Protein AF-A0A811NEN4-F1 (afdb_monomer_lite)

Foldseek 3Di:
DDPPPVVDDDWDWDFPDWDQDDDPRPWIKTKIFTWADQQRFDVRDDPQAEPQEIAGEPDIDIGTPVPDPDDADEDEPVRVLPDPDDDPRYHYYDWHAYRVPSATPPNDDDAAAPVRHDHRSVADWDAAPPVRGIHGQVSQVHDPVVRVVDPHDHGPVRVVVCVVVVVPPPVPPVVPVVVVVVVLVLLLLVLVLVVLVVVLVLLVVLLVVVVVPDDDDVVVVVVVVVVVVVVVVSVVSVVVSVVSVVVSVVVCVVSVPPPPPPPDDPPPVVVVVVVVVVVVVPDDPPDDDFDPPVVVVVVCCLLPDPFLWEFEAEEAAADEDPVLLLVVLCVLCVVPVDDDPPSVPDDLVVSLVVLCVSQVPDAEEAEQEHYEDPVSVVSVVSSRDTGSRSHYYYYHHLFVSNLVVGDPPRRDYDDQADLVRLLVLLLCLQQVVPPVSDQDPLCVVLSSVLSVLCRRVNVSSNLVSNVNNPPDSDNVVSVVCVVCVLVCCVPPPSNVVVLVVLVVLLVPDDPLLNLLLLVLLLDDAPDWAFLVRSLLVCVLLVSFDDPDDPDDSSRSSLVSVVVCVSSVQKPQDDADPVRHGTTIHGRNVSSSSSQVVCVSSLDEHEPDLAHQEYEDADPDDLDLDQRPAQHQEYAYHYQEDDPVSCVSCLVNLQQHQYDAPANHQDAADDLSVLNNQSHQYEHQHLYNHQEYDLSVLSNQNHQEYAHAHVDLAAHCHVCSQVDDDDPDRRANNNHQYYHYESHHADQEAEHDARRAQRHQEYEHYDRANHAYYEYPARRCQNHAEYHYYQNQRHQDDYPRCPRYNYYHYYPNYDPNHVVRDDD

Organism: NCBI:txid422564

Secondary structure (DSSP, 8-state):
-----TTSPPPEEEEEEEEE-STT---EEEEEEEEEPGGGSTT---TTS-TTB-EEEEEEEEEEGGG-----EEEEHHHHTT-SS--TTEEEE--EEETTTTEEESS---EETTTTEEPPTTS--EE-TTT--EE-GGGGT--HHHHTT-SS---HHHHHHHTTTHHHHTTHHHHHHHHHHHHHHHHHHHHHHHHHHHHHHHHHHHHHHTTTT---HHHHHHHHHHHHHHHHHHHHHHHHHHHHHHHHHHHHHHTT-----SSS--HHHHHHHHHHHHHTTS--S-----S-HHHHHHHHHHHH----S-EEEEE-----HHHHHHHHHHHHHTTTT-PPTTTTT--HHHHHHHHHHHHTTS--EEEE-S---STTHHHHHHHS---TTT-EEEEE-S-HHHHTTSPTT-B--PPPPPHHHHHHHHHHHHTTTSTT-PPPHHHHHHHHHHHHHHTT-HHHHHHHHHHHTTS-S-HHHHHHHHHTHHHHHHH-GGGHHHHHHHHHHHHTS-HHHHHHHHHHTTSPTT--EEHHHHHHHHHHHT-SPP--TTS-HHHHHHHHHHHHHTTTSSEEEEE-TTS-EEEEE--HHHHHHHHHHHHHTTS-EES-TTSSEEEE-TT---------SPPSEEEE--S---HHHHHHHGGG-TT--EEE-TT-------GGGGG-TT--EEEEEEE--S---GGGGG-TT--EEEEEESSSS--STTGGGG-----SS---TT--EEEEES---SSEEEE-TTS-TT--EEEEE--TT--EEEE-TTTTTT--EEEEE--TT--SPPTT-TT-SEEEE-SS--HHHHTTS--

Sequence (823 aa):
MRASDASKPPYVARVEAIEAAGSRGTNVRVRVRWYYRPEESIGGRRPFHGSKEVFLSDHYDVQSADTIEGKCNVHSFRSYTKLDSVNAEDFFCRFEYKSATGSFVPDRIAVFCKCEMPYNPDDLMIQCEECSDWFHPVCIGMTIKEAKKLEHFFCQTCTAENGKMVENSHEATAQSEEKLQLDLASQSLVRQAAHEAEDIVDEYIYLVGQMEGTNSFLKRALKQAAEVKRWRKLAAHAKFVEDCLKKITETKNRFDVSVADSRRDNSLSYSSRLQHLSEHSYLNDDVYFVGNKEEDKCLTEWLSDLRKDRTVISICGRIRAKDLLQKILLLLMAKSENIPDGLDTMDCMNLVELLRRYLKDRRYLIVLDDVWSRDSWPLLDSAFVKNDNGSRIIITTRIQAVASVADSNREMKLCLLPKEEAWTLFCQKVFSRLDDRSCPISLKTCAERIVGKCQGLPLALVALGSLLSYKEMDEHEWELFYRQLRWQLSSNPELSWVASVLNLSYNDLPSYLKNCFLYCGLFPEDYQIERKQLIRLWIAEGFVQDRGAEMTLADVATCYLKELADRSLLQVVDRNEYGRPKRFQMHDLVREITLTISKKEKFATAWDYRSRRVSVQKDGILMPVKISAQLRSIIVFVEEVSLSWFRDCYPSFRLLRVLSLRHCHIQKIPDNVSNLFDLHYLDLGYTLLKEIPRSIGKLSNLQTSCLGGGGTVAQKTVVWLQVKEGGGDYMLESLGHLNLYRCYDGTRLTFRARWFPVLKHLYLSSMGELKEVEIEDGTLRTLSRLELWGLKSLTSVPEGLKSLQQLCVGSMMPEEFKTRCPS

pLDDT: mean 74.01, std 16.28, range [27.59, 96.44]

Radius of gyration: 36.47 Å; chains: 1; bounding box: 88×73×122 Å

Structure (mmCIF, N/CA/C/O backbone):
data_AF-A0A811NEN4-F1
#
_entry.id   AF-A0A811NEN4-F1
#
loop_
_atom_site.group_PDB
_atom_site.id
_atom_site.type_symbol
_atom_site.label_atom_id
_atom_site.label_alt_id
_atom_site.label_comp_id
_atom_site.label_asym_id
_atom_site.label_entity_id
_atom_site.label_seq_id
_atom_site.pdbx_PDB_ins_code
_atom_site.Cartn_x
_atom_site.Cartn_y
_atom_site.Cartn_z
_atom_site.occupancy
_atom_site.B_iso_or_equiv
_atom_site.auth_seq_id
_atom_site.auth_comp_id
_atom_site.auth_asym_id
_atom_site.auth_atom_id
_atom_site.pdbx_PDB_model_num
ATOM 1 N N . MET A 1 1 ? -5.848 12.944 76.745 1.00 42.66 1 MET A N 1
ATOM 2 C CA . MET A 1 1 ? -5.472 11.923 75.738 1.00 42.66 1 MET A CA 1
ATOM 3 C C . MET A 1 1 ? -5.538 10.562 76.420 1.00 42.66 1 MET A C 1
ATOM 5 O O . MET A 1 1 ? -5.261 10.512 77.614 1.00 42.66 1 MET A O 1
ATOM 9 N N . ARG A 1 2 ? -5.962 9.488 75.736 1.00 31.95 2 ARG A N 1
ATOM 10 C CA . ARG A 1 2 ? -5.834 8.127 76.299 1.00 31.95 2 ARG A CA 1
ATOM 11 C C . ARG A 1 2 ? -4.346 7.758 76.337 1.00 31.95 2 ARG A C 1
ATOM 13 O O . ARG A 1 2 ? -3.599 8.237 75.489 1.00 31.95 2 ARG A O 1
ATOM 20 N N . ALA A 1 3 ? -3.931 6.959 77.319 1.00 36.97 3 ALA A N 1
ATOM 21 C CA . ALA A 1 3 ? -2.558 6.460 77.391 1.00 36.97 3 ALA A CA 1
ATOM 22 C C . ALA A 1 3 ? -2.198 5.675 76.117 1.00 36.97 3 ALA A C 1
ATOM 24 O O . ALA A 1 3 ? -3.088 5.092 75.490 1.00 36.97 3 ALA A O 1
ATOM 25 N N . SER A 1 4 ? -0.911 5.653 75.757 1.00 45.38 4 SER A N 1
ATOM 26 C CA . SER A 1 4 ? -0.390 4.812 74.680 1.00 45.38 4 SER A CA 1
ATOM 27 C C . SER A 1 4 ? -0.548 3.340 75.058 1.00 45.38 4 SER A C 1
ATOM 29 O O . SER A 1 4 ? 0.257 2.743 75.769 1.00 45.38 4 SER A O 1
ATOM 31 N N . ASP A 1 5 ? -1.649 2.761 74.598 1.00 45.56 5 ASP A N 1
ATOM 32 C CA . ASP A 1 5 ? -1.895 1.332 74.654 1.00 45.56 5 ASP A CA 1
ATOM 33 C C . ASP A 1 5 ? -0.898 0.655 73.707 1.00 45.56 5 ASP A C 1
ATOM 35 O O . ASP A 1 5 ? -1.106 0.632 72.496 1.00 45.56 5 ASP A O 1
ATOM 39 N N . ALA A 1 6 ? 0.210 0.144 74.255 1.00 53.62 6 ALA A N 1
ATOM 40 C CA . ALA A 1 6 ? 1.314 -0.453 73.496 1.00 53.62 6 ALA A CA 1
ATOM 41 C C . ALA A 1 6 ? 0.908 -1.695 72.670 1.00 53.62 6 ALA A C 1
ATOM 43 O O . ALA A 1 6 ? 1.726 -2.243 71.935 1.00 53.62 6 ALA A O 1
ATOM 44 N N . SER A 1 7 ? -0.350 -2.139 72.780 1.00 56.16 7 SER A N 1
ATOM 45 C CA . SER A 1 7 ? -0.958 -3.150 71.915 1.00 56.16 7 SER A CA 1
ATOM 46 C C . SER A 1 7 ? -1.476 -2.607 70.573 1.00 56.16 7 SER A C 1
ATOM 48 O O . SER A 1 7 ? -1.854 -3.403 69.711 1.00 56.16 7 SER A O 1
ATOM 50 N N . LYS A 1 8 ? -1.518 -1.280 70.370 1.00 62.53 8 LYS A N 1
ATOM 51 C CA . LYS A 1 8 ? -2.105 -0.645 69.178 1.00 62.53 8 LYS A CA 1
ATOM 52 C C . LYS A 1 8 ? -1.054 0.036 68.299 1.00 62.53 8 LYS A C 1
ATOM 54 O O . LYS A 1 8 ? -0.184 0.725 68.826 1.00 62.53 8 LYS A O 1
ATOM 59 N N . PRO A 1 9 ? -1.134 -0.121 66.964 1.00 74.69 9 PRO A N 1
ATOM 60 C CA . PRO A 1 9 ? -0.216 0.545 66.048 1.00 74.69 9 PRO A CA 1
ATOM 61 C C . PRO A 1 9 ? -0.449 2.066 66.047 1.00 74.69 9 PRO A C 1
ATOM 63 O O . PRO A 1 9 ? -1.585 2.502 66.251 1.00 74.69 9 PRO A O 1
ATOM 66 N N . PRO A 1 10 ? 0.582 2.878 65.756 1.00 82.81 10 PRO A N 1
ATOM 67 C CA . PRO A 1 10 ? 0.430 4.324 65.658 1.00 82.81 10 PRO A CA 1
ATOM 68 C C . PRO A 1 10 ? -0.527 4.720 64.524 1.00 82.81 10 PRO A C 1
ATOM 70 O O . PRO A 1 10 ? -0.660 4.023 63.504 1.00 82.81 10 PRO A O 1
ATOM 73 N N . TYR A 1 11 ? -1.200 5.855 64.714 1.00 88.31 11 TYR A N 1
ATOM 74 C CA . TYR A 1 11 ? -2.090 6.447 63.717 1.00 88.31 11 TYR A CA 1
ATOM 75 C C . TYR A 1 11 ? -1.283 7.073 62.577 1.00 88.31 11 TYR A C 1
ATOM 77 O O . TYR A 1 11 ? -0.233 7.675 62.797 1.00 88.31 11 TYR A O 1
ATOM 85 N N . VAL A 1 12 ? -1.796 6.965 61.352 1.00 92.50 12 VAL A N 1
ATOM 86 C CA . VAL A 1 12 ? -1.161 7.523 60.151 1.00 92.50 12 VAL A CA 1
ATOM 87 C C . VAL A 1 12 ? -1.943 8.758 59.710 1.00 92.50 12 VAL A C 1
ATOM 89 O O . VAL A 1 12 ? -3.172 8.736 59.661 1.00 92.50 12 VAL A O 1
ATOM 92 N N . ALA A 1 13 ? -1.252 9.846 59.373 1.00 92.69 13 ALA A N 1
ATOM 93 C CA . ALA A 1 13 ? -1.887 11.092 58.954 1.00 92.69 13 ALA A CA 1
ATOM 94 C C . ALA A 1 13 ? -1.098 11.799 57.850 1.00 92.69 13 ALA A C 1
ATOM 96 O O . ALA A 1 13 ? 0.132 11.765 57.822 1.00 92.69 13 ALA A O 1
ATOM 97 N N . ARG A 1 14 ? -1.810 12.489 56.955 1.00 93.25 14 ARG A N 1
ATOM 98 C CA . ARG A 1 14 ? -1.217 13.427 55.998 1.00 93.25 14 ARG A CA 1
ATOM 99 C C . ARG A 1 14 ? -1.163 14.812 56.636 1.00 93.25 14 ARG A C 1
ATOM 101 O O . ARG A 1 14 ? -2.200 15.327 57.045 1.00 93.25 14 ARG A O 1
ATOM 108 N N . VAL A 1 15 ? 0.017 15.424 56.703 1.00 91.56 15 VAL A N 1
ATOM 109 C CA . VAL A 1 15 ? 0.148 16.839 57.088 1.00 91.56 15 VAL A CA 1
ATOM 110 C C . VAL A 1 15 ? -0.318 17.696 55.912 1.00 91.56 15 VAL A C 1
ATOM 112 O O . VAL A 1 15 ? 0.259 17.625 54.831 1.00 91.56 15 VAL A O 1
ATOM 115 N N . GLU A 1 16 ? -1.375 18.478 56.120 1.00 92.56 16 GLU A N 1
ATOM 116 C CA . GLU A 1 16 ? -1.956 19.387 55.120 1.00 92.56 16 GLU A CA 1
ATOM 117 C C . GLU A 1 16 ? -1.360 20.798 55.243 1.00 92.56 16 GLU A C 1
ATOM 119 O O . GLU A 1 16 ? -1.141 21.477 54.244 1.00 92.56 16 GLU A O 1
ATOM 124 N N . ALA A 1 17 ? -1.086 21.248 56.474 1.00 88.12 17 ALA A N 1
ATOM 125 C CA . ALA A 1 17 ? -0.459 22.539 56.754 1.00 88.12 17 ALA A CA 1
ATOM 126 C C . ALA A 1 17 ? 0.275 22.530 58.104 1.00 88.12 17 ALA A C 1
ATOM 128 O O . ALA A 1 17 ? -0.083 21.781 59.015 1.00 88.12 17 ALA A O 1
ATOM 129 N N . ILE A 1 18 ? 1.268 23.409 58.248 1.00 87.56 18 ILE A N 1
ATOM 130 C CA . ILE A 1 18 ? 1.986 23.659 59.504 1.00 87.56 18 ILE A CA 1
ATOM 131 C C . ILE A 1 18 ? 1.724 25.114 59.913 1.00 87.56 18 ILE A C 1
ATOM 133 O O . ILE A 1 18 ? 2.054 26.040 59.175 1.00 87.56 18 ILE A O 1
ATOM 137 N N . GLU A 1 19 ? 1.117 25.316 61.081 1.00 81.62 19 GLU A N 1
ATOM 138 C CA . GLU A 1 19 ? 0.752 26.620 61.637 1.00 81.62 19 GLU A CA 1
ATOM 139 C C . GLU A 1 19 ? 1.678 26.980 62.812 1.00 81.62 19 GLU A C 1
ATOM 141 O O . GLU A 1 19 ? 1.660 26.339 63.867 1.00 81.62 19 GLU A O 1
ATOM 146 N N . ALA A 1 20 ? 2.471 28.042 62.663 1.00 69.44 20 ALA A N 1
ATOM 147 C CA . ALA A 1 20 ? 3.318 28.555 63.738 1.00 69.44 20 ALA A CA 1
ATOM 148 C C . ALA A 1 20 ? 2.523 29.475 64.685 1.00 69.44 20 ALA A C 1
ATOM 150 O O . ALA A 1 20 ? 2.120 30.574 64.297 1.00 69.44 20 ALA A O 1
ATOM 151 N N . ALA A 1 21 ? 2.327 29.070 65.946 1.00 56.94 21 ALA A N 1
ATOM 152 C CA . ALA A 1 21 ? 1.665 29.916 66.938 1.00 56.94 21 ALA A CA 1
ATOM 153 C C . ALA A 1 21 ? 2.646 30.906 67.602 1.00 56.94 21 ALA A C 1
ATOM 155 O O . ALA A 1 21 ? 3.243 30.631 68.643 1.00 56.94 21 ALA A O 1
ATOM 156 N N . GLY A 1 22 ? 2.745 32.106 67.027 1.00 57.94 22 GLY A N 1
ATOM 157 C CA . GLY A 1 22 ? 3.274 33.294 67.705 1.00 57.94 22 GLY A CA 1
ATOM 158 C C . GLY A 1 22 ? 4.802 33.422 67.805 1.00 57.94 22 GLY A C 1
ATOM 159 O O . GLY A 1 22 ? 5.580 32.506 67.542 1.00 57.94 22 GLY A O 1
ATOM 160 N N . SER A 1 23 ? 5.234 34.615 68.217 1.00 53.81 23 SER A N 1
ATOM 161 C CA . SER A 1 23 ? 6.602 35.156 68.116 1.00 53.81 23 SER A CA 1
ATOM 162 C C . SER A 1 23 ? 7.669 34.523 69.028 1.00 53.81 23 SER A C 1
ATOM 164 O O . SER A 1 23 ? 8.714 35.129 69.260 1.00 53.81 23 SER A O 1
ATOM 166 N N . ARG A 1 24 ? 7.435 33.312 69.551 1.00 57.03 24 ARG A N 1
ATOM 167 C CA . ARG A 1 24 ? 8.427 32.530 70.317 1.00 57.03 24 ARG A CA 1
ATOM 168 C C . ARG A 1 24 ? 8.561 31.063 69.889 1.00 57.03 24 ARG A C 1
ATOM 170 O O . ARG A 1 24 ? 9.381 30.363 70.466 1.00 57.03 24 ARG A O 1
ATOM 177 N N . GLY A 1 25 ? 7.814 30.595 68.883 1.00 55.84 25 GLY A N 1
ATOM 178 C CA . GLY A 1 25 ? 8.054 29.299 68.224 1.00 55.84 25 GLY A CA 1
ATOM 179 C C . GLY A 1 25 ? 7.797 28.025 69.049 1.00 55.84 25 GLY A C 1
ATOM 180 O O . GLY A 1 25 ? 7.968 26.935 68.521 1.00 55.84 25 GLY A O 1
ATOM 181 N N . THR A 1 26 ? 7.361 28.128 70.307 1.00 57.47 26 THR A N 1
ATOM 182 C CA . THR A 1 26 ? 7.236 26.994 71.246 1.00 57.47 26 THR A CA 1
ATOM 183 C C . THR A 1 26 ? 5.914 26.216 71.173 1.00 57.47 26 THR A C 1
ATOM 185 O O . THR A 1 26 ? 5.658 25.409 72.052 1.00 57.47 26 THR A O 1
ATOM 188 N N . ASN A 1 27 ? 5.051 26.475 70.186 1.00 68.38 27 ASN A N 1
ATOM 189 C CA . ASN A 1 27 ? 3.788 25.750 69.972 1.00 68.38 27 ASN A CA 1
ATOM 190 C C . ASN A 1 27 ? 3.493 25.664 68.464 1.00 68.38 27 ASN A C 1
ATOM 192 O O . ASN A 1 27 ? 2.690 26.428 67.922 1.00 68.38 27 ASN A O 1
ATOM 196 N N . VAL A 1 28 ? 4.179 24.768 67.754 1.00 82.31 28 VAL A N 1
ATOM 197 C CA . VAL A 1 28 ? 3.873 24.493 66.342 1.00 82.31 28 VAL A CA 1
ATOM 198 C C . VAL A 1 28 ? 2.681 23.544 66.281 1.00 82.31 28 VAL A C 1
ATOM 200 O O . VAL A 1 28 ? 2.727 22.453 66.845 1.00 82.31 28 VAL A O 1
ATOM 203 N N . ARG A 1 29 ? 1.616 23.947 65.585 1.00 85.81 29 ARG A N 1
ATOM 204 C CA . ARG A 1 29 ? 0.456 23.087 65.334 1.00 85.81 29 ARG A CA 1
ATOM 205 C C . ARG A 1 29 ? 0.494 22.573 63.905 1.00 85.81 29 ARG A C 1
ATOM 207 O O . ARG A 1 29 ? 0.883 23.294 62.991 1.00 85.81 29 ARG A O 1
ATOM 214 N N . VAL A 1 30 ? 0.054 21.342 63.703 1.00 89.69 30 VAL A N 1
ATOM 215 C CA . VAL A 1 30 ? -0.054 20.719 62.384 1.00 89.69 30 VAL A CA 1
ATOM 216 C C . VAL A 1 30 ? -1.512 20.413 62.086 1.00 89.69 30 VAL A C 1
ATOM 218 O O . VAL A 1 30 ? -2.204 19.784 62.886 1.00 89.69 30 VAL A O 1
ATOM 221 N N . ARG A 1 31 ? -1.989 20.871 60.929 1.00 91.44 31 ARG A N 1
ATOM 222 C CA . ARG A 1 31 ? -3.292 20.482 60.395 1.00 91.44 31 ARG A CA 1
ATOM 223 C C . ARG A 1 31 ? -3.114 19.165 59.663 1.00 91.44 31 ARG A C 1
ATOM 225 O O . ARG A 1 31 ? -2.307 19.082 58.735 1.00 91.44 31 ARG A O 1
ATOM 232 N N . VAL A 1 32 ? -3.853 18.150 60.082 1.00 92.50 32 VAL A N 1
ATOM 233 C CA . VAL A 1 32 ? -3.695 16.779 59.597 1.00 92.50 32 VAL A CA 1
ATOM 234 C C . VAL A 1 32 ? -4.996 16.237 59.018 1.00 92.50 32 VAL A C 1
ATOM 236 O O . VAL A 1 32 ? -6.083 16.617 59.449 1.00 92.50 32 VAL A O 1
ATOM 239 N N . ARG A 1 33 ? -4.874 15.345 58.034 1.00 94.06 33 ARG A N 1
ATOM 240 C CA . ARG A 1 33 ? -5.958 14.535 57.469 1.00 94.06 33 ARG A CA 1
ATOM 241 C C . ARG A 1 33 ? -5.674 13.076 57.819 1.00 94.06 33 ARG A C 1
ATOM 243 O O . ARG A 1 33 ? -4.631 12.544 57.428 1.00 94.06 33 ARG A O 1
ATOM 250 N N . TRP A 1 34 ? -6.546 12.450 58.604 1.00 93.56 34 TRP A N 1
ATOM 251 C CA . TRP A 1 34 ? -6.298 11.114 59.152 1.00 93.56 34 TRP A CA 1
ATOM 252 C C . TRP A 1 34 ? -6.450 10.020 58.091 1.00 93.56 34 TRP A C 1
ATOM 254 O O . TRP A 1 34 ? -7.363 10.060 57.258 1.00 93.56 34 TRP A O 1
ATOM 264 N N . TYR A 1 35 ? -5.588 9.009 58.155 1.00 94.50 35 TYR A N 1
ATOM 265 C CA . TYR A 1 35 ? -5.820 7.731 57.496 1.00 94.50 35 TYR A CA 1
ATOM 266 C C . TYR A 1 35 ? -6.438 6.743 58.483 1.00 94.50 35 TYR A C 1
ATOM 268 O O . TYR A 1 35 ? -6.008 6.661 59.631 1.00 94.50 35 TYR A O 1
ATOM 276 N N . TYR A 1 36 ? -7.415 5.973 58.013 1.00 92.75 36 TYR A N 1
ATOM 277 C CA . TYR A 1 36 ? -8.053 4.898 58.770 1.00 92.75 36 TYR A CA 1
ATOM 278 C C . TYR A 1 36 ? -7.525 3.558 58.276 1.00 92.75 36 TYR A C 1
ATOM 280 O O . TYR A 1 36 ? -7.415 3.335 57.069 1.00 92.75 36 TYR A O 1
ATOM 288 N N . ARG A 1 37 ? -7.218 2.644 59.188 1.00 91.88 37 ARG A N 1
ATOM 289 C CA . ARG A 1 37 ? -6.919 1.255 58.839 1.00 91.88 37 ARG A CA 1
ATOM 290 C C . ARG A 1 37 ? -8.229 0.508 58.529 1.00 91.88 37 ARG A C 1
ATOM 292 O O . ARG A 1 37 ? -9.285 0.894 59.035 1.00 91.88 37 ARG A O 1
ATOM 299 N N . PRO A 1 38 ? -8.209 -0.566 57.722 1.00 91.25 38 PRO A N 1
ATOM 300 C CA . PRO A 1 38 ? -9.391 -1.370 57.412 1.00 91.25 38 PRO A CA 1
ATOM 301 C C . PRO A 1 38 ? -10.269 -1.767 58.609 1.00 91.25 38 PRO A C 1
ATOM 303 O O . PRO A 1 38 ? -11.494 -1.738 58.521 1.00 91.25 38 PRO A O 1
ATOM 306 N N . GLU A 1 39 ? -9.645 -2.099 59.734 1.00 89.44 39 GLU A N 1
ATOM 307 C CA . GLU A 1 39 ? -10.255 -2.490 61.008 1.00 89.44 39 GLU A CA 1
ATOM 308 C C . GLU A 1 39 ? -11.041 -1.353 61.676 1.00 89.44 39 GLU A C 1
ATOM 310 O O . GLU A 1 39 ? -11.947 -1.609 62.464 1.00 89.44 39 GLU A O 1
ATOM 315 N N . GLU A 1 40 ? -10.694 -0.106 61.359 1.00 88.88 40 GLU A N 1
ATOM 316 C CA . GLU A 1 40 ? -11.267 1.122 61.920 1.00 88.88 40 GLU A CA 1
ATOM 317 C C . GLU A 1 40 ? -12.427 1.660 61.060 1.00 88.88 40 GLU A C 1
ATOM 319 O O . GLU A 1 40 ? -13.099 2.622 61.439 1.00 88.88 40 GLU A O 1
ATOM 324 N N . SER A 1 41 ? -12.668 1.052 59.892 1.00 88.00 41 SER A N 1
ATOM 325 C CA . SER A 1 41 ? -13.724 1.442 58.955 1.00 88.00 41 SER A CA 1
ATOM 326 C C . SER A 1 41 ? -15.080 0.793 59.270 1.00 88.00 41 SER A C 1
ATOM 328 O O . SER A 1 41 ? -15.162 -0.305 59.826 1.00 88.00 41 SER A O 1
ATOM 330 N N . ILE A 1 42 ? -16.173 1.452 58.873 1.00 79.62 42 ILE A N 1
ATOM 331 C CA . ILE A 1 42 ? -17.531 0.900 58.967 1.00 79.62 42 ILE A CA 1
ATOM 332 C C . ILE A 1 42 ? -17.635 -0.306 58.019 1.00 79.62 42 ILE A C 1
ATOM 334 O O . ILE A 1 42 ? -17.651 -0.165 56.798 1.00 79.62 42 ILE A O 1
ATOM 338 N N . GLY A 1 43 ? -17.688 -1.507 58.600 1.00 77.00 43 GLY A N 1
ATOM 339 C CA . GLY A 1 43 ? -17.637 -2.785 57.880 1.00 77.00 43 GLY A CA 1
ATOM 340 C C . GLY A 1 43 ? -16.344 -3.587 58.081 1.00 77.00 43 GLY A C 1
ATOM 341 O O . GLY A 1 43 ? -16.310 -4.750 57.684 1.00 77.00 43 GLY A O 1
ATOM 342 N N . GLY A 1 44 ? -15.327 -3.011 58.733 1.00 86.19 44 GLY A N 1
ATOM 343 C CA . GLY A 1 44 ? -14.110 -3.698 59.175 1.00 86.19 44 GLY A CA 1
ATOM 344 C C . GLY A 1 44 ? -13.184 -4.202 58.059 1.00 86.19 44 GLY A C 1
ATOM 345 O O . GLY A 1 44 ? -13.387 -3.965 56.863 1.00 86.19 44 GLY A O 1
ATOM 346 N N . ARG A 1 45 ? -12.129 -4.933 58.452 1.00 88.19 45 ARG A N 1
ATOM 347 C CA . ARG A 1 45 ? -11.204 -5.553 57.494 1.00 88.19 45 ARG A CA 1
ATOM 348 C C . ARG A 1 45 ? -11.911 -6.669 56.718 1.00 88.19 45 ARG A C 1
ATOM 350 O O . ARG A 1 45 ? -12.445 -7.604 57.307 1.00 88.19 45 ARG A O 1
ATOM 357 N N . ARG A 1 46 ? -11.848 -6.587 55.388 1.00 84.75 46 ARG A N 1
ATOM 358 C CA . ARG A 1 46 ? -12.318 -7.602 54.438 1.00 84.75 46 ARG A CA 1
ATOM 359 C C . ARG A 1 46 ? -11.130 -8.401 53.883 1.00 84.75 46 ARG A C 1
ATOM 361 O O . ARG A 1 46 ? -10.012 -7.886 53.928 1.00 84.75 46 ARG A O 1
ATOM 368 N N . PRO A 1 47 ? -11.345 -9.609 53.324 1.00 79.56 47 PRO A N 1
ATOM 369 C CA . PRO A 1 47 ? -10.256 -10.472 52.852 1.00 79.56 47 PRO A CA 1
ATOM 370 C C . PRO A 1 47 ? -9.345 -9.848 51.786 1.00 79.56 47 PRO A C 1
ATOM 372 O O . PRO A 1 47 ? -8.172 -10.182 51.736 1.00 79.56 47 PRO A O 1
ATOM 375 N N . PHE A 1 48 ? -9.860 -8.927 50.964 1.00 82.81 48 PHE A N 1
ATOM 376 C CA . PHE A 1 48 ? -9.092 -8.271 49.900 1.00 82.81 48 PHE A CA 1
ATOM 377 C C . PHE A 1 48 ? -8.247 -7.067 50.357 1.00 82.81 48 PHE A C 1
ATOM 379 O O . PHE A 1 48 ? -7.542 -6.471 49.539 1.00 82.81 48 PHE A O 1
ATOM 386 N N . HIS A 1 49 ? -8.352 -6.655 51.627 1.00 89.44 49 HIS A N 1
ATOM 387 C CA . HIS A 1 49 ? -7.583 -5.525 52.148 1.00 89.44 49 HIS A CA 1
ATOM 388 C C . HIS A 1 49 ? -6.162 -5.964 52.506 1.00 89.44 49 HIS A C 1
ATOM 390 O O . HIS A 1 49 ? -5.982 -6.834 53.364 1.00 89.44 49 HIS A O 1
ATOM 396 N N . GLY A 1 50 ? -5.160 -5.293 51.938 1.00 89.06 50 GLY A N 1
ATOM 397 C CA . GLY A 1 50 ? -3.752 -5.582 52.216 1.00 89.06 50 GLY A CA 1
ATOM 398 C C . GLY A 1 50 ? -3.348 -5.224 53.648 1.00 89.06 50 GLY A C 1
ATOM 399 O O . GLY A 1 50 ? -3.902 -4.317 54.277 1.00 89.06 50 GLY A O 1
ATOM 400 N N . SER A 1 51 ? -2.366 -5.931 54.195 1.00 89.12 51 SER A N 1
ATOM 401 C CA . SER A 1 51 ? -1.822 -5.734 55.547 1.00 89.12 51 SER A CA 1
ATOM 402 C C . SER A 1 51 ? -1.292 -4.312 55.780 1.00 89.12 51 SER A C 1
ATOM 404 O O . SER A 1 51 ? -1.437 -3.763 56.872 1.00 89.12 51 SER A O 1
ATOM 406 N N . LYS A 1 52 ? -0.742 -3.692 54.730 1.00 91.94 52 LYS A N 1
ATOM 407 C CA . LYS A 1 52 ? -0.241 -2.308 54.690 1.00 91.94 52 LYS A CA 1
ATOM 408 C C . LYS A 1 52 ? -1.246 -1.286 54.137 1.00 91.94 52 LYS A C 1
ATOM 410 O O . LYS A 1 52 ? -0.874 -0.139 53.888 1.00 91.94 52 LYS A O 1
ATOM 415 N N . GLU A 1 53 ? -2.502 -1.677 53.934 1.00 93.12 53 GLU A N 1
ATOM 416 C CA . GLU A 1 53 ? -3.533 -0.792 53.387 1.00 93.12 53 GLU A CA 1
ATOM 417 C C . GLU A 1 53 ? -4.049 0.200 54.439 1.00 93.12 53 GLU A C 1
ATOM 419 O O . GLU A 1 53 ? -4.300 -0.162 55.592 1.00 93.12 53 GLU A O 1
ATOM 424 N N . VAL A 1 54 ? -4.218 1.455 54.027 1.00 94.56 54 VAL A N 1
ATOM 425 C CA . VAL A 1 54 ? -4.814 2.545 54.806 1.00 94.56 54 VAL A CA 1
ATOM 426 C C . VAL A 1 54 ? -5.711 3.395 53.900 1.00 94.56 54 VAL A C 1
ATOM 428 O O . VAL A 1 54 ? -5.452 3.531 52.707 1.00 94.56 54 VAL A O 1
ATOM 431 N N . PHE A 1 55 ? -6.772 3.984 54.444 1.00 93.75 55 PHE A N 1
ATOM 432 C CA . PHE A 1 55 ? -7.765 4.750 53.688 1.00 93.75 55 PHE A CA 1
ATOM 433 C C . PHE A 1 55 ? -7.700 6.229 54.043 1.00 93.75 55 PHE A C 1
ATOM 435 O O . PHE A 1 55 ? -7.810 6.590 55.215 1.00 93.75 55 PHE A O 1
ATOM 442 N N . LEU A 1 56 ? -7.550 7.096 53.043 1.00 93.56 56 LEU A N 1
ATOM 443 C CA . LEU A 1 56 ? -7.498 8.538 53.268 1.00 93.56 56 LEU A CA 1
ATOM 444 C C . LEU A 1 56 ? -8.897 9.057 53.613 1.00 93.56 56 LEU A C 1
ATOM 446 O O . LEU A 1 56 ? -9.780 9.078 52.755 1.00 93.56 56 LEU A O 1
ATOM 450 N N . SER A 1 57 ? -9.121 9.462 54.862 1.00 93.19 57 SER A N 1
ATOM 451 C CA . SER A 1 57 ? -10.462 9.853 55.306 1.00 93.19 57 SER A CA 1
ATOM 452 C C . SER A 1 57 ? -10.804 11.310 54.997 1.00 93.19 57 SER A C 1
ATOM 454 O O . SER A 1 57 ? -9.933 12.103 54.659 1.00 93.19 57 SER A O 1
ATOM 456 N N . ASP A 1 58 ? -12.063 11.711 55.132 1.00 89.56 58 ASP A N 1
ATOM 457 C CA . ASP A 1 58 ? -12.483 13.120 55.201 1.00 89.56 58 ASP A CA 1
ATOM 458 C C . ASP A 1 58 ? -12.344 13.750 56.607 1.00 89.56 58 ASP A C 1
ATOM 460 O O . ASP A 1 58 ? -12.762 14.889 56.816 1.00 89.56 58 ASP A O 1
ATOM 464 N N . HIS A 1 59 ? -11.723 13.051 57.563 1.00 90.94 59 HIS A N 1
ATOM 465 C CA . HIS A 1 59 ? -11.499 13.544 58.920 1.00 90.94 59 HIS A CA 1
ATOM 466 C C . HIS A 1 59 ? -10.236 14.421 58.983 1.00 90.94 59 HIS A C 1
ATOM 468 O O . HIS A 1 59 ? -9.108 13.941 58.833 1.00 90.94 59 HIS A O 1
ATOM 474 N N . TYR A 1 60 ? -10.444 15.714 59.237 1.00 91.88 60 TYR A N 1
ATOM 475 C CA . TYR A 1 60 ? -9.392 16.704 59.478 1.00 91.88 60 TYR A CA 1
ATOM 476 C C . TYR A 1 60 ? -9.315 17.085 60.955 1.00 91.88 60 TYR A C 1
ATOM 478 O O . TYR A 1 60 ? -10.345 17.232 61.609 1.00 91.88 60 TYR A O 1
ATOM 486 N N . ASP A 1 61 ? -8.101 17.320 61.447 1.00 91.56 61 ASP A N 1
ATOM 487 C CA . ASP A 1 61 ? -7.825 17.650 62.847 1.00 91.56 61 ASP A CA 1
ATOM 488 C C . ASP A 1 61 ? -6.602 18.585 62.973 1.00 91.56 61 ASP A C 1
ATOM 490 O O . ASP A 1 61 ? -5.902 18.851 61.988 1.00 91.56 61 ASP A O 1
ATOM 494 N N . VAL A 1 62 ? -6.340 19.111 64.174 1.00 89.69 62 VAL A N 1
ATOM 495 C CA . VAL A 1 62 ? -5.184 19.967 64.485 1.00 89.69 62 VAL A CA 1
ATOM 496 C C . VAL A 1 62 ? -4.460 19.438 65.723 1.00 89.69 62 VAL A C 1
ATOM 498 O O . VAL A 1 62 ? -4.996 19.473 66.827 1.00 89.69 62 VAL A O 1
ATOM 501 N N . GLN A 1 63 ? -3.215 18.995 65.543 1.00 87.19 63 GLN A N 1
ATOM 502 C CA . GLN A 1 63 ? -2.390 18.370 66.585 1.00 87.19 63 GLN A CA 1
ATOM 503 C C . GLN A 1 63 ? -1.125 19.192 66.888 1.00 87.19 63 GLN A C 1
ATOM 505 O O . GLN A 1 63 ? -0.764 20.082 66.112 1.00 87.19 63 GLN A O 1
ATOM 510 N N . SER A 1 64 ? -0.447 18.930 68.015 1.00 86.44 64 SER A N 1
ATOM 511 C CA . SER A 1 64 ? 0.884 19.519 68.266 1.00 86.44 64 SER A CA 1
ATOM 512 C C . SER A 1 64 ? 1.935 18.816 67.413 1.00 86.44 64 SER A C 1
ATOM 514 O O . SER A 1 64 ? 1.865 17.604 67.226 1.00 86.44 64 SER A O 1
ATOM 516 N N . ALA A 1 65 ? 2.952 19.537 66.943 1.00 85.31 65 ALA A N 1
ATOM 517 C CA . ALA A 1 65 ? 4.084 18.914 66.257 1.00 85.31 65 ALA A CA 1
ATOM 518 C C . ALA A 1 65 ? 4.820 17.884 67.144 1.00 85.31 65 ALA A C 1
ATOM 520 O O . ALA A 1 65 ? 5.351 16.906 66.626 1.00 85.31 65 ALA A O 1
ATOM 521 N N . ASP A 1 66 ? 4.782 18.052 68.472 1.00 83.81 66 ASP A N 1
ATOM 522 C CA . ASP A 1 66 ? 5.411 17.139 69.442 1.00 83.81 66 ASP A CA 1
ATOM 523 C C . ASP A 1 66 ? 4.755 15.747 69.504 1.00 83.81 66 ASP A C 1
ATOM 525 O O . ASP A 1 66 ? 5.310 14.839 70.117 1.00 83.81 66 ASP A O 1
ATOM 529 N N . THR A 1 67 ? 3.573 15.556 68.899 1.00 84.12 67 THR A N 1
ATOM 530 C CA . THR A 1 67 ? 2.897 14.246 68.843 1.00 84.12 67 THR A CA 1
ATOM 531 C C . THR A 1 67 ? 3.282 13.421 67.611 1.00 84.12 67 THR A C 1
ATOM 533 O O . THR A 1 67 ? 2.692 12.367 67.382 1.00 84.12 67 THR A O 1
ATOM 536 N N . ILE A 1 68 ? 4.213 13.896 66.777 1.00 86.00 68 ILE A N 1
ATOM 537 C CA . ILE A 1 68 ? 4.665 13.186 65.574 1.00 86.00 68 ILE A CA 1
ATOM 538 C C . ILE A 1 68 ? 5.794 12.219 65.951 1.00 86.00 68 ILE A C 1
ATOM 540 O O . ILE A 1 68 ? 6.924 12.636 66.191 1.00 86.00 68 ILE A O 1
ATOM 544 N N . GLU A 1 69 ? 5.498 10.918 65.962 1.00 86.62 69 GLU A N 1
ATOM 545 C CA . GLU A 1 69 ? 6.473 9.870 66.311 1.00 86.62 69 GLU A CA 1
ATOM 546 C C . GLU A 1 69 ? 7.514 9.610 65.204 1.00 86.62 69 GLU A C 1
ATOM 548 O O . GLU A 1 69 ? 8.650 9.238 65.492 1.00 86.62 69 GLU A O 1
ATOM 553 N N . GLY A 1 70 ? 7.155 9.814 63.931 1.00 88.00 70 GLY A N 1
ATOM 554 C CA . GLY A 1 70 ? 8.043 9.552 62.798 1.00 88.00 70 GLY A CA 1
ATOM 555 C C . GLY A 1 70 ? 7.412 9.835 61.433 1.00 88.00 70 GLY A C 1
ATOM 556 O O . GLY A 1 70 ? 6.253 10.238 61.330 1.00 88.00 70 GLY A O 1
ATOM 557 N N . LYS A 1 71 ? 8.194 9.623 60.366 1.00 90.00 71 LYS A N 1
ATOM 558 C CA . LYS A 1 71 ? 7.742 9.731 58.971 1.00 90.00 71 LYS A CA 1
ATOM 559 C C . LYS A 1 71 ? 7.559 8.337 58.369 1.00 90.00 71 LYS A C 1
ATOM 561 O O . LYS A 1 71 ? 8.522 7.583 58.288 1.00 90.00 71 LYS A O 1
ATOM 566 N N . CYS A 1 72 ? 6.371 8.081 57.830 1.00 92.56 72 CYS A N 1
ATOM 567 C CA . CYS A 1 72 ? 6.079 6.951 56.948 1.00 92.56 72 CYS A CA 1
ATOM 568 C C . CYS A 1 72 ? 5.773 7.425 55.514 1.00 92.56 72 CYS A C 1
ATOM 570 O O . CYS A 1 72 ? 5.598 8.624 55.268 1.00 92.56 72 CYS A O 1
ATOM 572 N N . ASN A 1 73 ? 5.710 6.491 54.562 1.00 92.19 73 ASN A N 1
ATOM 573 C CA . ASN A 1 73 ? 5.284 6.758 53.189 1.00 92.19 73 ASN A CA 1
ATOM 574 C C . ASN A 1 73 ? 3.924 6.096 52.941 1.00 92.19 73 ASN A C 1
ATOM 576 O O . ASN A 1 73 ? 3.768 4.902 53.182 1.00 92.19 73 ASN A O 1
ATOM 580 N N . VAL A 1 74 ? 2.957 6.842 52.401 1.00 93.44 74 VAL A N 1
ATOM 581 C CA . VAL A 1 74 ? 1.702 6.264 51.896 1.00 93.44 74 VAL A CA 1
ATOM 582 C C . VAL A 1 74 ? 1.697 6.371 50.377 1.00 93.44 74 VAL A C 1
ATOM 584 O O . VAL A 1 74 ? 1.582 7.459 49.813 1.00 93.44 74 VAL A O 1
ATOM 587 N N . HIS A 1 75 ? 1.858 5.231 49.717 1.00 93.25 75 HIS A N 1
ATOM 588 C CA . HIS A 1 75 ? 1.917 5.108 48.265 1.00 93.25 75 HIS A CA 1
ATOM 589 C C . HIS A 1 75 ? 0.515 5.042 47.650 1.00 93.25 75 HIS A C 1
ATOM 591 O O . HIS A 1 75 ? -0.438 4.580 48.280 1.00 93.25 75 HIS A O 1
ATOM 597 N N . SER A 1 76 ? 0.383 5.425 46.376 1.00 89.94 76 SER A N 1
ATOM 598 C CA . SER A 1 76 ? -0.784 4.991 45.595 1.00 89.94 76 SER A CA 1
ATOM 599 C C . SER A 1 76 ? -0.734 3.471 45.423 1.00 89.94 76 SER A C 1
ATOM 601 O O . SER A 1 76 ? 0.360 2.913 45.304 1.00 89.94 76 SER A O 1
ATOM 603 N N . PHE A 1 77 ? -1.885 2.798 45.341 1.00 87.50 77 PHE A N 1
ATOM 604 C CA . PHE A 1 77 ? -1.927 1.346 45.117 1.00 87.50 77 PHE A CA 1
ATOM 605 C C . PHE A 1 77 ? -1.039 0.893 43.937 1.00 87.50 77 PHE A C 1
ATOM 607 O O . PHE A 1 77 ? -0.242 -0.029 44.081 1.00 87.50 77 PHE A O 1
ATOM 614 N N . ARG A 1 78 ? -1.080 1.617 42.806 1.00 84.31 78 ARG A N 1
ATOM 615 C CA . ARG A 1 78 ? -0.271 1.330 41.604 1.00 84.31 78 ARG A CA 1
ATOM 616 C C . ARG A 1 78 ? 1.232 1.568 41.796 1.00 84.31 78 ARG A C 1
ATOM 618 O O . ARG A 1 78 ? 2.036 0.933 41.115 1.00 84.31 78 ARG A O 1
ATOM 625 N N . SER A 1 79 ? 1.615 2.506 42.663 1.00 86.25 79 SER A N 1
ATOM 626 C CA . SER A 1 79 ? 3.019 2.745 43.025 1.00 86.25 79 SER A CA 1
ATOM 627 C C . SER A 1 79 ? 3.530 1.635 43.942 1.00 86.25 79 SER A C 1
ATOM 629 O O . SER A 1 79 ? 4.615 1.113 43.718 1.00 86.25 79 SER A O 1
ATOM 631 N N . TYR A 1 80 ? 2.717 1.233 44.921 1.00 90.12 80 TYR A N 1
ATOM 632 C CA . TYR A 1 80 ? 3.047 0.191 45.890 1.00 90.12 80 TYR A CA 1
ATOM 633 C C . TYR A 1 80 ? 3.273 -1.174 45.225 1.00 90.12 80 TYR A C 1
ATOM 635 O O . TYR A 1 80 ? 4.283 -1.820 45.481 1.00 90.12 80 TYR A O 1
ATOM 643 N N . THR A 1 81 ? 2.411 -1.571 44.279 1.00 84.06 81 THR A N 1
ATOM 644 C CA . THR A 1 81 ? 2.555 -2.825 43.506 1.00 84.06 81 THR A CA 1
ATOM 645 C C . THR A 1 81 ? 3.796 -2.886 42.600 1.00 84.06 81 THR A C 1
ATOM 647 O O . THR A 1 81 ? 3.988 -3.881 41.909 1.00 84.06 81 THR A O 1
ATOM 650 N N . LYS A 1 82 ? 4.601 -1.818 42.534 1.00 84.62 82 LYS A N 1
ATOM 651 C CA . LYS A 1 82 ? 5.837 -1.729 41.739 1.00 84.62 82 LYS A CA 1
ATOM 652 C C . LYS A 1 82 ? 7.106 -1.620 42.593 1.00 84.62 82 LYS A C 1
ATOM 654 O O . LYS A 1 82 ? 8.176 -1.415 42.032 1.00 84.62 82 LYS A O 1
ATOM 659 N N . LEU A 1 83 ? 6.997 -1.680 43.920 1.00 83.38 83 LEU A N 1
ATOM 660 C CA . LEU A 1 83 ? 8.161 -1.629 44.800 1.00 83.38 83 LEU A CA 1
ATOM 661 C C . LEU A 1 83 ? 8.916 -2.964 44.745 1.00 83.38 83 LEU A C 1
ATOM 663 O O . LEU A 1 83 ? 8.329 -4.009 45.014 1.00 83.38 83 LEU A O 1
ATOM 667 N N . ASP A 1 84 ? 10.221 -2.919 44.461 1.00 79.12 84 ASP A N 1
ATOM 668 C CA . ASP A 1 84 ? 11.096 -4.105 44.490 1.00 79.12 84 ASP A CA 1
ATOM 669 C C . ASP A 1 84 ? 11.169 -4.736 45.897 1.00 79.12 84 ASP A C 1
ATOM 671 O O . ASP A 1 84 ? 11.386 -5.939 46.050 1.00 79.12 84 ASP A O 1
ATOM 675 N N . SER A 1 85 ? 10.969 -3.921 46.938 1.00 82.81 85 SER A N 1
ATOM 676 C CA . SER A 1 85 ? 10.799 -4.347 48.327 1.00 82.81 85 SER A CA 1
ATOM 677 C C . SER A 1 85 ? 9.946 -3.346 49.117 1.00 82.81 85 SER A C 1
ATOM 679 O O . SER A 1 85 ? 10.034 -2.134 48.924 1.00 82.81 85 SER A O 1
ATOM 681 N N . VAL A 1 86 ? 9.109 -3.859 50.023 1.00 86.25 86 VAL A N 1
ATOM 682 C CA . VAL A 1 86 ? 8.249 -3.064 50.916 1.00 86.25 86 VAL A CA 1
ATOM 683 C C . VAL A 1 86 ? 8.920 -2.933 52.283 1.00 86.25 86 VAL A C 1
ATOM 685 O O . VAL A 1 86 ? 9.234 -3.946 52.911 1.00 86.25 86 VAL A O 1
ATOM 688 N N . ASN A 1 87 ? 9.111 -1.706 52.778 1.00 87.31 87 ASN A N 1
ATOM 689 C CA . ASN A 1 87 ? 9.688 -1.471 54.105 1.00 87.31 87 ASN A CA 1
ATOM 690 C C . ASN A 1 87 ? 8.616 -1.460 55.211 1.00 87.31 87 ASN A C 1
ATOM 692 O O . ASN A 1 87 ? 7.411 -1.420 54.961 1.00 87.31 87 ASN A O 1
ATOM 696 N N . ALA A 1 88 ? 9.051 -1.451 56.476 1.00 85.19 88 ALA A N 1
ATOM 697 C CA . ALA A 1 88 ? 8.143 -1.366 57.624 1.00 85.19 88 ALA A CA 1
ATOM 698 C C . ALA A 1 88 ? 7.248 -0.107 57.588 1.00 85.19 88 ALA A C 1
ATOM 700 O O . ALA A 1 88 ? 6.060 -0.201 57.901 1.00 85.19 88 ALA A O 1
ATOM 701 N N . GLU A 1 89 ? 7.796 1.016 57.121 1.00 88.62 89 GLU A N 1
ATOM 702 C CA . GLU A 1 89 ? 7.139 2.329 57.059 1.00 88.62 89 GLU A CA 1
ATOM 703 C C . GLU A 1 89 ? 6.432 2.625 55.722 1.00 88.62 89 GLU A C 1
ATOM 705 O O . GLU A 1 89 ? 5.970 3.747 55.508 1.00 88.62 89 GLU A O 1
ATOM 710 N N . ASP A 1 90 ? 6.351 1.649 54.811 1.00 92.00 90 ASP A N 1
ATOM 711 C CA . ASP A 1 90 ? 5.601 1.787 53.562 1.00 92.00 90 ASP A CA 1
ATOM 712 C C . ASP A 1 90 ? 4.172 1.250 53.730 1.00 92.00 90 ASP A C 1
ATOM 714 O O . ASP A 1 90 ? 3.942 0.075 54.024 1.00 92.00 90 ASP A O 1
ATOM 718 N N . PHE A 1 91 ? 3.204 2.135 53.506 1.00 94.25 91 PHE A N 1
ATOM 719 C CA . PHE A 1 91 ? 1.771 1.859 53.455 1.00 94.25 91 PHE A CA 1
ATOM 720 C C . PHE A 1 91 ? 1.229 2.178 52.060 1.00 94.25 91 PHE A C 1
ATOM 722 O O . PHE A 1 91 ? 1.890 2.851 51.266 1.00 94.25 91 PHE A O 1
ATOM 729 N N . PHE A 1 92 ? 0.003 1.757 51.754 1.00 94.75 92 PHE A N 1
ATOM 730 C CA . PHE A 1 92 ? -0.660 2.160 50.514 1.00 94.75 92 PHE A CA 1
ATOM 731 C C . PHE A 1 92 ? -2.117 2.549 50.714 1.00 94.75 92 PHE A C 1
ATOM 733 O O . PHE A 1 92 ? -2.798 2.046 51.604 1.00 94.75 92 PHE A O 1
ATOM 740 N N . CYS A 1 93 ? -2.593 3.433 49.842 1.00 91.50 93 CYS A N 1
ATOM 741 C CA . CYS A 1 93 ? -3.973 3.887 49.807 1.00 91.50 93 CYS A CA 1
ATOM 742 C C . CYS A 1 93 ? -4.602 3.586 48.443 1.00 91.50 93 CYS A C 1
ATOM 744 O O . CYS A 1 93 ? -4.039 3.906 47.389 1.00 91.50 93 CYS A O 1
ATOM 746 N N . ARG A 1 94 ? -5.784 2.964 48.481 1.00 87.31 94 ARG A N 1
ATOM 747 C CA . ARG A 1 94 ? -6.597 2.608 47.307 1.00 87.31 94 ARG A CA 1
ATOM 748 C C . ARG A 1 94 ? -7.894 3.413 47.213 1.00 87.31 94 ARG A C 1
ATOM 750 O O . ARG A 1 94 ? -8.321 3.737 46.111 1.00 87.31 94 ARG A O 1
ATOM 757 N N . PHE A 1 95 ? -8.483 3.745 48.360 1.00 87.50 95 PHE A N 1
ATOM 758 C CA . PHE A 1 95 ? -9.779 4.409 48.471 1.00 87.50 95 PHE A CA 1
ATOM 759 C C . PHE A 1 95 ? -9.688 5.662 49.346 1.00 87.50 95 PHE A C 1
ATOM 761 O O . PHE A 1 95 ? -8.979 5.664 50.358 1.00 87.50 95 PHE A O 1
ATOM 768 N N . GLU A 1 96 ? -10.474 6.690 49.023 1.00 88.81 96 GLU A N 1
ATOM 769 C CA . GLU A 1 96 ? -10.872 7.675 50.032 1.00 88.81 96 GLU A CA 1
ATOM 770 C C . GLU A 1 96 ? -12.055 7.137 50.846 1.00 88.81 96 GLU A C 1
ATOM 772 O O . GLU A 1 96 ? -12.977 6.540 50.290 1.00 88.81 96 GLU A O 1
ATOM 777 N N . TYR A 1 97 ? -12.042 7.370 52.158 1.00 91.75 97 TYR A N 1
ATOM 778 C CA . TYR A 1 97 ? -13.068 6.912 53.097 1.00 91.75 97 TYR A CA 1
ATOM 779 C C . TYR A 1 97 ? -13.868 8.094 53.655 1.00 91.75 97 TYR A C 1
ATOM 781 O O . TYR A 1 97 ? -13.312 9.048 54.197 1.00 91.75 97 TYR A O 1
ATOM 789 N N . LYS A 1 98 ? -15.193 8.048 53.538 1.00 89.38 98 LYS A N 1
ATOM 790 C CA . LYS A 1 98 ? -16.086 9.066 54.098 1.00 89.38 98 LYS A CA 1
ATOM 791 C C . LYS A 1 98 ? -16.500 8.649 55.500 1.00 89.38 98 LYS A C 1
ATOM 793 O O . LYS A 1 98 ? -17.447 7.887 55.682 1.00 89.38 98 LYS A O 1
ATOM 798 N N . SER A 1 99 ? -15.774 9.139 56.499 1.00 84.25 99 SER A N 1
ATOM 799 C CA . SER A 1 99 ? -15.926 8.758 57.908 1.00 84.25 99 SER A CA 1
ATOM 800 C C . SER A 1 99 ? -17.334 9.015 58.457 1.00 84.25 99 SER A C 1
ATOM 802 O O . SER A 1 99 ? -17.802 8.259 59.305 1.00 84.25 99 SER A O 1
ATOM 804 N N . ALA A 1 100 ? -18.034 10.025 57.930 1.00 81.81 100 ALA A N 1
ATOM 805 C CA . ALA A 1 100 ? -19.404 10.367 58.308 1.00 81.81 100 ALA A CA 1
ATOM 806 C C . ALA A 1 100 ? -20.488 9.428 57.735 1.00 81.81 100 ALA A C 1
ATOM 808 O O . ALA A 1 100 ? -21.584 9.368 58.288 1.00 81.81 100 ALA A O 1
ATOM 809 N N . THR A 1 101 ? -20.220 8.715 56.634 1.00 84.19 101 THR A N 1
ATOM 810 C CA . THR A 1 101 ? -21.213 7.875 55.925 1.00 84.19 101 THR A CA 1
ATOM 811 C C . THR A 1 101 ? -20.810 6.405 55.801 1.00 84.19 101 THR A C 1
ATOM 813 O O . THR A 1 101 ? -21.641 5.578 55.437 1.00 84.19 101 THR A O 1
ATOM 816 N N . GLY A 1 102 ? -19.545 6.067 56.061 1.00 83.00 102 GLY A N 1
ATOM 817 C CA . GLY A 1 102 ? -18.980 4.738 55.826 1.00 83.00 102 GLY A CA 1
ATOM 818 C C . GLY A 1 102 ? -18.733 4.400 54.350 1.00 83.00 102 GLY A C 1
ATOM 819 O O . GLY A 1 102 ? -18.390 3.261 54.044 1.00 83.00 102 GLY A O 1
ATOM 820 N N . SER A 1 103 ? -18.918 5.351 53.426 1.00 85.88 103 SER A N 1
ATOM 821 C CA . SER A 1 103 ? -18.771 5.111 51.984 1.00 85.88 103 SER A CA 1
ATOM 822 C C . SER A 1 103 ? -17.327 5.277 51.501 1.00 85.88 103 SER A C 1
ATOM 824 O O . SER A 1 103 ? -16.543 6.023 52.087 1.00 85.88 103 SER A O 1
ATOM 826 N N . PHE A 1 104 ? -16.998 4.631 50.384 1.00 85.00 104 PHE A N 1
ATOM 827 C CA . PHE A 1 104 ? -15.674 4.663 49.761 1.00 85.00 104 PHE A CA 1
ATOM 828 C C . PHE A 1 104 ? -15.722 5.317 48.376 1.00 85.00 104 PHE A C 1
ATOM 830 O O . PHE A 1 104 ? -16.753 5.275 47.705 1.00 85.00 104 PHE A O 1
ATOM 837 N N . VAL A 1 105 ? -14.609 5.924 47.957 1.00 81.94 105 VAL A N 1
ATOM 838 C CA . VAL A 1 105 ? -14.426 6.488 46.610 1.00 81.94 105 VAL A CA 1
ATOM 839 C C . VAL A 1 105 ? -13.129 5.928 46.003 1.00 81.94 105 VAL A C 1
ATOM 841 O O . VAL A 1 105 ? -12.080 6.070 46.640 1.00 81.94 105 VAL A O 1
ATOM 844 N N . PRO A 1 106 ? -13.155 5.332 44.792 1.00 78.25 106 PRO A N 1
ATOM 845 C CA . PRO A 1 106 ? -14.342 5.035 43.977 1.00 78.25 106 PRO A CA 1
ATOM 846 C C . PRO A 1 106 ? -15.261 3.978 44.622 1.00 78.25 106 PRO A C 1
ATOM 848 O O . PRO A 1 106 ? -14.816 3.178 45.442 1.00 78.25 106 PRO A O 1
ATOM 851 N N . ASP A 1 107 ? -16.541 3.982 44.242 1.00 72.50 107 ASP A N 1
ATOM 852 C CA . ASP A 1 107 ? -17.571 3.042 44.721 1.00 72.50 107 ASP A CA 1
ATOM 853 C C . ASP A 1 107 ? -17.511 1.673 44.017 1.00 72.50 107 ASP A C 1
ATOM 855 O O . ASP A 1 107 ? -18.011 0.675 44.536 1.00 72.50 107 ASP A O 1
ATOM 859 N N . ARG A 1 108 ? -16.878 1.622 42.839 1.00 69.88 108 ARG A N 1
ATOM 860 C CA . ARG A 1 108 ? -16.654 0.419 42.029 1.00 69.88 108 ARG A CA 1
ATOM 861 C C . ARG A 1 108 ? -15.171 0.232 41.753 1.00 69.88 108 ARG A C 1
ATOM 863 O O . ARG A 1 108 ? -14.435 1.195 41.545 1.00 69.88 108 ARG A O 1
ATOM 870 N N . ILE A 1 109 ? -14.734 -1.022 41.704 1.00 72.62 109 ILE A N 1
ATOM 871 C CA . ILE A 1 109 ? -13.353 -1.384 41.391 1.00 72.62 109 ILE A CA 1
ATOM 872 C C . ILE A 1 109 ? -13.312 -2.700 40.615 1.00 72.62 109 ILE A C 1
ATOM 874 O O . ILE A 1 109 ? -14.231 -3.510 40.724 1.00 72.62 109 ILE A O 1
ATOM 878 N N . ALA A 1 110 ? -12.251 -2.909 39.836 1.00 71.62 110 ALA A N 1
ATOM 879 C CA . ALA A 1 110 ? -12.024 -4.175 39.152 1.00 71.62 110 ALA A CA 1
ATOM 880 C C . ALA A 1 110 ? -11.905 -5.320 40.170 1.00 71.62 110 ALA A C 1
ATOM 882 O O . ALA A 1 110 ? -11.101 -5.256 41.109 1.00 71.62 110 ALA A O 1
ATOM 883 N N . VAL A 1 111 ? -12.717 -6.352 39.963 1.00 79.00 111 VAL A N 1
ATOM 884 C CA . VAL A 1 111 ? -12.681 -7.611 40.705 1.00 79.00 111 VAL A CA 1
ATOM 885 C C . VAL A 1 111 ? -11.996 -8.678 39.861 1.00 79.00 111 VAL A C 1
ATOM 887 O O . VAL A 1 111 ? -12.029 -8.626 38.633 1.00 79.00 111 VAL A O 1
ATOM 890 N N . PHE A 1 112 ? -11.360 -9.633 40.526 1.00 74.75 112 PHE A N 1
ATOM 891 C CA . PHE A 1 112 ? -10.592 -10.698 39.899 1.00 74.75 112 PHE A CA 1
ATOM 892 C C . PHE A 1 112 ? -10.943 -12.034 40.560 1.00 74.75 112 PHE A C 1
ATOM 894 O O . PHE A 1 112 ? -11.370 -12.075 41.720 1.00 74.75 112 PHE A O 1
ATOM 901 N N . CYS A 1 113 ? -10.707 -13.131 39.836 1.00 79.25 113 CYS A N 1
ATOM 902 C CA . CYS A 1 113 ? -11.097 -14.494 40.196 1.00 79.25 113 CYS A CA 1
ATOM 903 C C . CYS A 1 113 ? -12.624 -14.687 40.320 1.00 79.25 113 CYS A C 1
ATOM 905 O O . CYS A 1 113 ? -13.392 -13.760 40.565 1.00 79.25 113 CYS A O 1
ATOM 907 N N . LYS A 1 114 ? -13.074 -15.946 40.258 1.00 77.62 114 LYS A N 1
ATOM 908 C CA . LYS A 1 114 ? -14.476 -16.356 40.483 1.00 77.62 114 LYS A CA 1
ATOM 909 C C . LYS A 1 114 ? -15.034 -16.066 41.891 1.00 77.62 114 LYS A C 1
ATOM 911 O O . LYS A 1 114 ? -16.137 -16.492 42.207 1.00 77.62 114 LYS A O 1
ATOM 916 N N . CYS A 1 115 ? -14.254 -15.432 42.767 1.00 77.62 115 CYS A N 1
ATOM 917 C CA . CYS A 1 115 ? -14.718 -14.930 44.060 1.00 77.62 115 CYS A CA 1
ATOM 918 C C . CYS A 1 115 ? -15.171 -13.463 44.010 1.00 77.62 115 CYS A C 1
ATOM 920 O O . CYS A 1 115 ? -15.601 -12.958 45.041 1.00 77.62 115 CYS A O 1
ATOM 922 N N . GLU A 1 116 ? -15.033 -12.787 42.860 1.00 79.69 116 GLU A N 1
ATOM 923 C CA . GLU A 1 116 ? -15.433 -11.388 42.649 1.00 79.69 116 GLU A CA 1
ATOM 924 C C . GLU A 1 116 ? -14.836 -10.428 43.697 1.00 79.69 116 GLU A C 1
ATOM 926 O O . GLU A 1 116 ? -15.477 -9.490 44.169 1.00 79.69 116 GLU A O 1
ATOM 931 N N . MET A 1 117 ? -13.569 -10.656 44.063 1.00 78.19 117 MET A N 1
ATOM 932 C CA . MET A 1 117 ? -12.852 -9.829 45.038 1.00 78.19 117 MET A CA 1
ATOM 933 C C . MET A 1 117 ? -11.843 -8.910 44.337 1.00 78.19 117 MET A C 1
ATOM 935 O O . MET A 1 117 ? -11.193 -9.333 43.379 1.00 78.19 117 MET A O 1
ATOM 939 N N . PRO A 1 118 ? -11.656 -7.663 44.806 1.00 81.19 118 PRO A N 1
ATOM 940 C CA . PRO A 1 118 ? -10.552 -6.812 44.364 1.00 81.19 118 PRO A CA 1
ATOM 941 C C . PRO A 1 118 ? -9.191 -7.474 44.625 1.00 81.19 118 PRO A C 1
ATOM 943 O O . PRO A 1 118 ? -9.034 -8.215 45.593 1.00 81.19 118 PRO A O 1
ATOM 946 N N . TYR A 1 119 ? -8.183 -7.169 43.806 1.00 83.31 119 TYR A N 1
ATOM 947 C CA . TYR A 1 119 ? -6.835 -7.726 43.982 1.00 83.31 119 TYR A CA 1
ATOM 948 C C . TYR A 1 119 ? -6.210 -7.304 45.326 1.00 83.31 119 TYR A C 1
ATOM 950 O O . TYR A 1 119 ? -6.163 -6.109 45.640 1.00 83.31 119 TYR A O 1
ATOM 958 N N . ASN A 1 120 ? -5.711 -8.265 46.106 1.00 86.38 120 ASN A N 1
ATOM 959 C CA . ASN A 1 120 ? -4.907 -8.027 47.305 1.00 86.38 120 ASN A CA 1
ATOM 960 C C . ASN A 1 120 ? -3.414 -8.159 46.943 1.00 86.38 120 ASN A C 1
ATOM 962 O O . ASN A 1 120 ? -3.017 -9.233 46.497 1.00 86.38 120 ASN A O 1
ATOM 966 N N . PRO A 1 121 ? -2.573 -7.121 47.126 1.00 83.56 121 PRO A N 1
ATOM 967 C CA . PRO A 1 121 ? -1.161 -7.175 46.736 1.00 83.56 121 PRO A CA 1
ATOM 968 C C . PRO A 1 121 ? -0.321 -8.142 47.584 1.00 83.56 121 PRO A C 1
ATOM 970 O O . PRO A 1 121 ? 0.792 -8.474 47.184 1.00 83.56 121 PRO A O 1
ATOM 973 N N . ASP A 1 122 ? -0.837 -8.582 48.735 1.00 83.75 122 ASP A N 1
ATOM 974 C CA . ASP A 1 122 ? -0.165 -9.550 49.606 1.00 83.75 122 ASP A CA 1
ATOM 975 C C . ASP A 1 122 ? -0.430 -11.012 49.178 1.00 83.75 122 ASP A C 1
ATOM 977 O O . ASP A 1 122 ? 0.284 -11.921 49.612 1.00 83.75 122 ASP A O 1
ATOM 981 N N . ASP A 1 123 ? -1.438 -11.252 48.327 1.00 83.75 123 ASP A N 1
ATOM 982 C CA . ASP A 1 123 ? -1.869 -12.587 47.905 1.00 83.75 123 ASP A CA 1
ATOM 983 C C . ASP A 1 123 ? -1.316 -12.974 46.525 1.00 83.75 123 ASP A C 1
ATOM 985 O O . ASP A 1 123 ? -1.309 -12.194 45.573 1.00 83.75 123 ASP A O 1
ATOM 989 N N . LEU A 1 124 ? -0.901 -14.238 46.385 1.00 81.94 124 LEU A N 1
ATOM 990 C CA . LEU A 1 124 ? -0.500 -14.782 45.088 1.00 81.94 124 LEU A CA 1
ATOM 991 C C . LEU A 1 124 ? -1.730 -14.980 44.192 1.00 81.94 124 LEU A C 1
ATOM 993 O O . LEU A 1 124 ? -2.654 -15.710 44.551 1.00 81.94 124 LEU A O 1
ATOM 997 N N . MET A 1 125 ? -1.670 -14.420 42.988 1.00 84.69 125 MET A N 1
ATOM 998 C CA . MET A 1 125 ? -2.609 -14.659 41.892 1.00 84.69 125 MET A CA 1
ATOM 999 C C . MET A 1 125 ? -1.896 -15.369 40.738 1.00 84.69 125 MET A C 1
ATOM 1001 O O . MET A 1 125 ? -0.714 -15.126 40.498 1.00 84.69 125 MET A O 1
ATOM 1005 N N . ILE A 1 126 ? -2.610 -16.238 40.021 1.00 83.38 126 ILE A N 1
ATOM 1006 C CA . ILE A 1 126 ? -2.121 -16.935 38.824 1.00 83.38 126 ILE A CA 1
ATOM 1007 C C . ILE A 1 126 ? -3.046 -16.643 37.636 1.00 83.38 126 ILE A C 1
ATOM 1009 O O . ILE A 1 126 ? -4.269 -16.667 37.787 1.00 83.38 126 ILE A O 1
ATOM 1013 N N . GLN A 1 127 ? -2.478 -16.321 36.474 1.00 85.44 127 GLN A N 1
ATOM 1014 C CA . GLN A 1 127 ? -3.236 -15.982 35.267 1.00 85.44 127 GLN A CA 1
ATOM 1015 C C . GLN A 1 127 ? -3.486 -17.231 34.420 1.00 85.44 127 GLN A C 1
ATOM 1017 O O . GLN A 1 127 ? -2.563 -18.007 34.188 1.00 85.44 127 GLN A O 1
ATOM 1022 N N . CYS A 1 128 ? -4.724 -17.431 33.972 1.00 80.19 128 CYS A N 1
ATOM 1023 C CA . CYS A 1 128 ? -5.066 -18.443 32.975 1.00 80.19 128 CYS A CA 1
ATOM 1024 C C . CYS A 1 128 ? -4.549 -17.999 31.604 1.00 80.19 128 CYS A C 1
ATOM 1026 O O . CYS A 1 128 ? -4.874 -16.898 31.168 1.00 80.19 128 CYS A O 1
ATOM 1028 N N . GLU A 1 129 ? -3.787 -18.840 30.912 1.00 77.00 129 GLU A N 1
ATOM 1029 C CA . GLU A 1 129 ? -3.170 -18.462 29.633 1.00 77.00 129 GLU A CA 1
ATOM 1030 C C . GLU A 1 129 ? -4.173 -18.370 28.473 1.00 77.00 129 GLU A C 1
ATOM 1032 O O . GLU A 1 129 ? -3.968 -17.582 27.556 1.00 77.00 129 GLU A O 1
ATOM 1037 N N . GLU A 1 130 ? -5.288 -19.107 28.540 1.00 71.12 130 GLU A N 1
ATOM 1038 C CA . GLU A 1 130 ? -6.339 -19.080 27.511 1.00 71.12 130 GLU A CA 1
ATOM 1039 C C . GLU A 1 130 ? -7.241 -17.840 27.653 1.00 71.12 130 GLU A C 1
ATOM 1041 O O . GLU A 1 130 ? -7.285 -16.982 26.775 1.00 71.12 130 GLU A O 1
ATOM 1046 N N . CYS A 1 131 ? -7.949 -17.704 28.783 1.00 76.06 131 CYS A N 1
ATOM 1047 C CA . CYS A 1 131 ? -8.907 -16.609 28.985 1.00 76.06 131 CYS A CA 1
ATOM 1048 C C . CYS A 1 131 ? -8.291 -15.323 29.565 1.00 76.06 131 CYS A C 1
ATOM 1050 O O . CYS A 1 131 ? -8.994 -14.332 29.724 1.00 76.06 131 CYS A O 1
ATOM 1052 N N . SER A 1 132 ? -6.995 -15.315 29.902 1.00 76.44 132 SER A N 1
ATOM 1053 C CA . SER A 1 132 ? -6.292 -14.193 30.555 1.00 76.44 132 SER A CA 1
ATOM 1054 C C . SER A 1 132 ? -6.840 -13.756 31.929 1.00 76.44 132 SER A C 1
ATOM 1056 O O . SER A 1 132 ? -6.311 -12.807 32.516 1.00 76.44 132 SER A O 1
ATOM 1058 N N . ASP A 1 133 ? -7.834 -14.451 32.491 1.00 80.75 133 ASP A N 1
ATOM 1059 C CA . ASP A 1 133 ? -8.362 -14.182 33.833 1.00 80.75 133 ASP A CA 1
ATOM 1060 C C . ASP A 1 133 ? -7.373 -14.572 34.939 1.00 80.75 133 ASP A C 1
ATOM 1062 O O . ASP A 1 133 ? -6.650 -15.566 34.846 1.00 80.75 133 ASP A O 1
ATOM 1066 N N . TRP A 1 134 ? -7.401 -13.826 36.042 1.00 84.88 134 TRP A N 1
ATOM 1067 C CA . TRP A 1 134 ? -6.561 -14.068 37.215 1.00 84.88 134 TRP A CA 1
ATOM 1068 C C . TRP A 1 134 ? -7.319 -14.799 38.321 1.00 84.88 134 TRP A C 1
ATOM 1070 O O . TRP A 1 134 ? -8.442 -14.429 38.656 1.00 84.88 134 TRP A O 1
ATOM 1080 N N . PHE A 1 135 ? -6.683 -15.795 38.938 1.00 85.44 135 PHE A N 1
ATOM 1081 C CA . PHE A 1 135 ? -7.275 -16.652 39.962 1.00 85.44 135 PHE A CA 1
ATOM 1082 C C . PHE A 1 135 ? -6.413 -16.730 41.223 1.00 85.44 135 PHE A C 1
ATOM 1084 O O . PHE A 1 135 ? -5.197 -16.907 41.152 1.00 85.44 135 PHE A O 1
ATOM 1091 N N . HIS A 1 136 ? -7.048 -16.692 42.396 1.00 84.75 136 HIS A N 1
ATOM 1092 C CA . HIS A 1 136 ? -6.390 -17.082 43.643 1.00 84.75 136 HIS A CA 1
ATOM 1093 C C . HIS A 1 136 ? -6.221 -18.614 43.636 1.00 84.75 136 HIS A C 1
ATOM 1095 O O . HIS A 1 136 ? -7.231 -19.302 43.437 1.00 84.75 136 HIS A O 1
ATOM 1101 N N . PRO A 1 137 ? -5.028 -19.180 43.915 1.00 84.75 137 PRO A N 1
ATOM 1102 C CA . PRO A 1 137 ? -4.805 -20.630 43.936 1.00 84.75 137 PRO A CA 1
ATOM 1103 C C . PRO A 1 137 ? -5.840 -21.389 44.780 1.00 84.75 137 PRO A C 1
ATOM 1105 O O . PRO A 1 137 ? -6.406 -22.386 44.338 1.00 84.75 137 PRO A O 1
ATOM 1108 N N . VAL A 1 138 ? -6.193 -20.857 45.954 1.00 82.06 138 VAL A N 1
ATOM 1109 C CA . VAL A 1 138 ? -7.175 -21.485 46.851 1.00 82.06 138 VAL A CA 1
ATOM 1110 C C . VAL A 1 138 ? -8.569 -21.565 46.215 1.00 82.06 138 VAL A C 1
ATOM 1112 O O . VAL A 1 138 ? -9.243 -22.584 46.347 1.00 82.06 138 VAL A O 1
ATOM 1115 N N . CYS A 1 139 ? -9.001 -20.543 45.466 1.00 81.12 139 CYS A N 1
ATOM 1116 C CA . CYS A 1 139 ? -10.309 -20.551 44.802 1.00 81.12 139 CYS A CA 1
ATOM 1117 C C . CYS A 1 139 ? -10.420 -21.656 43.739 1.00 81.12 139 CYS A C 1
ATOM 1119 O O . CYS A 1 139 ? -11.508 -22.188 43.517 1.00 81.12 139 CYS A O 1
ATOM 1121 N N . ILE A 1 140 ? -9.314 -22.013 43.084 1.00 81.88 140 ILE A N 1
ATOM 1122 C CA . ILE A 1 140 ? -9.243 -23.077 42.068 1.00 81.88 140 ILE A CA 1
ATOM 1123 C C . ILE A 1 140 ? -8.841 -24.446 42.650 1.00 81.88 140 ILE A C 1
ATOM 1125 O O . ILE A 1 140 ? -8.647 -25.389 41.889 1.00 81.88 140 ILE A O 1
ATOM 1129 N N . GLY A 1 141 ? -8.758 -24.580 43.980 1.00 79.56 141 GLY A N 1
ATOM 1130 C CA . GLY A 1 141 ? -8.441 -25.844 44.657 1.00 79.56 141 GLY A CA 1
ATOM 1131 C C . GLY A 1 141 ? -6.951 -26.201 44.695 1.00 79.56 141 GLY A C 1
ATOM 1132 O O . GLY A 1 141 ? -6.614 -27.368 44.862 1.00 79.56 141 GLY A O 1
ATOM 1133 N N . MET A 1 142 ? -6.066 -25.214 44.540 1.00 81.62 142 MET A N 1
ATOM 1134 C CA . MET A 1 142 ? -4.613 -25.374 44.436 1.00 81.62 142 MET A CA 1
ATOM 1135 C C . MET A 1 142 ? -3.889 -24.694 45.606 1.00 81.62 142 MET A C 1
ATOM 1137 O O . MET A 1 142 ? -4.288 -23.627 46.079 1.00 81.62 142 MET A O 1
ATOM 1141 N N . THR A 1 143 ? -2.780 -25.266 46.075 1.00 85.44 143 THR A N 1
ATOM 1142 C CA . THR A 1 143 ? -1.945 -24.625 47.099 1.00 85.44 143 THR A CA 1
ATOM 1143 C C . THR A 1 143 ? -0.971 -23.612 46.489 1.00 85.44 143 THR A C 1
ATOM 1145 O O . THR A 1 143 ? -0.495 -23.753 45.364 1.00 85.44 143 THR A O 1
ATOM 1148 N N . ILE A 1 144 ? -0.568 -22.610 47.278 1.00 80.12 144 ILE A N 1
ATOM 1149 C CA . ILE A 1 144 ? 0.443 -21.608 46.879 1.00 80.12 144 ILE A CA 1
ATOM 1150 C C . ILE A 1 144 ? 1.783 -22.270 46.485 1.00 80.12 144 ILE A C 1
ATOM 1152 O O . ILE A 1 144 ? 2.515 -21.744 45.649 1.00 80.12 144 ILE A O 1
ATOM 1156 N N . LYS A 1 145 ? 2.117 -23.435 47.063 1.00 82.25 145 LYS A N 1
ATOM 1157 C CA . LYS A 1 145 ? 3.345 -24.186 46.740 1.00 82.25 145 LYS A CA 1
ATOM 1158 C C . LYS A 1 145 ? 3.282 -24.901 45.389 1.00 82.25 145 LYS A C 1
ATOM 1160 O O . LYS A 1 145 ? 4.336 -25.132 44.805 1.00 82.25 145 LYS A O 1
ATOM 1165 N N . GLU A 1 146 ? 2.091 -25.265 44.925 1.00 76.94 146 GLU A N 1
ATOM 1166 C CA . GLU A 1 146 ? 1.871 -25.824 43.587 1.00 76.94 146 GLU A CA 1
ATOM 1167 C C . GLU A 1 146 ? 1.833 -24.699 42.555 1.00 76.94 146 GLU A C 1
ATOM 1169 O O . GLU A 1 146 ? 2.581 -24.758 41.587 1.00 76.94 146 GLU A O 1
ATOM 1174 N N . ALA A 1 147 ? 1.093 -23.617 42.826 1.00 81.12 147 ALA A N 1
ATOM 1175 C CA . ALA A 1 147 ? 1.026 -22.447 41.947 1.00 81.12 147 ALA A CA 1
ATOM 1176 C C . ALA A 1 147 ? 2.415 -21.858 41.628 1.00 81.12 147 ALA A C 1
ATOM 1178 O O . ALA A 1 147 ? 2.697 -21.537 40.482 1.00 81.12 147 ALA A O 1
ATOM 1179 N N . LYS A 1 148 ? 3.327 -21.791 42.613 1.00 78.44 148 LYS A N 1
ATOM 1180 C CA . LYS A 1 148 ? 4.720 -21.334 42.411 1.00 78.44 148 LYS A CA 1
ATOM 1181 C C . LYS A 1 148 ? 5.621 -22.294 41.616 1.00 78.44 148 LYS A C 1
ATOM 1183 O O . LYS A 1 148 ? 6.782 -21.964 41.394 1.00 78.44 148 LYS A O 1
ATOM 1188 N N . LYS A 1 149 ? 5.138 -23.485 41.252 1.00 79.44 149 LYS A N 1
ATOM 1189 C CA . LYS A 1 149 ? 5.854 -24.480 40.432 1.00 79.44 149 LYS A CA 1
ATOM 1190 C C . LYS A 1 149 ? 5.265 -24.637 39.030 1.00 79.44 149 LYS A C 1
ATOM 1192 O O . LYS A 1 149 ? 5.798 -25.425 38.255 1.00 79.44 149 LYS A O 1
ATOM 1197 N N . LEU A 1 150 ? 4.164 -23.954 38.727 1.00 72.94 150 LEU A N 1
ATOM 1198 C CA . LEU A 1 150 ? 3.563 -23.974 37.402 1.00 72.94 150 LEU A CA 1
ATOM 1199 C C . LEU A 1 150 ? 4.281 -22.971 36.501 1.00 72.94 150 LEU A C 1
ATOM 1201 O O . LEU A 1 150 ? 4.382 -21.796 36.843 1.00 72.94 150 LEU A O 1
ATOM 1205 N N . GLU A 1 151 ? 4.754 -23.448 35.352 1.00 69.19 151 GLU A N 1
ATOM 1206 C CA . GLU A 1 151 ? 5.203 -22.587 34.250 1.00 69.19 151 GLU A CA 1
ATOM 1207 C C . GLU A 1 151 ? 4.010 -22.112 33.403 1.00 69.19 151 GLU A C 1
ATOM 1209 O O . GLU A 1 151 ? 4.035 -20.993 32.908 1.00 69.19 151 GLU A O 1
ATOM 1214 N N . HIS A 1 152 ? 2.947 -22.926 33.330 1.00 70.62 152 HIS A N 1
ATOM 1215 C CA . HIS A 1 152 ? 1.714 -22.684 32.573 1.00 70.62 152 HIS A CA 1
ATOM 1216 C C . HIS A 1 152 ? 0.476 -23.011 33.424 1.00 70.62 152 HIS A C 1
ATOM 1218 O O . HIS A 1 152 ? 0.504 -23.951 34.229 1.00 70.62 152 HIS A O 1
ATOM 1224 N N . PHE A 1 153 ? -0.628 -22.277 33.248 1.00 81.31 153 PHE A N 1
ATOM 1225 C CA . PHE A 1 153 ? -1.874 -22.501 33.993 1.00 81.31 153 PHE A CA 1
ATOM 1226 C C . PHE A 1 153 ? -3.139 -22.265 33.152 1.00 81.31 153 PHE A C 1
ATOM 1228 O O . PHE A 1 153 ? -3.269 -21.264 32.454 1.00 81.31 153 PHE A O 1
ATOM 1235 N N . PHE A 1 154 ? -4.118 -23.162 33.307 1.00 79.31 154 PHE A N 1
ATOM 1236 C CA . PHE A 1 154 ? -5.440 -23.086 32.683 1.00 79.31 154 PHE A CA 1
ATOM 1237 C C . PHE A 1 154 ? -6.536 -23.268 33.741 1.00 79.31 154 PHE A C 1
ATOM 1239 O O . PHE A 1 154 ? -6.454 -24.162 34.586 1.00 79.31 154 PHE A O 1
ATOM 1246 N N . CYS A 1 155 ? -7.575 -22.430 33.710 1.00 76.94 155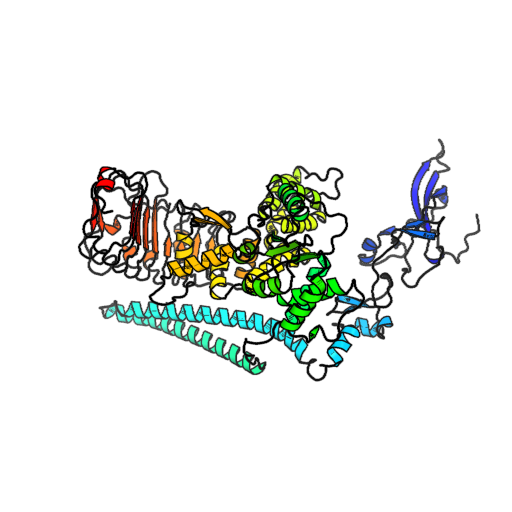 CYS A N 1
ATOM 1247 C CA . CYS A 1 155 ? -8.656 -22.469 34.695 1.00 76.94 155 CYS A CA 1
ATOM 1248 C C . CYS A 1 155 ? -9.645 -23.618 34.432 1.00 76.94 155 CYS A C 1
ATOM 1250 O O . CYS A 1 155 ? -9.821 -24.041 33.292 1.00 76.94 155 CYS A O 1
ATOM 1252 N N . GLN A 1 156 ? -10.353 -24.074 35.476 1.00 72.44 156 GLN A N 1
ATOM 1253 C CA . GLN A 1 156 ? -11.285 -25.213 35.396 1.00 72.44 156 GLN A CA 1
ATOM 1254 C C . GLN A 1 156 ? -12.331 -25.097 34.276 1.00 72.44 156 GLN A C 1
ATOM 1256 O O . GLN A 1 156 ? -12.714 -26.123 33.726 1.00 72.44 156 GLN A O 1
ATOM 1261 N N . THR A 1 157 ? -12.778 -23.890 33.914 1.00 68.44 157 THR A N 1
ATOM 1262 C CA . THR A 1 157 ? -13.708 -23.678 32.793 1.00 68.44 157 THR A CA 1
ATOM 1263 C C . THR A 1 157 ? -13.039 -24.018 31.457 1.00 68.44 157 THR A C 1
ATOM 1265 O O . THR A 1 157 ? -13.540 -24.865 30.721 1.00 68.44 157 THR A O 1
ATOM 1268 N N . CYS A 1 158 ? -11.842 -23.473 31.210 1.00 63.44 158 CYS A N 1
ATOM 1269 C CA . CYS A 1 158 ? -11.019 -23.785 30.035 1.00 63.44 158 CYS A CA 1
ATOM 1270 C C . CYS A 1 158 ? -10.570 -25.264 30.014 1.00 63.44 158 CYS A C 1
ATOM 1272 O O . CYS A 1 158 ? -10.394 -25.856 28.950 1.00 63.44 158 CYS A O 1
ATOM 1274 N N . THR A 1 159 ? -10.410 -25.904 31.180 1.00 64.31 159 THR A N 1
ATOM 1275 C CA . THR A 1 159 ? -10.139 -27.351 31.273 1.00 64.31 159 THR A CA 1
ATOM 1276 C C . THR A 1 159 ? -11.385 -28.199 30.977 1.00 64.31 159 THR A C 1
ATOM 1278 O O . THR A 1 159 ? -11.281 -29.248 30.346 1.00 64.31 159 THR A O 1
ATOM 1281 N N . ALA A 1 160 ? -12.572 -27.765 31.414 1.00 53.53 160 ALA A N 1
ATOM 1282 C CA . ALA A 1 160 ? -13.820 -28.516 31.272 1.00 53.53 160 ALA A CA 1
ATOM 1283 C C . ALA A 1 160 ? -14.388 -28.479 29.845 1.00 53.53 160 ALA A C 1
ATOM 1285 O O . ALA A 1 160 ? -14.924 -29.489 29.389 1.00 53.53 160 ALA A O 1
ATOM 1286 N N . GLU A 1 161 ? -14.224 -27.370 29.119 1.00 45.66 161 GLU A N 1
ATOM 1287 C CA . GLU A 1 161 ? -14.572 -27.292 27.692 1.00 45.66 161 GLU A CA 1
ATOM 1288 C C . GLU A 1 161 ? -13.699 -28.233 26.848 1.00 45.66 161 GLU A C 1
ATOM 1290 O O . GLU A 1 161 ? -14.207 -28.941 25.976 1.00 45.66 161 GLU A O 1
ATOM 1295 N N . ASN A 1 162 ? -12.416 -28.364 27.201 1.00 41.38 162 ASN A N 1
ATOM 1296 C CA . ASN A 1 162 ? -11.530 -29.382 26.636 1.00 41.38 162 ASN A CA 1
ATOM 1297 C C . ASN A 1 162 ? -11.942 -30.821 27.018 1.00 41.38 162 ASN A C 1
ATOM 1299 O O . ASN A 1 162 ? -11.708 -31.750 26.248 1.00 41.38 162 ASN A O 1
ATOM 1303 N N . GLY A 1 163 ? -12.615 -31.028 28.156 1.00 40.03 163 GLY A N 1
ATOM 1304 C CA . GLY A 1 163 ? -12.960 -32.346 28.710 1.00 40.03 163 GLY A CA 1
ATOM 1305 C C . GLY A 1 163 ? -13.772 -33.282 27.799 1.00 40.03 163 GLY A C 1
ATOM 1306 O O . GLY A 1 163 ? -13.699 -34.496 27.968 1.00 40.03 163 GLY A O 1
ATOM 1307 N N . LYS A 1 164 ? -14.503 -32.762 26.800 1.00 36.31 164 LYS A N 1
ATOM 1308 C CA . LYS A 1 164 ? -15.199 -33.582 25.780 1.00 36.31 164 LYS A CA 1
ATOM 1309 C C . LYS A 1 164 ? -14.353 -33.909 24.538 1.00 36.31 164 LYS A C 1
ATOM 1311 O O . LYS A 1 164 ? -14.830 -34.617 23.657 1.00 36.31 164 LYS A O 1
ATOM 1316 N N . MET A 1 165 ? -13.113 -33.425 24.472 1.00 36.41 165 MET A N 1
ATOM 1317 C CA . MET A 1 165 ? -12.131 -33.696 23.408 1.00 36.41 165 MET A CA 1
ATOM 1318 C C . MET A 1 165 ? -10.814 -34.303 23.949 1.00 36.41 165 MET A C 1
ATOM 1320 O O . MET A 1 165 ? -9.897 -34.576 23.175 1.00 36.41 165 MET A O 1
ATOM 1324 N N . VAL A 1 166 ? -10.719 -34.532 25.266 1.00 33.78 166 VAL A N 1
ATOM 1325 C CA . VAL A 1 166 ? -9.448 -34.665 26.008 1.00 33.78 166 VAL A CA 1
ATOM 1326 C C . VAL A 1 166 ? -8.660 -35.966 25.805 1.00 33.78 166 VAL A C 1
ATOM 1328 O O . VAL A 1 166 ? -7.464 -35.970 26.080 1.00 33.78 166 VAL A O 1
ATOM 1331 N N . GLU A 1 167 ? -9.242 -37.029 25.240 1.00 30.70 167 GLU A N 1
ATOM 1332 C CA . GLU A 1 167 ? -8.446 -38.203 24.821 1.00 30.70 167 GLU A CA 1
ATOM 1333 C C . GLU A 1 167 ? -7.678 -37.984 23.501 1.00 30.70 167 GLU A C 1
ATOM 1335 O O . GLU A 1 167 ? -6.764 -38.747 23.208 1.00 30.70 167 GLU A O 1
ATOM 1340 N N . ASN A 1 168 ? -7.979 -36.923 22.734 1.00 33.91 168 ASN A N 1
ATOM 1341 C CA . ASN A 1 168 ? -7.332 -36.631 21.443 1.00 33.91 168 ASN A CA 1
ATOM 1342 C C . ASN A 1 168 ? -6.565 -35.290 21.392 1.00 33.91 168 ASN A C 1
ATOM 1344 O O . ASN A 1 168 ? -5.972 -34.985 20.358 1.00 33.91 168 ASN A O 1
ATOM 1348 N N . SER A 1 169 ? -6.591 -34.453 22.442 1.00 36.50 169 SER A N 1
ATOM 1349 C CA . SER A 1 169 ? -6.151 -33.047 22.334 1.00 36.50 169 SER A CA 1
ATOM 1350 C C . SER A 1 169 ? -4.876 -32.650 23.089 1.00 36.50 169 SER A C 1
ATOM 1352 O O . SER A 1 169 ? -4.272 -31.647 22.715 1.00 36.50 169 SER A O 1
ATOM 1354 N N . HIS A 1 170 ? -4.402 -33.411 24.083 1.00 34.22 170 HIS A N 1
ATOM 1355 C CA . HIS A 1 170 ? -3.206 -33.013 24.849 1.00 34.22 170 HIS A CA 1
ATOM 1356 C C . HIS A 1 170 ? -1.871 -33.184 24.102 1.00 34.22 170 HIS A C 1
ATOM 1358 O O . HIS A 1 170 ? -0.919 -32.473 24.413 1.00 34.22 170 HIS A O 1
ATOM 1364 N N . GLU A 1 171 ? -1.800 -34.038 23.076 1.00 30.27 171 GLU A N 1
ATOM 1365 C CA . GLU A 1 171 ? -0.711 -33.956 22.088 1.00 30.27 171 GLU A CA 1
ATOM 1366 C C . GLU A 1 171 ? -0.941 -32.805 21.093 1.00 30.27 171 GLU A C 1
ATOM 1368 O O . GLU A 1 171 ? 0.014 -32.188 20.629 1.00 30.27 171 GLU A O 1
ATOM 1373 N N . ALA A 1 172 ? -2.200 -32.469 20.795 1.00 31.59 172 ALA A N 1
ATOM 1374 C CA . ALA A 1 172 ? -2.564 -31.581 19.697 1.00 31.59 172 ALA A CA 1
ATOM 1375 C C . ALA A 1 172 ? -2.318 -30.086 19.962 1.00 31.59 172 ALA A C 1
ATOM 1377 O O . ALA A 1 172 ? -2.023 -29.380 19.005 1.00 31.59 172 ALA A O 1
ATOM 1378 N N . THR A 1 173 ? -2.422 -29.567 21.195 1.00 34.38 173 THR A N 1
ATOM 1379 C CA . THR A 1 173 ? -2.229 -28.120 21.461 1.00 34.38 173 THR A CA 1
ATOM 1380 C C . THR A 1 173 ? -0.764 -27.700 21.504 1.00 34.38 173 THR A C 1
ATOM 1382 O O . THR A 1 173 ? -0.417 -26.721 20.842 1.00 34.38 173 THR A O 1
ATOM 1385 N N . ALA A 1 174 ? 0.108 -28.473 22.162 1.00 32.66 174 ALA A N 1
ATOM 1386 C CA . ALA A 1 174 ? 1.558 -28.284 22.060 1.00 32.66 174 ALA A CA 1
ATOM 1387 C C . ALA A 1 174 ? 2.013 -28.456 20.603 1.00 32.66 174 ALA A C 1
ATOM 1389 O O . ALA A 1 174 ? 2.678 -27.578 20.052 1.00 32.66 174 ALA A O 1
ATOM 1390 N N . GLN A 1 175 ? 1.520 -29.504 19.926 1.00 34.12 175 GLN A N 1
ATOM 1391 C CA . GLN A 1 175 ? 1.689 -29.627 18.482 1.00 34.12 175 GLN A CA 1
ATOM 1392 C C . GLN A 1 175 ? 1.056 -28.468 17.708 1.00 34.12 175 GLN A C 1
ATOM 1394 O O . GLN A 1 175 ? 1.517 -28.238 16.610 1.00 34.12 175 GLN A O 1
ATOM 1399 N N . SER A 1 176 ? 0.047 -27.726 18.181 1.00 35.78 176 SER A N 1
ATOM 1400 C CA . SER A 1 176 ? -0.619 -26.676 17.385 1.00 35.78 176 SER A CA 1
ATOM 1401 C C . SER A 1 176 ? 0.154 -25.363 17.344 1.00 35.78 176 SER A C 1
ATOM 1403 O O . SER A 1 176 ? 0.230 -24.753 16.280 1.00 35.78 176 SER A O 1
ATOM 1405 N N . GLU A 1 177 ? 0.772 -24.947 18.452 1.00 33.28 177 GLU A N 1
ATOM 1406 C CA . GLU A 1 177 ? 1.668 -23.789 18.457 1.00 33.28 177 GLU A CA 1
ATOM 1407 C C . GLU A 1 177 ? 3.012 -24.145 17.831 1.00 33.28 177 GLU A C 1
ATOM 1409 O O . GLU A 1 177 ? 3.524 -23.385 17.006 1.00 33.28 177 GLU A O 1
ATOM 1414 N N . GLU A 1 178 ? 3.532 -25.342 18.125 1.00 38.06 178 GLU A N 1
ATOM 1415 C CA . GLU A 1 178 ? 4.715 -25.871 17.456 1.00 38.06 178 GLU A CA 1
ATOM 1416 C C . GLU A 1 178 ? 4.456 -26.000 15.943 1.00 38.06 178 GLU A C 1
ATOM 1418 O O . GLU A 1 178 ? 5.287 -25.552 15.164 1.00 38.06 178 GLU A O 1
ATOM 1423 N N . LYS A 1 179 ? 3.271 -26.452 15.499 1.00 38.50 179 LYS A N 1
ATOM 1424 C CA . LYS A 1 179 ? 2.827 -26.497 14.086 1.00 38.50 179 LYS A CA 1
ATOM 1425 C C . LYS A 1 179 ? 2.517 -25.129 13.501 1.00 38.50 179 LYS A C 1
ATOM 1427 O O . LYS A 1 179 ? 2.783 -24.951 12.328 1.00 38.50 179 LYS A O 1
ATOM 1432 N N . LEU A 1 180 ? 2.053 -24.133 14.255 1.00 40.34 180 LEU A N 1
ATOM 1433 C CA . LEU A 1 180 ? 1.917 -22.754 13.759 1.00 40.34 180 LEU A CA 1
ATOM 1434 C C . LEU A 1 180 ? 3.287 -22.104 13.535 1.00 40.34 180 LEU A C 1
ATOM 1436 O O . LEU A 1 180 ? 3.497 -21.430 12.522 1.00 40.34 180 LEU A O 1
ATOM 1440 N N . GLN A 1 181 ? 4.242 -22.335 14.438 1.00 41.50 181 GLN A N 1
ATOM 1441 C CA . GLN A 1 181 ? 5.625 -21.895 14.268 1.00 41.50 181 GLN A CA 1
ATOM 1442 C C . GLN A 1 181 ? 6.340 -22.696 13.168 1.00 41.50 181 GLN A C 1
ATOM 1444 O O . GLN A 1 181 ? 7.013 -22.089 12.332 1.00 41.50 181 GLN A O 1
ATOM 1449 N N . LEU A 1 182 ? 6.138 -24.018 13.086 1.00 49.34 182 LEU A N 1
ATOM 1450 C CA . LEU A 1 182 ? 6.632 -24.865 11.997 1.00 49.34 182 LEU A CA 1
ATOM 1451 C C . LEU A 1 182 ? 5.965 -24.543 10.662 1.00 49.34 182 LEU A C 1
ATOM 1453 O O . LEU A 1 182 ? 6.655 -24.611 9.656 1.00 49.34 182 LEU A O 1
ATOM 1457 N N . ASP A 1 183 ? 4.689 -24.170 10.606 1.00 48.72 183 ASP A N 1
ATOM 1458 C CA . ASP A 1 183 ? 3.997 -23.791 9.371 1.00 48.72 183 ASP A CA 1
ATOM 1459 C C . ASP A 1 183 ? 4.500 -22.431 8.897 1.00 48.72 183 ASP A C 1
ATOM 1461 O O . ASP A 1 183 ? 4.802 -22.268 7.718 1.00 48.72 183 ASP A O 1
ATOM 1465 N N . LEU A 1 184 ? 4.689 -21.457 9.793 1.00 50.38 184 LEU A N 1
ATOM 1466 C CA . LEU A 1 184 ? 5.320 -20.181 9.447 1.00 50.38 184 LEU A CA 1
ATOM 1467 C C . LEU A 1 184 ? 6.781 -20.370 9.003 1.00 50.38 184 LEU A C 1
ATOM 1469 O O . LEU A 1 184 ? 7.198 -19.783 7.999 1.00 50.38 184 LEU A O 1
ATOM 1473 N N . ALA A 1 185 ? 7.548 -21.221 9.691 1.00 57.59 185 ALA A N 1
ATOM 1474 C CA . ALA A 1 185 ? 8.915 -21.564 9.310 1.00 57.59 185 ALA A CA 1
ATOM 1475 C C . ALA A 1 185 ? 8.954 -22.308 7.965 1.00 57.59 185 ALA A C 1
ATOM 1477 O O . ALA A 1 185 ? 9.698 -21.905 7.070 1.00 57.59 185 ALA A O 1
ATOM 1478 N N . SER A 1 186 ? 8.102 -23.316 7.771 1.00 61.28 186 SER A N 1
ATOM 1479 C CA . SER A 1 186 ? 7.985 -24.117 6.546 1.00 61.28 186 SER A CA 1
ATOM 1480 C C . SER A 1 186 ? 7.508 -23.276 5.373 1.00 61.28 186 SER A C 1
ATOM 1482 O O . SER A 1 186 ? 8.097 -23.349 4.303 1.00 61.28 186 SER A O 1
ATOM 1484 N N . GLN A 1 187 ? 6.528 -22.391 5.558 1.00 65.75 187 GLN A N 1
ATOM 1485 C CA . GLN A 1 187 ? 6.136 -21.423 4.535 1.00 65.75 187 GLN A CA 1
ATOM 1486 C C . GLN A 1 187 ? 7.278 -20.449 4.201 1.00 65.75 187 GLN A C 1
ATOM 1488 O O . GLN A 1 187 ? 7.390 -20.012 3.055 1.00 65.75 187 GLN A O 1
ATOM 1493 N N . SER A 1 188 ? 8.128 -20.073 5.164 1.00 68.00 188 SER A N 1
ATOM 1494 C CA . SER A 1 188 ? 9.307 -19.238 4.884 1.00 68.00 188 SER A CA 1
ATOM 1495 C C . SER A 1 188 ? 10.386 -20.006 4.103 1.00 68.00 188 SER A C 1
ATOM 1497 O O . SER A 1 188 ? 10.964 -19.459 3.163 1.00 68.00 188 SER A O 1
ATOM 1499 N N . LEU A 1 189 ? 10.586 -21.290 4.423 1.00 71.81 189 LEU A N 1
ATOM 1500 C CA . LEU A 1 189 ? 11.505 -22.204 3.741 1.00 71.81 189 LEU A CA 1
ATOM 1501 C C . LEU A 1 189 ? 11.024 -22.551 2.327 1.00 71.81 189 LEU A C 1
ATOM 1503 O O . LEU A 1 189 ? 11.824 -22.533 1.401 1.00 71.81 189 LEU A O 1
ATOM 1507 N N . VAL A 1 190 ? 9.724 -22.786 2.129 1.00 76.81 190 VAL A N 1
ATOM 1508 C CA . VAL A 1 190 ? 9.110 -23.019 0.812 1.00 76.81 190 VAL A CA 1
ATOM 1509 C C . VAL A 1 190 ? 9.232 -21.776 -0.070 1.00 76.81 190 VAL A C 1
ATOM 1511 O O . VAL A 1 190 ? 9.644 -21.900 -1.221 1.00 76.81 190 VAL A O 1
ATOM 1514 N N . ARG A 1 191 ? 8.962 -20.568 0.459 1.00 77.94 191 ARG A N 1
ATOM 1515 C CA . ARG A 1 191 ? 9.213 -19.311 -0.278 1.00 77.94 191 ARG A CA 1
ATOM 1516 C C . ARG A 1 191 ? 10.693 -19.167 -0.656 1.00 77.94 191 ARG A C 1
ATOM 1518 O O . ARG A 1 191 ? 10.992 -18.786 -1.783 1.00 77.94 191 ARG A O 1
ATOM 1525 N N . GLN A 1 192 ? 11.619 -19.483 0.254 1.00 76.94 192 GLN A N 1
ATOM 1526 C CA . GLN A 1 192 ? 13.056 -19.433 -0.034 1.00 76.94 192 GLN A CA 1
ATOM 1527 C C . GLN A 1 192 ? 13.462 -20.450 -1.115 1.00 76.94 192 GLN A C 1
ATOM 1529 O O . GLN A 1 192 ? 14.111 -20.064 -2.082 1.00 76.94 192 GLN A O 1
ATOM 1534 N N . ALA A 1 193 ? 13.035 -21.709 -1.001 1.00 78.00 193 ALA A N 1
ATOM 1535 C CA . ALA A 1 193 ? 13.320 -22.753 -1.983 1.00 78.00 193 ALA A CA 1
ATOM 1536 C C . ALA A 1 193 ? 12.747 -22.413 -3.371 1.00 78.00 193 ALA A C 1
ATOM 1538 O O . ALA A 1 193 ? 13.421 -22.628 -4.375 1.00 78.00 193 ALA A O 1
ATOM 1539 N N . ALA A 1 194 ? 11.549 -21.821 -3.436 1.00 81.00 194 ALA A N 1
ATOM 1540 C CA . ALA A 1 194 ? 10.964 -21.331 -4.684 1.00 81.00 194 ALA A CA 1
ATOM 1541 C C . ALA A 1 194 ? 11.799 -20.197 -5.307 1.00 81.00 194 ALA A C 1
ATOM 1543 O O . ALA A 1 194 ? 12.120 -20.253 -6.491 1.00 81.00 194 ALA A O 1
ATOM 1544 N N . HIS A 1 195 ? 12.216 -19.204 -4.513 1.00 79.94 195 HIS A N 1
ATOM 1545 C CA . HIS A 1 195 ? 13.087 -18.121 -4.986 1.00 79.94 195 HIS A CA 1
ATOM 1546 C C . HIS A 1 195 ? 14.446 -18.628 -5.495 1.00 79.94 195 HIS A C 1
ATOM 1548 O O . HIS A 1 195 ? 14.947 -18.141 -6.507 1.00 79.94 195 HIS A O 1
ATOM 1554 N N . GLU A 1 196 ? 15.049 -19.601 -4.811 1.00 80.12 196 GLU A N 1
ATOM 1555 C CA . GLU A 1 196 ? 16.318 -20.199 -5.232 1.00 80.12 196 GLU A CA 1
ATOM 1556 C C . GLU A 1 196 ? 16.155 -21.063 -6.492 1.00 80.12 196 GLU A C 1
ATOM 1558 O O . GLU A 1 196 ? 17.018 -21.021 -7.367 1.00 80.12 196 GLU A O 1
ATOM 1563 N N . ALA A 1 197 ? 15.033 -21.777 -6.640 1.00 79.94 197 ALA A N 1
ATOM 1564 C CA . ALA A 1 197 ? 14.694 -22.502 -7.863 1.00 79.94 197 ALA A CA 1
ATOM 1565 C C . ALA A 1 197 ? 14.526 -21.560 -9.071 1.00 79.94 197 ALA A C 1
ATOM 1567 O O . ALA A 1 197 ? 15.088 -21.833 -10.129 1.00 79.94 197 ALA A O 1
ATOM 1568 N N . GLU A 1 198 ? 13.827 -20.429 -8.913 1.00 81.81 198 GLU A N 1
ATOM 1569 C CA . GLU A 1 198 ? 13.749 -19.377 -9.942 1.00 81.81 198 GLU A CA 1
ATOM 1570 C C . GLU A 1 198 ? 15.142 -18.851 -10.322 1.00 81.81 198 GLU A C 1
ATOM 1572 O O . GLU A 1 198 ? 15.462 -18.734 -11.502 1.00 81.81 198 GLU A O 1
ATOM 1577 N N . ASP A 1 199 ? 15.995 -18.556 -9.332 1.00 82.69 199 ASP A N 1
ATOM 1578 C CA . ASP A 1 199 ? 17.352 -18.057 -9.583 1.00 82.69 199 ASP A CA 1
ATOM 1579 C C . ASP A 1 199 ? 18.228 -19.094 -10.314 1.00 82.69 199 ASP A C 1
ATOM 1581 O O . ASP A 1 199 ? 19.052 -18.722 -11.151 1.00 82.69 199 ASP A O 1
ATOM 1585 N N . ILE A 1 200 ? 18.038 -20.392 -10.048 1.00 80.44 200 ILE A N 1
ATOM 1586 C CA . ILE A 1 200 ? 18.699 -21.486 -10.777 1.00 80.44 200 ILE A CA 1
ATOM 1587 C C . ILE A 1 200 ? 18.197 -21.574 -12.221 1.00 80.44 200 ILE A C 1
ATOM 1589 O O . ILE A 1 200 ? 19.014 -21.740 -13.125 1.00 80.44 200 ILE A O 1
ATOM 1593 N N . VAL A 1 201 ? 16.884 -21.471 -12.453 1.00 80.06 201 VAL A N 1
ATOM 1594 C CA . VAL A 1 201 ? 16.298 -21.523 -13.804 1.00 80.06 201 VAL A CA 1
ATOM 1595 C C . VAL A 1 201 ? 16.786 -20.347 -14.648 1.00 80.06 201 VAL A C 1
ATOM 1597 O O . VAL A 1 201 ? 17.266 -20.554 -15.762 1.00 80.06 201 VAL A O 1
ATOM 1600 N N . ASP A 1 202 ? 16.769 -19.131 -14.109 1.00 80.44 202 ASP A N 1
ATOM 1601 C CA . ASP A 1 202 ? 17.207 -17.949 -14.854 1.00 80.44 202 ASP A CA 1
ATOM 1602 C C . ASP A 1 202 ? 18.740 -17.932 -15.053 1.00 80.44 202 ASP A C 1
ATOM 1604 O O . ASP A 1 202 ? 19.228 -17.572 -16.129 1.00 80.44 202 ASP A O 1
ATOM 1608 N N . GLU A 1 203 ? 19.530 -18.408 -14.074 1.00 78.00 203 GLU A N 1
ATOM 1609 C CA . GLU A 1 203 ? 20.975 -18.609 -14.268 1.00 78.00 203 GLU A CA 1
ATOM 1610 C C . GLU A 1 203 ? 21.275 -19.721 -15.297 1.00 78.00 203 GLU A C 1
ATOM 1612 O O . GLU A 1 203 ? 22.222 -19.580 -16.077 1.00 78.00 203 GLU A O 1
ATOM 1617 N N . TYR A 1 204 ? 20.471 -20.788 -15.353 1.00 79.44 204 TYR A N 1
ATOM 1618 C CA . TYR A 1 204 ? 20.567 -21.839 -16.371 1.00 79.44 204 TYR A CA 1
ATOM 1619 C C . TYR A 1 204 ? 20.305 -21.283 -17.774 1.00 79.44 204 TYR A C 1
ATOM 1621 O O . TYR A 1 204 ? 21.153 -21.439 -18.654 1.00 79.44 204 TYR A O 1
ATOM 1629 N N . ILE A 1 205 ? 19.179 -20.585 -17.972 1.00 75.25 205 ILE A N 1
ATOM 1630 C CA . ILE A 1 205 ? 18.791 -19.983 -19.259 1.00 75.25 205 ILE A CA 1
ATOM 1631 C C . ILE A 1 205 ? 19.892 -19.029 -19.748 1.00 75.25 205 ILE A C 1
ATOM 1633 O O . ILE A 1 205 ? 20.332 -19.123 -20.895 1.00 75.25 205 ILE A O 1
ATOM 1637 N N . TYR A 1 206 ? 20.424 -18.185 -18.858 1.00 75.56 206 TYR A N 1
ATOM 1638 C CA . TYR A 1 206 ? 21.561 -17.309 -19.154 1.00 75.56 206 TYR A CA 1
ATOM 1639 C C . TYR A 1 206 ? 22.815 -18.071 -19.615 1.00 75.56 206 TYR A C 1
ATOM 1641 O O . TYR A 1 206 ? 23.506 -17.635 -20.539 1.00 75.56 206 TYR A O 1
ATOM 1649 N N . LEU A 1 207 ? 23.156 -19.190 -18.964 1.00 73.69 207 LEU A N 1
ATOM 1650 C CA . LEU A 1 207 ? 24.333 -19.985 -19.330 1.00 73.69 207 LEU A CA 1
ATOM 1651 C C . LEU A 1 207 ? 24.142 -20.723 -20.660 1.00 73.69 207 LEU A C 1
ATOM 1653 O O . LEU A 1 207 ? 25.099 -20.807 -21.429 1.00 73.69 207 LEU A O 1
ATOM 1657 N N . VAL A 1 208 ? 22.931 -21.207 -20.955 1.00 69.81 208 VAL A N 1
ATOM 1658 C CA . VAL A 1 208 ? 22.589 -21.815 -22.252 1.00 69.81 208 VAL A CA 1
ATOM 1659 C C . VAL A 1 208 ? 22.697 -20.787 -23.378 1.00 69.81 208 VAL A C 1
ATOM 1661 O O . VAL A 1 208 ? 23.455 -21.015 -24.322 1.00 69.81 208 VAL A O 1
ATOM 1664 N N . GLY A 1 209 ? 22.076 -19.611 -23.232 1.00 67.19 209 GLY A N 1
ATOM 1665 C CA . GLY A 1 209 ? 22.147 -18.540 -24.235 1.00 67.19 209 GLY A CA 1
ATOM 1666 C C . GLY A 1 209 ? 23.574 -18.041 -24.523 1.00 67.19 209 GLY A C 1
ATOM 1667 O O . GLY A 1 209 ? 23.869 -17.585 -25.625 1.00 67.19 209 GLY A O 1
ATOM 1668 N N . GLN A 1 210 ? 24.516 -18.179 -23.579 1.00 65.75 210 GLN A N 1
ATOM 1669 C CA . GLN A 1 210 ? 25.930 -17.855 -23.826 1.00 65.75 210 GLN A CA 1
ATOM 1670 C C . GLN A 1 210 ? 26.707 -18.900 -24.639 1.00 65.75 210 GLN A C 1
ATOM 1672 O O . GLN A 1 210 ? 27.796 -18.575 -25.129 1.00 65.75 210 GLN A O 1
ATOM 1677 N N . MET A 1 211 ? 26.209 -20.133 -24.768 1.00 57.88 211 MET A N 1
ATOM 1678 C CA . MET A 1 211 ? 26.892 -21.189 -25.523 1.00 57.88 211 MET A CA 1
ATOM 1679 C C . MET A 1 211 ? 26.615 -21.100 -27.028 1.00 57.88 211 MET A C 1
ATOM 1681 O O . MET A 1 211 ? 27.521 -21.367 -27.819 1.00 57.88 211 MET A O 1
ATOM 1685 N N . GLU A 1 212 ? 25.425 -20.645 -27.425 1.00 53.44 212 GLU A N 1
ATOM 1686 C CA . GLU A 1 212 ? 25.004 -20.548 -28.833 1.00 53.44 212 GLU A CA 1
ATOM 1687 C C . GLU A 1 212 ? 25.787 -19.482 -29.632 1.00 53.44 212 GLU A C 1
ATOM 1689 O O . GLU A 1 212 ? 25.927 -19.589 -30.848 1.00 53.44 212 GLU A O 1
ATOM 1694 N N . GLY A 1 213 ? 26.386 -18.492 -28.959 1.00 51.72 213 GLY A N 1
ATOM 1695 C CA . GLY A 1 213 ? 27.055 -17.344 -29.591 1.00 51.72 213 GLY A CA 1
ATOM 1696 C C . GLY A 1 213 ? 28.586 -17.407 -29.755 1.00 51.72 213 GLY A C 1
ATOM 1697 O O . GLY A 1 213 ? 29.210 -16.346 -29.811 1.00 51.72 213 GLY A O 1
ATOM 1698 N N . THR A 1 214 ? 29.254 -18.576 -29.762 1.00 46.44 214 THR A N 1
ATOM 1699 C CA . THR A 1 214 ? 30.746 -18.631 -29.740 1.00 46.44 214 THR A CA 1
ATOM 1700 C C . THR A 1 214 ? 31.433 -19.487 -30.824 1.00 46.44 214 THR A C 1
ATOM 1702 O O . THR A 1 214 ? 31.790 -20.646 -30.624 1.00 46.44 214 THR A O 1
ATOM 1705 N N . ASN A 1 215 ? 31.773 -18.849 -31.951 1.00 44.16 215 ASN A N 1
ATOM 1706 C CA . ASN A 1 215 ? 32.390 -19.479 -33.135 1.00 44.16 215 ASN A CA 1
ATOM 1707 C C . ASN A 1 215 ? 33.937 -19.631 -33.123 1.00 44.16 215 ASN A C 1
ATOM 1709 O O . ASN A 1 215 ? 34.537 -19.708 -34.194 1.00 44.16 215 ASN A O 1
ATOM 1713 N N . SER A 1 216 ? 34.641 -19.672 -31.976 1.00 49.69 216 SER A N 1
ATOM 1714 C CA . SER A 1 216 ? 36.106 -19.915 -31.999 1.00 49.69 216 SER A CA 1
ATOM 1715 C C . SER A 1 216 ? 36.685 -20.798 -30.882 1.00 49.69 216 SER A C 1
ATOM 1717 O O . SER A 1 216 ? 36.404 -20.650 -29.692 1.00 49.69 216 SER A O 1
ATOM 1719 N N . PHE A 1 217 ? 37.555 -21.724 -31.301 1.00 44.28 217 PHE A N 1
ATOM 1720 C CA . PHE A 1 217 ? 38.067 -22.857 -30.517 1.00 44.28 217 PHE A CA 1
ATOM 1721 C C . PHE A 1 217 ? 38.873 -22.446 -29.269 1.00 44.28 217 PHE A C 1
ATOM 1723 O O . PHE A 1 217 ? 38.646 -22.967 -28.180 1.00 44.28 217 PHE A O 1
ATOM 1730 N N . LEU A 1 218 ? 39.760 -21.451 -29.389 1.00 40.59 218 LEU A N 1
ATOM 1731 C CA . LEU A 1 218 ? 40.598 -20.988 -28.272 1.00 40.59 218 LEU A CA 1
ATOM 1732 C C . LEU A 1 218 ? 39.801 -20.235 -27.191 1.00 40.59 218 LEU A C 1
ATOM 1734 O O . LEU A 1 218 ? 40.103 -20.363 -26.004 1.00 40.59 218 LEU A O 1
ATOM 1738 N N . LYS A 1 219 ? 38.739 -19.503 -27.568 1.00 49.00 219 LYS A N 1
ATOM 1739 C CA . LYS A 1 219 ? 37.819 -18.893 -26.591 1.00 49.00 219 LYS A CA 1
ATOM 1740 C C . LYS A 1 219 ? 36.989 -19.955 -25.868 1.00 49.00 219 LYS A C 1
ATOM 1742 O O . LYS A 1 219 ? 36.721 -19.797 -24.681 1.00 49.00 219 LYS A O 1
ATOM 1747 N N . ARG A 1 220 ? 36.628 -21.040 -26.563 1.00 48.22 220 ARG A N 1
ATOM 1748 C CA . ARG A 1 220 ? 35.828 -22.160 -26.044 1.00 48.22 220 ARG A CA 1
ATOM 1749 C C . ARG A 1 220 ? 36.553 -22.923 -24.926 1.00 48.22 220 ARG A C 1
ATOM 1751 O O . ARG A 1 220 ? 35.955 -23.134 -23.879 1.00 48.22 220 ARG A O 1
ATOM 1758 N N . ALA A 1 221 ? 37.844 -23.229 -25.080 1.00 44.69 221 ALA A N 1
ATOM 1759 C CA . ALA A 1 221 ? 38.626 -23.943 -24.059 1.00 44.69 221 ALA A CA 1
ATOM 1760 C C . ALA A 1 221 ? 38.818 -23.145 -22.747 1.00 44.69 221 ALA A C 1
ATOM 1762 O O . ALA A 1 221 ? 38.638 -23.683 -21.654 1.00 44.69 221 ALA A O 1
ATOM 1763 N N . LEU A 1 222 ? 39.132 -21.844 -22.833 1.00 45.22 222 LEU A N 1
ATOM 1764 C CA . LEU A 1 222 ? 39.301 -20.993 -21.643 1.00 45.22 222 LEU A CA 1
ATOM 1765 C C . LEU A 1 222 ? 37.961 -20.626 -20.979 1.00 45.22 222 LEU A C 1
ATOM 1767 O O . LEU A 1 222 ? 37.894 -20.550 -19.750 1.00 45.22 222 LEU A O 1
ATOM 1771 N N . LYS A 1 223 ? 36.877 -20.467 -21.756 1.00 50.47 223 LYS A N 1
ATOM 1772 C CA . LYS A 1 223 ? 35.512 -20.359 -21.211 1.00 50.47 223 LYS A CA 1
ATOM 1773 C C . LYS A 1 223 ? 35.098 -21.633 -20.476 1.00 50.47 223 LYS A C 1
ATOM 1775 O O . LYS A 1 223 ? 34.646 -21.526 -19.340 1.00 50.47 223 LYS A O 1
ATOM 1780 N N . GLN A 1 224 ? 35.333 -22.816 -21.053 1.00 49.34 224 GLN A N 1
ATOM 1781 C CA . GLN A 1 224 ? 34.940 -24.104 -20.468 1.00 49.34 224 GLN A CA 1
ATOM 1782 C C . GLN A 1 224 ? 35.432 -24.297 -19.026 1.00 49.34 224 GLN A C 1
ATOM 1784 O O . GLN A 1 224 ? 34.662 -24.763 -18.194 1.00 49.34 224 GLN A O 1
ATOM 1789 N N . ALA A 1 225 ? 36.658 -23.896 -18.674 1.00 48.97 225 ALA A N 1
ATOM 1790 C CA . ALA A 1 225 ? 37.149 -24.034 -17.296 1.00 48.97 225 ALA A CA 1
ATOM 1791 C C . ALA A 1 225 ? 36.388 -23.141 -16.287 1.00 48.97 225 ALA A C 1
ATOM 1793 O O . ALA A 1 225 ? 36.042 -23.583 -15.186 1.00 48.97 225 ALA A O 1
ATOM 1794 N N . ALA A 1 226 ? 36.090 -21.893 -16.661 1.00 51.88 226 ALA A N 1
ATOM 1795 C CA . ALA A 1 226 ? 35.313 -20.970 -15.831 1.00 51.88 226 ALA A CA 1
ATOM 1796 C C . ALA A 1 226 ? 33.818 -21.342 -15.796 1.00 51.88 226 ALA A C 1
ATOM 1798 O O . ALA A 1 226 ? 33.172 -21.240 -14.752 1.00 51.88 226 ALA A O 1
ATOM 1799 N N . GLU A 1 227 ? 33.279 -21.819 -16.917 1.00 57.66 227 GLU A N 1
ATOM 1800 C CA . GLU A 1 227 ? 31.896 -22.265 -17.067 1.00 57.66 227 GLU A CA 1
ATOM 1801 C C . GLU A 1 227 ? 31.652 -23.577 -16.316 1.00 57.66 227 GLU A C 1
ATOM 1803 O O . GLU A 1 227 ? 30.679 -23.647 -15.579 1.00 57.66 227 GLU A O 1
ATOM 1808 N N . VAL A 1 228 ? 32.554 -24.567 -16.345 1.00 62.44 228 VAL A N 1
ATOM 1809 C CA . VAL A 1 228 ? 32.463 -25.779 -15.498 1.00 62.44 228 VAL A CA 1
ATOM 1810 C C . VAL A 1 228 ? 32.382 -25.413 -14.013 1.00 62.44 228 VAL A C 1
ATOM 1812 O O . VAL A 1 228 ? 31.646 -26.050 -13.261 1.00 62.44 228 VAL A O 1
ATOM 1815 N N . LYS A 1 229 ? 33.074 -24.355 -13.571 1.00 65.00 229 LYS A N 1
ATOM 1816 C CA . LYS A 1 229 ? 32.971 -23.857 -12.191 1.00 65.00 229 LYS A CA 1
ATOM 1817 C C . LYS A 1 229 ? 31.595 -23.232 -11.896 1.00 65.00 229 LYS A C 1
ATOM 1819 O O . LYS A 1 229 ? 31.096 -23.399 -10.786 1.00 65.00 229 LYS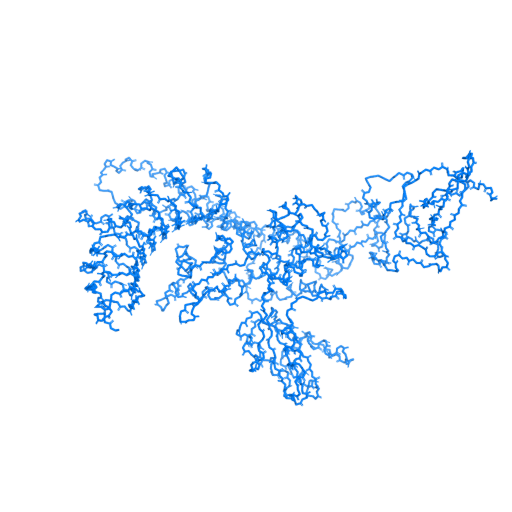 A O 1
ATOM 1824 N N . ARG A 1 230 ? 30.958 -22.579 -12.880 1.00 67.12 230 ARG A N 1
ATOM 1825 C CA . ARG A 1 230 ? 29.569 -22.080 -12.791 1.00 67.12 230 ARG A CA 1
ATOM 1826 C C . ARG A 1 230 ? 28.547 -23.218 -12.817 1.00 67.12 230 ARG A C 1
ATOM 1828 O O . ARG A 1 230 ? 27.716 -23.273 -11.925 1.00 67.12 230 ARG A O 1
ATOM 1835 N N . TRP A 1 231 ? 28.664 -24.167 -13.744 1.00 71.50 231 TRP A N 1
ATOM 1836 C CA . TRP A 1 231 ? 27.812 -25.359 -13.833 1.00 71.50 231 TRP A CA 1
ATOM 1837 C C . TRP A 1 231 ? 27.874 -26.214 -12.560 1.00 71.50 231 TRP A C 1
ATOM 1839 O O . TRP A 1 231 ? 26.838 -26.631 -12.053 1.00 71.50 231 TRP A O 1
ATOM 1849 N N . ARG A 1 232 ? 29.063 -26.400 -11.968 1.00 73.31 232 ARG A N 1
ATOM 1850 C CA . ARG A 1 232 ? 29.210 -27.048 -10.650 1.00 73.31 232 ARG A CA 1
ATOM 1851 C C . ARG A 1 232 ? 28.549 -26.253 -9.522 1.00 73.31 232 ARG A C 1
ATOM 1853 O O . ARG A 1 232 ? 27.964 -26.865 -8.635 1.00 73.31 232 ARG A O 1
ATOM 1860 N N . LYS A 1 233 ? 28.617 -24.916 -9.545 1.00 75.31 233 LYS A N 1
ATOM 1861 C CA . LYS A 1 233 ? 27.919 -24.064 -8.567 1.00 75.31 233 LYS A CA 1
ATOM 1862 C C . LYS A 1 233 ? 26.397 -24.170 -8.724 1.00 75.31 233 LYS A C 1
ATOM 1864 O O . LYS A 1 233 ? 25.709 -24.330 -7.724 1.00 75.31 233 LYS A O 1
ATOM 1869 N N . LEU A 1 234 ? 25.897 -24.143 -9.959 1.00 75.62 234 LEU A N 1
ATOM 1870 C CA . LEU A 1 234 ? 24.482 -24.311 -10.286 1.00 75.62 234 LEU A CA 1
ATOM 1871 C C . LEU A 1 234 ? 23.965 -25.677 -9.813 1.00 75.62 234 LEU A C 1
ATOM 1873 O O . LEU A 1 234 ? 22.950 -25.742 -9.132 1.00 75.62 234 LEU A O 1
ATOM 1877 N N . ALA A 1 235 ? 24.707 -26.754 -10.086 1.00 75.50 235 ALA A N 1
ATOM 1878 C CA . ALA A 1 235 ? 24.383 -28.097 -9.607 1.00 75.50 235 ALA A CA 1
ATOM 1879 C C . ALA A 1 235 ? 24.420 -28.205 -8.070 1.00 75.50 235 ALA A C 1
ATOM 1881 O O . ALA A 1 235 ? 23.580 -28.879 -7.483 1.00 75.50 235 ALA A O 1
ATOM 1882 N N . ALA A 1 236 ? 25.353 -27.516 -7.401 1.00 77.75 236 ALA A N 1
ATOM 1883 C CA . ALA A 1 236 ? 25.398 -27.458 -5.939 1.00 77.75 236 ALA A CA 1
ATOM 1884 C C . ALA A 1 236 ? 24.212 -26.675 -5.342 1.00 77.75 236 ALA A C 1
ATOM 1886 O O . ALA A 1 236 ? 23.659 -27.103 -4.334 1.00 77.75 236 ALA A O 1
ATOM 1887 N N . HIS A 1 237 ? 23.788 -25.572 -5.971 1.00 76.94 237 HIS A N 1
ATOM 1888 C CA . HIS A 1 237 ? 22.569 -24.847 -5.595 1.00 76.94 237 HIS A CA 1
ATOM 1889 C C . HIS A 1 237 ? 21.308 -25.695 -5.842 1.00 76.94 237 HIS A C 1
ATOM 1891 O O . HIS A 1 237 ? 20.464 -25.794 -4.960 1.00 76.94 237 HIS A O 1
ATOM 1897 N N . ALA A 1 238 ? 21.196 -26.364 -6.994 1.00 77.75 238 ALA A N 1
ATOM 1898 C CA . ALA A 1 238 ? 20.076 -27.257 -7.295 1.00 77.75 238 ALA A CA 1
ATOM 1899 C C . ALA A 1 238 ? 19.977 -28.408 -6.288 1.00 77.75 238 ALA A C 1
ATOM 1901 O O . ALA A 1 238 ? 18.890 -28.694 -5.794 1.00 77.75 238 ALA A O 1
ATOM 1902 N N . LYS A 1 239 ? 21.116 -28.995 -5.903 1.00 80.50 239 LYS A N 1
ATOM 1903 C CA . LYS A 1 239 ? 21.169 -29.997 -4.837 1.00 80.50 239 LYS A CA 1
ATOM 1904 C C . LYS A 1 239 ? 20.771 -29.424 -3.471 1.00 80.50 239 LYS A C 1
ATOM 1906 O O . LYS A 1 239 ? 20.075 -30.097 -2.725 1.00 80.50 239 LYS A O 1
ATOM 1911 N N . PHE A 1 240 ? 21.156 -28.189 -3.145 1.00 79.31 240 PHE A N 1
ATOM 1912 C CA . PHE A 1 240 ? 20.702 -27.531 -1.915 1.00 79.31 240 PHE A CA 1
ATOM 1913 C C . PHE A 1 240 ? 19.176 -27.339 -1.898 1.00 79.31 240 PHE A C 1
ATOM 1915 O O . PHE A 1 240 ? 18.542 -27.664 -0.897 1.00 79.31 240 PHE A O 1
ATOM 1922 N N . VAL A 1 241 ? 18.572 -26.902 -3.010 1.00 79.56 241 VAL A N 1
ATOM 1923 C CA . VAL A 1 241 ? 17.107 -26.811 -3.146 1.00 79.56 241 VAL A CA 1
ATOM 1924 C C . VAL A 1 241 ? 16.457 -28.193 -3.024 1.00 79.56 241 VAL A C 1
ATOM 1926 O O . VAL A 1 241 ? 15.471 -28.334 -2.306 1.00 79.56 241 VAL A O 1
ATOM 1929 N N . GLU A 1 242 ? 17.025 -29.227 -3.649 1.00 80.38 242 GLU A N 1
ATOM 1930 C CA . GLU A 1 242 ? 16.564 -30.616 -3.524 1.00 80.38 242 GLU A CA 1
ATOM 1931 C C . GLU A 1 242 ? 16.618 -31.111 -2.065 1.00 80.38 242 GLU A C 1
ATOM 1933 O O . GLU A 1 242 ? 15.640 -31.662 -1.563 1.00 80.38 242 GLU A O 1
ATOM 1938 N N . ASP A 1 243 ? 17.720 -30.865 -1.353 1.00 79.75 243 ASP A N 1
ATOM 1939 C CA . ASP A 1 243 ? 17.900 -31.236 0.054 1.00 79.75 243 ASP A CA 1
ATOM 1940 C C . ASP A 1 243 ? 16.974 -30.421 0.987 1.00 79.75 243 ASP A C 1
ATOM 1942 O O . ASP A 1 243 ? 16.475 -30.945 1.984 1.00 79.75 243 ASP A O 1
ATOM 1946 N N . CYS A 1 244 ? 16.675 -29.159 0.658 1.00 74.56 244 CYS A N 1
ATOM 1947 C CA . CYS A 1 244 ? 15.663 -28.350 1.344 1.00 74.56 244 CYS A CA 1
ATOM 1948 C C . CYS A 1 244 ? 14.239 -28.871 1.110 1.00 74.56 244 CYS A C 1
ATOM 1950 O O . CYS A 1 244 ? 13.473 -28.981 2.067 1.00 74.56 244 CYS A O 1
ATOM 1952 N N . LEU A 1 245 ? 13.881 -29.232 -0.126 1.00 78.81 245 LEU A N 1
ATOM 1953 C CA . LEU A 1 245 ? 12.579 -29.819 -0.453 1.00 78.81 245 LEU A CA 1
ATOM 1954 C C . LEU A 1 245 ? 12.401 -31.198 0.194 1.00 78.81 245 LEU A C 1
ATOM 1956 O O . LEU A 1 245 ? 11.316 -31.489 0.701 1.00 78.81 245 LEU A O 1
ATOM 1960 N N . LYS A 1 246 ? 13.461 -32.018 0.254 1.00 79.62 246 LYS A N 1
ATOM 1961 C CA . LYS A 1 246 ? 13.471 -33.278 1.014 1.00 79.62 246 LYS A CA 1
ATOM 1962 C C . LYS A 1 246 ? 13.208 -33.031 2.489 1.00 79.62 246 LYS A C 1
ATOM 1964 O O . LYS A 1 246 ? 12.254 -33.597 3.002 1.00 79.62 246 LYS A O 1
ATOM 1969 N N . LYS A 1 247 ? 13.936 -32.112 3.136 1.00 74.56 247 LYS A N 1
ATOM 1970 C CA . LYS A 1 247 ? 13.682 -31.736 4.540 1.00 74.56 247 LYS A CA 1
ATOM 1971 C C . LYS A 1 247 ? 12.250 -31.259 4.768 1.00 74.56 247 LYS A C 1
ATOM 1973 O O . LYS A 1 247 ? 11.609 -31.735 5.692 1.00 74.56 247 LYS A O 1
ATOM 1978 N N . ILE A 1 248 ? 11.716 -30.381 3.914 1.00 70.44 248 ILE A N 1
ATOM 1979 C CA . ILE A 1 248 ? 10.314 -29.932 4.004 1.00 70.44 248 ILE A CA 1
ATOM 1980 C C . ILE A 1 248 ? 9.346 -31.121 3.879 1.00 70.44 248 ILE A C 1
ATOM 1982 O O . ILE A 1 248 ? 8.369 -31.195 4.618 1.00 70.44 248 ILE A O 1
ATOM 1986 N N . THR A 1 249 ? 9.620 -32.070 2.981 1.00 69.50 249 THR A N 1
ATOM 1987 C CA . THR A 1 249 ? 8.787 -33.266 2.772 1.00 69.50 249 THR A CA 1
ATOM 1988 C C . THR A 1 249 ? 8.894 -34.249 3.943 1.00 69.50 249 THR A C 1
ATOM 1990 O O . THR A 1 249 ? 7.882 -34.769 4.398 1.00 69.50 249 THR A O 1
ATOM 1993 N N . GLU A 1 250 ? 10.093 -34.462 4.484 1.00 70.94 250 GLU A N 1
ATOM 1994 C CA . GLU A 1 250 ? 10.352 -35.265 5.684 1.00 70.94 250 GLU A CA 1
ATOM 1995 C C . GLU A 1 250 ? 9.660 -34.662 6.910 1.00 70.94 250 GLU A C 1
ATOM 1997 O O . GLU A 1 250 ? 8.974 -35.379 7.632 1.00 70.94 250 GLU A O 1
ATOM 2002 N N . THR A 1 251 ? 9.755 -33.344 7.111 1.00 62.19 251 THR A N 1
ATOM 2003 C CA . THR A 1 251 ? 9.014 -32.612 8.147 1.00 62.19 251 THR A CA 1
ATOM 2004 C C . THR A 1 251 ? 7.503 -32.760 7.947 1.00 62.19 251 THR A C 1
ATOM 2006 O O . THR A 1 251 ? 6.810 -33.154 8.880 1.00 62.19 251 THR A O 1
ATOM 2009 N N . LYS A 1 252 ? 6.982 -32.543 6.731 1.00 64.56 252 LYS A N 1
ATOM 2010 C CA . LYS A 1 252 ? 5.551 -32.707 6.423 1.00 64.56 252 LYS A CA 1
ATOM 2011 C C . LYS A 1 252 ? 5.043 -34.118 6.750 1.00 64.56 252 LYS A C 1
ATOM 2013 O O . LYS A 1 252 ? 3.985 -34.256 7.359 1.00 64.56 252 LYS A O 1
ATOM 2018 N N . ASN A 1 253 ? 5.800 -35.143 6.359 1.00 64.25 253 ASN A N 1
ATOM 2019 C CA . ASN A 1 253 ? 5.457 -36.549 6.583 1.00 64.25 253 ASN A CA 1
ATOM 2020 C C . ASN A 1 253 ? 5.598 -36.954 8.061 1.00 64.25 253 ASN A C 1
ATOM 2022 O O . ASN A 1 253 ? 4.878 -37.830 8.525 1.00 64.25 253 ASN A O 1
ATOM 2026 N N . ARG A 1 254 ? 6.512 -36.321 8.809 1.00 54.81 254 ARG A N 1
ATOM 2027 C CA . ARG A 1 254 ? 6.747 -36.578 10.240 1.00 54.81 254 ARG A CA 1
ATOM 2028 C C . ARG A 1 254 ? 5.670 -35.987 11.156 1.00 54.81 254 ARG A C 1
ATOM 2030 O O . ARG A 1 254 ? 5.497 -36.494 12.256 1.00 54.81 254 ARG A O 1
ATOM 2037 N N . PHE A 1 255 ? 4.967 -34.945 10.712 1.00 52.44 255 PHE A N 1
ATOM 2038 C CA . PHE A 1 255 ? 3.922 -34.245 11.476 1.00 52.44 255 PHE A CA 1
ATOM 2039 C C . PHE A 1 255 ? 2.506 -34.419 10.888 1.00 52.44 255 PHE A C 1
ATOM 2041 O O . PHE A 1 255 ? 1.630 -33.588 11.137 1.00 52.44 255 PHE A O 1
ATOM 2048 N N . ASP A 1 256 ? 2.319 -35.462 10.067 1.00 42.03 256 ASP A N 1
ATOM 2049 C CA . ASP A 1 256 ? 1.089 -35.842 9.350 1.00 42.03 256 ASP A CA 1
ATOM 2050 C C . ASP A 1 256 ? 0.199 -34.653 8.946 1.00 42.03 256 ASP A C 1
ATOM 2052 O O . ASP A 1 256 ? -0.972 -34.519 9.318 1.00 42.03 256 ASP A O 1
ATOM 2056 N N . VAL A 1 257 ? 0.790 -33.721 8.188 1.00 46.81 257 VAL A N 1
ATOM 2057 C CA . VAL A 1 257 ? 0.054 -32.583 7.624 1.00 46.81 257 VAL A CA 1
ATOM 2058 C C . VAL A 1 257 ? -0.744 -33.074 6.419 1.00 46.81 257 VAL A C 1
ATOM 2060 O O . VAL A 1 257 ? -0.398 -32.826 5.254 1.00 46.81 257 VAL A O 1
ATOM 2063 N N . SER A 1 258 ? -1.818 -33.804 6.722 1.00 35.31 258 SER A N 1
ATOM 2064 C CA . SER A 1 258 ? -2.856 -34.151 5.766 1.00 35.31 258 SER A CA 1
ATOM 2065 C C . SER A 1 258 ? -3.363 -32.871 5.104 1.00 35.31 258 SER A C 1
ATOM 2067 O O . SER A 1 258 ? -3.677 -31.868 5.751 1.00 35.31 258 SER A O 1
ATOM 2069 N N . VAL A 1 259 ? -3.391 -32.879 3.771 1.00 37.88 259 VAL A N 1
ATOM 2070 C CA . VAL A 1 259 ? -3.987 -31.784 3.006 1.00 37.88 259 VAL A CA 1
ATOM 2071 C C . VAL A 1 259 ? -5.493 -31.959 3.125 1.00 37.88 259 VAL A C 1
ATOM 2073 O O . VAL A 1 259 ? -6.113 -32.615 2.291 1.00 37.88 259 VAL A O 1
ATOM 2076 N N . ALA A 1 260 ? -6.065 -31.404 4.194 1.00 29.84 260 ALA A N 1
ATOM 2077 C CA . ALA A 1 260 ? -7.498 -31.201 4.283 1.00 29.84 260 ALA A CA 1
ATOM 2078 C C . ALA A 1 260 ? -7.923 -30.401 3.048 1.00 29.84 260 ALA A C 1
ATOM 2080 O O . ALA A 1 260 ? -7.427 -29.296 2.801 1.00 29.84 260 ALA A O 1
ATOM 2081 N N . ASP A 1 261 ? -8.788 -31.007 2.238 1.00 29.11 261 ASP A N 1
ATOM 2082 C CA . ASP A 1 261 ? -9.252 -30.423 0.991 1.00 29.11 261 ASP A CA 1
ATOM 2083 C C . ASP A 1 261 ? -9.883 -29.060 1.309 1.00 29.11 261 ASP A C 1
ATOM 2085 O O . ASP A 1 261 ? -10.767 -28.960 2.163 1.00 29.11 261 ASP A O 1
ATOM 2089 N N . SER A 1 262 ? -9.403 -27.985 0.677 1.00 32.25 262 SER A N 1
ATOM 2090 C CA . SER A 1 262 ? -9.678 -26.595 1.097 1.00 32.25 262 SER A CA 1
ATOM 2091 C C . SER A 1 262 ? -11.063 -26.099 0.646 1.00 32.25 262 SER A C 1
ATOM 2093 O O . SER A 1 262 ? -11.240 -24.993 0.133 1.00 32.25 262 SER A O 1
ATOM 2095 N N . ARG A 1 263 ? -12.068 -26.963 0.831 1.00 33.72 263 ARG A N 1
ATOM 2096 C CA . ARG A 1 263 ? -13.476 -26.804 0.467 1.00 33.72 263 ARG A CA 1
ATOM 2097 C C . ARG A 1 263 ? -14.435 -27.421 1.499 1.00 33.72 263 ARG A C 1
ATOM 2099 O O . ARG A 1 263 ? -15.403 -28.065 1.099 1.00 33.72 263 ARG A O 1
ATOM 2106 N N . ARG A 1 264 ? -14.228 -27.166 2.800 1.00 34.00 264 ARG A N 1
ATOM 2107 C CA . ARG A 1 264 ? -15.317 -26.972 3.789 1.00 34.00 264 ARG A CA 1
ATOM 2108 C C . ARG A 1 264 ? -14.818 -26.418 5.130 1.00 34.00 264 ARG A C 1
ATOM 2110 O O . ARG A 1 264 ? -13.711 -26.702 5.560 1.00 34.00 264 ARG A O 1
ATOM 2117 N N . ASP A 1 265 ? -15.685 -25.606 5.731 1.00 33.00 265 ASP A N 1
ATOM 2118 C CA . ASP A 1 265 ? -15.825 -25.321 7.164 1.00 33.00 265 ASP A CA 1
ATOM 2119 C C . ASP A 1 265 ? -14.611 -24.800 7.950 1.00 33.00 265 ASP A C 1
ATOM 2121 O O . ASP A 1 265 ? -14.189 -25.360 8.954 1.00 33.00 265 ASP A O 1
ATOM 2125 N N . ASN A 1 266 ? -14.167 -23.596 7.572 1.00 29.06 266 ASN A N 1
ATOM 2126 C CA . ASN A 1 266 ? -13.374 -22.707 8.436 1.00 29.06 266 ASN A CA 1
ATOM 2127 C C . ASN A 1 266 ? -14.243 -21.631 9.146 1.00 29.06 266 ASN A C 1
ATOM 2129 O O . ASN A 1 266 ? -13.736 -20.614 9.616 1.00 29.06 266 ASN A O 1
ATOM 2133 N N . SER A 1 267 ? -15.570 -21.807 9.171 1.00 34.84 267 SER A N 1
ATOM 2134 C CA . SER A 1 267 ? -16.546 -20.795 9.616 1.00 34.84 267 SER A CA 1
ATOM 2135 C C . SER A 1 267 ? -16.670 -20.656 11.137 1.00 34.84 267 SER A C 1
ATOM 2137 O O . SER A 1 267 ? -16.931 -19.556 11.615 1.00 34.84 267 SER A O 1
ATOM 2139 N N . LEU A 1 268 ? -16.462 -21.732 11.902 1.00 31.66 268 LEU A N 1
ATOM 2140 C CA . LEU A 1 268 ? -16.699 -21.730 13.354 1.00 31.66 268 LEU A CA 1
ATOM 2141 C C . LEU A 1 268 ? -15.543 -21.099 14.153 1.00 31.66 268 LEU A C 1
ATOM 2143 O O . LEU A 1 268 ? -15.792 -20.322 15.067 1.00 31.66 268 LEU A O 1
ATOM 2147 N N . SER A 1 269 ? -14.286 -21.318 13.747 1.00 30.75 269 SER A N 1
ATOM 2148 C CA . SER A 1 269 ? -13.099 -20.680 14.359 1.00 30.75 269 SER A CA 1
ATOM 2149 C C . SER A 1 269 ? -13.043 -19.156 14.130 1.00 30.75 269 SER A C 1
ATOM 2151 O O . SER A 1 269 ? -12.519 -18.399 14.949 1.00 30.75 269 SER A O 1
ATOM 2153 N N . TYR A 1 270 ? -13.624 -18.682 13.023 1.00 33.44 270 TYR A N 1
ATOM 2154 C CA . TYR A 1 270 ? -13.628 -17.264 12.653 1.00 33.44 270 TYR A CA 1
ATOM 2155 C C . TYR A 1 270 ? -14.626 -16.429 13.477 1.00 33.44 270 TYR A C 1
ATOM 2157 O O . TYR A 1 270 ? -14.405 -15.234 13.676 1.00 33.44 270 TYR A O 1
ATOM 2165 N N . SER A 1 271 ? -15.702 -17.047 13.985 1.00 30.22 271 SER A N 1
ATOM 2166 C CA . SER A 1 271 ? -16.732 -16.359 14.777 1.00 30.22 271 SER A CA 1
ATOM 2167 C C . SER A 1 271 ? -16.218 -15.943 16.159 1.00 30.22 271 SER A C 1
ATOM 2169 O O . SER A 1 271 ? -16.386 -14.788 16.553 1.00 30.22 271 SER A O 1
ATOM 2171 N N . SER A 1 272 ? -15.526 -16.839 16.871 1.00 27.59 272 SER A N 1
ATOM 2172 C CA . SER A 1 272 ? -15.094 -16.608 18.259 1.00 27.59 272 SER A CA 1
ATOM 2173 C C . SER A 1 272 ? -14.139 -15.414 18.393 1.00 27.59 272 SER A C 1
ATOM 2175 O O . SER A 1 272 ? -14.269 -14.607 19.307 1.00 27.59 272 SER A O 1
ATOM 2177 N N . ARG A 1 273 ? -13.231 -15.217 17.423 1.00 30.72 273 ARG A N 1
ATOM 2178 C CA . ARG A 1 273 ? -12.299 -14.068 17.415 1.00 30.72 273 ARG A CA 1
ATOM 2179 C C . ARG A 1 273 ? -12.957 -12.731 17.052 1.00 30.72 273 ARG A C 1
ATOM 2181 O O . ARG A 1 273 ? -12.376 -11.682 17.313 1.00 30.72 273 ARG A O 1
ATOM 2188 N N . LEU A 1 274 ? -14.146 -12.745 16.445 1.00 33.75 274 LEU A N 1
ATOM 2189 C CA . LEU A 1 274 ? -14.913 -11.530 16.145 1.00 33.75 274 LEU A CA 1
ATOM 2190 C C . LEU A 1 274 ? -15.777 -11.069 17.324 1.00 33.75 274 LEU A C 1
ATOM 2192 O O . LEU A 1 274 ? -16.154 -9.899 17.368 1.00 33.75 274 LEU A O 1
ATOM 2196 N N . GLN A 1 275 ? -16.070 -11.952 18.281 1.00 32.75 275 GLN A N 1
ATOM 2197 C CA . GLN A 1 275 ? -16.912 -11.636 19.433 1.00 32.75 275 GLN A CA 1
ATOM 2198 C C . GLN A 1 275 ? -16.238 -10.575 20.325 1.00 32.75 275 GLN A C 1
ATOM 2200 O O . GLN A 1 275 ? -16.814 -9.504 20.529 1.00 32.75 275 GLN A O 1
ATOM 2205 N N . HIS A 1 276 ? -14.957 -10.766 20.662 1.00 31.58 276 HIS A N 1
ATOM 2206 C CA . HIS A 1 276 ? -14.148 -9.794 21.417 1.00 31.58 276 HIS A CA 1
ATOM 2207 C C . HIS A 1 276 ? -13.899 -8.452 20.703 1.00 31.58 276 HIS A C 1
ATOM 2209 O O . HIS A 1 276 ? -13.671 -7.436 21.354 1.00 31.58 276 HIS A O 1
ATOM 2215 N N . LEU A 1 277 ? -13.981 -8.393 19.367 1.00 36.19 277 LEU A N 1
ATOM 2216 C CA . LEU A 1 277 ? -13.902 -7.115 18.641 1.00 36.19 277 LEU A CA 1
ATOM 2217 C C . LEU A 1 277 ? -15.223 -6.333 18.683 1.00 36.19 277 LEU A C 1
ATOM 2219 O O . LEU A 1 277 ? -15.205 -5.114 18.533 1.00 36.19 277 LEU A O 1
ATOM 2223 N N . SER A 1 278 ? -16.357 -7.007 18.907 1.00 35.16 278 SER A N 1
ATOM 2224 C CA . SER A 1 278 ? -17.653 -6.338 19.081 1.00 35.16 278 SER A CA 1
ATOM 2225 C C . SER A 1 278 ? -17.855 -5.781 20.493 1.00 35.16 278 SER A C 1
ATOM 2227 O O . SER A 1 278 ? -18.534 -4.771 20.659 1.00 35.16 278 SER A O 1
ATOM 2229 N N . GLU A 1 279 ? -17.212 -6.362 21.505 1.00 30.09 279 GLU A N 1
ATOM 2230 C CA . GLU A 1 279 ? -17.318 -5.908 22.900 1.00 30.09 279 GLU A CA 1
ATOM 2231 C C . GLU A 1 279 ? -16.661 -4.532 23.119 1.00 30.09 279 GLU A C 1
ATOM 2233 O O . GLU A 1 279 ? -17.200 -3.702 23.847 1.00 30.09 279 GLU A O 1
ATOM 2238 N N . HIS A 1 280 ? -15.595 -4.211 22.377 1.00 34.81 280 HIS A N 1
ATOM 2239 C CA . HIS A 1 280 ? -14.991 -2.871 22.347 1.00 34.81 280 HIS A CA 1
ATOM 2240 C C . HIS A 1 280 ? -15.810 -1.813 21.576 1.00 34.81 280 HIS A C 1
ATOM 2242 O O . HIS A 1 280 ? -15.393 -0.656 21.510 1.00 34.81 280 HIS A O 1
ATOM 2248 N N . SER A 1 281 ? -16.964 -2.175 20.995 1.00 35.06 281 SER A N 1
ATOM 2249 C CA . SER A 1 281 ? -17.861 -1.226 20.312 1.00 35.06 281 SER A CA 1
ATOM 2250 C C . SER A 1 281 ? -18.947 -0.622 21.215 1.00 35.06 281 SER A C 1
ATOM 2252 O O . SER A 1 281 ? -19.634 0.308 20.792 1.00 35.06 281 SER A O 1
ATOM 2254 N N . TYR A 1 282 ? -19.068 -1.073 22.471 1.00 33.00 282 TYR A N 1
ATOM 2255 C CA . TYR A 1 282 ? -19.880 -0.383 23.474 1.00 33.00 282 TYR A CA 1
ATOM 2256 C C . TYR A 1 282 ? -19.145 0.875 23.943 1.00 33.00 282 TYR A C 1
ATOM 2258 O O . TYR A 1 282 ? -18.244 0.843 24.778 1.00 33.00 282 TYR A O 1
ATOM 2266 N N . LEU A 1 283 ? -19.520 1.985 23.312 1.00 34.84 283 LEU A N 1
ATOM 2267 C CA . LEU A 1 283 ? -18.992 3.323 23.538 1.00 34.84 283 LEU A CA 1
ATOM 2268 C C . LEU A 1 283 ? -19.165 3.715 25.017 1.00 34.84 283 LEU A C 1
ATOM 2270 O O . LEU A 1 283 ? -20.285 3.731 25.520 1.00 34.84 283 LEU A O 1
ATOM 2274 N N . ASN A 1 284 ? -18.072 4.091 25.688 1.00 31.27 284 ASN A N 1
ATOM 2275 C CA . ASN A 1 284 ? -18.157 4.887 26.917 1.00 31.27 284 ASN A CA 1
ATOM 2276 C C . ASN A 1 284 ? -18.816 6.242 26.595 1.00 31.27 284 ASN A C 1
ATOM 2278 O O . ASN A 1 284 ? -18.587 6.778 25.511 1.00 31.27 284 ASN A O 1
ATOM 2282 N N . ASP A 1 285 ? -19.541 6.842 27.541 1.00 31.16 285 ASP A N 1
ATOM 2283 C CA . ASP A 1 285 ? -20.338 8.065 27.315 1.00 31.16 285 ASP A CA 1
ATOM 2284 C C . ASP A 1 285 ? -19.529 9.329 26.896 1.00 31.16 285 ASP A C 1
ATOM 2286 O O . ASP A 1 285 ? -20.109 10.321 26.461 1.00 31.16 285 ASP A O 1
ATOM 2290 N N . ASP A 1 286 ? -18.189 9.298 26.942 1.00 37.38 286 ASP A N 1
ATOM 2291 C CA . ASP A 1 286 ? -17.273 10.412 26.611 1.00 37.38 286 ASP A CA 1
ATOM 2292 C C . ASP A 1 286 ? -16.766 10.432 25.141 1.00 37.38 286 ASP A C 1
ATOM 2294 O O . ASP A 1 286 ? -15.597 10.741 24.846 1.00 37.38 286 ASP A O 1
ATOM 2298 N N . VAL A 1 287 ? -17.613 10.087 24.164 1.00 42.16 287 VAL A N 1
ATOM 2299 C CA . VAL A 1 287 ? -17.225 10.100 22.737 1.00 42.16 287 VAL A CA 1
ATOM 2300 C C . VAL A 1 287 ? -17.483 11.461 22.086 1.00 42.16 287 VAL A C 1
ATOM 2302 O O . VAL A 1 287 ? -18.548 11.746 21.548 1.00 42.16 287 VAL A O 1
ATOM 2305 N N . TYR A 1 288 ? -16.437 12.289 22.069 1.00 49.06 288 TYR A N 1
ATOM 2306 C CA . TYR A 1 288 ? -16.374 13.513 21.265 1.00 49.06 288 TYR A CA 1
ATOM 2307 C C . TYR A 1 288 ? -16.487 13.194 19.767 1.00 49.06 288 TYR A C 1
ATOM 2309 O O . TYR A 1 288 ? -15.603 12.555 19.192 1.00 49.06 288 TYR A O 1
ATOM 2317 N N . PHE A 1 289 ? -17.568 13.663 19.143 1.00 54.34 289 PHE A N 1
ATOM 2318 C CA . PHE A 1 289 ? -17.809 13.557 17.705 1.00 54.34 289 PHE A CA 1
ATOM 2319 C C . PHE A 1 289 ? -17.266 14.807 16.995 1.00 54.34 289 PHE A C 1
ATOM 2321 O O . PHE A 1 289 ? -17.614 15.933 17.356 1.00 54.34 289 PHE A O 1
ATOM 2328 N N . VAL A 1 290 ? -16.402 14.622 15.994 1.00 54.12 290 VAL A N 1
ATOM 2329 C CA . VAL A 1 290 ? -15.791 15.709 15.211 1.00 54.12 290 VAL A CA 1
ATOM 2330 C C . VAL A 1 290 ? -15.937 15.388 13.726 1.00 54.12 290 VAL A C 1
ATOM 2332 O O . VAL A 1 290 ? -15.573 14.296 13.294 1.00 54.12 290 VAL A O 1
ATOM 2335 N N . GLY A 1 291 ? -16.453 16.355 12.966 1.00 55.19 291 GLY A N 1
ATOM 2336 C CA . GLY A 1 291 ? -16.744 16.227 11.536 1.00 55.19 291 GLY A CA 1
ATOM 2337 C C . GLY A 1 291 ? -18.100 15.598 11.214 1.00 55.19 291 GLY A C 1
ATOM 2338 O O . GLY A 1 291 ? -18.947 15.433 12.092 1.00 55.19 291 GLY A O 1
ATOM 2339 N N . ASN A 1 292 ? -18.304 15.283 9.931 1.00 54.22 292 ASN A N 1
ATOM 2340 C CA . ASN A 1 292 ? -19.496 14.627 9.366 1.00 54.22 292 ASN A CA 1
ATOM 2341 C C . ASN A 1 292 ? -20.850 15.324 9.643 1.00 54.22 292 ASN A C 1
ATOM 2343 O O . ASN A 1 292 ? -21.891 14.670 9.694 1.00 54.22 292 ASN A O 1
ATOM 2347 N N . LYS A 1 293 ? -20.870 16.650 9.854 1.00 61.69 293 LYS A N 1
ATOM 2348 C CA . LYS A 1 293 ? -22.102 17.392 10.204 1.00 61.69 293 LYS A CA 1
ATOM 2349 C C . LYS A 1 293 ? -23.133 17.438 9.074 1.00 61.69 293 LYS A C 1
ATOM 2351 O O . LYS A 1 293 ? -24.329 17.509 9.350 1.00 61.69 293 LYS A O 1
ATOM 2356 N N . GLU A 1 294 ? -22.692 17.440 7.817 1.00 60.22 294 GLU A N 1
ATOM 2357 C CA . GLU A 1 294 ? -23.608 17.428 6.671 1.00 60.22 294 GLU A CA 1
ATOM 2358 C C . GLU A 1 294 ? -24.166 16.023 6.432 1.00 60.22 294 GLU A C 1
ATOM 2360 O O . GLU A 1 294 ? -25.354 15.872 6.155 1.00 60.22 294 GLU A O 1
ATOM 2365 N N . GLU A 1 295 ? -23.343 14.993 6.624 1.00 61.62 295 GLU A N 1
ATOM 2366 C CA . GLU A 1 295 ? -23.724 13.586 6.590 1.00 61.62 295 GLU A CA 1
ATOM 2367 C C . GLU A 1 295 ? -24.721 13.244 7.702 1.00 61.62 295 GLU A C 1
ATOM 2369 O O . GLU A 1 295 ? -25.752 12.641 7.420 1.00 61.62 295 GLU A O 1
ATOM 2374 N N . ASP A 1 296 ? -24.475 13.677 8.941 1.00 57.75 296 ASP A N 1
ATOM 2375 C CA . ASP A 1 296 ? -25.390 13.493 10.075 1.00 57.75 296 ASP A CA 1
ATOM 2376 C C . ASP A 1 296 ? -26.744 14.178 9.828 1.00 57.75 296 ASP A C 1
ATOM 2378 O O . ASP A 1 296 ? -27.809 13.581 10.012 1.00 57.75 296 ASP A O 1
ATOM 2382 N N . LYS A 1 297 ? -26.719 15.402 9.282 1.00 62.94 297 LYS A N 1
ATOM 2383 C CA . LYS A 1 297 ? -27.928 16.109 8.847 1.00 62.94 297 LYS A CA 1
ATOM 2384 C C . LYS A 1 297 ? -28.669 15.349 7.739 1.00 62.94 297 LYS A C 1
ATOM 2386 O O . LYS A 1 297 ? -29.874 15.142 7.860 1.00 62.94 297 LYS A O 1
ATOM 2391 N N . CYS A 1 298 ? -27.975 14.895 6.693 1.00 66.00 298 CYS A N 1
ATOM 2392 C CA . CYS A 1 298 ? -28.581 14.130 5.598 1.00 66.00 298 CYS A CA 1
ATOM 2393 C C . CYS A 1 298 ? -29.164 12.796 6.088 1.00 66.00 298 CYS A C 1
ATOM 2395 O O . CYS A 1 298 ? -30.280 12.440 5.716 1.00 66.00 298 CYS A O 1
ATOM 2397 N N . LEU A 1 299 ? -28.454 12.071 6.960 1.00 64.38 299 LEU A N 1
ATOM 2398 C CA . LEU A 1 299 ? -28.937 10.823 7.551 1.00 64.38 299 LEU A CA 1
ATOM 2399 C C . LEU A 1 299 ? -30.175 11.072 8.422 1.00 64.38 299 LEU A C 1
ATOM 2401 O O . LEU A 1 299 ? -31.159 10.340 8.313 1.00 64.38 299 LEU A O 1
ATOM 2405 N N . THR A 1 300 ? -30.160 12.138 9.224 1.00 65.38 300 THR A N 1
ATOM 2406 C CA . THR A 1 300 ? -31.297 12.566 10.048 1.00 65.38 300 THR A CA 1
ATOM 2407 C C . THR A 1 300 ? -32.511 12.920 9.188 1.00 65.38 300 THR A C 1
ATOM 2409 O O . THR A 1 300 ? -33.613 12.451 9.479 1.00 65.38 300 THR A O 1
ATOM 2412 N N . GLU A 1 301 ? -32.333 13.671 8.096 1.00 75.31 301 GLU A N 1
ATOM 2413 C CA . GLU A 1 301 ? -33.396 13.971 7.124 1.00 75.31 301 GLU A CA 1
ATOM 2414 C C . GLU A 1 301 ? -33.941 12.690 6.466 1.00 75.31 301 GLU A C 1
ATOM 2416 O O . GLU A 1 301 ? -35.155 12.503 6.373 1.00 75.31 301 GLU A O 1
ATOM 2421 N N . TRP A 1 302 ? -33.072 11.754 6.072 1.00 73.25 302 TRP A N 1
ATOM 2422 C CA . TRP A 1 302 ? -33.476 10.500 5.428 1.00 73.25 302 TRP A CA 1
ATOM 2423 C C . TRP A 1 302 ? -34.209 9.530 6.364 1.00 73.25 302 TRP A C 1
ATOM 2425 O O . TRP A 1 302 ? -35.114 8.816 5.916 1.00 73.25 302 TRP A O 1
ATOM 2435 N N . LEU A 1 303 ? -33.838 9.494 7.646 1.00 67.69 303 LEU A N 1
ATOM 2436 C CA . LEU A 1 303 ? -34.506 8.692 8.675 1.00 67.69 303 LEU A CA 1
ATOM 2437 C C . LEU A 1 303 ? -35.823 9.325 9.144 1.00 67.69 303 LEU A C 1
ATOM 2439 O O . LEU A 1 303 ? -36.771 8.593 9.443 1.00 67.69 303 LEU A O 1
ATOM 2443 N N . SER A 1 304 ? -35.899 10.659 9.156 1.00 70.69 304 SER A N 1
ATOM 2444 C CA . SER A 1 304 ? -37.086 11.431 9.561 1.00 70.69 304 SER A CA 1
ATOM 2445 C C . SER A 1 304 ? -38.112 11.633 8.440 1.00 70.69 304 SER A C 1
ATOM 2447 O O . SER A 1 304 ? -39.197 12.152 8.696 1.00 70.69 304 SER A O 1
ATOM 2449 N N . ASP A 1 305 ? -37.792 11.224 7.210 1.00 71.88 305 ASP A N 1
ATOM 2450 C CA . ASP A 1 305 ? -38.683 11.313 6.053 1.00 71.88 305 ASP A CA 1
ATOM 2451 C C . ASP A 1 305 ? -40.061 10.677 6.337 1.00 71.88 305 ASP A C 1
ATOM 2453 O O . ASP A 1 305 ? -40.154 9.527 6.776 1.00 71.88 305 ASP A O 1
ATOM 2457 N N . LEU A 1 306 ? -41.130 11.425 6.041 1.00 70.44 306 LEU A N 1
ATOM 2458 C CA . LEU A 1 306 ? -42.538 11.050 6.223 1.00 70.44 306 LEU A CA 1
ATOM 2459 C C . LEU A 1 306 ? -43.027 9.974 5.236 1.00 70.44 306 LEU A C 1
ATOM 2461 O O . LEU A 1 306 ? -44.159 9.494 5.352 1.00 70.44 306 LEU A O 1
ATOM 2465 N N . ARG A 1 307 ? -42.191 9.586 4.267 1.00 71.75 307 ARG A N 1
ATOM 2466 C CA . ARG A 1 307 ? -42.427 8.469 3.347 1.00 71.75 307 ARG A CA 1
ATOM 2467 C C . ARG A 1 307 ? -42.815 7.180 4.071 1.00 71.75 307 ARG A C 1
ATOM 2469 O O . ARG A 1 307 ? -42.069 6.664 4.907 1.00 71.75 307 ARG A O 1
ATOM 2476 N N . LYS A 1 308 ? -43.986 6.651 3.715 1.00 72.19 308 LYS A N 1
ATOM 2477 C CA . LYS A 1 308 ? -44.533 5.403 4.264 1.00 72.19 308 LYS A CA 1
ATOM 2478 C C . LYS A 1 308 ? -43.843 4.161 3.704 1.00 72.19 308 LYS A C 1
ATOM 2480 O O . LYS A 1 308 ? -43.750 3.166 4.416 1.00 72.19 308 LYS A O 1
ATOM 2485 N N . ASP A 1 309 ? -43.318 4.243 2.484 1.00 78.62 309 ASP A N 1
ATOM 2486 C CA . ASP A 1 309 ? -42.545 3.192 1.829 1.00 78.62 309 ASP A CA 1
ATOM 2487 C C . ASP A 1 309 ? -41.269 2.822 2.613 1.00 78.62 309 ASP A C 1
ATOM 2489 O O . ASP A 1 309 ? -40.647 3.651 3.287 1.00 78.62 309 ASP A O 1
ATOM 2493 N N . ARG A 1 310 ? -40.881 1.541 2.528 1.00 85.88 310 ARG A N 1
ATOM 2494 C CA . ARG A 1 310 ? -39.688 0.985 3.184 1.00 85.88 310 ARG A CA 1
ATOM 2495 C C . ARG A 1 310 ? -38.409 1.376 2.435 1.00 85.88 310 ARG A C 1
ATOM 2497 O O . ARG A 1 310 ? -38.049 0.709 1.464 1.00 85.88 310 ARG A O 1
ATOM 2504 N N . THR A 1 311 ? -37.697 2.381 2.937 1.00 81.12 311 THR A N 1
ATOM 2505 C CA . THR A 1 311 ? -36.476 2.925 2.315 1.00 81.12 311 THR A CA 1
ATOM 2506 C C . THR A 1 311 ? -35.199 2.174 2.707 1.00 81.12 311 THR A C 1
ATOM 2508 O O . THR A 1 311 ? -35.016 1.818 3.875 1.00 81.12 311 THR A O 1
ATOM 2511 N N . VAL A 1 312 ? -34.290 2.005 1.746 1.00 79.81 312 VAL A N 1
ATOM 2512 C CA . VAL A 1 312 ? -32.934 1.463 1.901 1.00 79.81 312 VAL A CA 1
ATOM 2513 C C . VAL A 1 312 ? -31.906 2.582 1.718 1.00 79.81 312 VAL A C 1
ATOM 2515 O O . VAL A 1 312 ? -31.811 3.195 0.656 1.00 79.81 312 VAL A O 1
ATOM 2518 N N . ILE A 1 313 ? -31.120 2.825 2.762 1.00 77.25 313 ILE A N 1
ATOM 2519 C CA . ILE A 1 313 ? -29.993 3.760 2.801 1.00 77.25 313 ILE A CA 1
ATOM 2520 C C . ILE A 1 313 ? -28.708 2.933 2.773 1.00 77.25 313 ILE A C 1
ATOM 2522 O O . ILE A 1 313 ? -28.609 1.970 3.531 1.00 77.25 313 ILE A O 1
ATOM 2526 N N . SER A 1 314 ? -27.715 3.305 1.962 1.00 72.12 314 SER A N 1
ATOM 2527 C CA . SER A 1 314 ? -26.365 2.736 2.077 1.00 72.12 314 SER A CA 1
ATOM 2528 C C . SER A 1 314 ? -25.354 3.800 2.475 1.00 72.12 314 SER A C 1
ATOM 2530 O O . SER A 1 314 ? -25.177 4.797 1.790 1.00 72.12 314 SER A O 1
ATOM 2532 N N . ILE A 1 315 ? -24.654 3.523 3.562 1.00 61.44 315 ILE A N 1
ATOM 2533 C CA . ILE A 1 315 ? -23.416 4.136 4.043 1.00 61.44 315 ILE A CA 1
ATOM 2534 C C . ILE A 1 315 ? -22.275 3.136 3.705 1.00 61.44 315 ILE A C 1
ATOM 2536 O O . ILE A 1 315 ? -22.551 2.049 3.182 1.00 61.44 315 ILE A O 1
ATOM 2540 N N . CYS A 1 316 ? -20.996 3.434 3.978 1.00 52.34 316 CYS A N 1
ATOM 2541 C CA . CYS A 1 316 ? -19.874 2.544 3.623 1.00 52.34 316 CYS A CA 1
ATOM 2542 C C . CYS A 1 316 ? -19.008 1.984 4.802 1.00 52.34 316 CYS A C 1
ATOM 2544 O O . CYS A 1 316 ? -18.216 2.732 5.368 1.00 52.34 316 CYS A O 1
ATOM 2546 N N . GLY A 1 317 ? -19.084 0.660 5.106 1.00 43.66 317 GLY A N 1
ATOM 2547 C CA . GLY A 1 317 ? -18.357 -0.151 6.146 1.00 43.66 317 GLY A CA 1
ATOM 2548 C C . GLY A 1 317 ? -18.454 -1.713 5.950 1.00 43.66 317 GLY A C 1
ATOM 2549 O O . GLY A 1 317 ? -19.332 -2.125 5.241 1.00 43.66 317 GLY A O 1
ATOM 2550 N N . ARG A 1 318 ? -17.565 -2.600 6.470 1.00 36.75 318 ARG A N 1
ATOM 2551 C CA . ARG A 1 318 ? -17.225 -4.059 6.171 1.00 36.75 318 ARG A CA 1
ATOM 2552 C C . ARG A 1 318 ? -18.324 -5.222 6.152 1.00 36.75 318 ARG A C 1
ATOM 2554 O O . ARG A 1 318 ? -18.961 -5.232 5.119 1.00 36.75 318 ARG A O 1
ATOM 2561 N N . ILE A 1 319 ? -18.376 -6.246 7.075 1.00 29.34 319 ILE A N 1
ATOM 2562 C CA . ILE A 1 319 ? -19.093 -7.583 7.416 1.00 29.34 319 ILE A CA 1
ATOM 2563 C C . ILE A 1 319 ? -20.017 -8.459 6.458 1.00 29.34 319 ILE A C 1
ATOM 2565 O O . ILE A 1 319 ? -20.223 -8.196 5.282 1.00 29.34 319 ILE A O 1
ATOM 2569 N N . ARG A 1 320 ? -20.501 -9.652 6.886 1.00 34.44 320 ARG A N 1
ATOM 2570 C CA . ARG A 1 320 ? -21.132 -10.711 6.040 1.00 34.44 320 ARG A CA 1
ATOM 2571 C C . ARG A 1 320 ? -22.564 -11.132 6.442 1.00 34.44 320 ARG A C 1
ATOM 2573 O O . ARG A 1 320 ? -22.938 -11.155 7.606 1.00 34.44 320 ARG A O 1
ATOM 2580 N N . ALA A 1 321 ? -23.353 -11.538 5.440 1.00 37.72 321 ALA A N 1
ATOM 2581 C CA . ALA A 1 321 ? -24.821 -11.603 5.496 1.00 37.72 321 ALA A CA 1
ATOM 2582 C C . ALA A 1 321 ? -25.478 -12.839 6.155 1.00 37.72 321 ALA A C 1
ATOM 2584 O O . ALA A 1 321 ? -26.688 -12.809 6.374 1.00 37.72 321 ALA A O 1
ATOM 2585 N N . LYS A 1 322 ? -24.750 -13.932 6.440 1.00 36.47 322 LYS A N 1
ATOM 2586 C CA . LYS A 1 322 ? -25.365 -15.153 7.007 1.00 36.47 322 LYS A CA 1
ATOM 2587 C C . LYS A 1 322 ? -25.577 -15.025 8.519 1.00 36.47 322 LYS A C 1
ATOM 2589 O O . LYS A 1 322 ? -26.697 -15.177 8.995 1.00 36.47 322 LYS A O 1
ATOM 2594 N N . ASP A 1 323 ? -24.523 -14.644 9.234 1.00 41.88 323 ASP A N 1
ATOM 2595 C CA . ASP A 1 323 ? -24.528 -14.449 10.693 1.00 41.88 323 ASP A CA 1
ATOM 2596 C C . ASP A 1 323 ? -25.432 -13.267 11.100 1.00 41.88 323 ASP A C 1
ATOM 2598 O O . ASP A 1 323 ? -25.988 -13.216 12.197 1.00 41.88 323 ASP A O 1
ATOM 2602 N N . LEU A 1 324 ? -25.623 -12.329 10.167 1.00 45.22 324 LEU A N 1
ATOM 2603 C CA . LEU A 1 324 ? -26.471 -11.150 10.298 1.00 45.22 324 LEU A CA 1
ATOM 2604 C C . LEU A 1 324 ? -27.960 -11.501 10.460 1.00 45.22 324 LEU A C 1
ATOM 2606 O O . LEU A 1 324 ? -28.635 -10.886 11.280 1.00 45.22 324 LEU A O 1
ATOM 2610 N N . LEU A 1 325 ? -28.473 -12.508 9.742 1.00 40.62 325 LEU A N 1
ATOM 2611 C CA . LEU A 1 325 ? -29.878 -12.930 9.857 1.00 40.62 325 LEU A CA 1
ATOM 2612 C C . LEU A 1 325 ? -30.185 -13.531 11.238 1.00 40.62 325 LEU A C 1
ATOM 2614 O O . LEU A 1 325 ? -31.195 -13.169 11.839 1.00 40.62 325 LEU A O 1
ATOM 2618 N N . GLN A 1 326 ? -29.296 -14.376 11.774 1.00 41.53 326 GLN A N 1
ATOM 2619 C CA . GLN A 1 326 ? -29.426 -14.915 13.136 1.00 41.53 326 GLN A CA 1
ATOM 2620 C C . GLN A 1 326 ? -29.274 -13.821 14.203 1.00 41.53 326 GLN A C 1
ATOM 2622 O O . GLN A 1 326 ? -30.110 -13.737 15.102 1.00 41.53 326 GLN A O 1
ATOM 2627 N N . LYS A 1 327 ? -28.280 -12.926 14.087 1.00 50.66 327 LYS A N 1
ATOM 2628 C CA . LYS A 1 327 ? -28.095 -11.813 15.040 1.00 50.66 327 LYS A CA 1
ATOM 2629 C C . LYS A 1 327 ? -29.271 -10.834 15.053 1.00 50.66 327 LYS A C 1
ATOM 2631 O O . LYS A 1 327 ? -29.717 -10.450 16.130 1.00 50.66 327 LYS A O 1
ATOM 2636 N N . ILE A 1 328 ? -29.802 -10.457 13.888 1.00 51.66 328 ILE A N 1
ATOM 2637 C CA . ILE A 1 328 ? -30.990 -9.593 13.792 1.00 51.66 328 ILE A CA 1
ATOM 2638 C C . ILE A 1 328 ? -32.198 -10.277 14.433 1.00 51.66 328 ILE A C 1
ATOM 2640 O O . ILE A 1 328 ? -32.920 -9.639 15.193 1.00 51.66 328 ILE A O 1
ATOM 2644 N N . LEU A 1 329 ? -32.404 -11.571 14.174 1.00 45.22 329 LEU A N 1
ATOM 2645 C CA . LEU A 1 329 ? -33.516 -12.321 14.751 1.00 45.22 329 LEU A CA 1
ATOM 2646 C C . LEU A 1 329 ? -33.410 -12.407 16.285 1.00 45.22 329 LEU A C 1
ATOM 2648 O O . LEU A 1 329 ? -34.379 -12.088 16.971 1.00 45.22 329 LEU A O 1
ATOM 2652 N N . LEU A 1 330 ? -32.227 -12.724 16.824 1.00 49.25 330 LEU A N 1
ATOM 2653 C CA . LEU A 1 330 ? -31.954 -12.732 18.267 1.00 49.25 330 LEU A CA 1
ATOM 2654 C C . LEU A 1 330 ? -32.191 -11.354 18.909 1.00 49.25 330 LEU A C 1
ATOM 2656 O O . LEU A 1 330 ? -32.911 -11.259 19.900 1.00 49.25 330 LEU A O 1
ATOM 2660 N N . LEU A 1 331 ? -31.666 -10.272 18.324 1.00 52.94 331 LEU A N 1
ATOM 2661 C CA . LEU A 1 331 ? -31.842 -8.904 18.841 1.00 52.94 331 LEU A CA 1
ATOM 2662 C C . LEU A 1 331 ? -33.299 -8.410 18.768 1.00 52.94 331 LEU A C 1
ATOM 2664 O O . LEU A 1 331 ? -33.730 -7.625 19.617 1.00 52.94 331 LEU A O 1
ATOM 2668 N N . LEU A 1 332 ? -34.066 -8.859 17.770 1.00 51.78 332 LEU A N 1
ATOM 2669 C CA . LEU A 1 332 ? -35.481 -8.515 17.607 1.00 51.78 332 LEU A CA 1
ATOM 2670 C C . LEU A 1 332 ? -36.418 -9.353 18.492 1.00 51.78 332 LEU A C 1
ATOM 2672 O O . LEU A 1 332 ? -37.471 -8.840 18.879 1.00 51.78 332 LEU A O 1
ATOM 2676 N N . MET A 1 333 ? -36.057 -10.604 18.808 1.00 47.22 333 MET A N 1
ATOM 2677 C CA . MET A 1 333 ? -36.873 -11.534 19.607 1.00 47.22 333 MET A CA 1
ATOM 2678 C C . MET A 1 333 ? -36.526 -11.542 21.102 1.00 47.22 333 MET A C 1
ATOM 2680 O O . MET A 1 333 ? -37.411 -11.781 21.923 1.00 47.22 333 MET A O 1
ATOM 2684 N N . ALA A 1 334 ? -35.303 -11.160 21.491 1.00 48.16 334 ALA A N 1
ATOM 2685 C CA . ALA A 1 334 ? -34.938 -10.931 22.895 1.00 48.16 334 ALA A CA 1
ATOM 2686 C C . ALA A 1 334 ? -35.773 -9.817 23.567 1.00 48.16 334 ALA A C 1
ATOM 2688 O O . ALA A 1 334 ? -35.853 -9.752 24.789 1.00 48.16 334 ALA A O 1
ATOM 2689 N N . LYS A 1 335 ? -36.435 -8.959 22.775 1.00 48.38 335 LYS A N 1
ATOM 2690 C CA . LYS A 1 335 ? -37.396 -7.943 23.246 1.00 48.38 335 LYS A CA 1
ATOM 2691 C C . LYS A 1 335 ? -38.863 -8.410 23.252 1.00 48.38 335 LYS A C 1
ATOM 2693 O O . LYS A 1 335 ? -39.739 -7.588 23.507 1.00 48.38 335 LYS A O 1
ATOM 2698 N N . SER A 1 336 ? -39.161 -9.675 22.934 1.00 46.72 336 SER A N 1
ATOM 2699 C CA . SER A 1 336 ? -40.541 -10.185 22.800 1.00 46.72 336 SER A CA 1
ATOM 2700 C C . SER A 1 336 ? -40.815 -11.538 23.478 1.00 46.72 336 SER A C 1
ATOM 2702 O O . SER A 1 336 ? -41.791 -12.197 23.121 1.00 46.72 336 SER A O 1
ATOM 2704 N N . GLU A 1 337 ? -39.957 -11.960 24.415 1.00 46.91 337 GLU A N 1
ATOM 2705 C CA . GLU A 1 337 ? -40.110 -13.136 25.306 1.00 46.91 337 GLU A CA 1
ATOM 2706 C C . GLU A 1 337 ? -40.392 -14.505 24.642 1.00 46.91 337 GLU A C 1
ATOM 2708 O O . GLU A 1 337 ? -40.657 -15.482 25.331 1.00 46.91 337 GLU A O 1
ATOM 2713 N N . ASN A 1 338 ? -40.300 -14.619 23.315 1.00 55.00 338 ASN A N 1
ATOM 2714 C CA . ASN A 1 338 ? -40.527 -15.864 22.577 1.00 55.00 338 ASN A CA 1
ATOM 2715 C C . ASN A 1 338 ? -39.445 -16.047 21.509 1.00 55.00 338 ASN A C 1
ATOM 2717 O O . ASN A 1 338 ? -39.532 -15.477 20.420 1.00 55.00 338 ASN A O 1
ATOM 2721 N N . ILE A 1 339 ? -38.431 -16.848 21.835 1.00 54.94 339 ILE A N 1
ATOM 2722 C CA . ILE A 1 339 ? -37.396 -17.313 20.904 1.00 54.94 339 ILE A CA 1
ATOM 2723 C C . ILE A 1 339 ? -37.741 -18.767 20.538 1.00 54.94 339 ILE A C 1
ATOM 2725 O O . ILE A 1 339 ? -37.891 -19.576 21.452 1.00 54.94 339 ILE A O 1
ATOM 2729 N N . PRO A 1 340 ? -37.897 -19.125 19.250 1.00 58.28 340 PRO A N 1
ATOM 2730 C CA . PRO A 1 340 ? -38.142 -20.512 18.852 1.00 58.28 340 PRO A CA 1
ATOM 2731 C C . PRO A 1 340 ? -36.941 -21.427 19.127 1.00 58.28 340 PRO A C 1
ATOM 2733 O O . PRO A 1 340 ? -35.811 -21.090 18.766 1.00 58.28 340 PRO A O 1
ATOM 2736 N N . ASP A 1 341 ? -37.197 -22.614 19.681 1.00 54.09 341 ASP A N 1
ATOM 2737 C CA . ASP A 1 341 ? -36.177 -23.652 19.855 1.00 54.09 341 ASP A CA 1
ATOM 2738 C C . ASP A 1 341 ? -35.554 -24.066 18.508 1.00 54.09 341 ASP A C 1
ATOM 2740 O O . ASP A 1 341 ? -36.242 -24.211 17.493 1.00 54.09 341 ASP A O 1
ATOM 2744 N N . GLY A 1 342 ? -34.237 -24.293 18.498 1.00 59.47 342 GLY A N 1
ATOM 2745 C CA . GLY A 1 342 ? -33.515 -24.810 17.328 1.00 59.47 342 GLY A CA 1
ATOM 2746 C C . GLY A 1 342 ? -33.121 -23.776 16.264 1.00 59.47 342 GLY A C 1
ATOM 2747 O O . GLY A 1 342 ? -32.724 -24.180 15.168 1.00 59.47 342 GLY A O 1
ATOM 2748 N N . LEU A 1 343 ? -33.175 -22.472 16.574 1.00 56.66 343 LEU A N 1
ATOM 2749 C CA . LEU A 1 343 ? -32.755 -21.343 15.715 1.00 56.66 343 LEU A CA 1
ATOM 2750 C C . LEU A 1 343 ? -31.413 -21.565 14.980 1.00 56.66 343 LEU A C 1
ATOM 2752 O O . LEU A 1 343 ? -31.232 -21.143 13.835 1.00 56.66 343 LEU A O 1
ATOM 2756 N N . ASP A 1 344 ? -30.483 -22.246 15.647 1.00 51.00 344 ASP A N 1
ATOM 2757 C CA . ASP A 1 344 ? -29.112 -22.510 15.192 1.00 51.00 344 ASP A CA 1
ATOM 2758 C C . ASP A 1 344 ? -29.043 -23.577 14.086 1.00 51.00 344 ASP A C 1
ATOM 2760 O O . ASP A 1 344 ? -28.060 -23.670 13.352 1.00 51.00 344 ASP A O 1
ATOM 2764 N N . THR A 1 345 ? -30.106 -24.378 13.967 1.00 59.94 345 THR A N 1
ATOM 2765 C CA . THR A 1 345 ? -30.224 -25.532 13.059 1.00 59.94 345 THR A CA 1
ATOM 2766 C C . THR A 1 345 ? -31.207 -25.310 11.905 1.00 59.94 345 THR A C 1
ATOM 2768 O O . THR A 1 345 ? -31.280 -26.142 11.000 1.00 59.94 345 THR A O 1
ATOM 2771 N N . MET A 1 346 ? -31.951 -24.196 11.901 1.00 65.12 346 MET A N 1
ATOM 2772 C CA . MET A 1 346 ? -32.893 -23.868 10.826 1.00 65.12 346 MET A CA 1
ATOM 2773 C C . MET A 1 346 ? -32.179 -23.524 9.513 1.00 65.12 346 MET A C 1
ATOM 2775 O O . MET A 1 346 ? -31.149 -22.848 9.491 1.00 65.12 346 MET A O 1
ATOM 2779 N N . ASP A 1 347 ? -32.774 -23.931 8.389 1.00 70.81 347 ASP A N 1
ATOM 2780 C CA . ASP A 1 347 ? -32.318 -23.484 7.076 1.00 70.81 347 ASP A CA 1
ATOM 2781 C C . ASP A 1 347 ? -32.653 -22.003 6.808 1.00 70.81 347 ASP A C 1
ATOM 2783 O O . ASP A 1 347 ? -33.516 -21.383 7.438 1.00 70.81 347 ASP A O 1
ATOM 2787 N N . CYS A 1 348 ? -31.966 -21.429 5.818 1.00 64.00 348 CYS A N 1
ATOM 2788 C CA . CYS A 1 348 ? -32.102 -20.017 5.476 1.00 64.00 348 CYS A CA 1
ATOM 2789 C C . CYS A 1 348 ? -33.511 -19.618 5.000 1.00 64.00 348 CYS A C 1
ATOM 2791 O O . CYS A 1 348 ? -33.886 -18.463 5.182 1.00 64.00 348 CYS A O 1
ATOM 2793 N N . MET A 1 349 ? -34.293 -20.516 4.390 1.00 73.31 349 MET A N 1
ATOM 2794 C CA . MET A 1 349 ? -35.636 -20.187 3.891 1.00 73.31 349 MET A CA 1
ATOM 2795 C C . MET A 1 349 ? -36.643 -20.093 5.038 1.00 73.31 349 MET A C 1
ATOM 2797 O O . MET A 1 349 ? -37.468 -19.178 5.059 1.00 73.31 349 MET A O 1
ATOM 2801 N N . ASN A 1 350 ? -36.527 -20.981 6.026 1.00 74.31 350 ASN A N 1
ATOM 2802 C CA . ASN A 1 350 ? -37.318 -20.922 7.252 1.00 74.31 350 ASN A CA 1
ATOM 2803 C C . ASN A 1 350 ? -37.002 -19.659 8.077 1.00 74.31 350 ASN A C 1
ATOM 2805 O O . ASN A 1 350 ? -37.926 -18.987 8.540 1.00 74.31 350 ASN A O 1
ATOM 2809 N N . LEU A 1 351 ? -35.728 -19.255 8.168 1.00 72.44 351 LEU A N 1
ATOM 2810 C CA . LEU A 1 351 ? -35.333 -17.981 8.792 1.00 72.44 351 LEU A CA 1
ATOM 2811 C C . LEU A 1 351 ? -35.928 -16.755 8.068 1.00 72.44 351 LEU A C 1
ATOM 2813 O O . LEU A 1 351 ? -36.409 -15.829 8.724 1.00 72.44 351 LEU A O 1
ATOM 2817 N N . VAL A 1 352 ? -35.946 -16.753 6.727 1.00 75.88 352 VAL A N 1
ATOM 2818 C CA . VAL A 1 352 ? -36.575 -15.690 5.916 1.00 75.88 352 VAL A CA 1
ATOM 2819 C C . VAL A 1 352 ? -38.082 -15.595 6.183 1.00 75.88 352 VAL A C 1
ATOM 2821 O O . VAL A 1 352 ? -38.595 -14.495 6.388 1.00 75.88 352 VAL A O 1
ATOM 2824 N N . GLU A 1 353 ? -38.800 -16.719 6.207 1.00 79.00 353 GLU A N 1
ATOM 2825 C CA . GLU A 1 353 ? -40.252 -16.744 6.445 1.00 79.00 353 GLU A CA 1
ATOM 2826 C C . GLU A 1 353 ? -40.620 -16.320 7.880 1.00 79.00 353 GLU A C 1
ATOM 2828 O O . GLU A 1 353 ? -41.606 -15.608 8.091 1.00 79.00 353 GLU A O 1
ATOM 2833 N N . LEU A 1 354 ? -39.798 -16.676 8.871 1.00 78.75 354 LEU A N 1
ATOM 2834 C CA . LEU A 1 354 ? -39.977 -16.243 10.258 1.00 78.75 354 LEU A CA 1
ATOM 2835 C C . LEU A 1 354 ? -39.794 -14.718 10.407 1.00 78.75 354 LEU A C 1
ATOM 2837 O O . LEU A 1 354 ? -40.650 -14.045 10.990 1.00 78.75 354 LEU A O 1
ATOM 2841 N N . LEU A 1 355 ? -38.731 -14.157 9.812 1.00 79.19 355 LEU A N 1
ATOM 2842 C CA . LEU A 1 355 ? -38.495 -12.706 9.746 1.00 79.19 355 LEU A CA 1
ATOM 2843 C C . LEU A 1 355 ? -39.640 -11.973 9.046 1.00 79.19 355 LEU A C 1
ATOM 2845 O O . LEU A 1 355 ? -40.107 -10.947 9.545 1.00 79.19 355 LEU A O 1
ATOM 2849 N N . ARG A 1 356 ? -40.143 -12.527 7.934 1.00 82.06 356 ARG A N 1
ATOM 2850 C CA . ARG A 1 356 ? -41.300 -11.974 7.221 1.00 82.06 356 ARG A CA 1
ATOM 2851 C C . ARG A 1 356 ? -42.514 -11.838 8.125 1.00 82.06 356 ARG A C 1
ATOM 2853 O O . ARG A 1 356 ? -43.099 -10.760 8.204 1.00 82.06 356 ARG A O 1
ATOM 2860 N N . ARG A 1 357 ? -42.882 -12.912 8.827 1.00 80.81 357 ARG A N 1
ATOM 2861 C CA . ARG A 1 357 ? -44.039 -12.915 9.737 1.00 80.81 357 ARG A CA 1
ATOM 2862 C C . ARG A 1 357 ? -43.874 -11.916 10.877 1.00 80.81 357 ARG A C 1
ATOM 2864 O O . ARG A 1 357 ? -44.825 -11.209 11.188 1.00 80.81 357 ARG A O 1
ATOM 2871 N N . TYR A 1 358 ? -42.678 -11.819 11.457 1.00 80.44 358 TYR A N 1
ATOM 2872 C CA . TYR A 1 358 ? -42.415 -10.911 12.575 1.00 80.44 358 TYR A CA 1
ATOM 2873 C C . TYR A 1 358 ? -42.464 -9.425 12.178 1.00 80.44 358 TYR A C 1
ATOM 2875 O O . TYR A 1 358 ? -42.989 -8.597 12.927 1.00 80.44 358 TYR A O 1
ATOM 2883 N N . LEU A 1 359 ? -41.932 -9.079 11.000 1.00 83.25 359 LEU A N 1
ATOM 2884 C CA . LEU A 1 359 ? -41.802 -7.692 10.538 1.00 83.25 359 LEU A CA 1
ATOM 2885 C C . LEU A 1 359 ? -43.038 -7.149 9.809 1.00 83.25 359 LEU A C 1
ATOM 2887 O O . LEU A 1 359 ? -43.172 -5.930 9.699 1.00 83.25 359 LEU A O 1
ATOM 2891 N N . LYS A 1 360 ? -43.930 -8.023 9.322 1.00 83.31 360 LYS A N 1
ATOM 2892 C CA . LYS A 1 360 ? -45.060 -7.687 8.438 1.00 83.31 360 LYS A CA 1
ATOM 2893 C C . LYS A 1 360 ? -45.822 -6.425 8.855 1.00 83.31 360 LYS A C 1
ATOM 2895 O O . LYS A 1 360 ? -45.892 -5.474 8.079 1.00 83.31 360 LYS A O 1
ATOM 2900 N N . ASP A 1 361 ? -46.316 -6.397 10.089 1.00 81.44 361 ASP A N 1
ATOM 2901 C CA . ASP A 1 361 ? -47.215 -5.350 10.590 1.00 81.44 361 ASP A CA 1
ATOM 2902 C C . ASP A 1 361 ? -46.504 -4.350 11.530 1.00 81.44 361 ASP A C 1
ATOM 2904 O O . ASP A 1 361 ? -47.147 -3.606 12.267 1.00 81.44 361 ASP A O 1
ATOM 2908 N N . ARG A 1 362 ? -45.159 -4.314 11.520 1.00 82.00 362 ARG A N 1
ATOM 2909 C CA . ARG A 1 362 ? -44.339 -3.451 12.392 1.00 82.00 362 ARG A CA 1
ATOM 2910 C C . ARG A 1 362 ? -43.602 -2.367 11.604 1.00 82.00 362 ARG A C 1
ATOM 2912 O O . ARG A 1 362 ? -43.108 -2.623 10.508 1.00 82.00 362 ARG A O 1
ATOM 2919 N N . ARG A 1 363 ? -43.438 -1.179 12.195 1.00 81.56 363 ARG A N 1
ATOM 2920 C CA . ARG A 1 363 ? -42.392 -0.229 11.777 1.00 81.56 363 ARG A CA 1
ATOM 2921 C C . ARG A 1 363 ? -41.056 -0.717 12.325 1.00 81.56 363 ARG A C 1
ATOM 2923 O O . ARG A 1 363 ? -40.951 -0.961 13.525 1.00 81.56 363 ARG A O 1
ATOM 2930 N N . TYR A 1 364 ? -40.045 -0.837 11.471 1.00 82.56 364 TYR A N 1
ATOM 2931 C CA . TYR A 1 364 ? -38.710 -1.274 11.881 1.00 82.56 364 TYR A CA 1
ATOM 2932 C C . TYR A 1 364 ? -37.607 -0.355 11.349 1.00 82.56 364 TYR A C 1
ATOM 2934 O O . TYR A 1 364 ? -37.713 0.204 10.258 1.00 82.56 364 TYR A O 1
ATOM 2942 N N . LEU A 1 365 ? -36.534 -0.233 12.132 1.00 79.94 365 LEU A N 1
ATOM 2943 C CA . LEU A 1 365 ? -35.235 0.275 11.703 1.00 79.94 365 LEU A CA 1
ATOM 2944 C C . LEU A 1 365 ? -34.249 -0.884 11.842 1.00 79.94 365 LEU A C 1
ATOM 2946 O O . LEU A 1 365 ? -34.067 -1.398 12.944 1.00 79.94 365 LEU A O 1
ATOM 2950 N N . ILE A 1 366 ? -33.655 -1.315 10.734 1.00 79.75 366 ILE A N 1
ATOM 2951 C CA . ILE A 1 366 ? -32.662 -2.392 10.717 1.00 79.75 366 ILE A CA 1
ATOM 2952 C C . ILE A 1 366 ? -31.349 -1.815 10.205 1.00 79.75 366 ILE A C 1
ATOM 2954 O O . ILE A 1 366 ? -31.289 -1.301 9.090 1.00 79.75 366 ILE A O 1
ATOM 2958 N N . VAL A 1 367 ? -30.300 -1.915 11.017 1.00 72.31 367 VAL A N 1
ATOM 2959 C CA . VAL A 1 367 ? -28.934 -1.606 10.595 1.00 72.31 367 VAL A CA 1
ATOM 2960 C C . VAL A 1 367 ? -28.282 -2.922 10.197 1.00 72.31 367 VAL A C 1
ATOM 2962 O O . VAL A 1 367 ? -27.926 -3.741 11.042 1.00 72.31 367 VAL A O 1
ATOM 2965 N N . LEU A 1 368 ? -28.176 -3.139 8.890 1.00 72.38 368 LEU A N 1
ATOM 2966 C CA . LEU A 1 368 ? -27.258 -4.102 8.306 1.00 72.38 368 LEU A CA 1
ATOM 2967 C C . LEU A 1 368 ? -25.882 -3.459 8.362 1.00 72.38 368 LEU A C 1
ATOM 2969 O O . LEU A 1 368 ? -25.397 -2.911 7.367 1.00 72.38 368 LEU A O 1
ATOM 2973 N N . ASP A 1 369 ? -25.298 -3.472 9.557 1.00 62.47 369 ASP A N 1
ATOM 2974 C CA . ASP A 1 369 ? -23.910 -3.092 9.660 1.00 62.47 369 ASP A CA 1
ATOM 2975 C C . ASP A 1 369 ? -23.126 -4.098 8.823 1.00 62.47 369 ASP A C 1
ATOM 2977 O O . ASP A 1 369 ? -23.129 -5.300 9.099 1.00 62.47 369 ASP A O 1
ATOM 2981 N N . ASP A 1 370 ? -22.464 -3.546 7.813 1.00 61.38 370 ASP A N 1
ATOM 2982 C CA . ASP A 1 370 ? -21.166 -3.987 7.366 1.00 61.38 370 ASP A CA 1
ATOM 2983 C C . ASP A 1 370 ? -21.497 -5.231 6.440 1.00 61.38 370 ASP A C 1
ATOM 2985 O O . ASP A 1 370 ? -21.680 -6.352 6.895 1.00 61.38 370 ASP A O 1
ATOM 2989 N N . VAL A 1 371 ? -21.715 -5.023 5.109 1.00 64.94 371 VAL A N 1
ATOM 2990 C CA . VAL A 1 371 ? -22.121 -6.023 4.055 1.00 64.94 371 VAL A CA 1
ATOM 2991 C C . VAL A 1 371 ? -21.125 -6.191 2.865 1.00 64.94 371 VAL A C 1
ATOM 2993 O O . VAL A 1 371 ? -20.831 -5.227 2.156 1.00 64.94 371 VAL A O 1
ATOM 2996 N N . TRP A 1 372 ? -20.675 -7.426 2.534 1.00 61.81 372 TRP A N 1
ATOM 2997 C CA . TRP A 1 372 ? -19.645 -7.700 1.478 1.00 61.81 372 TRP A CA 1
ATOM 2998 C C . TRP A 1 372 ? -20.148 -8.119 0.088 1.00 61.81 372 TRP A C 1
ATOM 3000 O O . TRP A 1 372 ? -19.384 -8.001 -0.868 1.00 61.81 372 TRP A O 1
ATOM 3010 N N . SER A 1 373 ? -21.351 -8.680 -0.064 1.00 65.88 373 SER A N 1
ATOM 3011 C CA . SER A 1 373 ? -21.800 -9.196 -1.370 1.00 65.88 373 SER A CA 1
ATOM 3012 C C . SER A 1 373 ? -23.161 -8.658 -1.776 1.00 65.88 373 SER A C 1
ATOM 3014 O O . SER A 1 373 ? -24.110 -8.629 -0.990 1.00 65.88 373 SER A O 1
ATOM 3016 N N . ARG A 1 374 ? -23.261 -8.286 -3.055 1.00 73.94 374 ARG A N 1
ATOM 3017 C CA . ARG A 1 374 ? -24.524 -7.926 -3.698 1.00 73.94 374 ARG A CA 1
ATOM 3018 C C . ARG A 1 374 ? -25.443 -9.145 -3.812 1.00 73.94 374 ARG A C 1
ATOM 3020 O O . ARG A 1 374 ? -26.655 -8.996 -3.710 1.00 73.94 374 ARG A O 1
ATOM 3027 N N . ASP A 1 375 ? -24.876 -10.342 -3.947 1.00 74.38 375 ASP A N 1
ATOM 3028 C CA . ASP A 1 375 ? -25.616 -11.588 -4.181 1.00 74.38 375 ASP A CA 1
ATOM 3029 C C . ASP A 1 375 ? -26.424 -12.032 -2.951 1.00 74.38 375 ASP A C 1
ATOM 3031 O O . ASP A 1 375 ? -27.417 -12.742 -3.081 1.00 74.38 375 ASP A O 1
ATOM 3035 N N . SER A 1 376 ? -26.046 -11.572 -1.752 1.00 70.69 376 SER A N 1
ATOM 3036 C CA . SER A 1 376 ? -26.847 -11.754 -0.535 1.00 70.69 376 SER A CA 1
ATOM 3037 C C . SER A 1 376 ? -28.060 -10.823 -0.447 1.00 70.69 376 SER A C 1
ATOM 3039 O O . SER A 1 376 ? -28.995 -11.124 0.296 1.00 70.69 376 SER A O 1
ATOM 3041 N N . TRP A 1 377 ? -28.086 -9.707 -1.186 1.00 82.06 377 TRP A N 1
ATOM 3042 C CA . TRP A 1 377 ? -29.170 -8.731 -1.058 1.00 82.06 377 TRP A CA 1
ATOM 3043 C C . TRP A 1 377 ? -30.552 -9.261 -1.470 1.00 82.06 377 TRP A C 1
ATOM 3045 O O . TRP A 1 377 ? -31.482 -9.029 -0.707 1.00 82.06 377 TRP A O 1
ATOM 3055 N N . PRO A 1 378 ? -30.749 -10.003 -2.580 1.00 81.00 378 PRO A N 1
ATOM 3056 C CA . PRO A 1 378 ? -32.073 -10.521 -2.941 1.00 81.00 378 PRO A CA 1
ATOM 3057 C C . PRO A 1 378 ? -32.724 -11.379 -1.845 1.00 81.00 378 PRO A C 1
ATOM 3059 O O . PRO A 1 378 ? -33.936 -11.310 -1.648 1.00 81.00 378 PRO A O 1
ATOM 3062 N N . LEU A 1 379 ? -31.924 -12.146 -1.093 1.00 75.50 379 LEU A N 1
ATOM 3063 C CA . LEU A 1 379 ? -32.404 -12.935 0.044 1.00 75.50 379 LEU A CA 1
ATOM 3064 C C . LEU A 1 379 ? -32.828 -12.024 1.210 1.00 75.50 379 LEU A C 1
ATOM 3066 O O . LEU A 1 379 ? -33.928 -12.174 1.740 1.00 75.50 379 LEU A O 1
ATOM 3070 N N . LEU A 1 380 ? -31.989 -11.045 1.562 1.00 79.38 380 LEU A N 1
ATOM 3071 C CA . LEU A 1 380 ? -32.254 -10.060 2.617 1.00 79.38 380 LEU A CA 1
ATOM 3072 C C . LEU A 1 380 ? -33.474 -9.173 2.294 1.00 79.38 380 LEU A C 1
ATOM 3074 O O . LEU A 1 380 ? -34.372 -9.034 3.122 1.00 79.38 380 LEU A O 1
ATOM 3078 N N . ASP A 1 381 ? -33.563 -8.644 1.070 1.00 83.56 381 ASP A N 1
ATOM 3079 C CA . ASP A 1 381 ? -34.704 -7.860 0.577 1.00 83.56 381 ASP A CA 1
ATOM 3080 C C . ASP A 1 381 ? -36.008 -8.657 0.617 1.00 83.56 381 ASP A C 1
ATOM 3082 O O . ASP A 1 381 ? -37.073 -8.094 0.870 1.00 83.56 381 ASP A O 1
ATOM 3086 N N . SER A 1 382 ? -35.926 -9.975 0.396 1.00 81.06 382 SER A N 1
ATOM 3087 C CA . SER A 1 382 ? -37.081 -10.852 0.530 1.00 81.06 382 SER A CA 1
ATOM 3088 C C . SER A 1 382 ? -37.541 -10.969 1.988 1.00 81.06 382 SER A C 1
ATOM 3090 O O . SER A 1 382 ? -38.749 -10.920 2.220 1.00 81.06 382 SER A O 1
ATOM 3092 N N . ALA A 1 383 ? -36.621 -11.061 2.957 1.00 81.00 383 ALA A N 1
ATOM 3093 C CA . ALA A 1 383 ? -36.926 -11.199 4.385 1.00 81.00 383 ALA A CA 1
ATOM 3094 C C . ALA A 1 383 ? -37.541 -9.928 4.994 1.00 81.00 383 ALA A C 1
ATOM 3096 O O . ALA A 1 383 ? -38.498 -9.999 5.767 1.00 81.00 383 ALA A O 1
ATOM 3097 N N . PHE A 1 384 ? -37.014 -8.757 4.630 1.00 85.12 384 PHE A N 1
ATOM 3098 C CA . PHE A 1 384 ? -37.446 -7.474 5.183 1.00 85.12 384 PHE A CA 1
ATOM 3099 C C . PHE A 1 384 ? -38.693 -6.945 4.460 1.00 85.12 384 PHE A C 1
ATOM 3101 O O . PHE A 1 384 ? -38.600 -6.228 3.460 1.00 85.12 384 PHE A O 1
ATOM 3108 N N . VAL A 1 385 ? -39.878 -7.303 4.973 1.00 80.81 385 VAL A N 1
ATOM 3109 C CA . VAL A 1 385 ? -41.185 -7.001 4.354 1.00 80.81 385 VAL A CA 1
ATOM 3110 C C . VAL A 1 385 ? -41.322 -5.525 3.985 1.00 80.81 385 VAL A C 1
ATOM 3112 O O . VAL A 1 385 ? -41.253 -4.648 4.846 1.00 80.81 385 VAL A O 1
ATOM 3115 N N . LYS A 1 386 ? -41.579 -5.251 2.703 1.00 82.12 386 LYS A N 1
ATOM 3116 C CA . LYS A 1 386 ? -41.970 -3.926 2.210 1.00 82.12 386 LYS A CA 1
ATOM 3117 C C . LYS A 1 386 ? -43.386 -3.631 2.714 1.00 82.12 386 LYS A C 1
ATOM 3119 O O . LYS A 1 386 ? -44.349 -4.169 2.179 1.00 82.12 386 LYS A O 1
ATOM 3124 N N . ASN A 1 387 ? -43.481 -2.840 3.781 1.00 78.69 387 ASN A N 1
ATOM 3125 C CA . ASN A 1 387 ? -44.730 -2.385 4.383 1.00 78.69 387 ASN A CA 1
ATOM 3126 C C . ASN A 1 387 ? -44.802 -0.851 4.401 1.00 78.69 387 ASN A C 1
ATOM 3128 O O . ASN A 1 387 ? -43.772 -0.178 4.425 1.00 78.69 387 ASN A O 1
ATOM 3132 N N . ASP A 1 388 ? -46.020 -0.309 4.438 1.00 82.62 388 ASP A N 1
ATOM 3133 C CA . ASP A 1 388 ? -46.281 1.140 4.402 1.00 82.62 388 ASP A CA 1
ATOM 3134 C C . ASP A 1 388 ? -46.218 1.794 5.801 1.00 82.62 388 ASP A C 1
ATOM 3136 O O . ASP A 1 388 ? -46.913 2.767 6.103 1.00 82.62 388 ASP A O 1
ATOM 3140 N N . ASN A 1 389 ? -45.378 1.236 6.678 1.00 82.94 389 ASN A N 1
ATOM 3141 C CA . ASN A 1 389 ? -45.236 1.637 8.080 1.00 82.94 389 ASN A CA 1
ATOM 3142 C C . ASN A 1 389 ? -44.075 2.625 8.315 1.00 82.94 389 ASN A C 1
ATOM 3144 O O . ASN A 1 389 ? -43.740 2.912 9.464 1.00 82.94 389 ASN A O 1
ATOM 3148 N N . GLY A 1 390 ? -43.436 3.143 7.260 1.00 80.56 390 GLY A N 1
ATOM 3149 C CA . GLY A 1 390 ? -42.284 4.047 7.373 1.00 80.56 390 GLY A CA 1
ATOM 3150 C C . GLY A 1 390 ? -41.032 3.345 7.908 1.00 80.56 390 GLY A C 1
ATOM 3151 O O . GLY A 1 390 ? -40.312 3.897 8.748 1.00 80.56 390 GLY A O 1
ATOM 3152 N N . SER A 1 391 ? -40.820 2.100 7.475 1.00 87.31 391 SER A N 1
ATOM 3153 C CA . SER A 1 391 ? -39.682 1.260 7.862 1.00 87.31 391 SER A CA 1
ATOM 3154 C C . SER A 1 391 ? -38.398 1.681 7.133 1.00 87.31 391 SER A C 1
ATOM 3156 O O . SER A 1 391 ? -38.442 2.230 6.028 1.00 87.31 391 SER A O 1
ATOM 3158 N N . ARG A 1 392 ? -37.234 1.461 7.747 1.00 82.75 392 ARG A N 1
ATOM 3159 C CA . ARG A 1 392 ? -35.928 1.916 7.242 1.00 82.75 392 ARG A CA 1
ATOM 3160 C C . ARG A 1 392 ? -34.887 0.806 7.370 1.00 82.75 392 ARG A C 1
ATOM 3162 O O . ARG A 1 392 ? -34.836 0.108 8.382 1.00 82.75 392 ARG A O 1
ATOM 3169 N N . ILE A 1 393 ? -34.043 0.664 6.354 1.00 85.81 393 ILE A N 1
ATOM 3170 C CA . ILE A 1 393 ? -32.868 -0.210 6.376 1.00 85.81 393 ILE A CA 1
ATOM 3171 C C . ILE A 1 393 ? -31.642 0.666 6.137 1.00 85.81 393 ILE A C 1
ATOM 3173 O O . ILE A 1 393 ? -31.598 1.383 5.140 1.00 85.81 393 ILE A O 1
ATOM 3177 N N . ILE A 1 394 ? -30.662 0.607 7.034 1.00 78.94 394 ILE A N 1
ATOM 3178 C CA . ILE A 1 394 ? -29.326 1.171 6.820 1.00 78.94 394 ILE A CA 1
ATOM 3179 C C . ILE A 1 394 ? -28.401 0.007 6.483 1.00 78.94 394 ILE A C 1
ATOM 3181 O O . ILE A 1 394 ? -28.358 -0.969 7.221 1.00 78.94 394 ILE A O 1
ATOM 3185 N N . ILE A 1 395 ? -27.668 0.109 5.384 1.00 77.44 395 ILE A N 1
ATOM 3186 C CA . ILE A 1 395 ? -26.566 -0.779 5.019 1.00 77.44 395 ILE A CA 1
ATOM 3187 C C . ILE A 1 395 ? -25.276 0.004 5.243 1.00 77.44 395 ILE A C 1
ATOM 3189 O O . ILE A 1 395 ? -25.194 1.143 4.800 1.00 77.44 395 ILE A O 1
ATOM 3193 N N . THR A 1 396 ? -24.250 -0.572 5.859 1.00 66.69 396 THR A N 1
ATOM 3194 C CA . THR A 1 396 ? -22.868 -0.095 5.667 1.00 66.69 396 THR A CA 1
ATOM 3195 C C . THR A 1 396 ? -22.150 -1.099 4.745 1.00 66.69 396 THR A C 1
ATOM 3197 O O . THR A 1 396 ? -22.311 -2.304 4.894 1.00 66.69 396 THR A O 1
ATOM 3200 N N . THR A 1 397 ? -21.419 -0.654 3.710 1.00 66.38 397 THR A N 1
ATOM 3201 C CA . THR A 1 397 ? -20.603 -1.549 2.837 1.00 66.38 397 THR A CA 1
ATOM 3202 C C . THR A 1 397 ? -19.249 -0.963 2.395 1.00 66.38 397 THR A C 1
ATOM 3204 O O . THR A 1 397 ? -19.169 0.190 2.004 1.00 66.38 397 THR A O 1
ATOM 3207 N N . ARG A 1 398 ? -18.146 -1.723 2.353 1.00 59.22 398 ARG A N 1
ATOM 3208 C CA . ARG A 1 398 ? -16.898 -1.217 1.716 1.00 59.22 398 ARG A CA 1
ATOM 3209 C C . ARG A 1 398 ? -16.906 -1.283 0.184 1.00 59.22 398 ARG A C 1
ATOM 3211 O O . ARG A 1 398 ? -15.930 -0.866 -0.431 1.00 59.22 398 ARG A O 1
ATOM 3218 N N . ILE A 1 399 ? -17.954 -1.832 -0.433 1.00 59.28 399 ILE A N 1
ATOM 3219 C CA . ILE A 1 399 ? -17.957 -2.219 -1.847 1.00 59.28 399 ILE A CA 1
ATOM 3220 C C . ILE A 1 399 ? -19.021 -1.426 -2.609 1.00 59.28 399 ILE A C 1
ATOM 3222 O O . ILE A 1 399 ? -20.218 -1.591 -2.391 1.00 59.28 399 ILE A O 1
ATOM 3226 N N . GLN A 1 400 ? -18.588 -0.625 -3.587 1.00 68.38 400 GLN A N 1
ATOM 3227 C CA . GLN A 1 400 ? -19.463 0.234 -4.400 1.00 68.38 400 GLN A CA 1
ATOM 3228 C C . GLN A 1 400 ? -20.630 -0.526 -5.067 1.00 68.38 400 GLN A C 1
ATOM 3230 O O . GLN A 1 400 ? -21.731 0.003 -5.187 1.00 68.38 400 GLN A O 1
ATOM 3235 N N . ALA A 1 401 ? -20.411 -1.780 -5.478 1.00 67.75 401 ALA A N 1
ATOM 3236 C CA . ALA A 1 401 ? -21.444 -2.625 -6.087 1.00 67.75 401 ALA A CA 1
ATOM 3237 C C . ALA A 1 401 ? -22.534 -3.089 -5.099 1.00 67.75 401 ALA A C 1
ATOM 3239 O O . ALA A 1 401 ? -23.627 -3.466 -5.523 1.00 67.75 401 ALA A O 1
ATOM 3240 N N . VAL A 1 402 ? -22.245 -3.072 -3.795 1.00 71.94 402 VAL A N 1
ATOM 3241 C CA . VAL A 1 402 ? -23.242 -3.252 -2.732 1.00 71.94 402 VAL A CA 1
ATOM 3242 C C . VAL A 1 402 ? -23.894 -1.908 -2.414 1.00 71.94 402 VAL A C 1
ATOM 3244 O O . VAL A 1 402 ? -25.103 -1.869 -2.248 1.00 71.94 402 VAL A O 1
ATOM 3247 N N . ALA A 1 403 ? -23.148 -0.797 -2.419 1.00 72.12 403 ALA A N 1
ATOM 3248 C CA . ALA A 1 403 ? -23.705 0.530 -2.131 1.00 72.12 403 ALA A CA 1
ATOM 3249 C C . ALA A 1 403 ? -24.804 0.932 -3.134 1.00 72.12 403 ALA A C 1
ATOM 3251 O O . ALA A 1 403 ? -25.852 1.442 -2.740 1.00 72.12 403 ALA A O 1
ATOM 3252 N N . SER A 1 404 ? -24.639 0.544 -4.408 1.00 80.00 404 SER A N 1
ATOM 3253 C CA . SER A 1 404 ? -25.632 0.722 -5.484 1.00 80.00 404 SER A CA 1
ATOM 3254 C C . SER A 1 404 ? -26.957 -0.045 -5.307 1.00 80.00 404 SER A C 1
ATOM 3256 O O . SER A 1 404 ? -27.775 -0.083 -6.224 1.00 80.00 404 SER A O 1
ATOM 3258 N N . VAL A 1 405 ? -27.148 -0.726 -4.174 1.00 82.38 405 VAL A N 1
ATOM 3259 C CA . VAL A 1 405 ? -28.412 -1.351 -3.756 1.00 82.38 405 VAL A CA 1
ATOM 3260 C C . VAL A 1 405 ? -29.355 -0.346 -3.078 1.00 82.38 405 VAL A C 1
ATOM 3262 O O . VAL A 1 405 ? -30.556 -0.605 -3.014 1.00 82.38 405 VAL A O 1
ATOM 3265 N N . ALA A 1 406 ? -28.833 0.779 -2.578 1.00 79.69 406 ALA A N 1
ATOM 3266 C CA . ALA A 1 406 ? -29.636 1.833 -1.965 1.00 79.69 406 ALA A CA 1
ATOM 3267 C C . ALA A 1 406 ? -30.703 2.392 -2.918 1.00 79.69 406 ALA A C 1
ATOM 3269 O O . ALA A 1 406 ? -30.532 2.402 -4.141 1.00 79.69 406 ALA A O 1
ATOM 3270 N N . ASP A 1 407 ? -31.780 2.929 -2.344 1.00 80.81 407 ASP A N 1
ATOM 3271 C CA . ASP A 1 407 ? -32.757 3.687 -3.121 1.00 80.81 407 ASP A CA 1
ATOM 3272 C C . ASP A 1 407 ? -32.113 4.956 -3.710 1.00 80.81 407 ASP A C 1
ATOM 3274 O O . ASP A 1 407 ? -31.093 5.460 -3.227 1.00 80.81 407 ASP A O 1
ATOM 3278 N N . SER A 1 408 ? -32.702 5.498 -4.778 1.00 78.69 408 SER A N 1
ATOM 3279 C CA . SER A 1 408 ? -32.128 6.633 -5.509 1.00 78.69 408 SER A CA 1
ATOM 3280 C C . SER A 1 408 ? -31.825 7.824 -4.588 1.00 78.69 408 SER A C 1
ATOM 3282 O O . SER A 1 408 ? -32.693 8.290 -3.850 1.00 78.69 408 SER A O 1
ATOM 3284 N N . ASN A 1 409 ? -30.589 8.328 -4.662 1.00 76.06 409 ASN A N 1
ATOM 3285 C CA . ASN A 1 409 ? -30.040 9.399 -3.818 1.00 76.06 409 ASN A CA 1
ATOM 3286 C C . ASN A 1 409 ? -29.983 9.085 -2.302 1.00 76.06 409 ASN A C 1
ATOM 3288 O O . ASN A 1 409 ? -29.885 10.011 -1.503 1.00 76.06 409 ASN A O 1
ATOM 3292 N N . ARG A 1 410 ? -30.011 7.804 -1.898 1.00 80.56 410 ARG A N 1
ATOM 3293 C CA . ARG A 1 410 ? -29.797 7.336 -0.508 1.00 80.56 410 ARG A CA 1
ATOM 3294 C C . ARG A 1 410 ? -28.439 6.641 -0.312 1.00 80.56 410 ARG A C 1
ATOM 3296 O O . ARG A 1 410 ? -28.261 5.879 0.638 1.00 80.56 410 ARG A O 1
ATOM 3303 N N . GLU A 1 411 ? -27.493 6.871 -1.222 1.00 77.38 411 GLU A N 1
ATOM 3304 C CA . GLU A 1 411 ? -26.103 6.424 -1.092 1.00 77.38 411 GLU A CA 1
ATOM 3305 C C . GLU A 1 411 ? -25.260 7.549 -0.470 1.00 77.38 411 GLU A C 1
ATOM 3307 O O . GLU A 1 411 ? -25.160 8.643 -1.023 1.00 77.38 411 GLU A O 1
ATOM 3312 N N . MET A 1 412 ? -24.653 7.278 0.683 1.00 66.38 412 MET A N 1
ATOM 3313 C CA . MET A 1 412 ? -23.794 8.187 1.432 1.00 66.38 412 MET A CA 1
ATOM 3314 C C . MET A 1 412 ? -22.363 7.665 1.438 1.00 66.38 412 MET A C 1
ATOM 3316 O O . MET A 1 412 ? -22.053 6.613 2.004 1.00 66.38 412 MET A O 1
ATOM 3320 N N . LYS A 1 413 ? -21.463 8.447 0.849 1.00 65.62 413 LYS A N 1
ATOM 3321 C CA . LYS A 1 413 ? -20.041 8.134 0.816 1.00 65.62 413 LYS A CA 1
ATOM 3322 C C . LYS A 1 413 ? -19.301 8.915 1.896 1.00 65.62 413 LYS A C 1
ATOM 3324 O O . LYS A 1 413 ? -18.998 10.087 1.708 1.00 65.62 413 LYS A O 1
ATOM 3329 N N . LEU A 1 414 ? -18.973 8.233 2.992 1.00 64.75 414 LEU A N 1
ATOM 3330 C CA . LEU A 1 414 ? -18.134 8.795 4.050 1.00 64.75 414 LEU A CA 1
ATOM 3331 C C . LEU A 1 414 ? -16.767 9.208 3.488 1.00 64.75 414 LEU A C 1
ATOM 3333 O O . LEU A 1 414 ? -16.111 8.434 2.780 1.00 64.75 414 LEU A O 1
ATOM 3337 N N . CYS A 1 415 ? -16.350 10.428 3.813 1.00 64.69 415 CYS A N 1
ATOM 3338 C CA . CYS A 1 415 ? -15.070 10.995 3.407 1.00 64.69 415 CYS A CA 1
ATOM 3339 C C . CYS A 1 415 ? -14.021 10.890 4.529 1.00 64.69 415 CYS A C 1
ATOM 3341 O O . CYS A 1 415 ? -14.328 10.574 5.677 1.00 64.69 415 CYS A O 1
ATOM 3343 N N . LEU A 1 416 ? -12.755 11.130 4.182 1.00 69.44 416 LEU A N 1
ATOM 3344 C CA . LEU A 1 416 ? -11.698 11.357 5.172 1.00 69.44 416 LEU A CA 1
ATOM 3345 C C . LEU A 1 416 ? -11.902 12.743 5.797 1.00 69.44 416 LEU A C 1
ATOM 3347 O O . LEU A 1 416 ? -12.314 13.667 5.094 1.00 69.44 416 LEU A O 1
ATOM 3351 N N . LEU A 1 417 ? -11.583 12.900 7.084 1.00 71.69 417 LEU A N 1
ATOM 3352 C CA . LEU A 1 417 ? -11.726 14.186 7.764 1.00 71.69 417 LEU A CA 1
ATOM 3353 C C . LEU A 1 417 ? -10.828 15.253 7.107 1.00 71.69 417 LEU A C 1
ATOM 3355 O O . LEU A 1 417 ? -9.634 14.997 6.897 1.00 71.69 417 LEU A O 1
ATOM 3359 N N . PRO A 1 418 ? -11.352 16.463 6.836 1.00 80.00 418 PRO A N 1
ATOM 3360 C CA . PRO A 1 418 ? -10.549 17.632 6.495 1.00 80.00 418 PRO A CA 1
ATOM 3361 C C . PRO A 1 418 ? -9.431 17.866 7.516 1.00 80.00 418 PRO A C 1
ATOM 3363 O O . PRO A 1 418 ? -9.578 17.546 8.694 1.00 80.00 418 PRO A O 1
ATOM 3366 N N . LYS A 1 419 ? -8.318 18.478 7.090 1.00 85.62 419 LYS A N 1
ATOM 3367 C CA . LYS A 1 419 ? -7.129 18.667 7.947 1.00 85.62 419 LYS A CA 1
ATOM 3368 C C . LYS A 1 419 ? -7.437 19.341 9.290 1.00 85.62 419 LYS A C 1
ATOM 3370 O O . LYS A 1 419 ? -6.867 18.939 10.297 1.00 85.62 419 LYS A O 1
ATOM 3375 N N . GLU A 1 420 ? -8.335 20.323 9.312 1.00 87.25 420 GLU A N 1
ATOM 3376 C CA . GLU A 1 420 ? -8.721 21.044 10.533 1.00 87.25 420 GLU A CA 1
ATOM 3377 C C . GLU A 1 420 ? -9.554 20.178 11.491 1.00 87.25 420 GLU A C 1
ATOM 3379 O O . GLU A 1 420 ? -9.324 20.189 12.701 1.00 87.25 420 GLU A O 1
ATOM 3384 N N . GLU A 1 421 ? -10.471 19.363 10.964 1.00 81.88 421 GLU A N 1
ATOM 3385 C CA . GLU A 1 421 ? -11.275 18.425 11.757 1.00 81.88 421 GLU A CA 1
ATOM 3386 C C . GLU A 1 421 ? -10.422 17.257 12.267 1.00 81.88 421 GLU A C 1
ATOM 3388 O O . GLU A 1 421 ? -10.510 16.885 13.435 1.00 81.88 421 GLU A O 1
ATOM 3393 N N . ALA A 1 422 ? -9.527 16.738 11.423 1.00 84.12 422 ALA A N 1
ATOM 3394 C CA . ALA A 1 422 ? -8.547 15.717 11.779 1.00 84.12 422 ALA A CA 1
ATOM 3395 C C . ALA A 1 422 ? -7.599 16.188 12.895 1.00 84.12 422 ALA A C 1
ATOM 3397 O O . ALA A 1 422 ? -7.354 15.456 13.855 1.00 84.12 422 ALA A O 1
ATOM 3398 N N . TRP A 1 423 ? -7.103 17.426 12.789 1.00 90.50 423 TRP A N 1
ATOM 3399 C CA . TRP A 1 423 ? -6.303 18.083 13.821 1.00 90.50 423 TRP A CA 1
ATOM 3400 C C . TRP A 1 423 ? -7.090 18.251 15.123 1.00 90.50 423 TRP A C 1
ATOM 3402 O O . TRP A 1 423 ? -6.610 17.868 16.188 1.00 90.50 423 TRP A O 1
ATOM 3412 N N . THR A 1 424 ? -8.328 18.744 15.034 1.00 87.12 424 THR A N 1
ATOM 3413 C CA . THR A 1 424 ? -9.212 18.943 16.192 1.00 87.12 424 THR A CA 1
ATOM 3414 C C . THR A 1 424 ? -9.485 17.628 16.925 1.00 87.12 424 THR A C 1
ATOM 3416 O O . THR A 1 424 ? -9.314 17.562 18.141 1.00 87.12 424 THR A O 1
ATOM 3419 N N . LEU A 1 425 ? -9.840 16.562 16.198 1.00 81.19 425 LEU A N 1
ATOM 3420 C CA . LEU A 1 425 ? -10.079 15.231 16.762 1.00 81.19 425 LEU A CA 1
ATOM 3421 C C . LEU A 1 425 ? -8.829 14.665 17.454 1.00 81.19 425 LEU A C 1
ATOM 3423 O O . LEU A 1 425 ? -8.924 14.107 18.548 1.00 81.19 425 LEU A O 1
ATOM 3427 N N . PHE A 1 426 ? -7.655 14.825 16.837 1.00 86.44 426 PHE A N 1
ATOM 3428 C CA . PHE A 1 426 ? -6.389 14.384 17.420 1.00 86.44 426 PHE A CA 1
ATOM 3429 C C . PHE A 1 426 ? -6.055 15.155 18.701 1.00 86.44 426 PHE A C 1
ATOM 3431 O O . PHE A 1 426 ? -5.799 14.535 19.734 1.00 86.44 426 PHE A O 1
ATOM 3438 N N . CYS A 1 427 ? -6.127 16.490 18.673 1.00 88.75 427 CYS A N 1
ATOM 3439 C CA . CYS A 1 427 ? -5.870 17.323 19.847 1.00 88.75 427 CYS A CA 1
ATOM 3440 C C . CYS A 1 427 ? -6.811 16.987 21.010 1.00 88.75 427 CYS A C 1
ATOM 3442 O O . CYS A 1 427 ? -6.343 16.783 22.128 1.00 88.75 427 CYS A O 1
ATOM 3444 N N . GLN A 1 428 ? -8.110 16.823 20.743 1.00 83.50 428 GLN A N 1
ATOM 3445 C CA . GLN A 1 428 ? -9.096 16.446 21.761 1.00 83.50 428 GLN A CA 1
ATOM 3446 C C . GLN A 1 428 ? -8.815 15.091 22.426 1.00 83.50 428 GLN A C 1
ATOM 3448 O O . GLN A 1 428 ? -9.202 14.903 23.581 1.00 83.50 428 GLN A O 1
ATOM 3453 N N . LYS A 1 429 ? -8.168 14.146 21.726 1.00 79.88 429 LYS A N 1
ATOM 3454 C CA . LYS A 1 429 ? -7.796 12.840 22.291 1.00 79.88 429 LYS A CA 1
ATOM 3455 C C . LYS A 1 429 ? -6.456 12.877 23.023 1.00 79.88 429 LYS A C 1
ATOM 3457 O O . LYS A 1 429 ? -6.402 12.413 24.163 1.00 79.88 429 LYS A O 1
ATOM 3462 N N . VAL A 1 430 ? -5.411 13.472 22.439 1.00 86.12 430 VAL A N 1
ATOM 3463 C CA . VAL A 1 430 ? -4.087 13.531 23.088 1.00 86.12 430 VAL A CA 1
ATOM 3464 C C . VAL A 1 430 ? -4.084 14.459 24.298 1.00 86.12 430 VAL A C 1
ATOM 3466 O O . VAL A 1 430 ? -3.675 14.066 25.388 1.00 86.12 430 VAL A O 1
ATOM 3469 N N . PHE A 1 431 ? -4.572 15.686 24.123 1.00 87.31 431 PHE A N 1
ATOM 3470 C CA . PHE A 1 431 ? -4.516 16.749 25.127 1.00 87.31 431 PHE A CA 1
ATOM 3471 C C . PHE A 1 431 ? -5.756 16.759 26.027 1.00 87.31 431 PHE A C 1
ATOM 3473 O O . PHE A 1 431 ? -6.084 17.772 26.629 1.00 87.31 431 PHE A O 1
ATOM 3480 N N . SER A 1 432 ? -6.427 15.612 26.171 1.00 80.75 432 SER A N 1
ATOM 3481 C CA . SER A 1 432 ? -7.620 15.425 27.013 1.00 80.75 432 SER A CA 1
ATOM 3482 C C . SER A 1 432 ? -7.413 15.777 28.496 1.00 80.75 432 SER A C 1
ATOM 3484 O O . SER A 1 432 ? -8.392 16.003 29.203 1.00 80.75 432 SER A O 1
ATOM 3486 N N . ARG A 1 433 ? -6.153 15.851 28.953 1.00 77.94 433 ARG A N 1
ATOM 3487 C CA . ARG A 1 433 ? -5.737 16.277 30.303 1.00 77.94 433 ARG A CA 1
ATOM 3488 C C . ARG A 1 433 ? -5.482 17.785 30.454 1.00 77.94 433 ARG A C 1
ATOM 3490 O O . ARG A 1 433 ? -5.216 18.216 31.570 1.00 77.94 433 ARG A O 1
ATOM 3497 N N . LEU A 1 434 ? -5.483 18.559 29.367 1.00 80.88 434 LEU A N 1
ATOM 3498 C CA . LEU A 1 434 ? -5.335 20.018 29.400 1.00 80.88 434 LEU A CA 1
ATOM 3499 C C . LEU A 1 434 ? -6.722 20.668 29.348 1.00 80.88 434 LEU A C 1
ATOM 3501 O O . LEU A 1 434 ? -7.576 20.225 28.581 1.00 80.88 434 LEU A O 1
ATOM 3505 N N . ASP A 1 435 ? -6.939 21.731 30.123 1.00 73.94 435 ASP A N 1
ATOM 3506 C CA . ASP A 1 435 ? -8.249 22.397 30.215 1.00 73.94 435 ASP A CA 1
ATOM 3507 C C . ASP A 1 435 ? -8.707 22.998 28.874 1.00 73.94 435 ASP A C 1
ATOM 3509 O O . ASP A 1 435 ? -9.892 22.966 28.542 1.00 73.94 435 ASP A O 1
ATOM 3513 N N . ASP A 1 436 ? -7.766 23.502 28.071 1.00 78.69 436 ASP A N 1
ATOM 3514 C CA . ASP A 1 436 ? -8.011 24.048 26.731 1.00 78.69 436 ASP A CA 1
ATOM 3515 C C . ASP A 1 436 ? -7.960 22.987 25.614 1.00 78.69 436 ASP A C 1
ATOM 3517 O O . ASP A 1 436 ? -8.343 23.262 24.474 1.00 78.69 436 ASP A O 1
ATOM 3521 N N . ARG A 1 437 ? -7.472 21.779 25.935 1.00 78.88 437 ARG A N 1
ATOM 3522 C CA . ARG A 1 437 ? -7.183 20.660 25.018 1.00 78.88 437 ARG A CA 1
ATOM 3523 C C . ARG A 1 437 ? -6.381 21.062 23.777 1.00 78.88 437 ARG A C 1
ATOM 3525 O O . ARG A 1 437 ? -6.496 20.425 22.725 1.00 78.88 437 ARG A O 1
ATOM 3532 N N . SER A 1 438 ? -5.579 22.120 23.885 1.00 84.69 438 SER A N 1
ATOM 3533 C CA . SER A 1 438 ? -4.787 22.631 22.771 1.00 84.69 438 SER A CA 1
ATOM 3534 C C . SER A 1 438 ? -3.438 21.916 22.683 1.00 84.69 438 SER A C 1
ATOM 3536 O O . SER A 1 438 ? -2.961 21.310 23.640 1.00 84.69 438 SER A O 1
ATOM 3538 N N . CYS A 1 439 ? -2.818 21.943 21.502 1.00 87.25 439 CYS A N 1
ATOM 3539 C CA . CYS A 1 439 ? -1.472 21.404 21.340 1.00 87.25 439 CYS A CA 1
ATOM 3540 C C . CYS A 1 439 ? -0.435 22.412 21.861 1.00 87.25 439 CYS A C 1
ATOM 3542 O O . CYS A 1 439 ? -0.368 23.519 21.313 1.00 87.25 439 CYS A O 1
ATOM 3544 N N . PRO A 1 440 ? 0.446 22.034 22.810 1.00 88.25 440 PRO A N 1
ATOM 3545 C CA . PRO A 1 440 ? 1.604 22.841 23.171 1.00 88.25 440 PRO A CA 1
ATOM 3546 C C . PRO A 1 440 ? 2.456 23.171 21.940 1.00 88.25 440 PRO A C 1
ATOM 3548 O O . PRO A 1 440 ? 2.647 22.330 21.057 1.00 88.25 440 PRO A O 1
ATOM 3551 N N . ILE A 1 441 ? 2.993 24.393 21.890 1.00 86.94 441 ILE A N 1
ATOM 3552 C CA . ILE A 1 441 ? 3.735 24.908 20.725 1.00 86.94 441 ILE A CA 1
ATOM 3553 C C . ILE A 1 441 ? 4.967 24.044 20.407 1.00 86.94 441 ILE A C 1
ATOM 3555 O O . ILE A 1 441 ? 5.240 23.802 19.235 1.00 86.94 441 ILE A O 1
ATOM 3559 N N . SER A 1 442 ? 5.658 23.527 21.429 1.00 86.94 442 SER A N 1
ATOM 3560 C CA . SER A 1 442 ? 6.798 22.605 21.290 1.00 86.94 442 SER A CA 1
ATOM 3561 C C . SER A 1 442 ? 6.435 21.308 20.560 1.00 86.94 442 SER A C 1
ATOM 3563 O O . SER A 1 442 ? 7.182 20.838 19.709 1.00 86.94 442 SER A O 1
ATOM 3565 N N . LEU A 1 443 ? 5.260 20.743 20.842 1.00 89.31 443 LEU A N 1
ATOM 3566 C CA . LEU A 1 443 ? 4.818 19.480 20.247 1.00 89.31 443 LEU A CA 1
ATOM 3567 C C . LEU A 1 443 ? 4.171 19.653 18.873 1.00 89.31 443 LEU A C 1
ATOM 3569 O O . LEU A 1 443 ? 4.073 18.678 18.126 1.00 89.31 443 LEU A O 1
ATOM 3573 N N . LYS A 1 444 ? 3.741 20.872 18.522 1.00 90.50 444 LYS A N 1
ATOM 3574 C CA . LYS A 1 444 ? 2.910 21.145 17.342 1.00 90.50 444 LYS A CA 1
ATOM 3575 C C . LYS A 1 444 ? 3.499 20.576 16.050 1.00 90.50 444 LYS A C 1
ATOM 3577 O O . LYS A 1 444 ? 2.801 19.864 15.338 1.00 90.50 444 LYS A O 1
ATOM 3582 N N . THR A 1 445 ? 4.787 20.792 15.790 1.00 90.19 445 THR A N 1
ATOM 3583 C CA . THR A 1 445 ? 5.468 20.293 14.581 1.00 90.19 445 THR A CA 1
ATOM 3584 C C . THR A 1 445 ? 5.470 18.760 14.489 1.00 90.19 445 THR A C 1
ATOM 3586 O O . THR A 1 445 ? 5.326 18.194 13.403 1.00 90.19 445 THR A O 1
ATOM 3589 N N . CYS A 1 446 ? 5.627 18.059 15.617 1.00 88.94 446 CYS A N 1
ATOM 3590 C CA . CYS A 1 446 ? 5.617 16.595 15.649 1.00 88.94 446 CYS A CA 1
ATOM 3591 C C . CYS A 1 446 ? 4.183 16.045 15.564 1.00 88.94 446 CYS A C 1
ATOM 3593 O O . CYS A 1 446 ? 3.904 15.147 14.768 1.00 88.94 446 CYS A O 1
ATOM 3595 N N . ALA A 1 447 ? 3.249 16.658 16.295 1.00 90.12 447 ALA A N 1
ATOM 3596 C CA . ALA A 1 447 ? 1.820 16.379 16.216 1.00 90.12 447 ALA A CA 1
ATOM 3597 C C . ALA A 1 447 ? 1.283 16.524 14.779 1.00 90.12 447 ALA A C 1
ATOM 3599 O O . ALA A 1 447 ? 0.594 15.630 14.293 1.00 90.12 447 ALA A O 1
ATOM 3600 N N . GLU A 1 448 ? 1.642 17.595 14.061 1.00 91.31 448 GLU A N 1
ATOM 3601 C CA . GLU A 1 448 ? 1.216 17.830 12.673 1.00 91.31 448 GLU A CA 1
ATOM 3602 C C . GLU A 1 448 ? 1.724 16.734 11.722 1.00 91.31 448 GLU A C 1
ATOM 3604 O O . GLU A 1 448 ? 0.995 16.310 10.823 1.00 91.31 448 GLU A O 1
ATOM 3609 N N . ARG A 1 449 ? 2.930 16.196 11.955 1.00 88.69 449 ARG A N 1
ATOM 3610 C CA . ARG A 1 449 ? 3.472 15.048 11.202 1.00 88.69 449 ARG A CA 1
ATOM 3611 C C . ARG A 1 449 ? 2.722 13.746 11.509 1.00 88.69 449 ARG A C 1
ATOM 3613 O O . ARG A 1 449 ? 2.445 12.976 10.589 1.00 88.69 449 ARG A O 1
ATOM 3620 N N . ILE A 1 450 ? 2.344 13.508 12.767 1.00 88.19 450 ILE A N 1
ATOM 3621 C CA . ILE A 1 450 ? 1.558 12.329 13.186 1.00 88.19 450 ILE A CA 1
ATOM 3622 C C . ILE A 1 450 ? 0.125 12.388 12.622 1.00 88.19 450 ILE A C 1
ATOM 3624 O O . ILE A 1 450 ? -0.372 11.399 12.078 1.00 88.19 450 ILE A O 1
ATOM 3628 N N . VAL A 1 451 ? -0.524 13.554 12.672 1.00 89.19 451 VAL A N 1
ATOM 3629 C CA . VAL A 1 451 ? -1.837 13.790 12.042 1.00 89.19 451 VAL A CA 1
ATOM 3630 C C . VAL A 1 451 ? -1.741 13.662 10.520 1.00 89.19 451 VAL A C 1
ATOM 3632 O O . VAL A 1 451 ? -2.605 13.036 9.904 1.00 89.19 451 VAL A O 1
ATOM 3635 N N . GLY A 1 452 ? -0.654 14.163 9.922 1.00 86.00 452 GLY A N 1
ATOM 3636 C CA . GLY A 1 452 ? -0.331 13.989 8.506 1.00 86.00 452 GLY A CA 1
ATOM 3637 C C . GLY A 1 452 ? -0.326 12.520 8.082 1.00 86.00 452 GLY A C 1
ATOM 3638 O O . GLY A 1 452 ? -1.044 12.163 7.152 1.00 86.00 452 GLY A O 1
ATOM 3639 N N . LYS A 1 453 ? 0.373 11.650 8.828 1.00 83.12 453 LYS A N 1
ATOM 3640 C CA . LYS A 1 453 ? 0.398 10.188 8.606 1.00 83.12 453 LYS A CA 1
ATOM 3641 C C . LYS A 1 453 ? -0.983 9.531 8.631 1.00 83.12 453 LYS A C 1
ATOM 3643 O O . LYS A 1 453 ? -1.211 8.547 7.926 1.00 83.12 453 LYS A O 1
ATOM 3648 N N . CYS A 1 454 ? -1.906 10.058 9.432 1.00 80.00 454 CYS A N 1
ATOM 3649 C CA . CYS A 1 454 ? -3.268 9.540 9.513 1.00 80.00 454 CYS A CA 1
ATOM 3650 C C . CYS A 1 454 ? -4.149 9.945 8.324 1.00 80.00 454 CYS A C 1
ATOM 3652 O O . CYS A 1 454 ? -5.209 9.351 8.167 1.00 80.00 454 CYS A O 1
ATOM 3654 N N . GLN A 1 455 ? -3.750 10.936 7.513 1.00 78.25 455 GLN A N 1
ATOM 3655 C CA . GLN A 1 455 ? -4.446 11.383 6.291 1.00 78.25 455 GLN A CA 1
ATOM 3656 C C . GLN A 1 455 ? -5.975 11.571 6.471 1.00 78.25 455 GLN A C 1
ATOM 3658 O O . GLN A 1 455 ? -6.758 11.304 5.565 1.00 78.25 455 GLN A O 1
ATOM 3663 N N . GLY A 1 456 ? -6.411 12.030 7.652 1.00 70.31 456 GLY A N 1
ATOM 3664 C CA . GLY A 1 456 ? -7.828 12.258 7.973 1.00 70.31 456 GLY A CA 1
ATOM 3665 C C . GLY A 1 456 ? -8.636 11.015 8.377 1.00 70.31 456 GLY A C 1
ATOM 3666 O O . GLY A 1 456 ? -9.847 11.119 8.547 1.00 70.31 456 GLY A O 1
ATOM 3667 N N . LEU A 1 457 ? -8.015 9.843 8.556 1.00 73.06 457 LEU A N 1
ATOM 3668 C CA . LEU A 1 457 ? -8.694 8.622 9.001 1.00 73.06 457 LEU A CA 1
ATOM 3669 C C . LEU A 1 457 ? -9.039 8.702 10.510 1.00 73.06 457 LEU A C 1
ATOM 3671 O O . LEU A 1 457 ? -8.122 8.579 11.331 1.00 73.06 457 LEU A O 1
ATOM 3675 N N . PRO A 1 458 ? -10.324 8.834 10.917 1.00 68.81 458 PRO A N 1
ATOM 3676 C CA . PRO A 1 458 ? -10.701 9.076 12.320 1.00 68.81 458 PRO A CA 1
ATOM 3677 C C . PRO A 1 458 ? -10.181 7.990 13.260 1.00 68.81 458 PRO A C 1
ATOM 3679 O O . PRO A 1 458 ? -9.648 8.263 14.331 1.00 68.81 458 PRO A O 1
ATOM 3682 N N . LEU A 1 459 ? -10.284 6.743 12.804 1.00 69.75 459 LEU A N 1
ATOM 3683 C CA . LEU A 1 459 ? -9.914 5.550 13.549 1.00 69.75 459 LEU A CA 1
ATOM 3684 C C . LEU A 1 459 ? -8.418 5.523 13.910 1.00 69.75 459 LEU A C 1
ATOM 3686 O O . LEU A 1 459 ? -8.057 5.110 15.008 1.00 69.75 459 LEU A O 1
ATOM 3690 N N . ALA A 1 460 ? -7.550 6.016 13.020 1.00 70.31 460 ALA A N 1
ATOM 3691 C CA . ALA A 1 460 ? -6.117 6.120 13.281 1.00 70.31 460 ALA A CA 1
ATOM 3692 C C . ALA A 1 460 ? -5.757 7.342 14.137 1.00 70.31 460 ALA A C 1
ATOM 3694 O O . ALA A 1 460 ? -4.902 7.233 15.015 1.00 70.31 460 ALA A O 1
ATOM 3695 N N . LEU A 1 461 ? -6.436 8.476 13.923 1.00 72.62 461 LEU A N 1
ATOM 3696 C CA . LEU A 1 461 ? -6.277 9.683 14.744 1.00 72.62 461 LEU A CA 1
ATOM 3697 C C . LEU A 1 461 ? -6.619 9.396 16.211 1.00 72.62 461 LEU A C 1
ATOM 3699 O O . LEU A 1 461 ? -5.866 9.785 17.099 1.00 72.62 461 LEU A O 1
ATOM 3703 N N . VAL A 1 462 ? -7.706 8.659 16.464 1.00 70.38 462 VAL A N 1
ATOM 3704 C CA . VAL A 1 462 ? -8.082 8.212 17.812 1.00 70.38 462 VAL A CA 1
ATOM 3705 C C . VAL A 1 462 ? -7.086 7.183 18.353 1.00 70.38 462 VAL A C 1
ATOM 3707 O O . VAL A 1 462 ? -6.663 7.326 19.493 1.00 70.38 462 VAL A O 1
ATOM 3710 N N . ALA A 1 463 ? -6.656 6.189 17.566 1.00 68.25 463 ALA A N 1
ATOM 3711 C CA . ALA A 1 463 ? -5.712 5.165 18.032 1.00 68.25 463 ALA A CA 1
ATOM 3712 C C . ALA A 1 463 ? -4.355 5.751 18.468 1.00 68.25 463 ALA A C 1
ATOM 3714 O O . ALA A 1 463 ? -3.909 5.533 19.596 1.00 68.25 463 ALA A O 1
ATOM 3715 N N . LEU A 1 464 ? -3.711 6.530 17.590 1.00 80.19 464 LEU A N 1
ATOM 3716 C CA . LEU A 1 464 ? -2.438 7.184 17.905 1.00 80.19 464 LEU A CA 1
ATOM 3717 C C . LEU A 1 464 ? -2.627 8.279 18.960 1.00 80.19 464 LEU A C 1
ATOM 3719 O O . LEU A 1 464 ? -1.770 8.442 19.825 1.00 80.19 464 LEU A O 1
ATOM 3723 N N . GLY A 1 465 ? -3.755 8.996 18.919 1.00 80.06 465 GLY A N 1
ATOM 3724 C CA . GLY A 1 465 ? -4.067 10.058 19.869 1.00 80.06 465 GLY A CA 1
ATOM 3725 C C . GLY A 1 465 ? -4.240 9.547 21.302 1.00 80.06 465 GLY A C 1
ATOM 3726 O O . GLY A 1 465 ? -3.634 10.077 22.232 1.00 80.06 465 GLY A O 1
ATOM 3727 N N . SER A 1 466 ? -4.997 8.462 21.479 1.00 73.00 466 SER A N 1
ATOM 3728 C CA . SER A 1 466 ? -5.139 7.778 22.766 1.00 73.00 466 SER A CA 1
ATOM 3729 C C . SER A 1 466 ? -3.791 7.271 23.277 1.00 73.00 466 SER A C 1
ATOM 3731 O O . SER A 1 466 ? -3.453 7.539 24.426 1.00 73.00 466 SER A O 1
ATOM 3733 N N . LEU A 1 467 ? -2.975 6.624 22.434 1.00 78.12 467 LEU A N 1
ATOM 3734 C CA . LEU A 1 467 ? -1.654 6.131 22.843 1.00 78.12 467 LEU A CA 1
ATOM 3735 C C . LEU A 1 467 ? -0.715 7.264 23.303 1.00 78.12 467 LEU A C 1
ATOM 3737 O O . LEU A 1 467 ? -0.036 7.128 24.321 1.00 78.12 467 LEU A O 1
ATOM 3741 N N . LEU A 1 468 ? -0.707 8.394 22.591 1.00 82.81 468 LEU A N 1
ATOM 3742 C CA . LEU A 1 468 ? 0.095 9.571 22.942 1.00 82.81 468 LEU A CA 1
ATOM 3743 C C . LEU A 1 468 ? -0.424 10.303 24.187 1.00 82.81 468 LEU A C 1
ATOM 3745 O O . LEU A 1 468 ? 0.372 10.913 24.892 1.00 82.81 468 LEU A O 1
ATOM 3749 N N . SER A 1 469 ? -1.712 10.186 24.533 1.00 82.69 469 SER A N 1
ATOM 3750 C CA . SER A 1 469 ? -2.255 10.758 25.780 1.00 82.69 469 SER A CA 1
ATOM 3751 C C . SER A 1 469 ? -1.626 10.166 27.055 1.00 82.69 469 SER A C 1
ATOM 3753 O O . SER A 1 469 ? -1.697 10.767 28.129 1.00 82.69 469 SER A O 1
ATOM 3755 N N . TYR A 1 470 ? -0.988 8.991 26.955 1.00 76.88 470 TYR A N 1
ATOM 3756 C CA . TYR A 1 470 ? -0.244 8.353 28.046 1.00 76.88 470 TYR A CA 1
ATOM 3757 C C . TYR A 1 470 ? 1.249 8.713 28.085 1.00 76.88 470 TYR A C 1
ATOM 3759 O O . TYR A 1 470 ? 1.925 8.303 29.029 1.00 76.88 470 TYR A O 1
ATOM 3767 N N . LYS A 1 471 ? 1.762 9.445 27.089 1.00 77.81 471 LYS A N 1
ATOM 3768 C CA . LYS A 1 471 ? 3.166 9.864 26.990 1.00 77.81 471 LYS A CA 1
ATOM 3769 C C . LYS A 1 471 ? 3.433 11.184 27.704 1.00 77.81 471 LYS A C 1
ATOM 3771 O O . LYS A 1 471 ? 2.500 11.913 28.047 1.00 77.81 471 LYS A O 1
ATOM 3776 N N . GLU A 1 472 ? 4.706 11.478 27.952 1.00 80.56 472 GLU A N 1
ATOM 3777 C CA . GLU A 1 472 ? 5.090 12.792 28.456 1.00 80.56 472 GLU A CA 1
ATOM 3778 C C . GLU A 1 472 ? 4.969 13.827 27.327 1.00 80.56 472 GLU A C 1
ATOM 3780 O O . GLU A 1 472 ? 5.000 13.506 26.134 1.00 80.56 472 GLU A O 1
ATOM 3785 N N . MET A 1 473 ? 4.770 15.095 27.691 1.00 83.81 473 MET A N 1
ATOM 3786 C CA . MET A 1 473 ? 4.631 16.185 26.718 1.00 83.81 473 MET A CA 1
ATOM 3787 C C . MET A 1 473 ? 6.000 16.746 26.314 1.00 83.81 473 MET A C 1
ATOM 3789 O O . MET A 1 473 ? 6.243 17.949 26.380 1.00 83.81 473 MET A O 1
ATOM 3793 N N . ASP A 1 474 ? 6.884 15.837 25.904 1.00 84.94 474 ASP A N 1
ATOM 3794 C CA . ASP A 1 474 ? 8.257 16.099 25.485 1.00 84.94 474 ASP A CA 1
ATOM 3795 C C . ASP A 1 474 ? 8.444 15.884 23.971 1.00 84.94 474 ASP A C 1
ATOM 3797 O O . ASP A 1 474 ? 7.977 14.903 23.388 1.00 84.94 474 ASP A O 1
ATOM 3801 N N . GLU A 1 475 ? 9.153 16.812 23.324 1.00 87.06 475 GLU A N 1
ATOM 3802 C CA . GLU A 1 475 ? 9.369 16.793 21.872 1.00 87.06 475 GLU A CA 1
ATOM 3803 C C . GLU A 1 475 ? 10.251 15.609 21.441 1.00 87.06 475 GLU A C 1
ATOM 3805 O O . GLU A 1 475 ? 10.022 15.020 20.380 1.00 87.06 475 GLU A O 1
ATOM 3810 N N . HIS A 1 476 ? 11.227 15.215 22.268 1.00 85.38 476 HIS A N 1
ATOM 3811 C CA . HIS A 1 476 ? 12.133 14.116 21.951 1.00 85.38 476 HIS A CA 1
ATOM 3812 C C . HIS A 1 476 ? 11.441 12.751 22.062 1.00 85.38 476 HIS A C 1
ATOM 3814 O O . HIS A 1 476 ? 11.616 11.919 21.168 1.00 85.38 476 HIS A O 1
ATOM 3820 N N . GLU A 1 477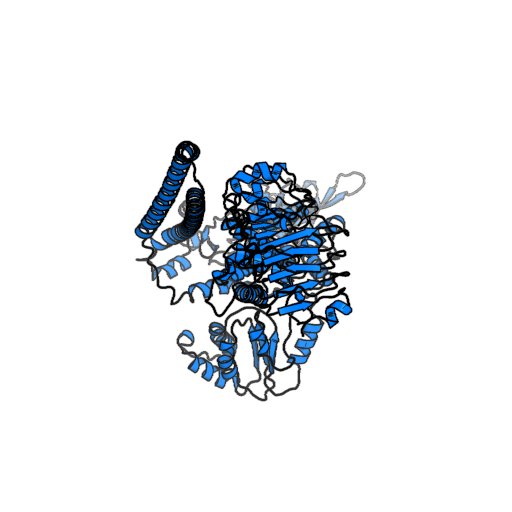 ? 10.610 12.521 23.087 1.00 85.06 477 GLU A N 1
ATOM 3821 C CA . GLU A 1 477 ? 9.802 11.297 23.184 1.00 85.06 477 GLU A CA 1
ATOM 3822 C C . GLU A 1 477 ? 8.841 11.167 21.989 1.00 85.06 477 GLU A C 1
ATOM 3824 O O . GLU A 1 477 ? 8.725 10.089 21.396 1.00 85.06 477 GLU A O 1
ATOM 3829 N N . TRP A 1 478 ? 8.197 12.263 21.577 1.00 89.44 478 TRP A N 1
ATOM 3830 C CA . TRP A 1 478 ? 7.282 12.263 20.433 1.00 89.44 478 TRP A CA 1
ATOM 3831 C C . TRP A 1 478 ? 7.998 12.045 19.094 1.00 89.44 478 TRP A C 1
ATOM 3833 O O . TRP A 1 478 ? 7.519 11.275 18.260 1.00 89.44 478 TRP A O 1
ATOM 3843 N N . GLU A 1 479 ? 9.163 12.662 18.875 1.00 86.50 479 GLU A N 1
ATOM 3844 C CA . GLU A 1 479 ? 9.989 12.410 17.685 1.00 86.50 479 GLU A CA 1
ATOM 3845 C C . GLU A 1 479 ? 10.518 10.964 17.661 1.00 86.50 479 GLU A C 1
ATOM 3847 O O . GLU A 1 479 ? 10.544 10.330 16.601 1.00 86.50 479 GLU A O 1
ATOM 3852 N N . LEU A 1 480 ? 10.885 10.395 18.817 1.00 84.81 480 LEU A N 1
ATOM 3853 C CA . LEU A 1 480 ? 11.267 8.986 18.932 1.00 84.81 480 LEU A CA 1
ATOM 3854 C C . LEU A 1 480 ? 10.087 8.061 18.597 1.00 84.81 480 LEU A C 1
ATOM 3856 O O . LEU A 1 480 ? 10.256 7.116 17.823 1.00 84.81 480 LEU A O 1
ATOM 3860 N N . PHE A 1 481 ? 8.891 8.358 19.114 1.00 85.69 481 PHE A N 1
ATOM 3861 C CA . PHE A 1 481 ? 7.661 7.641 18.777 1.00 85.69 481 PHE A CA 1
ATOM 3862 C C . PHE A 1 481 ? 7.366 7.701 17.272 1.00 85.69 481 PHE A C 1
ATOM 3864 O O . PHE A 1 481 ? 7.155 6.657 16.653 1.00 85.69 481 PHE A O 1
ATOM 3871 N N . TYR A 1 482 ? 7.426 8.891 16.661 1.00 84.38 482 TYR A N 1
ATOM 3872 C CA . TYR A 1 482 ? 7.222 9.076 15.221 1.00 84.38 482 TYR A CA 1
ATOM 3873 C C . TYR A 1 482 ? 8.216 8.246 14.396 1.00 84.38 482 TYR A C 1
ATOM 3875 O O . TYR A 1 482 ? 7.818 7.509 13.492 1.00 84.38 482 TYR A O 1
ATOM 3883 N N . ARG A 1 483 ? 9.512 8.286 14.741 1.00 82.12 483 ARG A N 1
ATOM 3884 C CA . ARG A 1 483 ? 10.556 7.471 14.085 1.00 82.12 483 ARG A CA 1
ATOM 3885 C C . ARG A 1 483 ? 10.318 5.969 14.227 1.00 82.12 483 ARG A C 1
ATOM 3887 O O . ARG A 1 483 ? 10.694 5.201 13.343 1.00 82.12 483 ARG A O 1
ATOM 3894 N N . GLN A 1 484 ? 9.695 5.545 15.323 1.00 83.38 484 GLN A N 1
ATOM 3895 C CA . GLN A 1 484 ? 9.375 4.148 15.607 1.00 83.38 484 GLN A CA 1
ATOM 3896 C C . GLN A 1 484 ? 7.965 3.730 15.162 1.00 83.38 484 GLN A C 1
ATOM 3898 O O . GLN A 1 484 ? 7.608 2.572 15.371 1.00 83.38 484 GLN A O 1
ATOM 3903 N N . LEU A 1 485 ? 7.177 4.596 14.509 1.00 81.44 485 LEU A N 1
ATOM 3904 C CA . LEU A 1 485 ? 5.757 4.354 14.207 1.00 81.44 485 LEU A CA 1
ATOM 3905 C C . LEU A 1 485 ? 5.493 3.008 13.504 1.00 81.44 485 LEU A C 1
ATOM 3907 O O . LEU A 1 485 ? 4.529 2.323 13.833 1.00 81.44 485 LEU A O 1
ATOM 3911 N N . ARG A 1 486 ? 6.390 2.568 12.608 1.00 75.62 486 ARG A N 1
ATOM 3912 C CA . ARG A 1 486 ? 6.348 1.227 11.983 1.00 75.62 486 ARG A CA 1
ATOM 3913 C C . ARG A 1 486 ? 6.345 0.091 13.004 1.00 75.62 486 ARG A C 1
ATOM 3915 O O . ARG A 1 486 ? 5.539 -0.826 12.903 1.00 75.62 486 ARG A O 1
ATOM 3922 N N . TRP A 1 487 ? 7.261 0.158 13.970 1.00 78.50 487 TRP A N 1
ATOM 3923 C CA . TRP A 1 487 ? 7.392 -0.838 15.030 1.00 78.50 487 TRP A CA 1
ATOM 3924 C C . TRP A 1 487 ? 6.243 -0.737 16.035 1.00 78.50 487 TRP A C 1
ATOM 3926 O O . TRP A 1 487 ? 5.748 -1.761 16.492 1.00 78.50 487 TRP A O 1
ATOM 3936 N N . GLN A 1 488 ? 5.772 0.479 16.330 1.00 78.50 488 GLN A N 1
ATOM 3937 C CA . GLN A 1 488 ? 4.597 0.692 17.177 1.00 78.50 488 GLN A CA 1
ATOM 3938 C C . GLN A 1 488 ? 3.359 0.029 16.552 1.00 78.50 488 GLN A C 1
ATOM 3940 O O . GLN A 1 488 ? 2.697 -0.763 17.209 1.00 78.50 488 GLN A O 1
ATOM 3945 N N . LEU A 1 489 ? 3.098 0.246 15.258 1.00 74.88 489 LEU A N 1
ATOM 3946 C CA . LEU A 1 489 ? 2.004 -0.424 14.546 1.00 74.88 489 LEU A CA 1
ATOM 3947 C C . LEU A 1 489 ? 2.167 -1.954 14.507 1.00 74.88 489 LEU A C 1
ATOM 3949 O O . LEU A 1 489 ? 1.175 -2.665 14.601 1.00 74.88 489 LEU A O 1
ATOM 3953 N N . SER A 1 490 ? 3.388 -2.482 14.360 1.00 70.06 490 SER A N 1
ATOM 3954 C CA . SER A 1 490 ? 3.600 -3.934 14.243 1.00 70.06 490 SER A CA 1
ATOM 3955 C C . SER A 1 490 ? 3.615 -4.697 15.568 1.00 70.06 490 SER A C 1
ATOM 3957 O O . SER A 1 490 ? 3.378 -5.903 15.559 1.00 70.06 490 SER A O 1
ATOM 3959 N N . SER A 1 491 ? 3.974 -4.027 16.667 1.00 72.25 491 SER A N 1
ATOM 3960 C CA . SER A 1 491 ? 4.427 -4.682 17.905 1.00 72.25 491 SER A CA 1
ATOM 3961 C C . SER A 1 491 ? 3.764 -4.156 19.181 1.00 72.25 491 SER A C 1
ATOM 3963 O O . SER A 1 491 ? 3.938 -4.770 20.229 1.00 72.25 491 SER A O 1
ATOM 3965 N N . ASN A 1 492 ? 3.047 -3.027 19.138 1.00 69.81 492 ASN A N 1
ATOM 3966 C CA . ASN A 1 492 ? 2.383 -2.470 20.318 1.00 69.81 492 ASN A CA 1
ATOM 3967 C C . ASN A 1 492 ? 0.979 -3.092 20.488 1.00 69.81 492 ASN A C 1
ATOM 3969 O O . ASN A 1 492 ? 0.164 -2.962 19.568 1.00 69.81 492 ASN A O 1
ATOM 3973 N N . PRO A 1 493 ? 0.656 -3.719 21.639 1.00 69.69 493 PRO A N 1
ATOM 3974 C CA . PRO A 1 493 ? -0.671 -4.281 21.903 1.00 69.69 493 PRO A CA 1
ATOM 3975 C C . PRO A 1 493 ? -1.821 -3.284 21.693 1.00 69.69 493 PRO A C 1
ATOM 3977 O O . PRO A 1 493 ? -2.825 -3.643 21.082 1.00 69.69 493 PRO A O 1
ATOM 3980 N N . GLU A 1 494 ? -1.643 -2.016 22.073 1.00 63.59 494 GLU A N 1
ATOM 3981 C CA . GLU A 1 494 ? -2.663 -0.956 21.957 1.00 63.59 494 GLU A CA 1
ATOM 3982 C C . GLU A 1 494 ? -2.994 -0.583 20.499 1.00 63.59 494 GLU A C 1
ATOM 3984 O O . GLU A 1 494 ? -4.072 -0.068 20.203 1.00 63.59 494 GLU A O 1
ATOM 3989 N N . LEU A 1 495 ? -2.075 -0.853 19.562 1.00 67.62 495 LEU A N 1
ATOM 3990 C CA . LEU A 1 495 ? -2.258 -0.631 18.119 1.00 67.62 495 LEU A CA 1
ATOM 3991 C C . LEU A 1 495 ? -2.467 -1.938 17.339 1.00 67.62 495 LEU A C 1
ATOM 3993 O O . LEU A 1 495 ? -2.694 -1.906 16.124 1.00 67.62 495 LEU A O 1
ATOM 3997 N N . SER A 1 496 ? -2.436 -3.087 18.023 1.00 65.38 496 SER A N 1
ATOM 3998 C CA . SER A 1 496 ? -2.554 -4.416 17.414 1.00 65.38 496 SER A CA 1
ATOM 3999 C C . SER A 1 496 ? -3.844 -4.585 16.611 1.00 65.38 496 SER A C 1
ATOM 4001 O O . SER A 1 496 ? -3.842 -5.244 15.570 1.00 65.38 496 SER A O 1
ATOM 4003 N N . TRP A 1 497 ? -4.935 -3.938 17.026 1.00 62.09 497 TRP A N 1
ATOM 4004 C CA . TRP A 1 497 ? -6.214 -3.959 16.321 1.00 62.09 497 TRP A CA 1
ATOM 4005 C C . TRP A 1 497 ? -6.186 -3.123 15.028 1.00 62.09 497 TRP A C 1
ATOM 4007 O O . TRP A 1 497 ? -6.737 -3.567 14.022 1.00 62.09 497 TRP A O 1
ATOM 4017 N N . VAL A 1 498 ? -5.478 -1.982 14.986 1.00 65.31 498 VAL A N 1
ATOM 4018 C CA . VAL A 1 498 ? -5.273 -1.189 13.751 1.00 65.31 498 VAL A CA 1
ATOM 4019 C C . VAL A 1 498 ? -4.510 -2.030 12.730 1.00 65.31 498 VAL A C 1
ATOM 4021 O O . VAL A 1 498 ? -4.924 -2.159 11.572 1.00 65.31 498 VAL A O 1
ATOM 4024 N N . ALA A 1 499 ? -3.429 -2.669 13.184 1.00 66.50 499 ALA A N 1
ATOM 4025 C CA . ALA A 1 499 ? -2.664 -3.603 12.373 1.00 66.50 499 ALA A CA 1
ATOM 4026 C C . ALA A 1 499 ? -3.504 -4.812 11.946 1.00 66.50 499 ALA A C 1
ATOM 4028 O O . ALA A 1 499 ? -3.434 -5.216 10.790 1.00 66.50 499 ALA A O 1
ATOM 4029 N N . SER A 1 500 ? -4.353 -5.351 12.821 1.00 64.62 500 SER A N 1
ATOM 4030 C CA . SER A 1 500 ? -5.227 -6.491 12.519 1.00 64.62 500 SER A CA 1
ATOM 4031 C C . SER A 1 500 ? -6.302 -6.154 11.486 1.00 64.62 500 SER A C 1
ATOM 4033 O O . SER A 1 500 ? -6.486 -6.914 10.540 1.00 64.62 500 SER A O 1
ATOM 4035 N N . VAL A 1 501 ? -6.967 -4.997 11.575 1.00 63.47 501 VAL A N 1
ATOM 4036 C CA . VAL A 1 501 ? -7.985 -4.556 10.598 1.00 63.47 501 VAL A CA 1
ATOM 4037 C C . VAL A 1 501 ? -7.399 -4.422 9.187 1.00 63.47 501 VAL A C 1
ATOM 4039 O O . VAL A 1 501 ? -8.067 -4.760 8.196 1.00 63.47 501 VAL A O 1
ATOM 4042 N N . LEU A 1 502 ? -6.149 -3.964 9.088 1.00 67.88 502 LEU A N 1
ATOM 4043 C CA . LEU A 1 502 ? -5.422 -3.810 7.830 1.00 67.88 502 LEU A CA 1
ATOM 4044 C C . LEU A 1 502 ? -4.798 -5.138 7.353 1.00 67.88 502 LEU A C 1
ATOM 4046 O O . LEU A 1 502 ? -4.954 -5.480 6.182 1.00 67.88 502 LEU A O 1
ATOM 4050 N N . ASN A 1 503 ? -4.248 -5.963 8.250 1.00 69.50 503 ASN A N 1
ATOM 4051 C CA . ASN A 1 503 ? -3.786 -7.328 7.956 1.00 69.50 503 ASN A CA 1
ATOM 4052 C C . ASN A 1 503 ? -4.923 -8.239 7.468 1.00 69.50 503 ASN A C 1
ATOM 4054 O O . ASN A 1 503 ? -4.730 -8.983 6.514 1.00 69.50 503 ASN A O 1
ATOM 4058 N N . LEU A 1 504 ? -6.127 -8.150 8.047 1.00 64.69 504 LEU A N 1
ATOM 4059 C CA . LEU A 1 504 ? -7.323 -8.851 7.555 1.00 64.69 504 LEU A CA 1
ATOM 4060 C C . LEU A 1 504 ? -7.630 -8.472 6.100 1.00 64.69 504 LEU A C 1
ATOM 4062 O O . LEU A 1 504 ? -7.981 -9.324 5.291 1.00 64.69 504 LEU A O 1
ATOM 4066 N N . SER A 1 505 ? -7.434 -7.201 5.743 1.00 66.25 505 SER A N 1
ATOM 4067 C CA . SER A 1 505 ? -7.644 -6.714 4.374 1.00 66.25 505 SER A CA 1
ATOM 4068 C C . SER A 1 505 ? -6.606 -7.266 3.386 1.00 66.25 505 SER A C 1
ATOM 4070 O O . SER A 1 505 ? -6.946 -7.477 2.227 1.00 66.25 505 SER A O 1
ATOM 4072 N N . TYR A 1 506 ? -5.375 -7.542 3.836 1.00 79.06 506 TYR A N 1
ATOM 4073 C CA . TYR A 1 506 ? -4.344 -8.249 3.061 1.00 79.06 506 TYR A CA 1
ATOM 4074 C C . TYR A 1 506 ? -4.575 -9.769 3.005 1.00 79.06 506 TYR A C 1
ATOM 4076 O O . TYR A 1 506 ? -4.344 -10.404 1.974 1.00 79.06 506 TYR A O 1
ATOM 4084 N N . ASN A 1 507 ? -5.041 -10.374 4.098 1.00 72.81 507 ASN A N 1
ATOM 4085 C CA . ASN A 1 507 ? -5.281 -11.812 4.173 1.00 72.81 507 ASN A CA 1
ATOM 4086 C C . ASN A 1 507 ? -6.385 -12.246 3.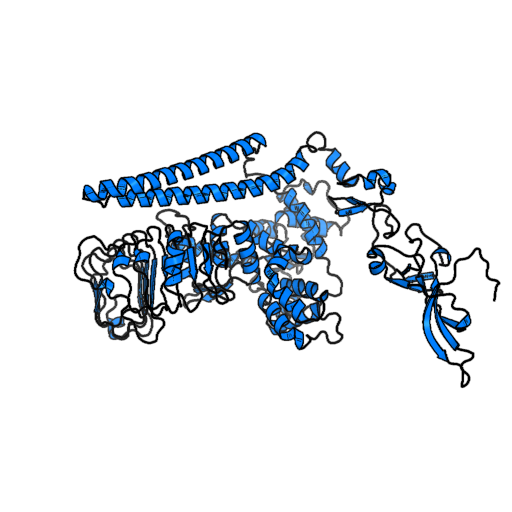201 1.00 72.81 507 ASN A C 1
ATOM 4088 O O . ASN A 1 507 ? -6.160 -13.205 2.459 1.00 72.81 507 ASN A O 1
ATOM 4092 N N . ASP A 1 508 ? -7.469 -11.468 3.116 1.00 72.19 508 ASP A N 1
ATOM 4093 C CA . ASP A 1 508 ? -8.590 -11.651 2.181 1.00 72.19 508 ASP A CA 1
ATOM 4094 C C . ASP A 1 508 ? -8.275 -11.252 0.719 1.00 72.19 508 ASP A C 1
ATOM 4096 O O . ASP A 1 508 ? -9.136 -11.384 -0.158 1.00 72.19 508 ASP A O 1
ATOM 4100 N N . LEU A 1 509 ? -7.060 -10.779 0.401 1.00 75.50 509 LEU A N 1
ATOM 4101 C CA . LEU A 1 509 ? -6.661 -10.609 -1.000 1.00 75.50 509 LEU A CA 1
ATOM 4102 C C . LEU A 1 509 ? -6.471 -11.974 -1.684 1.00 75.50 509 LEU A C 1
ATOM 4104 O O . LEU A 1 509 ? -5.774 -12.839 -1.146 1.00 75.50 509 LEU A O 1
ATOM 4108 N N . PRO A 1 510 ? -6.977 -12.155 -2.918 1.00 78.31 510 PRO A N 1
ATOM 4109 C CA . PRO A 1 510 ? -6.583 -13.270 -3.771 1.00 78.31 510 PRO A CA 1
ATOM 4110 C C . PRO A 1 510 ? -5.061 -13.335 -3.953 1.00 78.31 510 PRO A C 1
ATOM 4112 O O . PRO A 1 510 ? -4.391 -12.302 -4.031 1.00 78.31 510 PRO A O 1
ATOM 4115 N N . SER A 1 511 ? -4.509 -14.543 -4.084 1.00 83.56 511 SER A N 1
ATOM 4116 C CA . SER A 1 511 ? -3.060 -14.771 -4.219 1.00 83.56 511 SER A CA 1
ATOM 4117 C C . SER A 1 511 ? -2.417 -13.958 -5.351 1.00 83.56 511 SER A C 1
ATOM 4119 O O . SER A 1 511 ? -1.334 -13.407 -5.163 1.00 83.56 511 SER A O 1
ATOM 4121 N N . TYR A 1 512 ? -3.112 -13.795 -6.482 1.00 84.69 512 TYR A N 1
ATOM 4122 C CA . TYR A 1 512 ? -2.647 -13.006 -7.630 1.00 84.69 512 TYR A CA 1
ATOM 4123 C C . TYR A 1 512 ? -2.539 -11.490 -7.361 1.00 84.69 512 TYR A C 1
ATOM 4125 O O . TYR A 1 512 ? -1.818 -10.794 -8.073 1.00 84.69 512 TYR A O 1
ATOM 4133 N N . LEU A 1 513 ? -3.200 -10.963 -6.320 1.00 87.88 513 LEU A N 1
ATOM 4134 C CA . LEU A 1 513 ? -3.081 -9.554 -5.921 1.00 87.88 513 LEU A CA 1
ATOM 4135 C C . LEU A 1 513 ? -2.035 -9.299 -4.839 1.00 87.88 513 LEU A C 1
ATOM 4137 O O . LEU A 1 513 ? -1.574 -8.163 -4.737 1.00 87.88 513 LEU A O 1
ATOM 4141 N N . LYS A 1 514 ? -1.640 -10.300 -4.039 1.00 90.50 514 LYS A N 1
ATOM 4142 C CA . LYS A 1 514 ? -0.763 -10.069 -2.874 1.00 90.50 514 LYS A CA 1
ATOM 4143 C C . LYS A 1 514 ? 0.578 -9.457 -3.279 1.00 90.50 514 LYS A C 1
ATOM 4145 O O . LYS A 1 514 ? 0.934 -8.403 -2.762 1.00 90.50 514 LYS A O 1
ATOM 4150 N N . ASN A 1 515 ? 1.253 -10.023 -4.281 1.00 92.62 515 ASN A N 1
ATOM 4151 C CA . ASN A 1 515 ? 2.507 -9.467 -4.806 1.00 92.62 515 ASN A CA 1
ATOM 4152 C C . ASN A 1 515 ? 2.319 -8.057 -5.393 1.00 92.62 515 ASN A C 1
ATOM 4154 O O . ASN A 1 515 ? 3.125 -7.170 -5.123 1.00 92.62 515 ASN A O 1
ATOM 4158 N N . CYS A 1 516 ? 1.235 -7.830 -6.143 1.00 95.06 516 CYS A N 1
ATOM 4159 C CA . CYS A 1 516 ? 0.907 -6.528 -6.730 1.00 95.06 516 CYS A CA 1
ATOM 4160 C C . CYS A 1 516 ? 0.723 -5.443 -5.651 1.00 95.06 516 CYS A C 1
ATOM 4162 O O . CYS A 1 516 ? 1.283 -4.352 -5.768 1.00 95.06 516 CYS A O 1
ATOM 4164 N N . PHE A 1 517 ? -0.009 -5.768 -4.580 1.00 93.75 517 PHE A N 1
ATOM 4165 C CA . PHE A 1 517 ? -0.242 -4.903 -3.423 1.00 93.75 517 PHE A CA 1
ATOM 4166 C C . PHE A 1 517 ? 1.040 -4.642 -2.619 1.00 93.75 517 PHE A C 1
ATOM 4168 O O . PHE A 1 517 ? 1.368 -3.482 -2.370 1.00 93.75 517 PHE A O 1
ATOM 4175 N N . LEU A 1 518 ? 1.810 -5.686 -2.279 1.00 93.06 518 LEU A N 1
ATOM 4176 C CA . LEU A 1 518 ? 3.094 -5.534 -1.579 1.00 93.06 518 LEU A CA 1
ATOM 4177 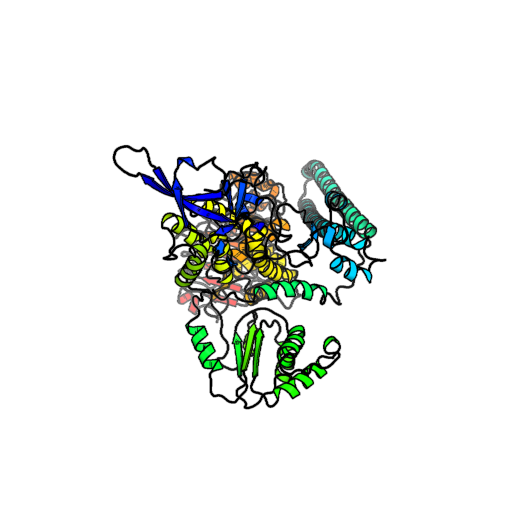C C . LEU A 1 518 ? 4.069 -4.642 -2.362 1.00 93.06 518 LEU A C 1
ATOM 4179 O O . LEU A 1 518 ? 4.776 -3.823 -1.775 1.00 93.06 518 LEU A O 1
ATOM 4183 N N . TYR A 1 519 ? 4.070 -4.749 -3.693 1.00 94.81 519 TYR A N 1
ATOM 4184 C CA . TYR A 1 519 ? 4.914 -3.936 -4.564 1.00 94.81 519 TYR A CA 1
ATOM 4185 C C . TYR A 1 519 ? 4.550 -2.444 -4.546 1.00 94.81 519 TYR A C 1
ATOM 4187 O O . TYR A 1 519 ? 5.436 -1.599 -4.653 1.00 94.81 519 TYR A O 1
ATOM 4195 N N . CYS A 1 520 ? 3.277 -2.084 -4.341 1.00 94.06 520 CYS A N 1
ATOM 4196 C CA . CYS A 1 520 ? 2.879 -0.684 -4.150 1.00 94.06 520 CYS A CA 1
ATOM 4197 C C . CYS A 1 520 ? 3.494 -0.054 -2.888 1.00 94.06 520 CYS A C 1
ATOM 4199 O O . CYS A 1 520 ? 3.739 1.151 -2.876 1.00 94.06 520 CYS A O 1
ATOM 4201 N N . GLY A 1 521 ? 3.823 -0.852 -1.865 1.00 91.44 521 GLY A N 1
ATOM 4202 C CA . GLY A 1 521 ? 4.511 -0.375 -0.662 1.00 91.44 521 GLY A CA 1
ATOM 4203 C C . GLY A 1 521 ? 5.940 0.134 -0.906 1.00 91.44 521 GLY A C 1
ATOM 4204 O O . GLY A 1 521 ? 6.488 0.832 -0.056 1.00 91.44 521 GLY A O 1
ATOM 4205 N N . LEU A 1 522 ? 6.548 -0.176 -2.061 1.00 91.31 522 LEU A N 1
ATOM 4206 C CA . LEU A 1 522 ? 7.895 0.284 -2.424 1.00 91.31 522 LEU A CA 1
ATOM 4207 C C . LEU A 1 522 ? 7.965 1.745 -2.874 1.00 91.31 522 LEU A C 1
ATOM 4209 O O . LEU A 1 522 ? 9.062 2.297 -2.940 1.00 91.31 522 LEU A O 1
ATOM 4213 N N . PHE A 1 523 ? 6.844 2.387 -3.189 1.00 91.81 523 PHE A N 1
ATOM 4214 C CA . PHE A 1 523 ? 6.852 3.800 -3.561 1.00 91.81 523 PHE A CA 1
ATOM 4215 C C . PHE A 1 523 ? 7.039 4.692 -2.310 1.00 91.81 523 PHE A C 1
ATOM 4217 O O . PHE A 1 523 ? 6.792 4.235 -1.189 1.00 91.81 523 PHE A O 1
ATOM 4224 N N . PRO A 1 524 ? 7.530 5.938 -2.437 1.00 88.94 524 PRO A N 1
ATOM 4225 C CA . PRO A 1 524 ? 7.596 6.887 -1.325 1.00 88.94 524 PRO A CA 1
ATOM 4226 C C . PRO A 1 524 ? 6.217 7.211 -0.732 1.00 88.94 524 PRO A C 1
ATOM 4228 O O . PRO A 1 524 ? 5.182 6.916 -1.329 1.00 88.94 524 PRO A O 1
ATOM 4231 N N . GLU A 1 525 ? 6.219 7.835 0.444 1.00 85.00 525 GLU A N 1
ATOM 4232 C CA . GLU A 1 525 ? 5.025 8.481 1.006 1.00 85.00 525 GLU A CA 1
ATOM 4233 C C . GLU A 1 525 ? 4.500 9.563 0.054 1.00 85.00 525 GLU A C 1
ATOM 4235 O O . GLU A 1 525 ? 5.271 10.160 -0.702 1.00 85.00 525 GLU A O 1
ATOM 4240 N N . ASP A 1 526 ? 3.176 9.731 0.030 1.00 82.88 526 ASP A N 1
ATOM 4241 C CA . ASP A 1 526 ? 2.437 10.621 -0.880 1.00 82.88 526 ASP A CA 1
ATOM 4242 C C . ASP A 1 526 ? 2.729 10.475 -2.396 1.00 82.88 526 ASP A C 1
ATOM 4244 O O . ASP A 1 526 ? 2.290 11.292 -3.214 1.00 82.88 526 ASP A O 1
ATOM 4248 N N . TYR A 1 527 ? 3.435 9.421 -2.824 1.00 89.38 527 TYR A N 1
ATOM 4249 C CA . TYR A 1 527 ? 3.824 9.266 -4.223 1.00 89.38 527 TYR A CA 1
ATOM 4250 C C . TYR A 1 527 ? 2.624 8.925 -5.117 1.00 89.38 527 TYR A C 1
ATOM 4252 O O . TYR A 1 527 ? 2.002 7.868 -4.994 1.00 89.38 527 TYR A O 1
ATOM 4260 N N . GLN A 1 528 ? 2.342 9.798 -6.086 1.00 92.62 528 GLN A N 1
ATOM 4261 C CA . GLN A 1 528 ? 1.283 9.596 -7.076 1.00 92.62 528 GLN A CA 1
ATOM 4262 C C . GLN A 1 528 ? 1.747 8.647 -8.194 1.00 92.62 528 GLN A C 1
ATOM 4264 O O . GLN A 1 528 ? 2.270 9.074 -9.226 1.00 92.62 528 GLN A O 1
ATOM 4269 N N . ILE A 1 529 ? 1.536 7.347 -8.001 1.00 93.12 529 ILE A N 1
ATOM 4270 C CA . ILE A 1 529 ? 1.943 6.291 -8.930 1.00 93.12 529 ILE A CA 1
ATOM 4271 C C . ILE A 1 529 ? 1.135 6.390 -10.232 1.00 93.12 529 ILE A C 1
ATOM 4273 O O . ILE A 1 529 ? -0.096 6.303 -10.223 1.00 93.12 529 ILE A O 1
ATOM 4277 N N . GLU A 1 530 ? 1.803 6.518 -11.380 1.00 91.19 530 GLU A N 1
ATOM 4278 C CA . GLU A 1 530 ? 1.120 6.546 -12.677 1.00 91.19 530 GLU A CA 1
ATOM 4279 C C . GLU A 1 530 ? 0.590 5.159 -13.068 1.00 91.19 530 GLU A C 1
ATOM 4281 O O . GLU A 1 530 ? 1.331 4.174 -13.098 1.00 91.19 530 GLU A O 1
ATOM 4286 N N . ARG A 1 531 ? -0.681 5.076 -13.489 1.00 91.31 531 ARG A N 1
ATOM 4287 C CA . ARG A 1 531 ? -1.326 3.810 -13.881 1.00 91.31 531 ARG A CA 1
ATOM 4288 C C . ARG A 1 531 ? -0.524 3.024 -14.922 1.00 91.31 531 ARG A C 1
ATOM 4290 O O . ARG A 1 531 ? -0.353 1.816 -14.784 1.00 91.31 531 ARG A O 1
ATOM 4297 N N . LYS A 1 532 ? -0.049 3.702 -15.978 1.00 88.19 532 LYS A N 1
ATOM 4298 C CA . LYS A 1 532 ? 0.737 3.060 -17.050 1.00 88.19 532 LYS A CA 1
ATOM 4299 C C . LYS A 1 532 ? 2.073 2.519 -16.515 1.00 88.19 532 LYS A C 1
ATOM 4301 O O . LYS A 1 532 ? 2.519 1.485 -16.997 1.00 88.19 532 LYS A O 1
ATOM 4306 N N . GLN A 1 533 ? 2.697 3.197 -15.548 1.00 91.06 533 GLN A N 1
ATOM 4307 C CA . GLN A 1 533 ? 3.968 2.793 -14.940 1.00 91.06 533 GLN A CA 1
ATOM 4308 C C . GLN A 1 533 ? 3.779 1.537 -14.079 1.00 91.06 533 GLN A C 1
ATOM 4310 O O . GLN A 1 533 ? 4.450 0.537 -14.315 1.00 91.06 533 GLN A O 1
ATOM 4315 N N . LEU A 1 534 ? 2.815 1.555 -13.151 1.00 94.94 534 LEU A N 1
ATOM 4316 C CA . LEU A 1 534 ? 2.563 0.443 -12.226 1.00 94.94 534 LEU A CA 1
ATOM 4317 C C . LEU A 1 534 ? 2.213 -0.864 -12.950 1.00 94.94 534 LEU A C 1
ATOM 4319 O O . LEU A 1 534 ? 2.782 -1.907 -12.642 1.00 94.94 534 LEU A O 1
ATOM 4323 N N . ILE A 1 535 ? 1.354 -0.790 -13.973 1.00 93.62 535 ILE A N 1
ATOM 4324 C CA . ILE A 1 535 ? 1.009 -1.939 -14.824 1.00 93.62 535 ILE A CA 1
ATOM 4325 C C . ILE A 1 535 ? 2.261 -2.549 -15.469 1.00 93.62 535 ILE A C 1
ATOM 4327 O O . ILE A 1 535 ? 2.447 -3.761 -15.429 1.00 93.62 535 ILE A O 1
ATOM 4331 N N . ARG A 1 536 ? 3.141 -1.721 -16.047 1.00 92.88 536 ARG A N 1
ATOM 4332 C CA . ARG A 1 536 ? 4.366 -2.195 -16.714 1.00 92.88 536 ARG A CA 1
ATOM 4333 C C . ARG A 1 536 ? 5.355 -2.822 -15.730 1.00 92.88 536 ARG A C 1
ATOM 4335 O O . ARG A 1 536 ? 5.995 -3.805 -16.085 1.00 92.88 536 ARG A O 1
ATOM 4342 N N . LEU A 1 537 ? 5.442 -2.295 -14.508 1.00 95.31 537 LEU A N 1
ATOM 4343 C CA . LEU A 1 537 ? 6.269 -2.865 -13.442 1.00 95.31 537 LEU A CA 1
ATOM 4344 C C . LEU A 1 537 ? 5.759 -4.249 -13.005 1.00 95.31 537 LEU A C 1
ATOM 4346 O O . LEU A 1 537 ? 6.545 -5.189 -12.950 1.00 95.31 537 LEU A O 1
ATOM 4350 N N . TRP A 1 538 ? 4.450 -4.412 -12.776 1.00 96.44 538 TRP A N 1
ATOM 4351 C CA . TRP A 1 538 ? 3.864 -5.718 -12.433 1.00 96.44 538 TRP A CA 1
ATOM 4352 C C . TRP A 1 538 ? 4.011 -6.762 -13.550 1.00 96.44 538 TRP A C 1
ATOM 4354 O O . TRP A 1 538 ? 4.209 -7.941 -13.257 1.00 96.44 538 TRP A O 1
ATOM 4364 N N . ILE A 1 539 ? 3.934 -6.344 -14.820 1.00 93.12 539 ILE A N 1
ATOM 4365 C CA . ILE A 1 539 ? 4.187 -7.221 -15.976 1.00 93.12 539 ILE A CA 1
ATOM 4366 C C . ILE A 1 539 ? 5.657 -7.659 -16.004 1.00 93.12 539 ILE A C 1
ATOM 4368 O O . ILE A 1 539 ? 5.929 -8.850 -16.098 1.00 93.12 539 ILE A O 1
ATOM 4372 N N . ALA A 1 540 ? 6.598 -6.722 -15.860 1.00 93.50 540 ALA A N 1
ATOM 4373 C CA . ALA A 1 540 ? 8.034 -7.008 -15.888 1.00 93.50 540 ALA A CA 1
ATOM 4374 C C . ALA A 1 540 ? 8.501 -7.918 -14.736 1.00 93.50 540 ALA A C 1
ATOM 4376 O O . ALA A 1 540 ? 9.374 -8.764 -14.928 1.00 93.50 540 ALA A O 1
ATOM 4377 N N . GLU A 1 541 ? 7.887 -7.774 -13.559 1.00 92.56 541 GLU A N 1
ATOM 4378 C CA . GLU A 1 541 ? 8.058 -8.665 -12.404 1.00 92.56 541 GLU A CA 1
ATOM 4379 C C . GLU A 1 541 ? 7.473 -10.073 -12.616 1.00 92.56 541 GLU A C 1
ATOM 4381 O O . GLU A 1 541 ? 7.901 -11.019 -11.954 1.00 92.56 541 GLU A O 1
ATOM 4386 N N . GLY A 1 542 ? 6.513 -10.231 -13.534 1.00 91.25 542 GLY A N 1
ATOM 4387 C CA . GLY A 1 542 ? 5.793 -11.486 -13.764 1.00 91.25 542 GLY A CA 1
ATOM 4388 C C . GLY A 1 542 ? 4.630 -11.737 -12.795 1.00 91.25 542 GLY A C 1
ATOM 4389 O O . GLY A 1 542 ? 4.217 -12.878 -12.620 1.00 91.25 542 GLY A O 1
ATOM 4390 N N . PHE A 1 543 ? 4.083 -10.700 -12.147 1.00 93.69 543 PHE A N 1
ATOM 4391 C CA . PHE A 1 543 ? 2.937 -10.853 -11.230 1.00 93.69 543 PHE A CA 1
ATOM 4392 C C . PHE A 1 543 ? 1.593 -11.024 -11.947 1.00 93.69 543 PHE A C 1
ATOM 4394 O O . PHE A 1 543 ? 0.601 -11.416 -11.332 1.00 93.69 543 PHE A O 1
ATOM 4401 N N . VAL A 1 544 ? 1.541 -10.682 -13.232 1.00 93.56 544 VAL A N 1
ATOM 4402 C CA . VAL A 1 544 ? 0.314 -10.685 -14.024 1.00 93.56 544 VAL A CA 1
ATOM 4403 C C . VAL A 1 544 ? 0.165 -12.027 -14.724 1.00 93.56 544 VAL A C 1
ATOM 4405 O O . VAL A 1 544 ? 1.026 -12.420 -15.505 1.00 93.56 544 VAL A O 1
ATOM 4408 N N . GLN A 1 545 ? -0.940 -12.716 -14.455 1.00 89.62 545 GLN A N 1
ATOM 4409 C CA . GLN A 1 545 ? -1.245 -13.996 -15.087 1.00 89.62 545 GLN A CA 1
ATOM 4410 C C . GLN A 1 545 ? -1.624 -13.801 -16.558 1.00 89.62 545 GLN A C 1
ATOM 4412 O O . GLN A 1 545 ? -2.483 -12.971 -16.870 1.00 89.62 545 GLN A O 1
ATOM 4417 N N . ASP A 1 546 ? -1.045 -14.615 -17.438 1.00 87.06 546 ASP A N 1
ATOM 4418 C CA . ASP A 1 546 ? -1.586 -14.812 -18.781 1.00 87.06 546 ASP A CA 1
ATOM 4419 C C . ASP A 1 546 ? -2.931 -15.553 -18.673 1.00 87.06 546 ASP A C 1
ATOM 4421 O O . ASP A 1 546 ? -3.063 -16.526 -17.926 1.00 87.06 546 ASP A O 1
ATOM 4425 N N . ARG A 1 547 ? -3.948 -15.047 -19.373 1.00 84.00 547 ARG A N 1
ATOM 4426 C CA . ARG A 1 547 ? -5.313 -15.597 -19.403 1.00 84.00 547 ARG A CA 1
ATOM 4427 C C . ARG A 1 547 ? -5.717 -16.074 -20.802 1.00 84.00 547 ARG A C 1
ATOM 4429 O O . ARG A 1 547 ? -6.892 -16.341 -21.035 1.00 84.00 547 ARG A O 1
ATOM 4436 N N . GLY A 1 548 ? -4.754 -16.211 -21.712 1.00 79.19 548 GLY A N 1
ATOM 4437 C CA . GLY A 1 548 ? -4.975 -16.605 -23.097 1.00 79.19 548 GLY A CA 1
ATOM 4438 C C . GLY A 1 548 ? -5.207 -15.416 -24.031 1.00 79.19 548 GLY A C 1
ATOM 4439 O O . GLY A 1 548 ? -5.227 -14.256 -23.626 1.00 79.19 548 GLY A O 1
ATOM 4440 N N . ALA A 1 549 ? -5.386 -15.724 -25.317 1.00 75.31 549 ALA A N 1
ATOM 4441 C CA . ALA A 1 549 ? -5.295 -14.755 -26.413 1.00 75.31 549 ALA A CA 1
ATOM 4442 C C . ALA A 1 549 ? -6.332 -13.610 -26.396 1.00 75.31 549 ALA A C 1
ATOM 4444 O O . ALA A 1 549 ? -6.137 -12.619 -27.098 1.00 75.31 549 ALA A O 1
ATOM 4445 N N . GLU A 1 550 ? -7.416 -13.725 -25.623 1.00 77.81 550 GLU A N 1
ATOM 4446 C CA . GLU A 1 550 ? -8.496 -12.727 -25.567 1.00 77.81 550 GLU A CA 1
ATOM 4447 C C . GLU A 1 550 ? -8.152 -11.478 -24.736 1.00 77.81 550 GLU A C 1
ATOM 4449 O O . GLU A 1 550 ? -8.703 -10.406 -24.986 1.00 77.81 550 GLU A O 1
ATOM 4454 N N . MET A 1 551 ? -7.248 -11.586 -23.754 1.00 81.62 551 MET A N 1
ATOM 4455 C CA . MET A 1 551 ? -6.875 -10.478 -22.866 1.00 81.62 551 MET A CA 1
ATOM 4456 C C . MET A 1 551 ? -5.373 -10.222 -22.906 1.00 81.62 551 MET A C 1
ATOM 4458 O O . MET A 1 551 ? -4.572 -11.134 -22.721 1.00 81.62 551 MET A O 1
ATOM 4462 N N . THR A 1 552 ? -4.957 -8.960 -23.044 1.00 86.25 552 THR A N 1
ATOM 4463 C CA . THR A 1 552 ? -3.538 -8.634 -22.867 1.00 86.25 552 THR A CA 1
ATOM 4464 C C . THR A 1 552 ? -3.176 -8.593 -21.381 1.00 86.25 552 THR A C 1
ATOM 4466 O O . THR A 1 552 ? -4.001 -8.250 -20.530 1.00 86.25 552 THR A O 1
ATOM 4469 N N . LEU A 1 553 ? -1.903 -8.837 -21.051 1.00 88.75 553 LEU A N 1
ATOM 4470 C CA . LEU A 1 553 ? -1.391 -8.650 -19.685 1.00 88.75 553 LEU A CA 1
ATOM 4471 C C . LEU A 1 553 ? -1.663 -7.225 -19.153 1.00 88.75 553 LEU A C 1
ATOM 4473 O O . LEU A 1 553 ? -1.902 -7.038 -17.964 1.00 88.75 553 LEU A O 1
ATOM 4477 N N . ALA A 1 554 ? -1.698 -6.205 -20.018 1.00 88.25 554 ALA A N 1
ATOM 4478 C CA . ALA A 1 554 ? -2.031 -4.840 -19.607 1.00 88.25 554 ALA A CA 1
ATOM 4479 C C . ALA A 1 554 ? -3.508 -4.680 -19.192 1.00 88.25 554 ALA A C 1
ATOM 4481 O O . ALA A 1 554 ? -3.808 -3.867 -18.311 1.00 88.25 554 ALA A O 1
ATOM 4482 N N . ASP A 1 555 ? -4.416 -5.464 -19.775 1.00 87.31 555 ASP A N 1
ATOM 4483 C CA . ASP A 1 555 ? -5.835 -5.485 -19.409 1.00 87.31 555 ASP A CA 1
ATOM 4484 C C . ASP A 1 555 ? -6.041 -6.244 -18.095 1.00 87.31 555 ASP A C 1
ATOM 4486 O O . ASP A 1 555 ? -6.671 -5.711 -17.181 1.00 87.31 555 ASP A O 1
ATOM 4490 N N . VAL A 1 556 ? -5.414 -7.419 -17.938 1.00 90.50 556 VAL A N 1
ATOM 4491 C CA . VAL A 1 556 ? -5.429 -8.188 -16.677 1.00 90.50 556 VAL A CA 1
ATOM 4492 C C . VAL A 1 556 ? -4.878 -7.345 -15.517 1.00 90.50 556 VAL A C 1
ATOM 4494 O O . VAL A 1 556 ? -5.519 -7.227 -14.473 1.00 90.50 556 VAL A O 1
ATOM 4497 N N . ALA A 1 557 ? -3.747 -6.664 -15.717 1.00 92.56 557 ALA A N 1
ATOM 4498 C CA . ALA A 1 557 ? -3.177 -5.742 -14.734 1.00 92.56 557 ALA A CA 1
ATOM 4499 C C . ALA A 1 557 ? -4.072 -4.518 -14.455 1.00 92.56 557 ALA A C 1
ATOM 4501 O O . ALA A 1 557 ? -4.112 -4.015 -13.331 1.00 92.56 557 ALA A O 1
ATOM 4502 N N . THR A 1 558 ? -4.820 -4.034 -15.455 1.00 89.50 558 THR A N 1
ATOM 4503 C CA . THR A 1 558 ? -5.810 -2.961 -15.257 1.00 89.50 558 THR A CA 1
ATOM 4504 C C . THR A 1 558 ? -6.979 -3.445 -14.393 1.00 89.50 558 THR A C 1
ATOM 4506 O O . THR A 1 558 ? -7.426 -2.699 -13.520 1.00 89.50 558 THR A O 1
ATOM 4509 N N . CYS A 1 559 ? -7.436 -4.690 -14.571 1.00 85.62 559 CYS A N 1
ATOM 4510 C CA . CYS A 1 559 ? -8.414 -5.320 -13.682 1.00 85.62 559 CYS A CA 1
ATOM 4511 C C . CYS A 1 559 ? -7.877 -5.438 -12.249 1.00 85.62 559 CYS A C 1
ATOM 4513 O O . CYS A 1 559 ? -8.575 -5.030 -11.328 1.00 85.62 559 CYS A O 1
ATOM 4515 N N . TYR A 1 560 ? -6.634 -5.895 -12.057 1.00 91.44 560 TYR A N 1
ATOM 4516 C CA . TYR A 1 560 ? -6.010 -6.000 -10.728 1.00 91.44 560 TYR A CA 1
ATOM 4517 C C . TYR A 1 560 ? -5.939 -4.646 -10.007 1.00 91.44 560 TYR A C 1
ATOM 4519 O O . TYR A 1 560 ? -6.246 -4.540 -8.821 1.00 91.44 560 TYR A O 1
ATOM 4527 N N . LEU A 1 561 ? -5.570 -3.585 -10.730 1.00 89.81 561 LEU A N 1
ATOM 4528 C CA . LEU A 1 561 ? -5.476 -2.242 -10.163 1.00 89.81 561 LEU A CA 1
ATOM 4529 C C . LEU A 1 561 ? -6.849 -1.663 -9.797 1.00 89.81 561 LEU A C 1
ATOM 4531 O O . LEU A 1 561 ? -6.988 -1.039 -8.746 1.00 89.81 561 LEU A O 1
ATOM 4535 N N . LYS A 1 562 ? -7.867 -1.899 -10.637 1.00 79.12 562 LYS A N 1
ATOM 4536 C CA . LYS A 1 562 ? -9.261 -1.588 -10.296 1.00 79.12 562 LYS A CA 1
ATOM 4537 C C . LYS A 1 562 ? -9.683 -2.354 -9.040 1.00 79.12 562 LYS A C 1
ATOM 4539 O O . LYS A 1 562 ? -10.243 -1.760 -8.133 1.00 79.12 562 LYS A O 1
ATOM 4544 N N . GLU A 1 563 ? -9.363 -3.639 -8.962 1.00 79.44 563 GLU A N 1
ATOM 4545 C CA . GLU A 1 563 ? -9.767 -4.515 -7.866 1.00 79.44 563 GLU A CA 1
ATOM 4546 C C . GLU A 1 563 ? -9.162 -4.116 -6.500 1.00 79.44 563 GLU A C 1
ATOM 4548 O O . GLU A 1 563 ? -9.829 -4.236 -5.467 1.00 79.44 563 GLU A O 1
ATOM 4553 N N . LEU A 1 564 ? -7.929 -3.593 -6.486 1.00 82.25 564 LEU A N 1
ATOM 4554 C CA . LEU A 1 564 ? -7.305 -2.997 -5.295 1.00 82.25 564 LEU A CA 1
ATOM 4555 C C . LEU A 1 564 ? -7.929 -1.643 -4.911 1.00 82.25 564 LEU A C 1
ATOM 4557 O O . LEU A 1 564 ? -8.060 -1.343 -3.723 1.00 82.25 564 LEU A O 1
ATOM 4561 N N . ALA A 1 565 ? -8.333 -0.836 -5.895 1.00 76.62 565 ALA A N 1
ATOM 4562 C CA . ALA A 1 565 ? -8.989 0.449 -5.656 1.00 76.62 565 ALA A CA 1
ATOM 4563 C C . ALA A 1 565 ? -10.439 0.290 -5.167 1.00 76.62 565 ALA A C 1
ATOM 4565 O O . ALA A 1 565 ? -10.844 0.972 -4.231 1.00 76.62 565 ALA A O 1
ATOM 4566 N N . ASP A 1 566 ? -11.185 -0.671 -5.719 1.00 63.19 566 ASP A N 1
ATOM 4567 C CA . ASP A 1 566 ? -12.544 -1.029 -5.290 1.00 63.19 566 ASP A CA 1
ATOM 4568 C C . ASP A 1 566 ? -12.565 -1.643 -3.867 1.00 63.19 566 ASP A C 1
ATOM 4570 O O . ASP A 1 566 ? -13.609 -1.675 -3.223 1.00 63.19 566 ASP A O 1
ATOM 4574 N N . ARG A 1 567 ? -11.408 -2.100 -3.354 1.00 66.62 567 ARG A N 1
ATOM 4575 C CA . ARG A 1 567 ? -11.182 -2.510 -1.949 1.00 66.62 567 ARG A CA 1
ATOM 4576 C C . ARG A 1 567 ? -10.670 -1.380 -1.043 1.00 66.62 567 ARG A C 1
ATOM 4578 O O . ARG A 1 567 ? -10.354 -1.637 0.119 1.00 66.62 567 ARG A O 1
ATOM 4585 N N . SER A 1 568 ? -10.539 -0.157 -1.559 1.00 70.12 568 SER A N 1
ATOM 4586 C CA . SER A 1 568 ? -9.967 1.006 -0.861 1.00 70.12 568 SER A CA 1
ATOM 4587 C C . SER A 1 568 ? -8.521 0.818 -0.366 1.00 70.12 568 SER A C 1
ATOM 4589 O O . SER A 1 568 ? -8.081 1.515 0.546 1.00 70.12 568 SER A O 1
ATOM 4591 N N . LEU A 1 569 ? -7.755 -0.099 -0.975 1.00 78.62 569 LEU A N 1
ATOM 4592 C CA . LEU A 1 569 ? -6.328 -0.307 -0.678 1.00 78.62 569 LEU A CA 1
ATOM 4593 C C . LEU A 1 569 ? -5.415 0.649 -1.463 1.00 78.62 569 LEU A C 1
ATOM 4595 O O . LEU A 1 569 ? -4.275 0.887 -1.065 1.00 78.62 569 LEU A O 1
ATOM 4599 N N . LEU A 1 570 ? -5.923 1.204 -2.566 1.00 82.62 570 LEU A N 1
ATOM 4600 C CA . LEU A 1 570 ? -5.298 2.266 -3.352 1.00 82.62 570 LEU A CA 1
ATOM 4601 C C . LEU A 1 570 ? -6.333 3.356 -3.639 1.00 82.62 570 LEU A C 1
ATOM 4603 O O . LEU A 1 570 ? -7.422 3.074 -4.136 1.00 82.62 570 LEU A O 1
ATOM 4607 N N . GLN A 1 571 ? -5.985 4.606 -3.358 1.00 81.50 571 GLN A N 1
ATOM 4608 C CA . GLN A 1 571 ? -6.821 5.768 -3.642 1.00 81.50 571 GLN A CA 1
ATOM 4609 C C . GLN A 1 571 ? -6.593 6.235 -5.086 1.00 81.50 571 GLN A C 1
ATOM 4611 O O . GLN A 1 571 ? -5.463 6.218 -5.575 1.00 81.50 571 GLN A O 1
ATOM 4616 N N . VAL A 1 572 ? -7.653 6.665 -5.777 1.00 80.56 572 VAL A N 1
ATOM 4617 C CA . VAL A 1 572 ? -7.561 7.287 -7.111 1.00 80.56 572 VAL A CA 1
ATOM 4618 C C . VAL A 1 572 ? -7.377 8.791 -6.934 1.00 80.56 572 VAL A C 1
ATOM 4620 O O . VAL A 1 572 ? -8.283 9.448 -6.431 1.00 80.56 572 VAL A O 1
ATOM 4623 N N . VAL A 1 573 ? -6.234 9.325 -7.371 1.00 84.06 573 VAL A N 1
ATOM 4624 C CA . VAL A 1 573 ? -5.878 10.743 -7.176 1.00 84.06 573 VAL A CA 1
ATOM 4625 C C . VAL A 1 573 ? -6.390 11.614 -8.320 1.00 84.06 573 VAL A C 1
ATOM 4627 O O . VAL A 1 573 ? -7.038 12.629 -8.089 1.00 84.06 573 VAL A O 1
ATOM 4630 N N . ASP A 1 574 ? -6.130 11.211 -9.567 1.00 81.19 574 ASP A N 1
ATOM 4631 C CA . ASP A 1 574 ? -6.630 11.898 -10.759 1.00 81.19 574 ASP A CA 1
ATOM 4632 C C . ASP A 1 574 ? -7.263 10.920 -11.761 1.00 81.19 574 ASP A C 1
ATOM 4634 O O . ASP A 1 574 ? -6.987 9.712 -11.804 1.00 81.19 574 ASP A O 1
ATOM 4638 N N . ARG A 1 575 ? -8.158 11.462 -12.588 1.00 82.44 575 ARG A N 1
ATOM 4639 C CA . ARG A 1 575 ? -8.779 10.775 -13.724 1.00 82.44 575 ARG A CA 1
ATOM 4640 C C . ARG A 1 575 ? -8.421 11.525 -15.001 1.00 82.44 575 ARG A C 1
ATOM 4642 O O . ARG A 1 575 ? -8.165 12.725 -14.974 1.00 82.44 575 ARG A O 1
ATOM 4649 N N . ASN A 1 576 ? -8.355 10.808 -16.117 1.00 75.75 576 ASN A N 1
ATOM 4650 C CA . ASN A 1 576 ? -8.205 11.435 -17.426 1.00 75.75 576 ASN A CA 1
ATOM 4651 C C . ASN A 1 576 ? -9.551 11.976 -17.943 1.00 75.75 576 ASN A C 1
ATOM 4653 O O . ASN A 1 576 ? -10.598 11.737 -17.346 1.00 75.75 576 ASN A O 1
ATOM 4657 N N . GLU A 1 577 ? -9.515 12.643 -19.097 1.00 71.38 577 GLU A N 1
ATOM 4658 C CA . GLU A 1 577 ? -10.678 13.212 -19.807 1.00 71.38 577 GLU A CA 1
ATOM 4659 C C . GLU A 1 577 ? -11.811 12.196 -20.060 1.00 71.38 577 GLU A C 1
ATOM 4661 O O . GLU A 1 577 ? -12.974 12.565 -20.157 1.00 71.38 577 GLU A O 1
ATOM 4666 N N . TYR A 1 578 ? -11.487 10.899 -20.093 1.00 66.19 578 TYR A N 1
ATOM 4667 C CA . TYR A 1 578 ? -12.422 9.785 -20.286 1.00 66.19 578 TYR A CA 1
ATOM 4668 C C . TYR A 1 578 ? -12.910 9.172 -18.956 1.00 66.19 578 TYR A C 1
ATOM 4670 O O . TYR A 1 578 ? -13.350 8.022 -18.923 1.00 66.19 578 TYR A O 1
ATOM 4678 N N . GLY A 1 579 ? -12.732 9.874 -17.831 1.00 62.31 579 GLY A N 1
ATOM 4679 C CA . GLY A 1 579 ? -13.115 9.428 -16.487 1.00 62.31 579 GLY A CA 1
ATOM 4680 C C . GLY A 1 579 ? -12.310 8.243 -15.931 1.00 62.31 579 GLY A C 1
ATOM 4681 O O . GLY A 1 579 ? -12.596 7.769 -14.826 1.00 62.31 579 GLY A O 1
ATOM 4682 N N . ARG A 1 580 ? -11.294 7.739 -16.646 1.00 74.00 580 ARG A N 1
ATOM 4683 C CA . ARG A 1 580 ? -10.489 6.583 -16.215 1.00 74.00 580 ARG A CA 1
ATOM 4684 C C . ARG A 1 580 ? -9.399 7.027 -15.231 1.00 74.00 580 ARG A C 1
ATOM 4686 O O . ARG A 1 580 ? -8.732 8.024 -15.511 1.00 74.00 580 ARG A O 1
ATOM 4693 N N . PRO A 1 581 ? -9.144 6.285 -14.136 1.00 79.88 581 PRO A N 1
ATOM 4694 C CA . PRO A 1 581 ? -8.030 6.562 -13.230 1.00 79.88 581 PRO A CA 1
ATOM 4695 C C . PRO A 1 581 ? -6.689 6.701 -13.963 1.00 79.88 581 PRO A C 1
ATOM 4697 O O . PRO A 1 581 ? -6.361 5.901 -14.853 1.00 79.88 581 PRO A O 1
ATOM 4700 N N . LYS A 1 582 ? -5.917 7.721 -13.589 1.00 83.56 582 LYS A N 1
ATOM 4701 C CA . LYS A 1 582 ? -4.629 8.060 -14.205 1.00 83.56 582 LYS A CA 1
ATOM 4702 C C . LYS A 1 582 ? -3.474 7.917 -13.209 1.00 83.56 582 LYS A C 1
ATOM 4704 O O . LYS A 1 582 ? -2.466 7.311 -13.584 1.00 83.56 582 LYS A O 1
ATOM 4709 N N . ARG A 1 583 ? -3.648 8.344 -11.957 1.00 89.19 583 ARG A N 1
ATOM 4710 C CA . ARG A 1 583 ? -2.711 8.151 -10.840 1.00 89.19 583 ARG A CA 1
ATOM 4711 C C . ARG A 1 583 ? -3.396 7.568 -9.612 1.00 89.19 583 ARG A C 1
ATOM 4713 O O . ARG A 1 583 ? -4.576 7.816 -9.358 1.00 89.19 583 ARG A O 1
ATOM 4720 N N . PHE A 1 584 ? -2.614 6.814 -8.853 1.00 89.88 584 PHE A N 1
ATOM 4721 C CA . PHE A 1 584 ? -3.021 6.145 -7.626 1.00 89.88 584 PHE A CA 1
ATOM 4722 C C . PHE A 1 584 ? -2.055 6.483 -6.491 1.00 89.88 584 PHE A C 1
ATOM 4724 O O . PHE A 1 584 ? -0.877 6.727 -6.737 1.00 89.88 584 PHE A O 1
ATOM 4731 N N . GLN A 1 585 ? -2.543 6.452 -5.257 1.00 89.56 585 GLN A N 1
ATOM 4732 C CA . GLN A 1 585 ? -1.749 6.666 -4.049 1.00 89.56 585 GLN A CA 1
ATOM 4733 C C . GLN A 1 585 ? -2.111 5.594 -3.018 1.00 89.56 585 GLN A C 1
ATOM 4735 O O . GLN A 1 585 ? -3.283 5.256 -2.845 1.00 89.56 585 GLN A O 1
ATOM 4740 N N . MET A 1 586 ? -1.106 5.030 -2.352 1.00 88.06 586 MET A N 1
ATOM 4741 C CA . MET A 1 586 ? -1.318 4.175 -1.185 1.00 88.06 586 MET A CA 1
ATOM 4742 C C . MET A 1 586 ? -1.342 5.063 0.059 1.00 88.06 586 MET A C 1
ATOM 4744 O O . MET A 1 586 ? -0.467 5.909 0.213 1.00 88.06 586 MET A O 1
ATOM 4748 N N . HIS A 1 587 ? -2.328 4.870 0.934 1.00 83.19 587 HIS A N 1
ATOM 4749 C CA . HIS A 1 587 ? -2.401 5.591 2.206 1.00 83.19 587 HIS A CA 1
ATOM 4750 C C . HIS A 1 587 ? -1.200 5.221 3.088 1.00 83.19 587 HIS A C 1
ATOM 4752 O O . HIS A 1 587 ? -0.859 4.044 3.214 1.00 83.19 587 HIS A O 1
ATOM 4758 N N . ASP A 1 588 ? -0.595 6.207 3.748 1.00 83.94 588 ASP A N 1
ATOM 4759 C CA . ASP A 1 588 ? 0.638 6.040 4.526 1.00 83.94 588 ASP A CA 1
ATOM 4760 C C . ASP A 1 588 ? 0.596 4.897 5.555 1.00 83.94 588 ASP A C 1
ATOM 4762 O O . ASP A 1 588 ? 1.475 4.041 5.549 1.00 83.94 588 ASP A O 1
ATOM 4766 N N . LEU A 1 589 ? -0.445 4.798 6.389 1.00 79.75 589 LEU A N 1
ATOM 4767 C CA . LEU A 1 589 ? -0.581 3.699 7.362 1.00 79.75 589 LEU A CA 1
ATOM 4768 C C . LEU A 1 589 ? -0.723 2.320 6.697 1.00 79.75 589 LEU A C 1
ATOM 4770 O O . LEU A 1 589 ? -0.161 1.334 7.180 1.00 79.75 589 LEU A O 1
ATOM 4774 N N . VAL A 1 590 ? -1.427 2.247 5.560 1.00 83.44 590 VAL A N 1
ATOM 4775 C CA . VAL A 1 590 ? -1.523 1.019 4.751 1.00 83.44 590 VAL A CA 1
ATOM 4776 C C . VAL A 1 590 ? -0.137 0.643 4.232 1.00 83.44 590 VAL A C 1
ATOM 4778 O O . VAL A 1 590 ? 0.246 -0.525 4.290 1.00 83.44 590 VAL A O 1
ATOM 4781 N N . ARG A 1 591 ? 0.654 1.629 3.798 1.00 87.62 591 ARG A N 1
ATOM 4782 C CA . ARG A 1 591 ? 2.038 1.451 3.353 1.00 87.62 591 ARG A CA 1
ATOM 4783 C C . ARG A 1 591 ? 2.971 0.993 4.478 1.00 87.62 591 ARG A C 1
ATOM 4785 O O . ARG A 1 591 ? 3.759 0.082 4.237 1.00 87.62 591 ARG A O 1
ATOM 4792 N N . GLU A 1 592 ? 2.881 1.542 5.693 1.00 83.88 592 GLU A N 1
ATOM 4793 C CA . GLU A 1 592 ? 3.735 1.105 6.815 1.00 83.88 592 GLU A CA 1
ATOM 4794 C C . GLU A 1 592 ? 3.511 -0.378 7.165 1.00 83.88 592 GLU A C 1
ATOM 4796 O O . GLU A 1 592 ? 4.463 -1.133 7.393 1.00 83.88 592 GLU A O 1
ATOM 4801 N N . ILE A 1 593 ? 2.255 -0.833 7.138 1.00 82.31 593 ILE A N 1
ATOM 4802 C CA . ILE A 1 593 ? 1.908 -2.246 7.348 1.00 82.31 593 ILE A CA 1
ATOM 4803 C C . ILE A 1 593 ? 2.316 -3.101 6.143 1.00 82.31 593 ILE A C 1
ATOM 4805 O O . ILE A 1 593 ? 2.898 -4.169 6.325 1.00 82.31 593 ILE A O 1
ATOM 4809 N N . THR A 1 594 ? 2.126 -2.610 4.917 1.00 87.81 594 THR A N 1
ATOM 4810 C CA . THR A 1 594 ? 2.588 -3.278 3.686 1.00 87.81 594 THR A CA 1
ATOM 4811 C C . THR A 1 594 ? 4.099 -3.527 3.722 1.00 87.81 594 THR A C 1
ATOM 4813 O O . THR A 1 594 ? 4.550 -4.635 3.434 1.00 87.81 594 THR A O 1
ATOM 4816 N N . LEU A 1 595 ? 4.891 -2.543 4.160 1.00 85.88 595 LEU A N 1
ATOM 4817 C CA . LEU A 1 595 ? 6.338 -2.677 4.357 1.00 85.88 595 LEU A CA 1
ATOM 4818 C C . LEU A 1 595 ? 6.693 -3.665 5.479 1.00 85.88 595 LEU A C 1
ATOM 4820 O O . LEU A 1 595 ? 7.675 -4.399 5.360 1.00 85.88 595 LEU A O 1
ATOM 4824 N N . THR A 1 596 ? 5.886 -3.729 6.539 1.00 83.25 596 THR A N 1
ATOM 4825 C CA . THR A 1 596 ? 6.058 -4.677 7.651 1.00 83.25 596 THR A CA 1
ATOM 4826 C C . THR A 1 596 ? 5.830 -6.122 7.194 1.00 83.25 596 THR A C 1
ATOM 4828 O O . THR A 1 596 ? 6.687 -6.980 7.419 1.00 83.25 596 THR A O 1
ATOM 4831 N N . ILE A 1 597 ? 4.726 -6.385 6.484 1.00 83.56 597 ILE A N 1
ATOM 4832 C CA . ILE A 1 597 ? 4.423 -7.687 5.867 1.00 83.56 597 ILE A CA 1
ATOM 4833 C C . ILE A 1 597 ? 5.525 -8.055 4.868 1.00 83.56 597 ILE A C 1
ATOM 4835 O O . ILE A 1 597 ? 6.114 -9.130 4.957 1.00 83.56 597 ILE A O 1
ATOM 4839 N N . SER A 1 598 ? 5.871 -7.131 3.969 1.00 87.19 598 SER A N 1
ATOM 4840 C CA . SER A 1 598 ? 6.900 -7.321 2.944 1.00 87.19 598 SER A CA 1
ATOM 4841 C C . SER A 1 598 ? 8.269 -7.685 3.534 1.00 87.19 598 SER A C 1
ATOM 4843 O O . SER A 1 598 ? 8.952 -8.566 3.007 1.00 87.19 598 SER A O 1
ATOM 4845 N N . LYS A 1 599 ? 8.652 -7.070 4.664 1.00 81.88 599 LYS A N 1
ATOM 4846 C CA . LYS A 1 599 ? 9.872 -7.410 5.410 1.00 81.88 599 LYS A CA 1
ATOM 4847 C C . LYS A 1 599 ? 9.779 -8.796 6.058 1.00 81.88 599 LYS A C 1
ATOM 4849 O O . LYS A 1 599 ? 10.736 -9.562 5.960 1.00 81.88 599 LYS A O 1
ATOM 4854 N N . LYS A 1 600 ? 8.644 -9.142 6.684 1.00 80.00 600 LYS A N 1
ATOM 4855 C CA . LYS A 1 600 ? 8.406 -10.468 7.292 1.00 80.00 600 LYS A CA 1
ATOM 4856 C C . LYS A 1 600 ? 8.463 -11.592 6.251 1.00 80.00 600 LYS A C 1
ATOM 4858 O O . LYS A 1 600 ? 9.063 -12.630 6.507 1.00 80.00 600 LYS A O 1
ATOM 4863 N N . GLU A 1 601 ? 7.901 -11.367 5.064 1.00 79.06 601 GLU A N 1
ATOM 4864 C CA . GLU A 1 601 ? 7.909 -12.324 3.948 1.00 79.06 601 GLU A CA 1
ATOM 4865 C C . GLU A 1 601 ? 9.209 -12.297 3.111 1.00 79.06 601 GLU A C 1
ATOM 4867 O O . GLU A 1 601 ? 9.341 -13.078 2.169 1.00 79.06 601 GLU A O 1
ATOM 4872 N N . LYS A 1 602 ? 10.181 -11.422 3.435 1.00 79.00 602 LYS A N 1
ATOM 4873 C CA . LYS A 1 602 ? 11.406 -11.154 2.642 1.00 79.00 602 LYS A CA 1
ATOM 4874 C C . LYS A 1 602 ? 11.123 -10.801 1.166 1.00 79.00 602 LYS A C 1
ATOM 4876 O O . LYS A 1 602 ? 11.980 -10.985 0.299 1.00 79.00 602 LYS A O 1
ATOM 4881 N N . PHE A 1 603 ? 9.922 -10.299 0.873 1.00 86.19 603 PHE A N 1
ATOM 4882 C CA . PHE A 1 603 ? 9.459 -9.990 -0.481 1.00 86.19 603 PHE A CA 1
ATOM 4883 C C . PHE A 1 603 ? 10.190 -8.769 -1.047 1.00 86.19 603 PHE A C 1
ATOM 4885 O O . PHE A 1 603 ? 10.749 -8.820 -2.147 1.00 86.19 603 PHE A O 1
ATOM 4892 N N . ALA A 1 604 ? 10.192 -7.679 -0.278 1.00 85.81 604 ALA A N 1
ATOM 4893 C CA . ALA A 1 604 ? 10.792 -6.411 -0.658 1.00 85.81 604 ALA A CA 1
ATOM 4894 C C . ALA A 1 604 ? 11.100 -5.524 0.559 1.00 85.81 604 ALA A C 1
ATOM 4896 O O . ALA A 1 604 ? 10.442 -5.623 1.598 1.00 85.81 604 ALA A O 1
ATOM 4897 N N . THR A 1 605 ? 12.049 -4.603 0.410 1.00 81.94 605 THR A N 1
ATOM 4898 C CA . THR A 1 605 ? 12.413 -3.632 1.451 1.00 81.94 605 THR A CA 1
ATOM 4899 C C . THR A 1 605 ? 12.660 -2.248 0.864 1.00 81.94 605 THR A C 1
ATOM 4901 O O . THR A 1 605 ? 13.409 -2.081 -0.097 1.00 81.94 605 THR A O 1
ATOM 4904 N N . ALA A 1 606 ? 12.095 -1.222 1.497 1.00 72.06 606 ALA A N 1
ATOM 4905 C CA . ALA A 1 606 ? 12.710 0.097 1.458 1.00 72.06 606 ALA A CA 1
ATOM 4906 C C . ALA A 1 606 ? 13.965 0.057 2.351 1.00 72.06 606 ALA A C 1
ATOM 4908 O O . ALA A 1 606 ? 13.902 -0.496 3.452 1.00 72.06 606 ALA A O 1
ATOM 4909 N N . TRP A 1 607 ? 15.076 0.635 1.888 1.00 64.50 607 TRP A N 1
ATOM 4910 C CA . TRP A 1 607 ? 16.316 0.876 2.659 1.00 64.50 607 TRP A CA 1
ATOM 4911 C C . TRP A 1 607 ? 17.233 -0.308 3.010 1.00 64.50 607 TRP A C 1
ATOM 4913 O O . TRP A 1 607 ? 18.355 -0.069 3.448 1.00 64.50 607 TRP A O 1
ATOM 4923 N N . ASP A 1 608 ? 16.815 -1.560 2.820 1.00 62.16 608 ASP A N 1
ATOM 4924 C CA . ASP A 1 608 ? 17.644 -2.736 3.130 1.00 62.16 608 ASP A CA 1
ATOM 4925 C C . ASP A 1 608 ? 17.927 -3.566 1.868 1.00 62.16 608 ASP A C 1
ATOM 4927 O O . ASP A 1 608 ? 17.005 -3.999 1.177 1.00 62.16 608 ASP A O 1
ATOM 4931 N N . TYR A 1 609 ? 19.205 -3.819 1.581 1.00 62.88 609 TYR A N 1
ATOM 4932 C CA . TYR A 1 609 ? 19.681 -4.586 0.423 1.00 62.88 609 TYR A CA 1
ATOM 4933 C C . TYR A 1 609 ? 19.638 -6.118 0.625 1.00 62.88 609 TYR A C 1
ATOM 4935 O O . TYR A 1 609 ? 20.264 -6.870 -0.125 1.00 62.88 609 TYR A O 1
ATOM 4943 N N . ARG A 1 610 ? 18.928 -6.595 1.657 1.00 63.88 610 ARG A N 1
ATOM 4944 C CA . ARG A 1 610 ? 18.763 -8.023 1.991 1.00 63.88 610 ARG A CA 1
ATOM 4945 C C . ARG A 1 610 ? 17.554 -8.706 1.331 1.00 63.88 610 ARG A C 1
ATOM 4947 O O . ARG A 1 610 ? 17.438 -9.924 1.446 1.00 63.88 610 ARG A O 1
ATOM 4954 N N . SER A 1 611 ? 16.682 -7.968 0.639 1.00 76.06 611 SER A N 1
ATOM 4955 C CA . SER A 1 611 ? 15.522 -8.521 -0.093 1.00 76.06 611 SER A CA 1
ATOM 4956 C C . SER A 1 611 ? 15.764 -8.567 -1.602 1.00 76.06 611 SER A C 1
ATOM 4958 O O . SER A 1 611 ? 16.571 -7.803 -2.123 1.00 76.06 611 SER A O 1
ATOM 4960 N N . ARG A 1 612 ? 15.009 -9.402 -2.334 1.00 81.12 612 ARG A N 1
ATOM 4961 C CA . ARG A 1 612 ? 15.088 -9.491 -3.812 1.00 81.12 612 ARG A CA 1
ATOM 4962 C C . ARG A 1 612 ? 14.582 -8.221 -4.519 1.00 81.12 612 ARG A C 1
ATOM 4964 O O . ARG A 1 612 ? 14.910 -8.000 -5.681 1.00 81.12 612 ARG A O 1
ATOM 4971 N N . ARG A 1 613 ? 13.789 -7.382 -3.847 1.00 88.88 613 ARG A N 1
ATOM 4972 C CA . ARG A 1 613 ? 13.226 -6.135 -4.392 1.00 88.88 613 ARG A CA 1
ATOM 4973 C C . ARG A 1 613 ? 13.512 -4.977 -3.446 1.00 88.88 613 ARG A C 1
ATOM 4975 O O . ARG A 1 613 ? 13.230 -5.083 -2.253 1.00 88.88 613 ARG A O 1
ATOM 4982 N N . VAL A 1 614 ? 14.072 -3.889 -3.969 1.00 87.00 614 VAL A N 1
ATOM 4983 C CA . VAL A 1 614 ? 14.573 -2.768 -3.164 1.00 87.00 614 VAL A CA 1
ATOM 4984 C C . VAL A 1 614 ? 14.035 -1.435 -3.678 1.00 87.00 614 VAL A C 1
ATOM 4986 O O . VAL A 1 614 ? 14.055 -1.165 -4.880 1.00 87.00 614 VAL A O 1
ATOM 4989 N N . SER A 1 615 ? 13.603 -0.579 -2.750 1.00 88.06 615 SER A N 1
ATOM 4990 C CA . SER A 1 615 ? 13.425 0.853 -3.003 1.00 88.06 615 SER A CA 1
ATOM 4991 C C . SER A 1 615 ? 14.462 1.674 -2.239 1.00 88.06 615 SER A C 1
ATOM 4993 O O . SER A 1 615 ? 14.698 1.442 -1.050 1.00 88.06 615 SER A O 1
ATOM 4995 N N . VAL A 1 616 ? 15.058 2.646 -2.929 1.00 82.25 616 VAL A N 1
ATOM 4996 C CA . VAL A 1 616 ? 15.968 3.651 -2.363 1.00 82.25 616 VAL A CA 1
ATOM 4997 C C . VAL A 1 616 ? 15.256 5.002 -2.422 1.00 82.25 616 VAL A C 1
ATOM 4999 O O . VAL A 1 616 ? 14.842 5.413 -3.504 1.00 82.25 616 VAL A O 1
ATOM 5002 N N . GLN A 1 617 ? 15.084 5.682 -1.287 1.00 79.62 617 GLN A N 1
ATOM 5003 C CA . GLN A 1 617 ? 14.303 6.926 -1.181 1.00 79.62 617 GLN A CA 1
ATOM 5004 C C . GLN A 1 617 ? 15.167 8.069 -0.594 1.00 79.62 617 GLN A C 1
ATOM 5006 O O . GLN A 1 617 ? 16.370 7.896 -0.412 1.00 79.62 617 GLN A O 1
ATOM 5011 N N . LYS A 1 618 ? 14.592 9.251 -0.334 1.00 59.09 618 LYS A N 1
ATOM 5012 C CA . LYS A 1 618 ? 15.337 10.523 -0.198 1.00 59.09 618 LYS A CA 1
ATOM 5013 C C . LYS A 1 618 ? 16.367 10.612 0.950 1.00 59.09 618 LYS A C 1
ATOM 5015 O O . LYS A 1 618 ? 17.437 11.170 0.740 1.00 59.09 618 LYS A O 1
ATOM 5020 N N . ASP A 1 619 ? 16.079 10.036 2.115 1.00 54.62 619 ASP A N 1
ATOM 5021 C CA . ASP A 1 619 ? 16.909 10.129 3.335 1.00 54.62 619 ASP A CA 1
ATOM 5022 C C . ASP A 1 619 ? 18.070 9.116 3.432 1.00 54.62 619 ASP A C 1
ATOM 5024 O O . ASP A 1 619 ? 18.790 9.076 4.431 1.00 54.62 619 ASP A O 1
ATOM 5028 N N . GLY A 1 620 ? 18.258 8.259 2.426 1.00 51.03 620 GLY A N 1
ATOM 5029 C CA . GLY A 1 620 ? 19.299 7.233 2.442 1.00 51.03 620 GLY A CA 1
ATOM 5030 C C . GLY A 1 620 ? 20.497 7.626 1.599 1.00 51.03 620 GLY A C 1
ATOM 5031 O O . GLY A 1 620 ? 20.406 7.710 0.374 1.00 51.03 620 GLY A O 1
ATOM 5032 N N . ILE A 1 621 ? 21.657 7.743 2.244 1.00 49.81 621 ILE A N 1
ATOM 5033 C CA . ILE A 1 621 ? 22.942 7.698 1.544 1.00 49.81 621 ILE A CA 1
ATOM 5034 C C . ILE A 1 621 ? 22.979 6.397 0.723 1.00 49.81 621 ILE A C 1
ATOM 5036 O O . ILE A 1 621 ? 22.674 5.323 1.251 1.00 49.81 621 ILE A O 1
ATOM 5040 N N . LEU A 1 622 ? 23.385 6.477 -0.550 1.00 54.12 622 LEU A N 1
ATOM 5041 C CA . LEU A 1 622 ? 23.688 5.318 -1.401 1.00 54.12 622 LEU A CA 1
ATOM 5042 C C . LEU A 1 622 ? 24.946 4.597 -0.883 1.00 54.12 622 LEU A C 1
ATOM 5044 O O . LEU A 1 622 ? 26.009 4.623 -1.501 1.00 54.12 622 LEU A O 1
ATOM 5048 N N . MET A 1 623 ? 24.831 3.975 0.289 1.00 48.84 623 MET A N 1
ATOM 5049 C CA . MET A 1 623 ? 25.919 3.256 0.931 1.00 48.84 623 MET A CA 1
ATOM 5050 C C . MET A 1 623 ? 26.310 2.051 0.065 1.00 48.84 623 MET A C 1
ATOM 5052 O O . MET A 1 623 ? 25.422 1.287 -0.330 1.00 48.84 623 MET A O 1
ATOM 5056 N N . PRO A 1 624 ? 27.613 1.832 -0.203 1.00 47.91 624 PRO A N 1
ATOM 5057 C CA . PRO A 1 624 ? 28.102 0.664 -0.928 1.00 47.91 624 PRO A CA 1
ATOM 5058 C C . PRO A 1 624 ? 28.018 -0.577 -0.027 1.00 47.91 624 PRO A C 1
ATOM 5060 O O . PRO A 1 624 ? 29.010 -1.077 0.504 1.00 47.91 624 PRO A O 1
ATOM 5063 N N . VAL A 1 625 ? 26.797 -1.064 0.186 1.00 50.78 625 VAL A N 1
ATOM 5064 C CA . VAL A 1 625 ? 26.542 -2.309 0.906 1.00 50.78 625 VAL A CA 1
ATOM 5065 C C . VAL A 1 625 ? 26.814 -3.471 -0.038 1.00 50.78 625 VAL A C 1
ATOM 5067 O O . VAL A 1 625 ? 26.381 -3.486 -1.188 1.00 50.78 625 VAL A O 1
ATOM 5070 N N . LYS A 1 626 ? 27.511 -4.484 0.474 1.00 50.56 626 LYS A N 1
ATOM 5071 C CA . LYS A 1 626 ? 27.739 -5.759 -0.205 1.00 50.56 626 LYS A CA 1
ATOM 5072 C C . LYS A 1 626 ? 26.398 -6.505 -0.307 1.00 50.56 626 LYS A C 1
ATOM 5074 O O . LYS A 1 626 ? 26.045 -7.256 0.599 1.00 50.56 626 LYS A O 1
ATOM 5079 N N . ILE A 1 627 ? 25.629 -6.226 -1.363 1.00 55.00 627 ILE A N 1
ATOM 5080 C CA . ILE A 1 627 ? 24.274 -6.755 -1.589 1.00 55.00 627 ILE A CA 1
ATOM 5081 C C . ILE A 1 627 ? 24.319 -8.289 -1.548 1.00 55.00 627 ILE A C 1
ATOM 5083 O O . ILE A 1 627 ? 24.895 -8.921 -2.434 1.00 55.00 627 ILE A O 1
ATOM 5087 N N . SER A 1 628 ? 23.719 -8.888 -0.517 1.00 50.59 628 SER A N 1
ATOM 5088 C CA . SER A 1 628 ? 23.814 -10.330 -0.252 1.00 50.59 628 SER A CA 1
ATOM 5089 C C . SER A 1 628 ? 22.788 -11.178 -1.009 1.00 50.59 628 SER A C 1
ATOM 5091 O O . SER A 1 628 ? 22.940 -12.395 -1.060 1.00 50.59 628 SER A O 1
ATOM 5093 N N . ALA A 1 629 ? 21.742 -10.558 -1.560 1.00 57.66 629 ALA A N 1
ATOM 5094 C CA . ALA A 1 629 ? 20.673 -11.220 -2.305 1.00 57.66 629 ALA A CA 1
ATOM 5095 C C . ALA A 1 629 ? 20.838 -11.035 -3.823 1.00 57.66 629 ALA A C 1
ATOM 5097 O O . ALA A 1 629 ? 21.404 -10.040 -4.279 1.00 57.66 629 ALA A O 1
ATOM 5098 N N . GLN A 1 630 ? 20.299 -11.964 -4.617 1.00 72.75 630 GLN A N 1
ATOM 5099 C CA . GLN A 1 630 ? 20.112 -11.737 -6.052 1.00 72.75 630 GLN A CA 1
ATOM 5100 C C . GLN A 1 630 ? 18.940 -10.762 -6.232 1.00 72.75 630 GLN A C 1
ATOM 5102 O O . GLN A 1 630 ? 17.822 -11.049 -5.797 1.00 72.75 630 GLN A O 1
ATOM 5107 N N . LEU A 1 631 ? 19.196 -9.582 -6.804 1.00 83.25 631 LEU A N 1
ATOM 5108 C CA . LEU A 1 631 ? 18.168 -8.553 -6.957 1.00 83.25 631 LEU A CA 1
ATOM 5109 C C . LEU A 1 631 ? 17.361 -8.780 -8.234 1.00 83.25 631 LEU A C 1
ATOM 5111 O O . LEU A 1 631 ? 17.929 -8.965 -9.305 1.00 83.25 631 LEU A O 1
ATOM 5115 N N . ARG A 1 632 ? 16.035 -8.701 -8.099 1.00 88.69 632 ARG A N 1
ATOM 5116 C CA . ARG A 1 632 ? 15.036 -8.742 -9.174 1.00 88.69 632 ARG A CA 1
ATOM 5117 C C . ARG A 1 632 ? 14.478 -7.359 -9.513 1.00 88.69 632 ARG A C 1
ATOM 5119 O O . ARG A 1 632 ? 14.206 -7.100 -10.679 1.00 88.69 632 ARG A O 1
ATOM 5126 N N . SER A 1 633 ? 14.376 -6.442 -8.547 1.00 91.62 633 SER A N 1
ATOM 5127 C CA . SER A 1 633 ? 13.902 -5.071 -8.804 1.00 91.62 633 SER A CA 1
ATOM 5128 C C . SER A 1 633 ? 14.601 -4.019 -7.955 1.00 91.62 633 SER A C 1
ATOM 5130 O O . SER A 1 633 ? 14.768 -4.198 -6.747 1.00 91.62 633 SER A O 1
ATOM 5132 N N . ILE A 1 634 ? 14.935 -2.890 -8.583 1.00 89.75 634 ILE A N 1
ATOM 5133 C CA . ILE A 1 634 ? 15.447 -1.680 -7.937 1.00 89.75 634 ILE A CA 1
ATOM 5134 C C . ILE A 1 634 ? 14.679 -0.469 -8.470 1.00 89.75 634 ILE A C 1
ATOM 5136 O O . ILE A 1 634 ? 14.691 -0.192 -9.673 1.00 89.75 634 ILE A O 1
ATOM 5140 N N . ILE A 1 635 ? 14.056 0.282 -7.559 1.00 90.50 635 ILE A N 1
ATOM 5141 C CA . ILE A 1 635 ? 13.423 1.570 -7.860 1.00 90.50 635 ILE A CA 1
ATOM 5142 C C . ILE A 1 635 ? 14.087 2.656 -7.013 1.00 90.50 635 ILE A C 1
ATOM 5144 O O . ILE A 1 635 ? 14.039 2.616 -5.781 1.00 90.50 635 ILE A O 1
ATOM 5148 N N . VAL A 1 636 ? 14.714 3.619 -7.681 1.00 88.44 636 VAL A N 1
ATOM 5149 C CA . VAL A 1 636 ? 15.457 4.714 -7.057 1.00 88.44 636 VAL A CA 1
ATOM 5150 C C . VAL A 1 636 ? 14.642 6.005 -7.119 1.00 88.44 636 VAL A C 1
ATOM 5152 O O . VAL A 1 636 ? 14.126 6.368 -8.172 1.00 88.44 636 VAL A O 1
ATOM 5155 N N . PHE A 1 637 ? 14.549 6.688 -5.978 1.00 86.44 637 PHE A N 1
ATOM 5156 C CA . PHE A 1 637 ? 13.871 7.972 -5.782 1.00 86.44 637 PHE A CA 1
ATOM 5157 C C . PHE A 1 637 ? 14.803 9.026 -5.140 1.00 86.44 637 PHE A C 1
ATOM 5159 O O . PHE A 1 637 ? 14.326 9.976 -4.521 1.00 86.44 637 PHE A O 1
ATOM 5166 N N . VAL A 1 638 ? 16.129 8.851 -5.249 1.00 81.88 638 VAL A N 1
ATOM 5167 C CA . VAL A 1 638 ? 17.123 9.879 -4.884 1.00 81.88 638 VAL A CA 1
ATOM 5168 C C . VAL A 1 638 ? 17.528 10.711 -6.098 1.00 81.88 638 VAL A C 1
ATOM 5170 O O . VAL A 1 638 ? 17.521 10.226 -7.230 1.00 81.88 638 VAL A O 1
ATOM 5173 N N . GLU A 1 639 ? 17.910 11.962 -5.848 1.00 78.31 639 GLU A N 1
ATOM 5174 C CA . GLU A 1 639 ? 18.316 12.907 -6.891 1.00 78.31 639 GLU A CA 1
ATOM 5175 C C . GLU A 1 639 ? 19.682 12.529 -7.493 1.00 78.31 639 GLU A C 1
ATOM 5177 O O . GLU A 1 639 ? 19.807 12.459 -8.712 1.00 78.31 639 GLU A O 1
ATOM 5182 N N . GLU A 1 640 ? 20.694 12.196 -6.684 1.00 75.19 640 GLU A N 1
ATOM 5183 C CA . GLU A 1 640 ? 22.032 11.841 -7.184 1.00 75.19 640 GLU A CA 1
ATOM 5184 C C . GLU A 1 640 ? 22.338 10.338 -7.107 1.00 75.19 640 GLU A C 1
ATOM 5186 O O . GLU A 1 640 ? 22.133 9.692 -6.081 1.00 75.19 640 GLU A O 1
ATOM 5191 N N . VAL A 1 641 ? 22.895 9.785 -8.194 1.00 75.31 641 VAL A N 1
ATOM 5192 C CA . VAL A 1 641 ? 23.370 8.393 -8.279 1.00 75.31 641 VAL A CA 1
ATOM 5193 C C . VAL A 1 641 ? 24.788 8.374 -8.850 1.00 75.31 641 VAL A C 1
ATOM 5195 O O . VAL A 1 641 ? 25.006 8.711 -10.014 1.00 75.31 641 VAL A O 1
ATOM 5198 N N . SER A 1 642 ? 25.761 7.960 -8.036 1.00 74.94 642 SER A N 1
ATOM 5199 C CA . SER A 1 642 ? 27.168 7.854 -8.447 1.00 74.94 642 SER A CA 1
ATOM 5200 C C . SER A 1 642 ? 27.419 6.655 -9.373 1.00 74.94 642 SER A C 1
ATOM 5202 O O . SER A 1 642 ? 26.856 5.575 -9.192 1.00 74.94 642 SER A O 1
ATOM 5204 N N . LEU A 1 643 ? 28.369 6.790 -10.304 1.00 74.06 643 LEU A N 1
ATOM 5205 C CA . LEU A 1 643 ? 28.875 5.670 -11.110 1.00 74.06 643 LEU A CA 1
ATOM 5206 C C . LEU A 1 643 ? 29.535 4.567 -10.260 1.00 74.06 643 LEU A C 1
ATOM 5208 O O . LEU A 1 643 ? 29.541 3.406 -10.671 1.00 74.06 643 LEU A O 1
ATOM 5212 N N . SER A 1 644 ? 30.059 4.897 -9.071 1.00 73.62 644 SER A N 1
ATOM 5213 C CA . SER A 1 644 ? 30.606 3.895 -8.144 1.00 73.62 644 SER A CA 1
ATOM 5214 C C . SER A 1 644 ? 29.532 2.920 -7.661 1.00 73.62 644 SER A C 1
ATOM 5216 O O . SER A 1 644 ? 29.790 1.721 -7.621 1.00 73.62 644 SER A O 1
ATOM 5218 N N . TRP A 1 645 ? 28.311 3.404 -7.402 1.00 77.44 645 TRP A N 1
ATOM 5219 C CA . TRP A 1 645 ? 27.185 2.569 -6.974 1.00 77.44 645 TRP A CA 1
ATOM 5220 C C . TRP A 1 645 ? 26.883 1.467 -7.997 1.00 77.44 645 TRP A C 1
ATOM 5222 O O . TRP A 1 645 ? 26.796 0.301 -7.630 1.00 77.44 645 TRP A O 1
ATOM 5232 N N . PHE A 1 646 ? 26.848 1.786 -9.297 1.00 75.38 646 PHE A N 1
ATOM 5233 C CA . PHE A 1 646 ? 26.672 0.760 -10.332 1.00 75.38 646 PHE A CA 1
ATOM 5234 C C . PHE A 1 646 ? 27.768 -0.301 -10.303 1.00 75.38 646 PHE A C 1
ATOM 5236 O O . PHE A 1 646 ? 27.460 -1.485 -10.386 1.00 75.38 646 PHE A O 1
ATOM 5243 N N . ARG A 1 647 ? 29.040 0.103 -10.206 1.00 74.94 647 ARG A N 1
ATOM 5244 C CA . ARG A 1 647 ? 30.176 -0.832 -10.168 1.00 74.94 647 ARG A CA 1
ATOM 5245 C C . ARG A 1 647 ? 30.072 -1.770 -8.966 1.00 74.94 647 ARG A C 1
ATOM 5247 O O . ARG A 1 647 ? 30.283 -2.971 -9.113 1.00 74.94 647 ARG A O 1
ATOM 5254 N N . ASP A 1 648 ? 29.744 -1.213 -7.806 1.00 74.25 648 ASP A N 1
ATOM 5255 C CA . ASP A 1 648 ? 29.731 -1.930 -6.533 1.00 74.25 648 ASP A CA 1
ATOM 5256 C C . ASP A 1 648 ? 28.501 -2.855 -6.425 1.00 74.25 648 ASP A C 1
ATOM 5258 O O . ASP A 1 648 ? 28.589 -3.940 -5.849 1.00 74.25 648 ASP A O 1
ATOM 5262 N N . CYS A 1 649 ? 27.379 -2.483 -7.054 1.00 74.88 649 CYS A N 1
ATOM 5263 C CA . CYS A 1 649 ? 26.134 -3.253 -7.050 1.00 74.88 649 CYS A CA 1
ATOM 5264 C C . CYS A 1 649 ? 25.961 -4.219 -8.243 1.00 74.88 649 CYS A C 1
ATOM 5266 O O . CYS A 1 649 ? 25.197 -5.182 -8.137 1.00 74.88 649 CYS A O 1
ATOM 5268 N N . TYR A 1 650 ? 26.697 -4.030 -9.347 1.00 77.19 650 TYR A N 1
ATOM 5269 C CA . TYR A 1 650 ? 26.628 -4.860 -10.563 1.00 77.19 650 TYR A CA 1
ATOM 5270 C C . TYR A 1 650 ? 26.682 -6.386 -10.333 1.00 77.19 650 TYR A C 1
ATOM 5272 O O . TYR A 1 650 ? 25.919 -7.089 -11.001 1.00 77.19 650 TYR A O 1
ATOM 5280 N N . PRO A 1 651 ? 27.491 -6.943 -9.400 1.00 75.56 651 PRO A N 1
ATOM 5281 C CA . PRO A 1 651 ? 27.498 -8.385 -9.133 1.00 75.56 651 PRO A CA 1
ATOM 5282 C C . PRO A 1 651 ? 26.125 -8.966 -8.762 1.00 75.56 651 PRO A C 1
ATOM 5284 O O . PRO A 1 651 ? 25.861 -10.130 -9.062 1.00 75.56 651 PRO A O 1
ATOM 5287 N N . SER A 1 652 ? 25.253 -8.158 -8.155 1.00 74.62 652 SER A N 1
ATOM 5288 C CA . SER A 1 652 ? 23.923 -8.566 -7.688 1.00 74.62 652 SER A CA 1
ATOM 5289 C C . SER A 1 652 ? 22.796 -8.191 -8.657 1.00 74.62 652 SER A C 1
ATOM 5291 O O . SER A 1 652 ? 21.652 -8.576 -8.427 1.00 74.62 652 SER A O 1
ATOM 5293 N N . PHE A 1 653 ? 23.103 -7.490 -9.758 1.00 80.50 653 PHE A N 1
ATOM 5294 C CA . PHE A 1 653 ? 22.134 -7.111 -10.800 1.00 80.50 653 PHE A CA 1
ATOM 5295 C C . PHE A 1 653 ? 21.907 -8.207 -11.854 1.00 80.50 653 PHE A C 1
ATOM 5297 O O . PHE A 1 653 ? 21.129 -8.018 -12.782 1.00 80.50 653 PHE A O 1
ATOM 5304 N N . ARG A 1 654 ? 22.594 -9.352 -11.769 1.00 78.38 654 ARG A N 1
ATOM 5305 C CA . ARG A 1 654 ? 22.613 -10.349 -12.853 1.00 78.38 654 ARG A CA 1
ATOM 5306 C C . ARG A 1 654 ? 21.232 -10.911 -13.231 1.00 78.38 654 ARG A C 1
ATOM 5308 O O . ARG A 1 654 ? 21.044 -11.223 -14.402 1.00 78.38 654 ARG A O 1
ATOM 5315 N N . LEU A 1 655 ? 20.307 -11.011 -12.272 1.00 84.25 655 LEU A N 1
ATOM 5316 C CA . LEU A 1 655 ? 18.909 -11.424 -12.479 1.00 84.25 655 LEU A CA 1
ATOM 5317 C C . LEU A 1 655 ? 17.917 -10.252 -12.305 1.00 84.25 655 LEU A C 1
ATOM 5319 O O . LEU A 1 655 ? 16.763 -10.442 -11.928 1.00 84.25 655 LEU A O 1
ATOM 5323 N N . LEU A 1 656 ? 18.376 -9.014 -12.510 1.00 89.56 656 LEU A N 1
ATOM 5324 C CA . LEU A 1 656 ? 17.558 -7.822 -12.313 1.00 89.56 656 LEU A CA 1
ATOM 5325 C C . LEU A 1 656 ? 16.554 -7.666 -13.459 1.00 89.56 656 LEU A C 1
ATOM 5327 O O . LEU A 1 656 ? 16.955 -7.348 -14.573 1.00 89.56 656 LEU A O 1
ATOM 5331 N N . ARG A 1 657 ? 15.259 -7.810 -13.154 1.00 92.88 657 ARG A N 1
ATOM 5332 C CA . ARG A 1 657 ? 14.126 -7.611 -14.074 1.00 92.88 657 ARG A CA 1
ATOM 5333 C C . ARG A 1 657 ? 13.686 -6.162 -14.200 1.00 92.88 657 ARG A C 1
ATOM 5335 O O . ARG A 1 657 ? 13.216 -5.758 -15.261 1.00 92.88 657 ARG A O 1
ATOM 5342 N N . VAL A 1 658 ? 13.843 -5.371 -13.141 1.00 94.75 658 VAL A N 1
ATOM 5343 C CA . VAL A 1 658 ? 13.396 -3.973 -13.091 1.00 94.75 658 VAL A CA 1
ATOM 5344 C C . VAL A 1 658 ? 14.525 -3.059 -12.622 1.00 94.75 658 VAL A C 1
ATOM 5346 O O . VAL A 1 658 ? 15.013 -3.190 -11.498 1.00 94.75 658 VAL A O 1
ATOM 5349 N N . LEU A 1 659 ? 14.876 -2.077 -13.454 1.00 92.94 659 LEU A N 1
ATOM 5350 C CA . LEU A 1 659 ? 15.750 -0.960 -13.101 1.00 92.94 659 LEU A CA 1
ATOM 5351 C C . LEU A 1 659 ? 15.046 0.369 -13.395 1.00 92.94 659 LEU A C 1
ATOM 5353 O O . LEU A 1 659 ? 14.852 0.738 -14.553 1.00 92.94 659 LEU A O 1
ATOM 5357 N N . SER A 1 660 ? 14.689 1.106 -12.343 1.00 92.75 660 SER A N 1
ATOM 5358 C CA . SER A 1 660 ? 14.104 2.445 -12.450 1.00 92.75 660 SER A CA 1
ATOM 5359 C C . SER A 1 660 ? 14.986 3.483 -11.763 1.00 92.75 660 SER A C 1
ATOM 5361 O O . SER A 1 660 ? 15.142 3.465 -10.544 1.00 92.75 660 SER A O 1
ATOM 5363 N N . LEU A 1 661 ? 15.513 4.408 -12.565 1.00 89.69 661 LEU A N 1
ATOM 5364 C CA . LEU A 1 661 ? 16.350 5.556 -12.188 1.00 89.69 661 LEU A CA 1
ATOM 5365 C C . LEU A 1 661 ? 15.674 6.875 -12.603 1.00 89.69 661 LEU A C 1
ATOM 5367 O O . LEU A 1 661 ? 16.322 7.851 -12.984 1.00 89.69 661 LEU A O 1
ATOM 5371 N N . ARG A 1 662 ? 14.340 6.866 -12.616 1.00 88.06 662 ARG A N 1
ATOM 5372 C CA . ARG A 1 662 ? 13.507 7.993 -13.019 1.00 88.06 662 ARG A CA 1
ATOM 5373 C C . ARG A 1 662 ? 13.774 9.208 -12.120 1.00 88.06 662 ARG A C 1
ATOM 5375 O O . ARG A 1 662 ? 13.820 9.069 -10.905 1.00 88.06 662 ARG A O 1
ATOM 5382 N N . HIS A 1 663 ? 13.890 10.392 -12.720 1.00 85.56 663 HIS A N 1
ATOM 5383 C CA . HIS A 1 663 ? 14.260 11.658 -12.061 1.00 85.56 663 HIS A CA 1
ATOM 5384 C C . HIS A 1 663 ? 15.676 11.717 -11.447 1.00 85.56 663 HIS A C 1
ATOM 5386 O O . HIS A 1 663 ? 16.024 12.737 -10.858 1.00 85.56 663 HIS A O 1
ATOM 5392 N N . CYS A 1 664 ? 16.533 10.702 -11.613 1.00 85.62 664 CYS A N 1
ATOM 5393 C CA . CYS A 1 664 ? 17.918 10.784 -11.142 1.00 85.62 664 CYS A CA 1
ATOM 5394 C C . CYS A 1 664 ? 18.778 11.691 -12.049 1.00 85.62 664 CYS A C 1
ATOM 5396 O O . CYS A 1 664 ? 18.750 11.586 -13.279 1.00 85.62 664 CYS A O 1
ATOM 5398 N N . HIS A 1 665 ? 19.649 12.506 -11.454 1.00 83.38 665 HIS A N 1
ATOM 5399 C CA . HIS A 1 665 ? 20.624 13.397 -12.103 1.00 83.38 665 HIS A CA 1
ATOM 5400 C C . HIS A 1 665 ? 21.826 12.656 -12.733 1.00 83.38 665 HIS A C 1
ATOM 5402 O O . HIS A 1 665 ? 22.947 13.163 -12.798 1.00 83.38 665 HIS A O 1
ATOM 5408 N N . ILE A 1 666 ? 21.603 11.439 -13.231 1.00 81.44 666 ILE A N 1
ATOM 5409 C CA . ILE A 1 666 ? 22.614 10.627 -13.905 1.00 81.44 666 ILE A CA 1
ATOM 5410 C C . ILE A 1 666 ? 22.927 11.193 -15.302 1.00 81.44 666 ILE A C 1
ATOM 5412 O O . ILE A 1 666 ? 22.027 11.421 -16.107 1.00 81.44 666 ILE A O 1
ATOM 5416 N N . GLN A 1 667 ? 24.215 11.413 -15.598 1.00 79.75 667 GLN A N 1
ATOM 5417 C CA . GLN A 1 667 ? 24.673 11.953 -16.893 1.00 79.75 667 GLN A CA 1
ATOM 5418 C C . GLN A 1 667 ? 25.125 10.882 -17.897 1.00 79.75 667 GLN A C 1
ATOM 5420 O O . GLN A 1 667 ? 25.076 11.119 -19.106 1.00 79.75 667 GLN A O 1
ATOM 5425 N N . LYS A 1 668 ? 25.571 9.719 -17.403 1.00 79.75 668 LYS A N 1
ATOM 5426 C CA . LYS A 1 668 ? 26.049 8.578 -18.195 1.00 79.75 668 LYS A CA 1
ATOM 5427 C C . LYS A 1 668 ? 25.697 7.265 -17.501 1.00 79.75 668 LYS A C 1
ATOM 5429 O O . LYS A 1 668 ? 25.784 7.176 -16.280 1.00 79.75 668 LYS A O 1
ATOM 5434 N N . ILE A 1 669 ? 25.353 6.248 -18.285 1.00 80.56 669 ILE A N 1
ATOM 5435 C CA . ILE A 1 669 ? 25.141 4.871 -17.822 1.00 80.56 669 ILE A CA 1
ATOM 5436 C C . ILE A 1 669 ? 26.375 4.023 -18.160 1.00 80.56 669 ILE A C 1
ATOM 5438 O O . ILE A 1 669 ? 26.915 4.181 -19.257 1.00 80.56 669 ILE A O 1
ATOM 5442 N N . PRO A 1 670 ? 26.832 3.124 -17.268 1.00 80.31 670 PRO A N 1
ATOM 5443 C CA . PRO A 1 670 ? 27.891 2.171 -17.592 1.00 80.31 670 PRO A CA 1
ATOM 5444 C C . PRO A 1 670 ? 27.455 1.167 -18.663 1.00 80.31 670 PRO A C 1
ATOM 5446 O O . PRO A 1 670 ? 26.376 0.582 -18.559 1.00 80.31 670 PRO A O 1
ATOM 5449 N N . ASP A 1 671 ? 28.341 0.871 -19.617 1.00 76.94 671 ASP A N 1
ATOM 5450 C CA . ASP A 1 671 ? 28.103 -0.128 -20.672 1.00 76.94 671 ASP A CA 1
ATOM 5451 C C . ASP A 1 671 ? 27.702 -1.497 -20.097 1.00 76.94 671 ASP A C 1
ATOM 5453 O O . ASP A 1 671 ? 26.915 -2.217 -20.699 1.00 76.94 671 ASP A O 1
ATOM 5457 N N . ASN A 1 672 ? 28.159 -1.829 -18.883 1.00 78.25 672 ASN A N 1
ATOM 5458 C CA . ASN A 1 672 ? 27.774 -3.023 -18.127 1.00 78.25 672 ASN A CA 1
ATOM 5459 C C . ASN A 1 672 ? 26.255 -3.256 -18.018 1.00 78.25 672 ASN A C 1
ATOM 5461 O O . ASN A 1 672 ? 25.847 -4.410 -17.894 1.00 78.25 672 ASN A O 1
ATOM 5465 N N . VAL A 1 673 ? 25.417 -2.213 -18.084 1.00 81.38 673 VAL A N 1
ATOM 5466 C CA . VAL A 1 673 ? 23.949 -2.363 -18.065 1.00 81.38 673 VAL A CA 1
ATOM 5467 C C . VAL A 1 673 ? 23.440 -3.176 -19.263 1.00 81.38 673 VAL A C 1
ATOM 5469 O O . VAL A 1 673 ? 22.447 -3.880 -19.122 1.00 81.38 673 VAL A O 1
ATOM 5472 N N . SER A 1 674 ? 24.147 -3.207 -20.400 1.00 76.75 674 SER A N 1
ATOM 5473 C CA . SER A 1 674 ? 23.775 -4.074 -21.531 1.00 76.75 674 SER A CA 1
ATOM 5474 C C . SER A 1 674 ? 23.987 -5.572 -21.292 1.00 76.75 674 SER A C 1
ATOM 5476 O O . SER A 1 674 ? 23.601 -6.377 -22.131 1.00 76.75 674 SER A O 1
ATOM 5478 N N . ASN A 1 675 ? 24.636 -5.961 -20.191 1.00 78.12 675 ASN A N 1
ATOM 5479 C CA . ASN A 1 675 ? 24.873 -7.367 -19.848 1.00 78.12 675 ASN A CA 1
ATOM 5480 C C . ASN A 1 675 ? 23.774 -7.953 -18.939 1.00 78.12 675 ASN A C 1
ATOM 5482 O O . ASN A 1 675 ? 23.875 -9.116 -18.538 1.00 78.12 675 ASN A O 1
ATOM 5486 N N . LEU A 1 676 ? 22.764 -7.154 -18.569 1.00 85.75 676 LEU A N 1
ATOM 5487 C CA . LEU A 1 676 ? 21.672 -7.551 -17.678 1.00 85.75 676 LEU A CA 1
ATOM 5488 C C . LEU A 1 676 ? 20.613 -8.342 -18.461 1.00 85.75 676 LEU A C 1
ATOM 5490 O O . LEU A 1 676 ? 19.613 -7.798 -18.913 1.00 85.75 676 LEU A O 1
ATOM 5494 N N . PHE A 1 677 ? 20.871 -9.635 -18.653 1.00 81.69 677 PHE A N 1
ATOM 5495 C CA . PHE A 1 677 ? 20.060 -10.510 -19.505 1.00 81.69 677 PHE A CA 1
ATOM 5496 C C . PHE A 1 677 ? 18.585 -10.619 -19.080 1.00 81.69 677 PHE A C 1
ATOM 5498 O O . PHE A 1 677 ? 17.722 -10.603 -19.947 1.00 81.69 677 PHE A O 1
ATOM 5505 N N . ASP A 1 678 ? 18.279 -10.698 -17.781 1.00 86.62 678 ASP A N 1
ATOM 5506 C CA . ASP A 1 678 ? 16.897 -10.835 -17.273 1.00 86.62 678 ASP A CA 1
ATOM 5507 C C . ASP A 1 678 ? 16.131 -9.488 -17.231 1.00 86.62 678 ASP A C 1
ATOM 5509 O O . ASP A 1 678 ? 15.026 -9.415 -16.706 1.00 86.62 678 ASP A O 1
ATOM 5513 N N . LEU A 1 679 ? 16.700 -8.387 -17.747 1.00 91.75 679 LEU A N 1
ATOM 5514 C CA . LEU A 1 679 ? 16.119 -7.047 -17.595 1.00 91.75 679 LEU A CA 1
ATOM 5515 C C . LEU A 1 679 ? 14.899 -6.835 -18.498 1.00 91.75 679 LEU A C 1
ATOM 5517 O O . LEU A 1 679 ? 15.037 -6.619 -19.697 1.00 91.75 679 LEU A O 1
ATOM 5521 N N . HIS A 1 680 ? 13.708 -6.810 -17.897 1.00 94.19 680 HIS A N 1
ATOM 5522 C CA . HIS A 1 680 ? 12.414 -6.618 -18.562 1.00 94.19 680 HIS A CA 1
ATOM 5523 C C . HIS A 1 680 ? 11.936 -5.155 -18.589 1.00 94.19 680 HIS A C 1
ATOM 5525 O O . HIS A 1 680 ? 11.221 -4.759 -19.514 1.00 94.19 680 HIS A O 1
ATOM 5531 N N . TYR A 1 681 ? 12.317 -4.338 -17.603 1.00 95.31 681 TYR A N 1
ATOM 5532 C CA . TYR A 1 681 ? 11.903 -2.937 -17.478 1.00 95.31 681 TYR A CA 1
ATOM 5533 C C . TYR A 1 681 ? 13.093 -2.027 -17.176 1.00 95.31 681 TYR A C 1
ATOM 5535 O O . TYR A 1 681 ? 13.751 -2.169 -16.143 1.00 95.31 681 TYR A O 1
ATOM 5543 N N . LEU A 1 682 ? 13.316 -1.046 -18.052 1.00 93.44 682 LEU A N 1
ATOM 5544 C CA . LEU A 1 682 ? 14.316 0.005 -17.886 1.00 93.44 682 LEU A CA 1
ATOM 5545 C C . LEU A 1 682 ? 13.647 1.381 -17.946 1.00 93.44 682 LEU A C 1
ATOM 5547 O O . LEU A 1 682 ? 13.053 1.745 -18.963 1.00 93.44 682 LEU A O 1
ATOM 5551 N N . ASP A 1 683 ? 13.774 2.164 -16.877 1.00 92.06 683 ASP A N 1
ATOM 5552 C CA . ASP A 1 683 ? 13.220 3.517 -16.793 1.00 92.06 683 ASP A CA 1
ATOM 5553 C C . ASP A 1 683 ? 14.290 4.535 -16.411 1.00 92.06 683 ASP A C 1
ATOM 5555 O O . ASP A 1 683 ? 14.836 4.540 -15.308 1.00 92.06 683 ASP A O 1
ATOM 5559 N N . LEU A 1 684 ? 14.574 5.385 -17.387 1.00 89.19 684 LEU A N 1
ATOM 5560 C CA . LEU A 1 684 ? 15.535 6.475 -17.391 1.00 89.19 684 LEU A CA 1
ATOM 5561 C C . LEU A 1 684 ? 14.808 7.795 -17.707 1.00 89.19 684 LEU A C 1
ATOM 5563 O O . LEU A 1 684 ? 15.395 8.726 -18.263 1.00 89.19 684 LEU A O 1
ATOM 5567 N N . GLY A 1 685 ? 13.501 7.859 -17.427 1.00 85.62 685 GLY A N 1
ATOM 5568 C CA . GLY A 1 685 ? 12.680 9.041 -17.650 1.00 85.62 685 GLY A CA 1
ATOM 5569 C C . GLY A 1 685 ? 13.107 10.214 -16.768 1.00 85.62 685 GLY A C 1
ATOM 5570 O O . GLY A 1 685 ? 13.386 10.046 -15.582 1.00 85.62 685 GLY A O 1
ATOM 5571 N N . TYR A 1 686 ? 13.109 11.416 -17.340 1.00 84.06 686 TYR A N 1
ATOM 5572 C CA . TYR A 1 686 ? 13.466 12.669 -16.664 1.00 84.06 686 TYR A CA 1
ATOM 5573 C C . TYR A 1 686 ? 14.885 12.691 -16.059 1.00 84.06 686 TYR A C 1
ATOM 5575 O O . TYR A 1 686 ? 15.121 13.373 -15.065 1.00 84.06 686 TYR A O 1
ATOM 5583 N N . THR A 1 687 ? 15.828 11.961 -16.656 1.00 84.94 687 THR A N 1
ATOM 5584 C CA . THR A 1 687 ? 17.244 11.942 -16.252 1.00 84.94 687 THR A CA 1
ATOM 5585 C C . THR A 1 687 ? 18.052 13.020 -16.987 1.00 84.94 687 THR A C 1
ATOM 5587 O O . THR A 1 687 ? 17.534 13.709 -17.866 1.00 84.94 687 THR A O 1
ATOM 5590 N N . LEU A 1 688 ? 19.334 13.199 -16.649 1.00 80.94 688 LEU A N 1
ATOM 5591 C CA . LEU A 1 688 ? 20.228 14.166 -17.313 1.00 80.94 688 LEU A CA 1
ATOM 5592 C C . LEU A 1 688 ? 21.168 13.501 -18.342 1.00 80.94 688 LEU A C 1
ATOM 5594 O O . LEU A 1 688 ? 22.273 13.993 -18.592 1.00 80.94 688 LEU A O 1
ATOM 5598 N N . LEU A 1 689 ? 20.741 12.378 -18.930 1.00 78.69 689 LEU A N 1
ATOM 5599 C CA . LEU A 1 689 ? 21.562 11.516 -19.783 1.00 78.69 689 LEU A CA 1
ATOM 5600 C C . LEU A 1 689 ? 21.916 12.150 -21.132 1.00 78.69 689 LEU A C 1
ATOM 5602 O O . LEU A 1 689 ? 21.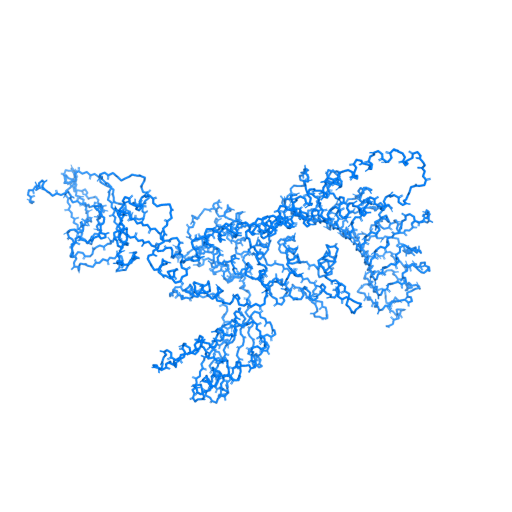080 12.296 -22.028 1.00 78.69 689 LEU A O 1
ATOM 5606 N N . LYS A 1 690 ? 23.211 12.414 -21.320 1.00 76.31 690 LYS A N 1
ATOM 5607 C CA . LYS A 1 690 ? 23.762 12.945 -22.578 1.00 76.31 690 LYS A CA 1
ATOM 5608 C C . LYS A 1 690 ? 23.780 11.896 -23.693 1.00 76.31 690 LYS A C 1
ATOM 5610 O O . LYS A 1 690 ? 23.493 12.219 -24.840 1.00 76.31 690 LYS A O 1
ATOM 5615 N N . GLU A 1 691 ? 24.096 10.651 -23.344 1.00 73.75 691 GLU A N 1
ATOM 5616 C CA . GLU A 1 691 ? 24.218 9.512 -24.257 1.00 73.75 691 GLU A CA 1
ATOM 5617 C C . GLU A 1 691 ? 23.730 8.216 -23.586 1.00 73.75 691 GLU A C 1
ATOM 5619 O O . GLU A 1 691 ? 23.856 8.050 -22.370 1.00 73.75 691 GLU A O 1
ATOM 5624 N N . ILE A 1 692 ? 23.205 7.284 -24.386 1.00 75.44 692 ILE A N 1
ATOM 5625 C CA . ILE A 1 692 ? 22.962 5.891 -23.984 1.00 75.44 692 ILE A CA 1
ATOM 5626 C C . ILE A 1 692 ? 23.954 4.990 -24.735 1.00 75.44 692 ILE A C 1
ATOM 5628 O O . ILE A 1 692 ? 24.116 5.164 -25.949 1.00 75.44 692 ILE A O 1
ATOM 5632 N N . PRO A 1 693 ? 24.600 4.017 -24.059 1.00 74.81 693 PRO A N 1
ATOM 5633 C CA . PRO A 1 693 ? 25.464 3.038 -24.710 1.00 74.81 693 PRO A CA 1
ATOM 5634 C C . PRO A 1 693 ? 24.765 2.313 -25.864 1.00 74.81 693 PRO A C 1
ATOM 5636 O O . PRO A 1 693 ? 23.683 1.756 -25.693 1.00 74.81 693 PRO A O 1
ATOM 5639 N N . ARG A 1 694 ? 25.413 2.237 -27.035 1.00 73.50 694 ARG A N 1
ATOM 5640 C CA . ARG A 1 694 ? 24.888 1.489 -28.201 1.00 73.50 694 ARG A CA 1
ATOM 5641 C C . ARG A 1 694 ? 24.624 0.015 -27.883 1.00 73.50 694 ARG A C 1
ATOM 5643 O O . ARG A 1 694 ? 23.751 -0.603 -28.482 1.00 73.50 694 ARG A O 1
ATOM 5650 N N . SER A 1 695 ? 25.353 -0.537 -26.913 1.00 76.50 695 SER A N 1
ATOM 5651 C CA . SER A 1 695 ? 25.176 -1.904 -26.435 1.00 76.50 695 SER A CA 1
ATOM 5652 C C . SER A 1 695 ? 23.813 -2.164 -25.788 1.00 76.50 695 SER A C 1
ATOM 5654 O O . SER A 1 695 ? 23.459 -3.329 -25.649 1.00 76.50 695 SER A O 1
ATOM 5656 N N . ILE A 1 696 ? 23.013 -1.140 -25.457 1.00 79.56 696 ILE A N 1
ATOM 5657 C CA . ILE A 1 696 ? 21.658 -1.314 -24.906 1.00 79.56 696 ILE A CA 1
ATOM 5658 C C . ILE A 1 696 ? 20.758 -2.185 -25.801 1.00 79.56 696 ILE A C 1
ATOM 5660 O O . ILE A 1 696 ? 19.901 -2.899 -25.291 1.00 79.56 696 ILE A O 1
ATOM 5664 N N . GLY A 1 697 ? 21.014 -2.207 -27.117 1.00 75.12 697 GLY A N 1
ATOM 5665 C CA . GLY A 1 697 ? 20.334 -3.077 -28.081 1.00 75.12 697 GLY A CA 1
ATOM 5666 C C . GLY A 1 697 ? 20.583 -4.582 -27.900 1.00 75.12 697 GLY A C 1
ATOM 5667 O O . GLY A 1 697 ? 19.992 -5.365 -28.628 1.00 75.12 697 GLY A O 1
ATOM 5668 N N . LYS A 1 698 ? 21.439 -4.998 -26.955 1.00 78.62 698 LYS A N 1
ATOM 5669 C CA . LYS A 1 698 ? 21.698 -6.409 -26.604 1.00 78.62 698 LYS A CA 1
ATOM 5670 C C . LYS A 1 698 ? 20.736 -6.978 -25.557 1.00 78.62 698 LYS A C 1
ATOM 5672 O O . LYS A 1 698 ? 20.841 -8.151 -25.208 1.00 78.62 698 LYS A O 1
ATOM 5677 N N . LEU A 1 699 ? 19.839 -6.156 -25.013 1.00 85.31 699 LEU A N 1
ATOM 5678 C CA . LEU A 1 699 ? 18.881 -6.568 -23.990 1.00 85.31 699 LEU A CA 1
ATOM 5679 C C . LEU A 1 699 ? 17.690 -7.302 -24.629 1.00 85.31 699 LEU A C 1
ATOM 5681 O O . LEU A 1 699 ? 16.616 -6.728 -24.803 1.00 85.31 699 LEU A O 1
ATOM 5685 N N . SER A 1 700 ? 17.889 -8.575 -24.984 1.00 82.56 700 SER A N 1
ATOM 5686 C CA . SER A 1 700 ? 16.903 -9.407 -25.695 1.00 82.56 700 SER A CA 1
ATOM 5687 C C . SER A 1 700 ? 15.555 -9.516 -24.974 1.00 82.56 700 SER A C 1
ATOM 5689 O O . SER A 1 700 ? 14.512 -9.469 -25.623 1.00 82.56 700 SER A O 1
ATOM 5691 N N . ASN A 1 701 ? 15.563 -9.594 -23.638 1.00 87.75 701 ASN A N 1
ATOM 5692 C CA . ASN A 1 701 ? 14.360 -9.753 -22.811 1.00 87.75 701 ASN A CA 1
ATOM 5693 C C . ASN A 1 701 ? 13.696 -8.418 -22.412 1.00 87.75 701 ASN A C 1
ATOM 5695 O O . ASN A 1 701 ? 12.677 -8.423 -21.721 1.00 87.75 701 ASN A O 1
ATOM 5699 N N . LEU A 1 702 ? 14.221 -7.262 -22.840 1.00 90.88 702 LEU A N 1
ATOM 5700 C CA . LEU A 1 702 ? 13.678 -5.958 -22.449 1.00 90.88 702 LEU A CA 1
ATOM 5701 C C . LEU A 1 702 ? 12.295 -5.731 -23.057 1.00 90.88 702 LEU A C 1
ATOM 5703 O O . LEU A 1 702 ? 12.175 -5.519 -24.255 1.00 90.88 702 LEU A O 1
ATOM 5707 N N . GLN A 1 703 ? 11.255 -5.715 -22.221 1.00 91.75 703 GLN A N 1
ATOM 5708 C CA . GLN A 1 703 ? 9.854 -5.570 -22.632 1.00 91.75 703 GLN A CA 1
ATOM 5709 C C . GLN A 1 703 ? 9.392 -4.109 -22.663 1.00 91.75 703 GLN A C 1
ATOM 5711 O O . GLN A 1 703 ? 8.537 -3.732 -23.469 1.00 91.75 703 GLN A O 1
ATOM 5716 N N . THR A 1 704 ? 9.935 -3.283 -21.762 1.00 91.69 704 THR A N 1
ATOM 5717 C CA . THR A 1 704 ? 9.606 -1.860 -21.625 1.00 91.69 704 THR A CA 1
ATOM 5718 C C . THR A 1 704 ? 10.862 -1.013 -21.467 1.00 91.69 704 THR A C 1
ATOM 5720 O O . THR A 1 704 ? 11.654 -1.231 -20.552 1.00 91.69 704 THR A O 1
ATOM 5723 N N . SER A 1 705 ? 10.975 0.036 -22.284 1.00 90.62 705 SER A N 1
ATOM 5724 C CA . SER A 1 705 ? 11.976 1.091 -22.125 1.00 90.62 705 SER A CA 1
ATOM 5725 C C . SER A 1 705 ? 11.309 2.466 -22.039 1.00 90.62 705 SER A C 1
ATOM 5727 O O . SER A 1 705 ? 10.525 2.845 -22.914 1.00 90.62 705 SER A O 1
ATOM 5729 N N . CYS A 1 706 ? 11.608 3.218 -20.979 1.00 88.25 706 CYS A N 1
ATOM 5730 C CA . CYS A 1 706 ? 11.238 4.627 -20.839 1.00 88.25 706 CYS A CA 1
ATOM 5731 C C . CYS A 1 706 ? 12.506 5.481 -20.808 1.00 88.25 706 CYS A C 1
ATOM 5733 O O . CYS A 1 706 ? 13.304 5.365 -19.884 1.00 88.25 706 CYS A O 1
ATOM 5735 N N . LEU A 1 707 ? 12.681 6.347 -21.803 1.00 86.62 707 LEU A N 1
ATOM 5736 C CA . LEU A 1 707 ? 13.846 7.213 -21.958 1.00 86.62 707 LEU A CA 1
ATOM 5737 C C . LEU A 1 707 ? 13.387 8.669 -21.970 1.00 86.62 707 LEU A C 1
ATOM 5739 O O . LEU A 1 707 ? 12.507 9.031 -22.757 1.00 86.62 707 LEU A O 1
ATOM 5743 N N . GLY A 1 708 ? 13.990 9.530 -21.147 1.00 76.94 708 GLY A N 1
ATOM 5744 C CA . GLY A 1 708 ? 13.711 10.950 -21.300 1.00 76.94 708 GLY A CA 1
ATOM 5745 C C . GLY A 1 708 ? 14.573 11.937 -20.534 1.00 76.94 708 GLY A C 1
ATOM 5746 O O . GLY A 1 708 ? 15.065 11.635 -19.453 1.00 76.94 708 GLY A O 1
ATOM 5747 N N . GLY A 1 709 ? 14.700 13.136 -21.103 1.00 72.75 709 GLY A N 1
ATOM 5748 C CA . GLY A 1 709 ? 15.463 14.245 -20.532 1.00 72.75 709 GLY A CA 1
ATOM 5749 C C . GLY A 1 709 ? 14.674 15.029 -19.477 1.00 72.75 709 GLY A C 1
ATOM 5750 O O . GLY A 1 709 ? 13.508 15.373 -19.683 1.00 72.75 709 GLY A O 1
ATOM 5751 N N . GLY A 1 710 ? 15.316 15.338 -18.349 1.00 63.25 710 GLY A N 1
ATOM 5752 C CA . GLY A 1 710 ? 14.760 16.141 -17.251 1.00 63.25 710 GLY A CA 1
ATOM 5753 C C . GLY A 1 710 ? 14.783 17.660 -17.483 1.00 63.25 710 GLY A C 1
ATOM 5754 O O . GLY A 1 710 ? 14.151 18.401 -16.738 1.00 63.25 710 GLY A O 1
ATOM 5755 N N . GLY A 1 711 ? 15.489 18.137 -18.516 1.00 65.56 711 GLY A N 1
ATOM 5756 C CA . GLY A 1 711 ? 15.640 19.563 -18.831 1.00 65.56 711 GLY A CA 1
ATOM 5757 C C . GLY A 1 711 ? 14.541 20.153 -19.726 1.00 65.56 711 GLY A C 1
ATOM 5758 O O . GLY A 1 711 ? 13.651 19.455 -20.215 1.00 65.56 711 GLY A O 1
ATOM 5759 N N . THR A 1 712 ? 14.616 21.465 -19.969 1.00 58.69 712 THR A N 1
ATOM 5760 C CA . THR A 1 712 ? 13.767 22.196 -20.936 1.00 58.69 712 THR A CA 1
ATOM 5761 C C . THR A 1 712 ? 14.170 21.962 -22.394 1.00 58.69 712 THR A C 1
ATOM 5763 O O . THR A 1 712 ? 13.322 22.060 -23.277 1.00 58.69 712 THR A O 1
ATOM 5766 N N . VAL A 1 713 ? 15.440 21.632 -22.637 1.00 59.94 713 VAL A N 1
ATOM 5767 C CA . VAL A 1 713 ? 16.009 21.323 -23.956 1.00 59.94 713 VAL A CA 1
ATOM 5768 C C . VAL A 1 713 ? 16.062 19.805 -24.139 1.00 59.94 713 VAL A C 1
ATOM 5770 O O . VAL A 1 713 ? 16.375 19.078 -23.193 1.00 59.94 713 VAL A O 1
ATOM 5773 N N . ALA A 1 714 ? 15.757 19.324 -25.345 1.00 59.75 714 ALA A N 1
ATOM 5774 C CA . ALA A 1 714 ? 15.883 17.908 -25.665 1.00 59.75 714 ALA A CA 1
ATOM 5775 C C . ALA A 1 714 ? 17.362 17.480 -25.734 1.00 59.75 714 ALA A C 1
ATOM 5777 O O . ALA A 1 714 ? 18.225 18.255 -26.137 1.00 59.75 714 ALA A O 1
ATOM 5778 N N . GLN A 1 715 ? 17.663 16.252 -25.318 1.00 66.31 715 GLN A N 1
ATOM 5779 C CA . GLN A 1 715 ? 19.034 15.727 -25.243 1.00 66.31 715 GLN A CA 1
ATOM 5780 C C . GLN A 1 715 ? 19.332 14.750 -26.394 1.00 66.31 715 GLN A C 1
ATOM 5782 O O . GLN A 1 715 ? 18.417 14.169 -26.967 1.00 66.31 715 GLN A O 1
ATOM 5787 N N . LYS A 1 716 ? 20.613 14.505 -26.716 1.00 66.50 716 LYS A N 1
ATOM 5788 C CA . LYS A 1 716 ? 21.060 13.547 -27.762 1.00 66.50 716 LYS A CA 1
ATOM 5789 C C . LYS A 1 716 ? 21.033 12.078 -27.314 1.00 66.50 716 LYS A C 1
ATOM 5791 O O . LYS A 1 716 ? 21.819 11.242 -27.758 1.00 66.50 716 LYS A O 1
ATOM 5796 N N . THR A 1 717 ? 20.095 11.742 -26.441 1.00 62.72 717 THR A N 1
ATOM 5797 C CA . THR A 1 717 ? 20.087 10.491 -25.682 1.00 62.72 717 THR A CA 1
ATOM 5798 C C . THR A 1 717 ? 19.790 9.264 -26.560 1.00 62.72 717 THR A C 1
ATOM 5800 O O . THR A 1 717 ? 20.307 8.183 -26.282 1.00 62.72 717 THR A O 1
ATOM 5803 N N . VAL A 1 718 ? 19.022 9.411 -27.652 1.00 63.47 718 VAL A N 1
ATOM 5804 C CA . VAL A 1 718 ? 18.658 8.299 -28.567 1.00 63.47 718 VAL A CA 1
ATOM 5805 C C . VAL A 1 718 ? 19.474 8.207 -29.863 1.00 63.47 718 VAL A C 1
ATOM 5807 O O . VAL A 1 718 ? 19.062 7.527 -30.801 1.00 63.47 718 VAL A O 1
ATOM 5810 N N . VAL A 1 719 ? 20.659 8.826 -29.938 1.00 60.19 719 VAL A N 1
ATOM 5811 C CA . VAL A 1 719 ? 21.543 8.738 -31.127 1.00 60.19 719 VAL A CA 1
ATOM 5812 C C . VAL A 1 719 ? 21.873 7.287 -31.521 1.00 60.19 719 VAL A C 1
ATOM 5814 O O . VAL A 1 719 ? 22.098 7.007 -32.697 1.00 60.19 719 VAL A O 1
ATOM 5817 N N . TRP A 1 720 ? 21.833 6.341 -30.575 1.00 66.44 720 TRP A N 1
ATOM 5818 C CA . TRP A 1 720 ? 22.001 4.912 -30.852 1.00 66.44 720 TRP A CA 1
ATOM 5819 C C . TRP A 1 720 ? 20.961 4.351 -31.843 1.00 66.44 720 TRP A C 1
ATOM 5821 O O . TRP A 1 720 ? 21.340 3.520 -32.660 1.00 66.44 720 TRP A O 1
ATOM 5831 N N . LEU A 1 721 ? 19.721 4.870 -31.878 1.00 64.50 721 LEU A N 1
ATOM 5832 C CA . LEU A 1 721 ? 18.694 4.494 -32.870 1.00 64.50 721 LEU A CA 1
ATOM 5833 C C . LEU A 1 721 ? 19.084 4.839 -34.320 1.00 64.50 721 LEU A C 1
ATOM 5835 O O . LEU A 1 721 ? 18.516 4.290 -35.258 1.00 64.50 721 LEU A O 1
ATOM 5839 N N . GLN A 1 722 ? 20.018 5.776 -34.520 1.00 61.41 722 GLN A N 1
ATOM 5840 C CA . GLN A 1 722 ? 20.357 6.314 -35.844 1.00 61.41 722 GLN A CA 1
ATOM 5841 C C . GLN A 1 722 ? 21.577 5.643 -36.498 1.00 61.41 722 GLN A C 1
ATOM 5843 O O . GLN A 1 722 ? 21.876 5.925 -37.661 1.00 61.41 722 GLN A O 1
ATOM 5848 N N . VAL A 1 723 ? 22.293 4.761 -35.794 1.00 59.94 723 VAL A N 1
ATOM 5849 C CA . VAL A 1 723 ? 23.546 4.148 -36.279 1.00 59.94 723 VAL A CA 1
ATOM 5850 C C . VAL A 1 723 ? 23.293 3.306 -37.545 1.00 59.94 723 VAL A C 1
ATOM 5852 O O . VAL A 1 723 ? 22.262 2.647 -37.658 1.00 59.94 723 VAL A O 1
ATOM 5855 N N . LYS A 1 724 ? 24.202 3.377 -38.533 1.00 54.75 724 LYS A N 1
ATOM 5856 C CA . LYS A 1 724 ? 24.029 2.776 -39.876 1.00 54.75 724 LYS A CA 1
ATOM 5857 C C . LYS A 1 724 ? 24.702 1.412 -40.100 1.00 54.75 724 LYS A C 1
ATOM 5859 O O . LYS A 1 724 ? 24.463 0.820 -41.144 1.00 54.75 724 LYS A O 1
ATOM 5864 N N . GLU A 1 725 ? 25.532 0.912 -39.182 1.00 49.06 725 GLU A N 1
ATOM 5865 C CA . GLU A 1 725 ? 26.431 -0.225 -39.461 1.00 49.06 725 GLU A CA 1
ATOM 5866 C C . GLU A 1 725 ? 26.534 -1.247 -38.318 1.00 49.06 725 GLU A C 1
ATOM 5868 O O . GLU A 1 725 ? 26.458 -0.888 -37.143 1.00 49.06 725 GLU A O 1
ATOM 5873 N N . GLY A 1 726 ? 26.785 -2.511 -38.693 1.00 43.16 726 GLY A N 1
ATOM 5874 C CA . GLY A 1 726 ? 26.998 -3.655 -37.796 1.00 43.16 726 GLY A CA 1
ATOM 5875 C C . GLY A 1 726 ? 25.795 -4.603 -37.755 1.00 43.16 726 GLY A C 1
ATOM 5876 O O . GLY A 1 726 ? 24.833 -4.352 -37.037 1.00 43.16 726 GLY A O 1
ATOM 5877 N N . GLY A 1 727 ? 25.828 -5.679 -38.547 1.00 43.91 727 GLY A N 1
ATOM 5878 C CA . GLY A 1 727 ? 24.687 -6.591 -38.700 1.00 43.91 727 GLY A CA 1
ATOM 5879 C C . GLY A 1 727 ? 24.362 -7.418 -37.448 1.00 43.91 727 GLY A C 1
ATOM 5880 O O . GLY A 1 727 ? 25.262 -7.800 -36.709 1.00 43.91 727 GLY A O 1
ATOM 5881 N N . GLY A 1 728 ? 23.076 -7.734 -37.256 1.00 50.56 728 GLY A N 1
ATOM 5882 C CA . GLY A 1 728 ? 22.567 -8.751 -36.317 1.00 50.56 728 GLY A CA 1
ATOM 5883 C C . GLY A 1 728 ? 22.584 -8.395 -34.823 1.00 50.56 728 GLY A C 1
ATOM 5884 O O . GLY A 1 728 ? 21.569 -8.549 -34.155 1.00 50.56 728 GLY A O 1
ATOM 5885 N N . ASP A 1 729 ? 23.701 -7.884 -34.310 1.00 53.47 729 ASP A N 1
ATOM 5886 C CA . ASP A 1 729 ? 24.070 -7.907 -32.880 1.00 53.47 729 ASP A CA 1
ATOM 5887 C C . ASP A 1 729 ? 23.301 -6.950 -31.930 1.00 53.47 729 ASP A C 1
ATOM 5889 O O . ASP A 1 729 ? 23.643 -6.860 -30.746 1.00 53.47 729 ASP A O 1
ATOM 5893 N N . TYR A 1 730 ? 22.304 -6.203 -32.418 1.00 65.38 730 TYR A N 1
ATOM 5894 C CA . TYR A 1 730 ? 21.633 -5.120 -31.673 1.00 65.38 730 TYR A CA 1
ATOM 5895 C C . TYR A 1 730 ? 20.109 -5.109 -31.894 1.00 65.38 730 TYR A C 1
ATOM 5897 O O . TYR A 1 730 ? 19.542 -4.114 -32.347 1.00 65.38 730 TYR A O 1
ATOM 5905 N N . MET A 1 731 ? 19.447 -6.231 -31.605 1.00 72.38 731 MET A N 1
ATOM 5906 C CA . MET A 1 731 ? 18.005 -6.419 -31.788 1.00 72.38 731 MET A CA 1
ATOM 5907 C C . MET A 1 731 ? 17.275 -6.456 -30.438 1.00 72.38 731 MET A C 1
ATOM 5909 O O . MET A 1 731 ? 17.560 -7.292 -29.583 1.00 72.38 731 MET A O 1
ATOM 5913 N N . LEU A 1 732 ? 16.297 -5.564 -30.245 1.00 80.62 732 LEU A N 1
ATOM 5914 C CA . LEU A 1 732 ? 15.478 -5.508 -29.029 1.00 80.62 732 LEU A CA 1
ATOM 5915 C C . LEU A 1 732 ? 14.271 -6.445 -29.176 1.00 80.62 732 LEU A C 1
ATOM 5917 O O . LEU A 1 732 ? 13.127 -6.016 -29.327 1.00 80.62 732 LEU A O 1
ATOM 5921 N N . GLU A 1 733 ? 14.573 -7.744 -29.181 1.00 81.56 733 GLU A N 1
ATOM 5922 C CA . GLU A 1 733 ? 13.672 -8.837 -29.571 1.00 81.56 733 GLU A CA 1
ATOM 5923 C C . GLU A 1 733 ? 12.341 -8.864 -28.812 1.00 81.56 733 GLU A C 1
ATOM 5925 O O . GLU A 1 733 ? 11.306 -9.102 -29.432 1.00 81.56 733 GLU A O 1
ATOM 5930 N N . SER A 1 734 ? 12.347 -8.572 -27.507 1.00 87.38 734 SER A N 1
ATOM 5931 C CA . SER A 1 734 ? 11.142 -8.601 -26.660 1.00 87.38 734 SER A CA 1
ATOM 5932 C C . SER A 1 734 ? 10.470 -7.237 -26.446 1.00 87.38 734 SER A C 1
ATOM 5934 O O . SER A 1 734 ? 9.474 -7.161 -25.720 1.00 87.38 734 SER A O 1
ATOM 5936 N N . LEU A 1 735 ? 10.973 -6.146 -27.042 1.00 88.50 735 LEU A N 1
ATOM 5937 C CA . LEU A 1 735 ? 10.532 -4.793 -26.685 1.00 88.50 735 LEU A CA 1
ATOM 5938 C C . LEU A 1 735 ? 9.137 -4.472 -27.219 1.00 88.50 735 LEU A C 1
ATOM 5940 O O . LEU A 1 735 ? 8.978 -3.993 -28.336 1.00 88.50 735 LEU A O 1
ATOM 5944 N N . GLY A 1 736 ? 8.127 -4.671 -26.370 1.00 87.81 736 GLY A N 1
ATOM 5945 C CA . GLY A 1 736 ? 6.728 -4.343 -26.643 1.00 87.81 736 GLY A CA 1
ATOM 5946 C C . GLY A 1 736 ? 6.356 -2.873 -26.416 1.00 87.81 736 GLY A C 1
ATOM 5947 O O . GLY A 1 736 ? 5.391 -2.399 -27.022 1.00 87.81 736 GLY A O 1
ATOM 5948 N N . HIS A 1 737 ? 7.101 -2.143 -25.576 1.00 90.38 737 HIS A N 1
ATOM 5949 C CA . HIS A 1 737 ? 6.799 -0.757 -25.193 1.00 90.38 737 HIS A CA 1
ATOM 5950 C C . HIS A 1 737 ? 8.031 0.159 -25.211 1.00 90.38 737 HIS A C 1
ATOM 5952 O O . HIS A 1 737 ? 8.976 -0.052 -24.449 1.00 90.38 737 HIS A O 1
ATOM 5958 N N . LEU A 1 738 ? 7.967 1.247 -25.984 1.00 90.75 738 LEU A N 1
ATOM 5959 C CA . LEU A 1 738 ? 9.009 2.275 -26.048 1.00 90.75 738 LEU A CA 1
ATOM 5960 C C . LEU A 1 738 ? 8.413 3.669 -25.802 1.00 90.75 738 LEU A C 1
ATOM 5962 O O . LEU A 1 738 ? 7.478 4.088 -26.482 1.00 90.75 738 LEU A O 1
ATOM 5966 N N . ASN A 1 739 ? 8.956 4.389 -24.822 1.00 89.69 739 ASN A N 1
ATOM 5967 C CA . ASN A 1 739 ? 8.589 5.768 -24.496 1.00 89.69 739 ASN A CA 1
ATOM 5968 C C . ASN A 1 739 ? 9.812 6.679 -24.647 1.00 89.69 739 ASN A C 1
ATOM 5970 O O . ASN A 1 739 ? 10.804 6.487 -23.944 1.00 89.69 739 ASN A O 1
ATOM 5974 N N . LEU A 1 740 ? 9.712 7.650 -25.557 1.00 89.12 740 LEU A N 1
ATOM 5975 C CA . LEU A 1 740 ? 10.733 8.635 -25.897 1.00 89.12 740 LEU A CA 1
ATOM 5976 C C . LEU A 1 740 ? 10.222 10.051 -25.575 1.00 89.12 740 LEU A C 1
ATOM 5978 O O . LEU A 1 740 ? 9.349 10.579 -26.268 1.00 89.12 740 LEU A O 1
ATOM 5982 N N . TYR A 1 741 ? 10.774 10.679 -24.533 1.00 86.56 741 TYR A N 1
ATOM 5983 C CA . TYR A 1 741 ? 10.366 12.005 -24.051 1.00 86.56 741 TYR A CA 1
ATOM 5984 C C . TYR A 1 741 ? 11.560 12.970 -23.958 1.00 86.56 741 TYR A C 1
ATOM 5986 O O . TYR A 1 741 ? 12.472 12.743 -23.171 1.00 86.56 741 TYR A O 1
ATOM 5994 N N . ARG A 1 742 ? 11.586 14.072 -24.723 1.00 83.31 742 ARG A N 1
ATOM 5995 C CA . ARG A 1 742 ? 12.711 15.052 -24.724 1.00 83.31 742 ARG A CA 1
ATOM 5996 C C . ARG A 1 742 ? 14.112 14.430 -24.924 1.00 83.31 742 ARG A C 1
ATOM 5998 O O . ARG A 1 742 ? 15.114 14.980 -24.476 1.00 83.31 742 ARG A O 1
ATOM 6005 N N . CYS A 1 743 ? 14.201 13.273 -25.573 1.00 82.50 743 CYS A N 1
ATOM 6006 C CA . CYS A 1 743 ? 15.429 12.473 -25.686 1.00 82.50 743 CYS A CA 1
ATOM 6007 C C . CYS A 1 743 ? 16.065 12.497 -27.088 1.00 82.50 743 CYS A C 1
ATOM 6009 O O . CYS A 1 743 ? 16.952 11.685 -27.369 1.00 82.50 743 CYS A O 1
ATOM 6011 N N . TYR A 1 744 ? 15.583 13.388 -27.961 1.00 84.62 744 TYR A N 1
ATOM 6012 C CA . TYR A 1 744 ? 16.109 13.633 -29.301 1.00 84.62 744 TYR A CA 1
ATOM 6013 C C . TYR A 1 744 ? 15.939 15.109 -29.688 1.00 84.62 744 TYR A C 1
ATOM 6015 O O . TYR A 1 744 ? 14.860 15.674 -29.497 1.00 84.62 744 TYR A O 1
ATOM 6023 N N . ASP A 1 745 ? 16.986 15.716 -30.244 1.00 82.31 745 ASP A N 1
ATOM 6024 C CA . ASP A 1 745 ? 17.047 17.120 -30.681 1.00 82.31 745 ASP A CA 1
ATOM 6025 C C . ASP A 1 745 ? 17.292 17.280 -32.196 1.00 82.31 745 ASP A C 1
ATOM 6027 O O . ASP A 1 745 ? 17.446 18.395 -32.688 1.00 82.31 745 ASP A O 1
ATOM 6031 N N . GLY A 1 746 ? 17.353 16.174 -32.942 1.00 84.00 746 GLY A N 1
ATOM 6032 C CA . GLY A 1 746 ? 17.529 16.190 -34.391 1.00 84.00 746 GLY A CA 1
ATOM 6033 C C . GLY A 1 746 ? 16.214 16.365 -35.153 1.00 84.00 746 GLY A C 1
ATOM 6034 O O . GLY A 1 746 ? 15.120 16.171 -34.624 1.00 84.00 746 GLY A O 1
ATOM 6035 N N . THR A 1 747 ? 16.329 16.690 -36.440 1.00 87.25 747 THR A N 1
ATOM 6036 C CA . THR A 1 747 ? 15.179 16.969 -37.313 1.00 87.25 747 THR A CA 1
ATOM 6037 C C . THR A 1 747 ? 14.511 15.727 -37.902 1.00 87.25 747 THR A C 1
ATOM 6039 O O . THR A 1 747 ? 13.336 15.803 -38.256 1.00 87.25 747 THR A O 1
ATOM 6042 N N . ARG A 1 748 ? 15.216 14.591 -37.994 1.00 85.56 748 ARG A N 1
ATOM 6043 C CA . ARG A 1 748 ? 14.705 13.335 -38.567 1.00 85.56 748 ARG A CA 1
ATOM 6044 C C . ARG A 1 748 ? 15.050 12.138 -37.683 1.00 85.56 748 ARG A C 1
ATOM 6046 O O . ARG A 1 748 ? 16.223 11.805 -37.541 1.00 85.56 748 ARG A O 1
ATOM 6053 N N . LEU A 1 749 ? 14.039 11.459 -37.145 1.00 85.94 749 LEU A N 1
ATOM 6054 C CA . LEU A 1 749 ? 14.210 10.249 -36.334 1.00 85.94 749 LEU A CA 1
ATOM 6055 C C . LEU A 1 749 ? 13.925 8.995 -37.174 1.00 85.94 749 LEU A C 1
ATOM 6057 O O . LEU A 1 749 ? 12.781 8.744 -37.539 1.00 85.94 749 LEU A O 1
ATOM 6061 N N . THR A 1 750 ? 14.955 8.197 -37.452 1.00 83.19 750 THR A N 1
ATOM 6062 C CA . THR A 1 750 ? 14.841 6.940 -38.218 1.00 83.19 750 THR A CA 1
ATOM 6063 C C . THR A 1 750 ? 14.605 5.740 -37.295 1.00 83.19 750 THR A C 1
ATOM 6065 O O . THR A 1 750 ? 15.341 5.568 -36.323 1.00 83.19 750 THR A O 1
ATOM 6068 N N . PHE A 1 751 ? 13.650 4.873 -37.625 1.00 82.12 751 PHE A N 1
ATOM 6069 C CA . PHE A 1 751 ? 13.476 3.540 -37.046 1.00 82.12 751 PHE A CA 1
ATOM 6070 C C . PHE A 1 751 ? 13.967 2.487 -38.052 1.00 82.12 751 PHE A C 1
ATOM 6072 O O . PHE A 1 751 ? 13.424 2.376 -39.149 1.00 82.12 751 PHE A O 1
ATOM 6079 N N . ARG A 1 752 ? 15.018 1.744 -37.674 1.00 76.38 752 ARG A N 1
ATOM 6080 C CA . ARG A 1 752 ? 15.756 0.781 -38.515 1.00 76.38 752 ARG A CA 1
ATOM 6081 C C . ARG A 1 752 ? 15.059 -0.577 -38.640 1.00 76.38 752 ARG A C 1
ATOM 6083 O O . ARG A 1 752 ? 14.594 -1.129 -37.640 1.00 76.38 752 ARG A O 1
ATOM 6090 N N . ALA A 1 753 ? 15.108 -1.176 -39.828 1.00 73.50 753 ALA A N 1
ATOM 6091 C CA . ALA A 1 753 ? 14.519 -2.479 -40.110 1.00 73.50 753 ALA A CA 1
ATOM 6092 C C . ALA A 1 753 ? 15.015 -3.551 -39.128 1.00 73.50 753 ALA A C 1
ATOM 6094 O O . ALA A 1 753 ? 16.199 -3.635 -38.804 1.00 73.50 753 ALA A O 1
ATOM 6095 N N . ARG A 1 754 ? 14.088 -4.412 -38.689 1.00 73.88 754 ARG A N 1
ATOM 6096 C CA . ARG A 1 754 ? 14.308 -5.532 -37.750 1.00 73.88 754 ARG A CA 1
ATOM 6097 C C . ARG A 1 754 ? 14.671 -5.158 -36.304 1.00 73.88 754 ARG A C 1
ATOM 6099 O O . ARG A 1 754 ? 14.735 -6.065 -35.490 1.00 73.88 754 ARG A O 1
ATOM 6106 N N . TRP A 1 755 ? 14.836 -3.887 -35.931 1.00 76.56 755 TRP A N 1
ATOM 6107 C CA . TRP A 1 755 ? 15.200 -3.535 -34.543 1.00 76.56 755 TRP A CA 1
ATOM 6108 C C . TRP A 1 755 ? 14.095 -3.805 -33.509 1.00 76.56 755 TRP A C 1
ATOM 6110 O O . TRP A 1 755 ? 14.399 -4.036 -32.340 1.00 76.56 755 TRP A O 1
ATOM 6120 N N . PHE A 1 756 ? 12.827 -3.770 -33.935 1.00 82.81 756 PHE A N 1
ATOM 6121 C CA . PHE A 1 756 ? 11.648 -3.720 -33.062 1.00 82.81 756 PHE A CA 1
ATOM 6122 C C . PHE A 1 756 ? 10.565 -4.745 -33.462 1.00 82.81 756 PHE A C 1
ATOM 6124 O O . PHE A 1 756 ? 9.428 -4.366 -33.749 1.00 82.81 756 PHE A O 1
ATOM 6131 N N . PRO A 1 757 ? 10.883 -6.054 -33.504 1.00 81.06 757 PRO A N 1
ATOM 6132 C CA . PRO A 1 757 ? 10.017 -7.074 -34.109 1.00 81.06 757 PRO A CA 1
ATOM 6133 C C . PRO A 1 757 ? 8.638 -7.200 -33.437 1.00 81.06 757 PRO A C 1
ATOM 6135 O O . PRO A 1 757 ? 7.652 -7.508 -34.108 1.00 81.06 757 PRO A O 1
ATOM 6138 N N . VAL A 1 758 ? 8.549 -6.932 -32.129 1.00 87.38 758 VAL A N 1
ATOM 6139 C CA . VAL A 1 758 ? 7.331 -7.103 -31.314 1.00 87.38 758 VAL A CA 1
ATOM 6140 C C . VAL A 1 758 ? 6.807 -5.799 -30.695 1.00 87.38 758 VAL A C 1
ATOM 6142 O O . VAL A 1 758 ? 5.964 -5.855 -29.797 1.00 87.38 758 VAL A O 1
ATOM 6145 N N . LEU A 1 759 ? 7.283 -4.628 -31.139 1.00 87.50 759 LEU A N 1
ATOM 6146 C CA . LEU A 1 759 ? 6.883 -3.344 -30.558 1.00 87.50 759 LEU A CA 1
ATOM 6147 C C . LEU A 1 759 ? 5.408 -3.047 -30.833 1.00 87.50 759 LEU A C 1
ATOM 6149 O O . LEU A 1 759 ? 5.029 -2.738 -31.956 1.00 87.50 759 LEU A O 1
ATOM 6153 N N . LYS A 1 760 ? 4.588 -3.078 -29.776 1.00 88.38 760 LYS A N 1
ATOM 6154 C CA . LYS A 1 760 ? 3.137 -2.833 -29.833 1.00 88.38 760 LYS A CA 1
ATOM 6155 C C . LYS A 1 760 ? 2.778 -1.375 -29.563 1.00 88.38 760 LYS A C 1
ATOM 6157 O O . LYS A 1 760 ? 1.800 -0.881 -30.116 1.00 88.38 760 LYS A O 1
ATOM 6162 N N . HIS A 1 761 ? 3.554 -0.681 -28.728 1.00 89.12 761 HIS A N 1
ATOM 6163 C CA . HIS A 1 761 ? 3.253 0.683 -28.292 1.00 89.12 761 HIS A CA 1
ATOM 6164 C C . HIS A 1 761 ? 4.492 1.585 -28.339 1.00 89.12 761 HIS A C 1
ATOM 6166 O O . HIS A 1 761 ? 5.453 1.379 -27.592 1.00 89.12 761 HIS A O 1
ATOM 6172 N N . LEU A 1 762 ? 4.416 2.632 -29.162 1.00 90.06 762 LEU A N 1
ATOM 6173 C CA . LEU A 1 762 ? 5.404 3.703 -29.259 1.00 90.06 762 LEU A CA 1
ATOM 6174 C C . LEU A 1 762 ? 4.803 5.027 -28.758 1.00 90.06 762 LEU A C 1
ATOM 6176 O O . LEU A 1 762 ? 3.716 5.423 -29.175 1.00 90.06 762 LEU A O 1
ATOM 6180 N N . TYR A 1 763 ? 5.513 5.713 -27.866 1.00 89.44 763 TYR A N 1
ATOM 6181 C CA . TYR A 1 763 ? 5.167 7.050 -27.378 1.00 89.44 763 TYR A CA 1
ATOM 6182 C C . TYR A 1 763 ? 6.307 8.016 -27.709 1.00 89.44 763 TYR A C 1
ATOM 6184 O O . TYR A 1 763 ? 7.437 7.797 -27.270 1.00 89.44 763 TYR A O 1
ATOM 6192 N N . LEU A 1 764 ? 6.011 9.075 -28.465 1.00 90.19 764 LEU A N 1
ATOM 6193 C CA . LEU A 1 764 ? 6.948 10.131 -28.849 1.00 90.19 764 LEU A CA 1
ATOM 6194 C C . LEU A 1 764 ? 6.450 11.470 -28.295 1.00 90.19 764 LEU A C 1
ATOM 6196 O O . LEU A 1 764 ? 5.331 11.891 -28.596 1.00 90.19 764 LEU A O 1
ATOM 6200 N N . SER A 1 765 ? 7.270 12.162 -27.499 1.00 88.94 765 SER A N 1
ATOM 6201 C CA . SER A 1 765 ? 6.854 13.427 -26.894 1.00 88.94 765 SER A CA 1
ATOM 6202 C C . SER A 1 765 ? 7.946 14.476 -26.733 1.00 88.94 765 SER A C 1
ATOM 6204 O O . SER A 1 765 ? 9.092 14.182 -26.384 1.00 88.94 765 SER A O 1
ATOM 6206 N N . SER A 1 766 ? 7.536 15.735 -26.902 1.00 85.31 766 SER A N 1
ATOM 6207 C CA . SER A 1 766 ? 8.307 16.931 -26.542 1.00 85.31 766 SER A CA 1
ATOM 6208 C C . SER A 1 766 ? 9.685 17.033 -27.219 1.00 85.31 766 SER A C 1
ATOM 6210 O O . SER A 1 766 ? 10.633 17.555 -26.637 1.00 85.31 766 SER A O 1
ATOM 6212 N N . MET A 1 767 ? 9.805 16.538 -28.452 1.00 85.88 767 MET A N 1
ATOM 6213 C CA . MET A 1 767 ? 10.988 16.693 -29.306 1.00 85.88 767 MET A CA 1
ATOM 6214 C C . MET A 1 767 ? 10.726 17.861 -30.265 1.00 85.88 767 MET A C 1
ATOM 6216 O O . MET A 1 767 ? 10.072 17.695 -31.290 1.00 85.88 767 MET A O 1
ATOM 6220 N N . GLY A 1 768 ? 11.149 19.067 -29.868 1.00 81.94 768 GLY A N 1
ATOM 6221 C CA . GLY A 1 768 ? 10.741 20.325 -30.512 1.00 81.94 768 GLY A CA 1
ATOM 6222 C C . GLY A 1 768 ? 11.213 20.488 -31.959 1.00 81.94 768 GLY A C 1
ATOM 6223 O O . GLY A 1 768 ? 10.446 20.969 -32.788 1.00 81.94 768 GLY A O 1
ATOM 6224 N N . GLU A 1 769 ? 12.426 20.028 -32.265 1.00 86.62 769 GLU A N 1
ATOM 6225 C CA . GLU A 1 769 ? 13.057 20.155 -33.589 1.00 86.62 769 GLU A CA 1
ATOM 6226 C C . GLU A 1 769 ? 12.679 19.034 -34.567 1.00 86.62 769 GLU A C 1
ATOM 6228 O O . GLU A 1 769 ? 13.022 19.105 -35.746 1.00 86.62 769 GLU A O 1
ATOM 6233 N N . LEU A 1 770 ? 11.979 17.996 -34.098 1.00 88.19 770 LEU A N 1
ATOM 6234 C CA . LEU A 1 770 ? 11.650 16.814 -34.891 1.00 88.19 770 LEU A CA 1
ATOM 6235 C C . LEU A 1 770 ? 10.615 17.163 -35.970 1.00 88.19 770 LEU A C 1
ATOM 6237 O O . LEU A 1 770 ? 9.474 17.497 -35.652 1.00 88.19 770 LEU A O 1
ATOM 6241 N N . LYS A 1 771 ? 11.025 17.066 -37.239 1.00 87.44 771 LYS A N 1
ATOM 6242 C CA . LYS A 1 771 ? 10.209 17.364 -38.427 1.00 87.44 771 LYS A CA 1
ATOM 6243 C C . LYS A 1 771 ? 9.661 16.117 -39.102 1.00 87.44 771 LYS A C 1
ATOM 6245 O O . LYS A 1 771 ? 8.562 16.153 -39.642 1.00 87.44 771 LYS A O 1
ATOM 6250 N N . GLU A 1 772 ? 10.412 15.023 -39.043 1.00 86.31 772 GLU A N 1
ATOM 6251 C CA . GLU A 1 772 ? 10.151 13.809 -39.811 1.00 86.31 772 GLU A CA 1
ATOM 6252 C C . GLU A 1 772 ? 10.490 12.562 -38.986 1.00 86.31 772 GLU A C 1
ATOM 6254 O O . GLU A 1 772 ? 11.490 12.527 -38.263 1.00 86.31 772 GLU A O 1
ATOM 6259 N N . VAL A 1 773 ? 9.668 11.521 -39.106 1.00 86.12 773 VAL A N 1
ATOM 6260 C CA . VAL A 1 773 ? 9.932 10.201 -38.524 1.00 86.12 773 VAL A CA 1
ATOM 6261 C C . VAL A 1 773 ? 9.913 9.185 -39.658 1.00 86.12 773 VAL A C 1
ATOM 6263 O O . VAL A 1 773 ? 8.871 8.932 -40.257 1.00 86.12 773 VAL A O 1
ATOM 6266 N N . GLU A 1 774 ? 11.081 8.626 -39.957 1.00 83.56 774 GLU A N 1
ATOM 6267 C CA . GLU A 1 774 ? 11.294 7.664 -41.038 1.00 83.56 774 GLU A CA 1
ATOM 6268 C C . GLU A 1 774 ? 11.219 6.246 -40.455 1.00 83.56 774 GLU A C 1
ATOM 6270 O O . GLU A 1 774 ? 11.872 5.955 -39.452 1.00 83.56 774 GLU A O 1
ATOM 6275 N N . ILE A 1 775 ? 10.414 5.361 -41.043 1.00 82.06 775 ILE A N 1
ATOM 6276 C CA . ILE A 1 775 ? 10.270 3.967 -40.600 1.00 82.06 775 ILE A CA 1
ATOM 6277 C C . ILE A 1 775 ? 10.712 3.070 -41.754 1.00 82.06 775 ILE A C 1
ATOM 6279 O O . ILE A 1 775 ? 10.026 2.980 -42.769 1.00 82.06 775 ILE A O 1
ATOM 6283 N N . GLU A 1 776 ? 11.849 2.391 -41.602 1.00 80.31 776 GLU A N 1
ATOM 6284 C CA . GLU A 1 776 ? 12.321 1.446 -42.614 1.00 80.31 776 GLU A CA 1
ATOM 6285 C C . GLU A 1 776 ? 11.362 0.252 -42.738 1.00 80.31 776 GLU A C 1
ATOM 6287 O O . GLU A 1 776 ? 10.713 -0.171 -41.770 1.00 80.31 776 GLU A O 1
ATOM 6292 N N . ASP A 1 777 ? 11.285 -0.312 -43.942 1.00 70.12 777 ASP A N 1
ATOM 6293 C CA . ASP A 1 777 ? 10.224 -1.241 -44.308 1.00 70.12 777 ASP A CA 1
ATOM 6294 C C . ASP A 1 777 ? 10.234 -2.510 -43.436 1.00 70.12 777 ASP A C 1
ATOM 6296 O O . ASP A 1 777 ? 11.201 -3.274 -43.361 1.00 70.12 777 ASP A O 1
ATOM 6300 N N . GLY A 1 778 ? 9.125 -2.738 -42.734 1.00 68.00 778 GLY A N 1
ATOM 6301 C CA . GLY A 1 778 ? 8.981 -3.849 -41.799 1.00 68.00 778 GLY A CA 1
ATOM 6302 C C . GLY A 1 778 ? 9.586 -3.659 -40.402 1.00 68.00 778 GLY A C 1
ATOM 6303 O O . GLY A 1 778 ? 9.647 -4.641 -39.665 1.00 68.00 778 GLY A O 1
ATOM 6304 N N . THR A 1 779 ? 9.978 -2.445 -40.005 1.00 71.25 779 THR A N 1
ATOM 6305 C CA . THR A 1 779 ? 10.464 -2.171 -38.636 1.00 71.25 779 THR A CA 1
ATOM 6306 C C . THR A 1 779 ? 9.387 -2.331 -37.564 1.00 71.25 779 THR A C 1
ATOM 6308 O O . THR A 1 779 ? 9.656 -2.914 -36.522 1.00 71.25 779 THR A O 1
ATOM 6311 N N . LEU A 1 780 ? 8.178 -1.813 -37.814 1.00 74.69 780 LEU A N 1
ATOM 6312 C CA . LEU A 1 780 ? 7.113 -1.645 -36.813 1.00 74.69 780 LEU A CA 1
ATOM 6313 C C . LEU A 1 780 ? 5.846 -2.455 -37.146 1.00 74.69 780 LEU A C 1
ATOM 6315 O O . LEU A 1 780 ? 4.731 -2.001 -36.915 1.00 74.69 780 LEU A O 1
ATOM 6319 N N . ARG A 1 781 ? 6.007 -3.668 -37.700 1.00 77.19 781 ARG A N 1
ATOM 6320 C CA . ARG A 1 781 ? 4.896 -4.519 -38.199 1.00 77.19 781 ARG A CA 1
ATOM 6321 C C . ARG A 1 781 ? 3.848 -4.900 -37.149 1.00 77.19 781 ARG A C 1
ATOM 6323 O O . ARG A 1 781 ? 2.741 -5.284 -37.509 1.00 77.19 781 ARG A O 1
ATOM 6330 N N . THR A 1 782 ? 4.220 -4.864 -35.874 1.00 83.31 782 THR A N 1
ATOM 6331 C CA . THR A 1 782 ? 3.385 -5.236 -34.724 1.00 83.31 782 THR A CA 1
ATOM 6332 C C . THR A 1 782 ? 2.843 -4.025 -33.963 1.00 83.31 782 THR A C 1
ATOM 6334 O O . THR A 1 782 ? 2.122 -4.202 -32.978 1.00 83.31 782 THR A O 1
ATOM 6337 N N . LEU A 1 783 ? 3.151 -2.802 -34.416 1.00 85.00 783 LEU A N 1
ATOM 6338 C CA . LEU A 1 783 ? 2.748 -1.573 -33.744 1.00 85.00 783 LEU A CA 1
ATOM 6339 C C . LEU A 1 783 ? 1.239 -1.385 -33.861 1.00 85.00 783 LEU A C 1
ATOM 6341 O O . LEU A 1 783 ? 0.726 -1.109 -34.945 1.00 85.00 783 LEU A O 1
ATOM 6345 N N . SER A 1 784 ? 0.548 -1.503 -32.727 1.00 84.81 784 SER A N 1
ATOM 6346 C CA . SER A 1 784 ? -0.890 -1.278 -32.615 1.00 84.81 784 SER A CA 1
ATOM 6347 C C . SER A 1 784 ? -1.222 0.114 -32.084 1.00 84.81 784 SER A C 1
ATOM 6349 O O . SER A 1 784 ? -2.260 0.655 -32.455 1.00 84.81 784 SER A O 1
ATOM 6351 N N . ARG A 1 785 ? -0.354 0.731 -31.267 1.00 85.81 785 ARG A N 1
ATOM 6352 C CA . ARG A 1 785 ? -0.611 2.033 -30.630 1.00 85.81 785 ARG A CA 1
ATOM 6353 C C . ARG A 1 785 ? 0.545 3.021 -30.794 1.00 85.81 785 ARG A C 1
ATOM 6355 O O . ARG A 1 785 ? 1.668 2.750 -30.369 1.00 85.81 785 ARG A O 1
ATOM 6362 N N . LEU A 1 786 ? 0.240 4.204 -31.324 1.00 88.06 786 LEU A N 1
ATOM 6363 C CA . LEU A 1 786 ? 1.170 5.325 -31.476 1.00 88.06 786 LEU A CA 1
ATOM 6364 C C . LEU A 1 786 ? 0.617 6.554 -30.745 1.00 88.06 786 LEU A C 1
ATOM 6366 O O . LEU A 1 786 ? -0.485 7.014 -31.034 1.00 88.06 786 LEU A O 1
ATOM 6370 N N . GLU A 1 787 ? 1.379 7.091 -29.796 1.00 88.06 787 GLU A N 1
ATOM 6371 C CA . GLU A 1 787 ? 1.039 8.314 -29.060 1.00 88.06 787 GLU A CA 1
ATOM 6372 C C . GLU A 1 787 ? 2.041 9.431 -29.409 1.00 88.06 787 GLU A C 1
ATOM 6374 O O . GLU A 1 787 ? 3.240 9.266 -29.189 1.00 88.06 787 GLU A O 1
ATOM 6379 N N . LEU A 1 788 ? 1.560 10.569 -29.925 1.00 89.44 788 LEU A N 1
ATOM 6380 C CA . LEU A 1 788 ? 2.372 11.719 -30.356 1.00 89.44 788 LEU A CA 1
ATOM 6381 C C . LEU A 1 788 ? 1.962 12.979 -29.581 1.00 89.44 788 LEU A C 1
ATOM 6383 O O . LEU A 1 788 ? 0.819 13.412 -29.699 1.00 89.44 788 LEU A O 1
ATOM 6387 N N . TRP A 1 789 ? 2.864 13.579 -28.798 1.00 88.69 789 TRP A N 1
ATOM 6388 C CA . TRP A 1 789 ? 2.530 14.708 -27.909 1.00 88.69 789 TRP A CA 1
ATOM 6389 C C . TRP A 1 789 ? 3.562 15.843 -27.985 1.00 88.69 789 TRP A C 1
ATOM 6391 O O . TRP A 1 789 ? 4.745 15.637 -27.727 1.00 88.69 789 TRP A O 1
ATOM 6401 N N . GLY A 1 790 ? 3.141 17.074 -28.283 1.00 85.31 790 GLY A N 1
ATOM 6402 C CA . GLY A 1 790 ? 4.031 18.241 -28.249 1.00 85.31 790 GLY A CA 1
ATOM 6403 C C . GLY A 1 790 ? 5.208 18.224 -29.233 1.00 85.31 790 GLY A C 1
ATOM 6404 O O . GLY A 1 790 ? 6.276 18.754 -28.917 1.00 85.31 790 GLY A O 1
ATOM 6405 N N . LEU A 1 791 ? 5.036 17.613 -30.408 1.00 88.00 791 LEU A N 1
ATOM 6406 C CA . LEU A 1 791 ? 6.029 17.565 -31.488 1.00 88.00 791 LEU A CA 1
ATOM 6407 C C . LEU A 1 791 ? 5.833 18.766 -32.426 1.00 88.00 791 LEU A C 1
ATOM 6409 O O . LEU A 1 791 ? 5.301 18.643 -33.527 1.00 88.00 791 LEU A O 1
ATOM 6413 N N . LYS A 1 792 ? 6.228 19.951 -31.947 1.00 86.50 792 LYS A N 1
ATOM 6414 C CA . LYS A 1 792 ? 5.879 21.265 -32.527 1.00 86.50 792 LYS A CA 1
ATOM 6415 C C . LYS A 1 792 ? 6.311 21.506 -33.980 1.00 86.50 792 LYS A C 1
ATOM 6417 O O . LYS A 1 792 ? 5.790 22.435 -34.585 1.00 86.50 792 LYS A O 1
ATOM 6422 N N . SER A 1 793 ? 7.248 20.723 -34.511 1.00 87.56 793 SER A N 1
ATOM 6423 C CA . SER A 1 793 ? 7.795 20.900 -35.865 1.00 87.56 793 SER A CA 1
ATOM 6424 C C . SER A 1 793 ? 7.466 19.752 -36.823 1.00 87.56 793 SER A C 1
ATOM 6426 O O . SER A 1 793 ? 7.919 19.792 -37.963 1.00 87.56 793 SER A O 1
ATOM 6428 N N . LEU A 1 794 ? 6.706 18.737 -36.390 1.00 87.31 794 LEU A N 1
ATOM 6429 C CA . LEU A 1 794 ? 6.453 17.519 -37.167 1.00 87.31 794 LEU A CA 1
ATOM 6430 C C . LEU A 1 794 ? 5.552 17.819 -38.379 1.00 87.31 794 LEU A C 1
ATOM 6432 O O . LEU A 1 794 ? 4.399 18.206 -38.201 1.00 87.31 794 LEU A O 1
ATOM 6436 N N . THR A 1 795 ? 6.060 17.649 -39.603 1.00 82.12 795 THR A N 1
ATOM 6437 C CA . THR A 1 795 ? 5.362 18.047 -40.845 1.00 82.12 795 THR A CA 1
ATOM 6438 C C . THR A 1 795 ? 4.729 16.884 -41.612 1.00 82.12 795 THR A C 1
ATOM 6440 O O . THR A 1 795 ? 3.799 17.105 -42.393 1.00 82.12 795 THR A O 1
ATOM 6443 N N . SER A 1 796 ? 5.204 15.654 -41.404 1.00 75.06 796 SER A N 1
ATOM 6444 C CA . SER A 1 796 ? 4.726 14.445 -42.085 1.00 75.06 796 SER A CA 1
ATOM 6445 C C . SER A 1 796 ? 4.298 13.354 -41.104 1.00 75.06 796 SER A C 1
ATOM 6447 O O . SER A 1 796 ? 4.908 13.151 -40.052 1.00 75.06 796 SER A O 1
ATOM 6449 N N . VAL A 1 797 ? 3.232 12.634 -41.466 1.00 72.19 797 VAL A N 1
ATOM 6450 C CA . VAL A 1 797 ? 2.845 11.375 -40.813 1.00 72.19 797 VAL A CA 1
ATOM 6451 C C . VAL A 1 797 ? 3.855 10.299 -41.234 1.00 72.19 797 VAL A C 1
ATOM 6453 O O . VAL A 1 797 ? 4.194 10.253 -42.416 1.00 72.19 797 VAL A O 1
ATOM 6456 N N . PRO A 1 798 ? 4.345 9.438 -40.320 1.00 72.44 798 PRO A N 1
ATOM 6457 C CA . PRO A 1 798 ? 5.291 8.388 -40.684 1.00 72.44 798 PRO A CA 1
ATOM 6458 C C . PRO A 1 798 ? 4.674 7.423 -41.705 1.00 72.44 798 PRO A C 1
ATOM 6460 O O . PRO A 1 798 ? 3.633 6.812 -41.445 1.00 72.44 798 PRO A O 1
ATOM 6463 N N . GLU A 1 799 ? 5.319 7.256 -42.857 1.00 68.25 799 GLU A N 1
ATOM 6464 C CA . GLU A 1 799 ? 4.904 6.252 -43.836 1.00 68.25 799 GLU A CA 1
ATOM 6465 C C . GLU A 1 799 ? 5.177 4.830 -43.307 1.00 68.25 799 GLU A C 1
ATOM 6467 O O . GLU A 1 799 ? 6.029 4.610 -42.447 1.00 68.25 799 GLU A O 1
ATOM 6472 N N . GLY A 1 800 ? 4.418 3.840 -43.787 1.00 64.50 800 GLY A N 1
ATOM 6473 C CA . GLY A 1 800 ? 4.604 2.435 -43.394 1.00 64.50 800 GLY A CA 1
ATOM 6474 C C . GLY A 1 800 ? 3.830 1.960 -42.152 1.00 64.50 800 GLY A C 1
ATOM 6475 O O . GLY A 1 800 ? 3.916 0.778 -41.820 1.00 64.50 800 GLY A O 1
ATOM 6476 N N . LEU A 1 801 ? 3.004 2.803 -41.517 1.00 69.81 801 LEU A N 1
ATOM 6477 C CA . LEU A 1 801 ? 2.137 2.465 -40.364 1.00 69.81 801 LEU A CA 1
ATOM 6478 C C . LEU A 1 801 ? 0.934 1.537 -40.696 1.00 69.81 801 LEU A C 1
ATOM 6480 O O . LEU A 1 801 ? -0.168 1.708 -40.180 1.00 69.81 801 LEU A O 1
ATOM 6484 N N . LYS A 1 802 ? 1.136 0.522 -41.546 1.00 63.50 802 LYS A N 1
ATOM 6485 C CA . LYS A 1 802 ? 0.092 -0.365 -42.108 1.00 63.50 802 LYS A CA 1
ATOM 6486 C C . LYS A 1 802 ? -0.660 -1.232 -41.076 1.00 63.50 802 LYS A C 1
ATOM 6488 O O . LYS A 1 802 ? -1.685 -1.805 -41.422 1.00 63.50 802 LYS A O 1
ATOM 6493 N N . SER A 1 803 ? -0.152 -1.362 -39.848 1.00 65.94 803 SER A N 1
ATOM 6494 C CA . SER A 1 803 ? -0.705 -2.207 -38.770 1.00 65.94 803 SER A CA 1
ATOM 6495 C C . SER A 1 803 ? -1.357 -1.432 -37.617 1.00 65.94 803 SER A C 1
ATOM 6497 O O . SER A 1 803 ? -1.778 -2.043 -36.632 1.00 65.94 803 SER A O 1
ATOM 6499 N N . LEU A 1 804 ? -1.385 -0.099 -37.688 1.00 76.81 804 LEU A N 1
ATOM 6500 C CA . LEU A 1 804 ? -1.752 0.747 -36.557 1.00 76.81 804 LEU A CA 1
ATOM 6501 C C . LEU A 1 804 ? -3.256 0.653 -36.240 1.00 76.81 804 LEU A C 1
ATOM 6503 O O . LEU A 1 804 ? -4.093 0.948 -37.085 1.00 76.81 804 LEU A O 1
ATOM 6507 N N . GLN A 1 805 ? -3.592 0.282 -35.002 1.00 77.88 805 GLN A N 1
ATOM 6508 C CA . GLN A 1 805 ? -4.974 0.178 -34.509 1.00 77.88 805 GLN A CA 1
ATOM 6509 C C . GLN A 1 805 ? -5.439 1.449 -33.784 1.00 77.88 805 GLN A C 1
ATOM 6511 O O . GLN A 1 805 ? -6.633 1.717 -33.700 1.00 77.88 805 GLN A O 1
ATOM 6516 N N . GLN A 1 806 ? -4.506 2.212 -33.208 1.00 79.31 806 GLN A N 1
ATOM 6517 C CA . GLN A 1 806 ? -4.803 3.395 -32.412 1.00 79.31 806 GLN A CA 1
ATOM 6518 C C . GLN A 1 806 ? -3.719 4.465 -32.563 1.00 79.31 806 GLN A C 1
ATOM 6520 O O . GLN A 1 806 ? -2.603 4.321 -32.055 1.00 79.31 806 GLN A O 1
ATOM 6525 N N . LEU A 1 807 ? -4.086 5.582 -33.188 1.00 83.19 807 LEU A N 1
ATOM 6526 C CA . LEU A 1 807 ? -3.315 6.819 -33.173 1.00 83.19 807 LEU A CA 1
ATOM 6527 C C . LEU A 1 807 ? -3.879 7.754 -32.094 1.00 83.19 807 LEU A C 1
ATOM 6529 O O . LEU A 1 807 ? -5.083 7.984 -32.022 1.00 83.19 807 LEU A O 1
ATOM 6533 N N . CYS A 1 808 ? -3.017 8.305 -31.244 1.00 82.12 808 CYS A N 1
ATOM 6534 C CA . CYS A 1 808 ? -3.389 9.339 -30.282 1.00 82.12 808 CYS A CA 1
ATOM 6535 C C . CYS A 1 808 ? -2.503 10.567 -30.489 1.00 82.12 808 CYS A C 1
ATOM 6537 O O . CYS A 1 808 ? -1.324 10.554 -30.128 1.00 82.12 808 CYS A O 1
ATOM 6539 N N . VAL A 1 809 ? -3.088 11.627 -31.045 1.00 82.62 809 VAL A N 1
ATOM 6540 C CA . VAL A 1 809 ? -2.429 12.922 -31.245 1.00 82.62 809 VAL A CA 1
ATOM 6541 C C . VAL A 1 809 ? -2.802 13.849 -30.091 1.00 82.62 809 VAL A C 1
ATOM 6543 O O . VAL A 1 809 ? -3.977 14.082 -29.820 1.00 82.62 809 VAL A O 1
ATOM 6546 N N . GLY A 1 810 ? -1.789 14.335 -29.384 1.00 78.88 810 GLY A N 1
ATOM 6547 C CA . GLY A 1 810 ? -1.922 15.197 -28.221 1.00 78.88 810 GLY A CA 1
ATOM 6548 C C . GLY A 1 810 ? -1.964 16.689 -28.540 1.00 78.88 810 GLY A C 1
ATOM 6549 O O . GLY A 1 810 ? -1.980 17.126 -29.692 1.00 78.88 810 GLY A O 1
ATOM 6550 N N . SER A 1 811 ? -1.919 17.494 -27.480 1.00 77.81 811 SER A N 1
ATOM 6551 C CA . SER A 1 811 ? -1.787 18.948 -27.580 1.00 77.81 811 SER A CA 1
ATOM 6552 C C . SER A 1 811 ? -0.405 19.380 -28.103 1.00 77.81 811 SER A C 1
ATOM 6554 O O . SER A 1 811 ? 0.562 18.614 -28.106 1.00 77.81 811 SER A O 1
ATOM 6556 N N . MET A 1 812 ? -0.314 20.643 -28.543 1.00 80.31 812 MET A N 1
ATOM 6557 C CA . MET A 1 812 ? 0.911 21.281 -29.060 1.00 80.31 812 MET A CA 1
ATOM 6558 C C . MET A 1 812 ? 1.527 20.589 -30.300 1.00 80.31 812 MET A C 1
ATOM 6560 O O . MET A 1 812 ? 2.748 20.524 -30.443 1.00 80.31 812 MET A O 1
ATOM 6564 N N . MET A 1 813 ? 0.670 20.090 -31.195 1.00 85.00 813 MET A N 1
ATOM 6565 C CA . MET A 1 813 ? 1.016 19.516 -32.504 1.00 85.00 813 MET A CA 1
ATOM 6566 C C . MET A 1 813 ? 0.632 20.493 -33.637 1.00 85.00 813 MET A C 1
ATOM 6568 O O . MET A 1 813 ? -0.385 21.174 -33.481 1.00 85.00 813 MET A O 1
ATOM 6572 N N . PRO A 1 814 ? 1.367 20.555 -34.766 1.00 84.69 814 PRO A N 1
ATOM 6573 C CA . PRO A 1 814 ? 1.022 21.408 -35.910 1.00 84.69 814 PRO A CA 1
ATOM 6574 C C . PRO A 1 814 ? -0.363 21.110 -36.492 1.00 84.69 814 PRO A C 1
ATOM 6576 O O . PRO A 1 814 ? -0.731 19.947 -36.660 1.00 84.69 814 PRO A O 1
ATOM 6579 N N . GLU A 1 815 ? -1.116 22.143 -36.874 1.00 78.06 815 GLU A N 1
ATOM 6580 C CA . GLU A 1 815 ? -2.428 21.952 -37.515 1.00 78.06 815 GLU A CA 1
ATOM 6581 C C . GLU A 1 815 ? -2.301 21.274 -38.893 1.00 78.06 815 GLU A C 1
ATOM 6583 O O . GLU A 1 815 ? -3.106 20.407 -39.231 1.00 78.06 815 GLU A O 1
ATOM 6588 N N . GLU A 1 816 ? -1.233 21.567 -39.649 1.00 75.25 816 GLU A N 1
ATOM 6589 C CA . GLU A 1 816 ? -0.887 20.851 -40.892 1.00 75.25 816 GLU A CA 1
ATOM 6590 C C . GLU A 1 816 ? -0.664 19.347 -40.682 1.00 75.25 816 GLU A C 1
ATOM 6592 O O . GLU A 1 816 ? -0.933 18.548 -41.573 1.00 75.25 816 GLU A O 1
ATOM 6597 N N . PHE A 1 817 ? -0.180 18.942 -39.504 1.00 81.50 817 PHE A N 1
ATOM 6598 C CA . PHE A 1 817 ? -0.025 17.531 -39.164 1.00 81.50 817 PHE A CA 1
ATOM 6599 C C . PHE A 1 817 ? -1.380 16.902 -38.826 1.00 81.50 817 PHE A C 1
ATOM 6601 O O . PHE A 1 817 ? -1.731 15.866 -39.385 1.00 81.50 817 PHE A O 1
ATOM 6608 N N . LYS A 1 818 ? -2.181 17.551 -37.968 1.00 76.56 818 LYS A N 1
ATOM 6609 C CA . LYS A 1 818 ? -3.513 17.049 -37.579 1.00 76.56 818 LYS A CA 1
ATOM 6610 C C . LYS A 1 818 ? -4.443 16.862 -38.780 1.00 76.56 818 LYS A C 1
ATOM 6612 O O . LYS A 1 818 ? -5.178 15.886 -38.823 1.00 76.56 818 LYS A O 1
ATOM 6617 N N . THR A 1 819 ? -4.382 17.774 -39.750 1.00 72.31 819 THR A N 1
ATOM 6618 C CA . THR A 1 819 ? -5.163 17.721 -41.000 1.00 72.31 819 THR A CA 1
ATOM 6619 C C . THR A 1 819 ? -4.690 16.656 -41.994 1.00 72.31 819 THR A C 1
ATOM 6621 O O . THR A 1 819 ? -5.454 16.289 -42.883 1.00 72.31 819 THR A O 1
ATOM 6624 N N . ARG A 1 820 ? -3.461 16.142 -41.849 1.00 72.56 820 ARG A N 1
ATOM 6625 C CA . ARG A 1 820 ? -2.903 15.045 -42.663 1.00 72.56 820 ARG A CA 1
ATOM 6626 C C . ARG A 1 820 ? -3.004 13.672 -41.991 1.00 72.56 820 ARG A C 1
ATOM 6628 O O . ARG A 1 820 ? -2.746 12.666 -42.649 1.00 72.56 820 ARG A O 1
ATOM 6635 N N . CYS A 1 821 ? -3.348 13.606 -40.705 1.00 67.25 821 CYS A N 1
ATOM 6636 C CA . CYS A 1 821 ? -3.580 12.333 -40.031 1.00 67.25 821 CYS A CA 1
ATOM 6637 C C . CYS A 1 821 ? -4.835 11.640 -40.587 1.00 67.25 821 CYS A C 1
ATOM 6639 O O . CYS A 1 821 ? -5.873 12.293 -40.702 1.00 67.25 821 CYS A O 1
ATOM 6641 N N . PRO A 1 822 ? -4.786 10.325 -40.873 1.00 60.75 822 PRO A N 1
ATOM 6642 C CA . PRO A 1 822 ? -6.005 9.551 -41.069 1.00 60.75 822 PRO A CA 1
ATOM 6643 C C . PRO A 1 822 ? -6.834 9.561 -39.774 1.00 60.75 822 PRO A C 1
ATOM 6645 O O . PRO A 1 822 ? -6.272 9.499 -38.677 1.00 60.75 822 PRO A O 1
ATOM 6648 N N . SER A 1 823 ? -8.154 9.676 -39.935 1.00 48.88 823 SER A N 1
ATOM 6649 C CA . SER A 1 823 ? -9.167 9.734 -38.868 1.00 48.88 823 SER A CA 1
ATOM 6650 C C . SER A 1 823 ? -9.340 8.412 -38.128 1.00 48.88 823 SER A C 1
ATOM 6652 O O . SER A 1 823 ? -9.528 7.405 -38.849 1.00 48.88 823 SER A O 1
#

InterPro domains:
  IPR001025 Bromo adjacent homology (BAH) domain [PF01426] (4-106)
  IPR001025 Bromo adjacent homology (BAH) domain [PS51038] (1-108)
  IPR001025 Bromo adjacent homology (BAH) domain [SM00439] (1-108)
  IPR001965 Zinc finger, PHD-type [SM00249] (112-159)
  IPR002182 NB-ARC [PF00931] (313-433)
  IPR011011 Zinc finger, FYVE/PHD-type [SSF57903] (102-164)
  IPR013083 Zinc finger, RING/FYVE/PHD-type [G3DSA:3.30.40.10] (105-176)
  IPR019786 Zinc finger, PHD-type, conserved site [PS01359] (113-158)
  IPR019787 Zinc finger, PHD-finger [PF00628] (113-158)
  IPR019787 Zinc finger, PHD-finger [PS50016] (110-161)
  IPR027417 P-loop containing nucleoside triphosphate hydrolase [G3DSA:3.40.50.300] (317-413)
  IPR027417 P-loop containing nucleoside triphosphate hydrolase [SSF52540] (271-520)
  IPR032675 Leucine-rich repeat domain superfamily [G3DSA:3.80.10.10] (612-712)
  IPR032675 Leucine-rich repeat domain superfamily [G3DSA:3.80.10.10] (728-821)
  IPR036388 Winged helix-like DNA-binding domain superfamily [G3DSA:1.10.10.10] (506-596)
  IPR042197 Apoptotic protease-activating factors, helical domain [G3DSA:1.10.8.430] (417-505)
  IPR043151 Bromo adjacent homology (BAH) domain superfamily [G3DSA:2.30.30.490] (1-104)
  IPR055414 Disease resistance R13L4/SHOC-2-like, LRR domain [PF23598] (630-704)
  IPR058922 Disease resistance protein, winged helix domain [PF23559] (522-593)